Protein AF-0000000071024023 (afdb_homodimer)

Foldseek 3Di:
DQLLCCQQQLASPDLLLQQVQLQFPLLVSLVSSQVSDDDDPVVCVVRRVDVDDDDDDVVVVVVVVCVVCVVPDCVVVPSQPGAGPPLVCLVVSLVVQVVVCVQAVLAPCSSVLSSVLNVLSSPPPGSVRSVVSSVVSSVVSVPDLLSVLSNLLVVLLVCQQQAAFAVRPFTNVPEDADDFAAEEEEDLPQQRLLVLLLQLLLPHAYEYADQDDVRQVVSLVVNLVVLVVCCVVVNDPPVSSVSSSVSYHYDHDLLVQAEGQEYEYEDDQDLVVLLVVLLSNLVRYHLNHAYEYQHQFDFQQSSLVSHPNSLRTKYWHAAPNNNPFAETEIEDEPNHHSRNVNNVSVVSVSSNHRYHYFYHHGSFQLRLLQVQLLQLLLVLLLQADANVLLFVLVSSQPFSTRNQLVQQVVWLVVVVVVCVVVPQDDDQPDLDQADPLFGHRCLSSPQVVVVATHLQQQHGSFHQPHRNRRDGDHDVVSSVSSNVSSVVVPHDHDDDDSVNSCLSNLLLSLQSNLVSCVVSRHRDPSSSQNCCVRRVVDRSSCNGSPSVDPPVPRLLRSLVVLVVVCVVCVSHPSSPGDPRSVVRNVVRVVVVVVD/DQLLCCQQQLASPPLLLQQVQLQFPLLVSLVSSQVSDDDDPVVCVVRRVDVDDDDDDPVVVVVVVCVVCVVPDCVVVPSQPGAGPPLVCLVVSLVVQVVVCVQAVLAPCSSVLSSVLNVLSSPPPGSVSSVVSSVVSSVVSVPDLLSVLSNLLVVLLVCQQQAAFAVRPFTLVPEDADDFAAEEEEDQPQQSLLVLLLQLLLPHAYEYADQDDVRQVVSLVVNLVVLVVCCVVPNDPPVSSVSSSVSYHYDHDLLVQAEGQEYEYEDDQDLVVLLVVLLSNLVRYHLNHAYEYQHQFDFQQSSLVSHPRSLRTKYWHAAPSNNPFAETEIEDEPNHHSRNVNHVSVVSVSSNHRYHYFYHHGSQQLRLLQVQLLQLLLVLLLQADANVLLFVLVSSQPFSTRNQLVQQVVWLVVVVVVCVVVPQDDDQPDLDQAGPLFGHRCLSVVQVVVVATHLQQQHGSFHQPHRNRRDGHHDVVSSVSSNVSSVVVPHDHDDDDSVNSCLSNLLLSLQSNLQSCVVSRHRDPSSSQNCCVRRVVDRSSCNGSPSVDPPVPRLLRSLVVLVVVCVVCVSHPSSPGDPRSVVRNVVRVVVVVVD

Sequence (1190 aa):
GCISRSKHWNLPAATGSQRLPRVTDLASAVEMCTTGMPVSAKKALEKGIVDKVIYGDILSEAISFAKTVESKPVGPRRVSTLKVKGKEISSAVFDAAYDMIQKRSRGAIGPLLNVKALEAAVNSDSYEDGLEKEASLVQALFFSGQSRALQYAFFSERKLPKWETPGGSVNYKNTTPMALKEAAVIGGGTMGSGIAACFISSGIPVKLVEVNQEYLDKTLSGIRKIVQRNVEKGRLSQEKAGQQLSLLRGTLDYNELKNVDIVIEAVFENMDLKKKIFRRLDQTCKPSAILASNTSGLDIDQMASVTSRPEKVVGTHFFSPAHVMKLLENIRGKRTSPETMATVMELGKKLRKISVLVGNCPHFVGNRMLGPYVREASYLLEEGALPHEVDQVLEDFGFAMGAFKVGDLAGNDVGYKGRKDFGFITREGQEDRFRQGYRYCPIADFLVERGRLGQKSGKGWYNYGKPGGRVPQPDPEVEKLIIESSEKAGFKRRRISPQEILERCLYSLINEGFKTLEENIASRQEDIDMIWLYGYGWPRHTGGPMYYAKNFVGLDKIYERILYYQALNPDVKHWEPSNLLASEGLKGRMNISRLGCISRSKHWNLPAATGSQRLPRVTDLASAVEMCTTGMPVSAKKALEKGIVDKVIYGDILSEAISFAKTVESKPVGPRRVSTLKVKGKEISSAVFDAAYDMIQKRSRGAIGPLLNVKALEAAVNSDSYEDGLEKEASLVQALFFSGQSRALQYAFFSERKLPKWETPGGSVNYKNTTPMALKEAAVIGGGTMGSGIAACFISSGIPVKLVEVNQEYLDKTLSGIRKIVQRNVEKGRLSQEKAGQQLSLLRGTLDYNELKNVDIVIEAVFENMDLKKKIFRRLDQTCKPSAILASNTSGLDIDQMASVTSRPEKVVGTHFFSPAHVMKLLENIRGKRTSPETMATVMELGKKLRKISVLVGNCPHFVGNRMLGPYVREASYLLEEGALPHEVDQVLEDFGFAMGAFKVGDLAGNDVGYKGRKDFGFITREGQEDRFRQGYRYCPIADFLVERGRLGQKSGKGWYNYGKPGGRVPQPDPEVEKLIIESSEKAGFKRRRISPQEILERCLYSLINEGFKTLEENIASRQEDIDMIWLYGYGWPRHTGGPMYYAKNFVGLDKIYERILYYQALNPDVKHWEPSNLLASEGLKGRMNISRL

Secondary structure (DSSP, 8-state):
-TTHHHHHH---GGGHHHHHHHHS-HHHHHHHHHH-PPPPHHHHHHTTS-S----S-HHHHHHHHHHHHTTS-SGGG-GGGSPPTTGGGHHHHHHHHHHHHHHHTTT-HHHHHHHHHHHHHHHSSSHHHHHHHHHHHHHHHHHSHHHHHHHHHHHHHHHTTS-B-TTSSSBTTS--PPP---EEEE--SHHHHHHHHHHHHTT--EEEE-SSHHHHHHHHHHHHHHHHHHHHTTSS-HHHHHHHHHTEEEES-GGGGTT-SEEEE---S-HHHHHHHHHHHHHHS-TT-EEEE--SSS-HHHHHTTSS-GGGEEEEEE-SSTTT--EEEEEE-SS--HHHHHHHHHHHHHTT-EEEEEE--TTTTHHHHHHHHHHHHHHHHHHT--HHHHHHHHHHHT-SS-HHHHHHHH-HHHHHHHHHHTTS--STT---SEETTEE---HHHHHHHTT--BGGGTBSSEE-SSTT----EE-HHHHHHHHHHHHHHT-------HHHHHHHHHHHHHHHHHHHHHTTSSS-HHHHHHHHHHHS---GGG--HHHHIIIII-HHHHHHHHHHHHHH-TT-GGGSPPHHHHHHHHHHHHHHHT-/-TTHHHHHH---GGGHHHHHHHHS-HHHHHHHHHH-PPPPHHHHHHTTS-S----S-HHHHHHHHHHHHTTS-SGGG-GGGSPPTTGGGHHHHHHHHHHHHHHHTTT-HHHHHHHHHHHHHHHSSSHHHHHHHHHHHHHHHHTSHHHHHHHHHHHHHHHTTS-B-TTSSSBSSS--PPP---EEEE--SHHHHHHHHHHHHTT--EEEE-SSHHHHHHHHHHHHHHHHHHHHTTSS-HHHHHHHHHTEEEES-GGGGTT-SEEEE---S-HHHHHHHHHHHHHHS-TT-EEEE--SSS-HHHHHTTSS-GGGEEEEEE-SSTTT--EEEEEE-SS--HHHHHHHHHHHHHTT-EEEEEE--TTTTHHHHHHHHHHHHHHHHHHT--HHHHHHHHHHHT-SS-HHHHHHHH-HHHHHHHHHHTTS--STT---SEETTEE---HHHHHHHTT--BGGGTBSSEE-SSTT----EE-HHHHHHHHHHHHHHT-------HHHHHHHHHHHHHHHHHHHHHTTSSS-HHHHHHHHHHHS---GGG--HHHHIIIII-HHHHHHHHHHHHHH-TT-GGGSPPHHHHHHHHHHHHHHHT-

Radius of gyration: 36.04 Å; Cα contacts (8 Å, |Δi|>4): 2108; chains: 2; bounding box: 110×107×78 Å

Organism: Stichopus japonicus (NCBI:txid307972)

Structure (mmCIF, N/CA/C/O backbone):
data_AF-0000000071024023-model_v1
#
loop_
_entity.id
_entity.type
_entity.pdbx_description
1 polymer 'Putative peroxisomal bifunctional enzyme-like'
#
loop_
_atom_site.group_PDB
_atom_site.id
_atom_site.type_symbol
_atom_site.label_atom_id
_atom_site.label_alt_id
_atom_site.label_comp_id
_atom_site.label_asym_id
_atom_site.label_entity_id
_atom_site.label_seq_id
_atom_site.pdbx_PDB_ins_code
_atom_site.Cartn_x
_atom_site.Cartn_y
_atom_site.Cartn_z
_atom_site.occupancy
_atom_site.B_iso_or_equiv
_atom_site.auth_seq_id
_atom_site.auth_comp_id
_atom_site.auth_asym_id
_atom_site.auth_atom_id
_atom_site.pdbx_PDB_model_num
ATOM 1 N N . GLY A 1 1 ? -29.25 -17.688 -13.68 1 34.34 1 GLY A N 1
ATOM 2 C CA . GLY A 1 1 ? -28.516 -16.625 -14.328 1 34.34 1 GLY A CA 1
ATOM 3 C C . GLY A 1 1 ? -27.797 -15.711 -13.344 1 34.34 1 GLY A C 1
ATOM 4 O O . GLY A 1 1 ? -26.656 -15.32 -13.57 1 34.34 1 GLY A O 1
ATOM 5 N N . CYS A 1 2 ? -28.469 -15.406 -12.281 1 38.28 2 CYS A N 1
ATOM 6 C CA . CYS A 1 2 ? -28.031 -14.391 -11.336 1 38.28 2 CYS A CA 1
ATOM 7 C C . CYS A 1 2 ? -26.828 -14.883 -10.531 1 38.28 2 CYS A C 1
ATOM 9 O O . CYS A 1 2 ? -25.891 -14.125 -10.281 1 38.28 2 CYS A O 1
ATOM 11 N N . ILE A 1 3 ? -26.812 -16.188 -10.18 1 41.41 3 ILE A N 1
ATOM 12 C CA . ILE A 1 3 ? -25.828 -16.703 -9.227 1 41.41 3 ILE A CA 1
ATOM 13 C C . ILE A 1 3 ? -24.516 -16.953 -9.945 1 41.41 3 ILE A C 1
ATOM 15 O O . ILE A 1 3 ? -23.438 -16.719 -9.383 1 41.41 3 ILE A O 1
ATOM 19 N N . SER A 1 4 ? -24.609 -17.406 -11.18 1 40.09 4 SER A N 1
ATOM 20 C CA . SER A 1 4 ? -23.391 -17.734 -11.891 1 40.09 4 SER A CA 1
ATOM 21 C C . SER A 1 4 ? -22.531 -16.484 -12.117 1 40.09 4 SER A C 1
ATOM 23 O O . SER A 1 4 ? -21.297 -16.594 -12.211 1 40.09 4 SER A O 1
ATOM 25 N N . ARG A 1 5 ? -23.172 -15.398 -12.047 1 42.03 5 ARG A N 1
ATOM 26 C CA . ARG A 1 5 ? -22.484 -14.133 -12.273 1 42.03 5 ARG A CA 1
ATOM 27 C C . ARG A 1 5 ? -21.609 -13.766 -11.07 1 42.03 5 ARG A C 1
ATOM 29 O O . ARG A 1 5 ? -20.734 -12.914 -11.18 1 42.03 5 ARG A O 1
ATOM 36 N N . SER A 1 6 ? -21.828 -14.492 -10.047 1 51.25 6 SER A N 1
ATOM 37 C CA . SER A 1 6 ? -21.125 -14.133 -8.828 1 51.25 6 SER A CA 1
ATOM 38 C C . SER A 1 6 ? -19.641 -14.492 -8.922 1 51.25 6 SER A C 1
ATOM 40 O O . SER A 1 6 ? -18.781 -13.766 -8.414 1 51.25 6 SER A O 1
ATOM 42 N N . LYS A 1 7 ? -19.375 -15.609 -9.547 1 51.97 7 LYS A N 1
ATOM 43 C CA . LYS A 1 7 ? -17.969 -15.992 -9.625 1 51.97 7 LYS A CA 1
ATOM 44 C C . LYS A 1 7 ? -17.188 -15.016 -10.484 1 51.97 7 LYS A C 1
ATOM 46 O O . LYS A 1 7 ? -16.047 -14.672 -10.156 1 51.97 7 LYS A O 1
ATOM 51 N N . HIS A 1 8 ? -17.938 -14.633 -11.492 1 52.03 8 HIS A N 1
ATOM 52 C CA . HIS A 1 8 ? -17.188 -13.867 -12.477 1 52.03 8 HIS A CA 1
ATOM 53 C C . HIS A 1 8 ? -17.328 -12.367 -12.227 1 52.03 8 HIS A C 1
ATOM 55 O O . HIS A 1 8 ? -16.422 -11.586 -12.555 1 52.03 8 HIS A O 1
ATOM 61 N N . TRP A 1 9 ? -18.5 -12.062 -11.703 1 55.34 9 TRP A N 1
ATOM 62 C CA . TRP A 1 9 ? -18.703 -10.625 -11.523 1 55.34 9 TRP A CA 1
ATOM 63 C C . TRP A 1 9 ? -18.891 -10.289 -10.047 1 55.34 9 TRP A C 1
ATOM 65 O O . TRP A 1 9 ? -18.906 -9.117 -9.672 1 55.34 9 TRP A O 1
ATOM 75 N N . ASN A 1 10 ? -18.766 -11.219 -9.203 1 57.56 10 ASN A N 1
ATOM 76 C CA . ASN A 1 10 ? -18.859 -11.172 -7.75 1 57.56 10 ASN A CA 1
ATOM 77 C C . ASN A 1 10 ? -20.156 -10.5 -7.297 1 57.56 10 ASN A C 1
ATOM 79 O O . ASN A 1 10 ? -20.172 -9.773 -6.301 1 57.56 10 ASN A O 1
ATOM 83 N N . LEU A 1 11 ? -21.25 -10.227 -8.188 1 56.47 11 LEU A N 1
ATOM 84 C CA . LEU A 1 11 ? -22.422 -9.492 -7.703 1 56.47 11 LEU A CA 1
ATOM 85 C C . LEU A 1 11 ? -23.656 -10.391 -7.672 1 56.47 11 LEU A C 1
ATOM 87 O O . LEU A 1 11 ? -23.875 -11.18 -8.594 1 56.47 11 LEU A O 1
ATOM 91 N N . PRO A 1 12 ? -24.266 -10.594 -6.508 1 58.09 12 PRO A N 1
ATOM 92 C CA . PRO A 1 12 ? -25.594 -11.203 -6.633 1 58.09 12 PRO A CA 1
ATOM 93 C C . PRO A 1 12 ? -26.516 -10.406 -7.547 1 58.09 12 PRO A C 1
ATOM 95 O O . PRO A 1 12 ? -27.125 -9.422 -7.113 1 58.09 12 PRO A O 1
ATOM 98 N N . ALA A 1 13 ? -26.109 -10.266 -8.711 1 55.91 13 ALA A N 1
ATOM 99 C CA . ALA A 1 13 ? -26.875 -9.398 -9.602 1 55.91 13 ALA A CA 1
ATOM 100 C C . ALA A 1 13 ? -28.344 -9.836 -9.68 1 55.91 13 ALA A C 1
ATOM 102 O O . ALA A 1 13 ? -28.672 -10.945 -9.273 1 55.91 13 ALA A O 1
ATOM 103 N N . ALA A 1 14 ? -29.266 -9.008 -9.672 1 61.25 14 ALA A N 1
ATOM 104 C CA . ALA A 1 14 ? -30.688 -9.062 -10.031 1 61.25 14 ALA A CA 1
ATOM 105 C C . ALA A 1 14 ? -31.547 -9.375 -8.812 1 61.25 14 ALA A C 1
ATOM 107 O O . ALA A 1 14 ? -32.406 -10.25 -8.859 1 61.25 14 ALA A O 1
ATOM 108 N N . THR A 1 15 ? -31.094 -8.797 -7.543 1 77.94 15 THR A N 1
ATOM 109 C CA . THR A 1 15 ? -31.922 -8.812 -6.336 1 77.94 15 THR A CA 1
ATOM 110 C C . THR A 1 15 ? -31.859 -10.188 -5.668 1 77.94 15 THR A C 1
ATOM 112 O O . THR A 1 15 ? -32.688 -10.5 -4.816 1 77.94 15 THR A O 1
ATOM 115 N N . GLY A 1 16 ? -30.906 -11.039 -6.176 1 80.44 16 GLY A N 1
ATOM 116 C CA . GLY A 1 16 ? -30.797 -12.391 -5.656 1 80.44 16 GLY A CA 1
ATOM 117 C C . GLY A 1 16 ? -30.516 -12.43 -4.164 1 80.44 16 GLY A C 1
ATOM 118 O O . GLY A 1 16 ? -31.031 -13.297 -3.457 1 80.44 16 GLY A O 1
ATOM 119 N N . SER A 1 17 ? -29.75 -11.469 -3.639 1 86.44 17 SER A N 1
ATOM 120 C CA . SER A 1 17 ? -29.422 -11.461 -2.217 1 86.44 17 SER A CA 1
ATOM 121 C C . SER A 1 17 ? -30.656 -11.172 -1.363 1 86.44 17 SER A C 1
ATOM 123 O O . SER A 1 17 ? -30.688 -11.523 -0.182 1 86.44 17 SER A O 1
ATOM 125 N N . GLN A 1 18 ? -31.641 -10.539 -1.984 1 88.81 18 GLN A N 1
ATOM 126 C CA . GLN A 1 18 ? -32.875 -10.219 -1.25 1 88.81 18 GLN A CA 1
ATOM 127 C C . GLN A 1 18 ? -33.906 -11.344 -1.383 1 88.81 18 GLN A C 1
ATOM 129 O O . GLN A 1 18 ? -34.656 -11.617 -0.444 1 88.81 18 GLN A O 1
ATOM 134 N N . ARG A 1 19 ? -33.875 -12.039 -2.502 1 87.56 19 ARG A N 1
ATOM 135 C CA . ARG A 1 19 ? -34.875 -13.031 -2.805 1 87.56 19 ARG A CA 1
ATOM 136 C C . ARG A 1 19 ? -34.5 -14.406 -2.266 1 87.56 19 ARG A C 1
ATOM 138 O O . ARG A 1 19 ? -35.344 -15.133 -1.739 1 87.56 19 ARG A O 1
ATOM 145 N N . LEU A 1 20 ? -33.281 -14.727 -2.311 1 87.44 20 LEU A N 1
ATOM 146 C CA . LEU A 1 20 ? -32.844 -16.078 -2.014 1 87.44 20 LEU A CA 1
ATOM 147 C C . LEU A 1 20 ? -33.125 -16.438 -0.559 1 87.44 20 LEU A C 1
ATOM 149 O O . LEU A 1 20 ? -33.594 -17.531 -0.269 1 87.44 20 LEU A O 1
ATOM 153 N N . PRO A 1 21 ? -32.812 -15.523 0.356 1 89.12 21 PRO A N 1
ATOM 154 C CA . PRO A 1 21 ? -33.062 -15.891 1.755 1 89.12 21 PRO A CA 1
ATOM 155 C C . PRO A 1 21 ? -34.531 -16.016 2.094 1 89.12 21 PRO A C 1
ATOM 157 O O . PRO A 1 21 ? -34.906 -16.5 3.174 1 89.12 21 PRO A O 1
ATOM 160 N N . ARG A 1 22 ? -35.375 -15.695 1.252 1 90.12 22 ARG A N 1
ATOM 161 C CA . ARG A 1 22 ? -36.812 -15.789 1.456 1 90.12 22 ARG A CA 1
ATOM 162 C C . ARG A 1 22 ? -37.375 -17.109 0.949 1 90.12 22 ARG A C 1
ATOM 164 O O . ARG A 1 22 ? -38.469 -17.516 1.315 1 90.12 22 ARG A O 1
ATOM 171 N N . VAL A 1 23 ? -36.562 -17.781 0.081 1 88.5 23 VAL A N 1
ATOM 172 C CA . VAL A 1 23 ? -37.031 -19.016 -0.52 1 88.5 23 VAL A CA 1
ATOM 173 C C . VAL A 1 23 ? -36.219 -20.203 0.012 1 88.5 23 VAL A C 1
ATOM 175 O O . VAL A 1 23 ? -36.688 -21.344 -0.038 1 88.5 23 VAL A O 1
ATOM 178 N N . THR A 1 24 ? -35.031 -19.984 0.487 1 90 24 THR A N 1
ATOM 179 C CA . THR A 1 24 ? -34.188 -21.031 1.032 1 90 24 THR A CA 1
ATOM 180 C C . THR A 1 24 ? -33.656 -20.641 2.406 1 90 24 THR A C 1
ATOM 182 O O . THR A 1 24 ? -33.906 -19.531 2.885 1 90 24 THR A O 1
ATOM 185 N N . ASP A 1 25 ? -33.062 -21.641 3.061 1 88.5 25 ASP A N 1
ATOM 186 C CA . ASP A 1 25 ? -32.5 -21.328 4.371 1 88.5 25 ASP A CA 1
ATOM 187 C C . ASP A 1 25 ? -31.312 -20.391 4.254 1 88.5 25 ASP A C 1
ATOM 189 O O . ASP A 1 25 ? -30.609 -20.391 3.24 1 88.5 25 ASP A O 1
ATOM 193 N N . LEU A 1 26 ? -31.062 -19.688 5.246 1 89.5 26 LEU A N 1
ATOM 194 C CA . LEU A 1 26 ? -30.078 -18.609 5.238 1 89.5 26 LEU A CA 1
ATOM 195 C C . LEU A 1 26 ? -28.672 -19.156 5.012 1 89.5 26 LEU A C 1
ATOM 197 O O . LEU A 1 26 ? -27.875 -18.531 4.316 1 89.5 26 LEU A O 1
ATOM 201 N N . ALA A 1 27 ? -28.375 -20.25 5.586 1 88.06 27 ALA A N 1
ATOM 202 C CA . ALA A 1 27 ? -27.047 -20.859 5.426 1 88.06 27 ALA A CA 1
ATOM 203 C C . ALA A 1 27 ? -26.781 -21.203 3.965 1 88.06 27 ALA A C 1
ATOM 205 O O . ALA A 1 27 ? -25.688 -20.969 3.459 1 88.06 27 ALA A O 1
ATOM 206 N N . SER A 1 28 ? -27.781 -21.734 3.365 1 87.5 28 SER A N 1
ATOM 207 C CA . SER A 1 28 ? -27.656 -22.062 1.949 1 87.5 28 SER A CA 1
ATOM 208 C C . SER A 1 28 ? -27.516 -20.812 1.094 1 87.5 28 SER A C 1
ATOM 210 O O . SER A 1 28 ? -26.75 -20.797 0.129 1 87.5 28 SER A O 1
ATOM 212 N N . ALA A 1 29 ? -28.266 -19.828 1.43 1 87.38 29 ALA A N 1
ATOM 213 C CA . ALA A 1 29 ? -28.172 -18.562 0.707 1 87.38 29 ALA A CA 1
ATOM 214 C C . ALA A 1 29 ? -26.766 -17.969 0.8 1 87.38 29 ALA A C 1
ATOM 216 O O . ALA A 1 29 ? -26.219 -17.5 -0.198 1 87.38 29 ALA A O 1
ATOM 217 N N . VAL A 1 30 ? -26.188 -18 1.97 1 87.94 30 VAL A N 1
ATOM 218 C CA . VAL A 1 30 ? -24.859 -17.484 2.191 1 87.94 30 VAL A CA 1
ATOM 219 C C . VAL A 1 30 ? -23.844 -18.281 1.362 1 87.94 30 VAL A C 1
ATOM 221 O O . VAL A 1 30 ? -22.984 -17.688 0.7 1 87.94 30 VAL A O 1
ATOM 224 N N . GLU A 1 31 ? -23.922 -19.516 1.39 1 83.94 31 GLU A N 1
ATOM 225 C CA . GLU A 1 31 ? -23.016 -20.359 0.64 1 83.94 31 GLU A CA 1
ATOM 226 C C . GLU A 1 31 ? -23.094 -20.078 -0.856 1 83.94 31 GLU A C 1
ATOM 228 O O . GLU A 1 31 ? -22.062 -19.922 -1.515 1 83.94 31 GLU A O 1
ATOM 233 N N . MET A 1 32 ? -24.234 -20 -1.352 1 82.88 32 MET A N 1
ATOM 234 C CA . MET A 1 32 ? -24.438 -19.766 -2.779 1 82.88 32 MET A CA 1
ATOM 235 C C . MET A 1 32 ? -23.922 -18.391 -3.188 1 82.88 32 MET A C 1
ATOM 237 O O . MET A 1 32 ? -23.266 -18.25 -4.219 1 82.88 32 MET A O 1
ATOM 241 N N . CYS A 1 33 ? -24.203 -17.406 -2.367 1 82.56 33 CYS A N 1
ATOM 242 C CA . CYS A 1 33 ? -23.844 -16.031 -2.715 1 82.56 33 CYS A CA 1
ATOM 243 C C . CYS A 1 33 ? -22.344 -15.797 -2.551 1 82.56 33 CYS A C 1
ATOM 245 O O . CYS A 1 33 ? -21.781 -14.93 -3.217 1 82.56 33 CYS A O 1
ATOM 247 N N . THR A 1 34 ? -21.656 -16.5 -1.72 1 81.56 34 THR A N 1
ATOM 248 C CA . THR A 1 34 ? -20.25 -16.234 -1.45 1 81.56 34 THR A CA 1
ATOM 249 C C . THR A 1 34 ? -19.359 -17.109 -2.338 1 81.56 34 THR A C 1
ATOM 251 O O . THR A 1 34 ? -18.234 -16.719 -2.664 1 81.56 34 THR A O 1
ATOM 254 N N . THR A 1 35 ? -19.828 -18.266 -2.734 1 75.81 35 THR A N 1
ATOM 255 C CA . THR A 1 35 ? -19 -19.156 -3.529 1 75.81 35 THR A CA 1
ATOM 256 C C . THR A 1 35 ? -19.312 -19.016 -5.016 1 75.81 35 THR A C 1
ATOM 258 O O . THR A 1 35 ? -18.453 -19.25 -5.863 1 75.81 35 THR A O 1
ATOM 261 N N . GLY A 1 36 ? -20.516 -18.688 -5.262 1 70.81 36 GLY A N 1
ATOM 262 C CA . GLY A 1 36 ? -20.953 -18.594 -6.645 1 70.81 36 GLY A CA 1
ATOM 263 C C . GLY A 1 36 ? -21.109 -19.938 -7.32 1 70.81 36 GLY A C 1
ATOM 264 O O . GLY A 1 36 ? -21.266 -20.016 -8.539 1 70.81 36 GLY A O 1
ATOM 265 N N . MET A 1 37 ? -21.047 -20.953 -6.582 1 68.88 37 MET A N 1
ATOM 266 C CA . MET A 1 37 ? -21.141 -22.297 -7.16 1 68.88 37 MET A CA 1
ATOM 267 C C . MET A 1 37 ? -22.578 -22.625 -7.559 1 68.88 37 MET A C 1
ATOM 269 O O . MET A 1 37 ? -23.516 -22.375 -6.797 1 68.88 37 MET A O 1
ATOM 273 N N . PRO A 1 38 ? -22.75 -23.078 -8.773 1 70.62 38 PRO A N 1
ATOM 274 C CA . PRO A 1 38 ? -24.094 -23.453 -9.211 1 70.62 38 PRO A CA 1
ATOM 275 C C . PRO A 1 38 ? -24.672 -24.625 -8.43 1 70.62 38 PRO A C 1
ATOM 277 O O . PRO A 1 38 ? -23.922 -25.484 -7.953 1 70.62 38 PRO A O 1
ATOM 280 N N . VAL A 1 39 ? -25.953 -24.562 -8.219 1 76.62 39 VAL A N 1
ATOM 281 C CA . VAL A 1 39 ? -26.656 -25.656 -7.555 1 76.62 39 VAL A CA 1
ATOM 282 C C . VAL A 1 39 ? -27.422 -26.484 -8.586 1 76.62 39 VAL A C 1
ATOM 284 O O . VAL A 1 39 ? -28.047 -25.922 -9.484 1 76.62 39 VAL A O 1
ATOM 287 N N . SER A 1 40 ? -27.281 -27.766 -8.469 1 78.5 40 SER A N 1
ATOM 288 C CA . SER A 1 40 ? -28.016 -28.641 -9.375 1 78.5 40 SER A CA 1
ATOM 289 C C . SER A 1 40 ? -29.516 -28.5 -9.18 1 78.5 40 SER A C 1
ATOM 291 O O . SER A 1 40 ? -29.984 -28.047 -8.133 1 78.5 40 SER A O 1
ATOM 293 N N . ALA A 1 41 ? -30.312 -28.859 -10.242 1 78.44 41 ALA A N 1
ATOM 294 C CA . ALA A 1 41 ? -31.766 -28.781 -10.18 1 78.44 41 ALA A CA 1
ATOM 295 C C . ALA A 1 41 ? -32.312 -29.609 -9.016 1 78.44 41 ALA A C 1
ATOM 297 O O . ALA A 1 41 ? -33.219 -29.172 -8.312 1 78.44 41 ALA A O 1
ATOM 298 N N . LYS A 1 42 ? -31.719 -30.656 -8.859 1 80.31 42 LYS A N 1
ATOM 299 C CA . LYS A 1 42 ? -32.156 -31.531 -7.773 1 80.31 42 LYS A CA 1
ATOM 300 C C . LYS A 1 42 ? -31.906 -30.875 -6.414 1 80.31 42 LYS A C 1
ATOM 302 O O . LYS A 1 42 ? -32.781 -30.891 -5.551 1 80.31 42 LYS A O 1
ATOM 307 N N . LYS A 1 43 ? -30.797 -30.375 -6.246 1 83.5 43 LYS A N 1
ATOM 308 C CA . LYS A 1 43 ? -30.469 -29.719 -4.988 1 83.5 43 LYS A CA 1
ATOM 309 C C . LYS A 1 43 ? -31.297 -28.453 -4.781 1 83.5 43 LYS A C 1
ATOM 311 O O . LYS A 1 43 ? -31.672 -28.125 -3.652 1 83.5 43 LYS A O 1
ATOM 316 N N . ALA A 1 44 ? -31.578 -27.781 -5.852 1 86.88 44 ALA A N 1
ATOM 317 C CA . ALA A 1 44 ? -32.406 -26.578 -5.781 1 86.88 44 ALA A CA 1
ATOM 318 C C . ALA A 1 44 ? -33.812 -26.891 -5.285 1 86.88 44 ALA A C 1
ATOM 320 O O . ALA A 1 44 ? -34.406 -26.109 -4.551 1 86.88 44 ALA A O 1
ATOM 321 N N . LEU A 1 45 ? -34.25 -28 -5.711 1 85.62 45 LEU A N 1
ATOM 322 C CA . LEU A 1 45 ? -35.562 -28.438 -5.246 1 85.62 45 LEU A CA 1
ATOM 323 C C . LEU A 1 45 ? -35.531 -28.75 -3.756 1 85.62 45 LEU A C 1
ATOM 325 O O . LEU A 1 45 ? -36.438 -28.344 -3.014 1 85.62 45 LEU A O 1
ATOM 329 N N . GLU A 1 46 ? -34.531 -29.406 -3.445 1 87.31 46 GLU A N 1
ATOM 330 C CA . GLU A 1 46 ? -34.375 -29.781 -2.041 1 87.31 46 GLU A CA 1
ATOM 331 C C . GLU A 1 46 ? -34.25 -28.531 -1.159 1 87.31 46 GLU A C 1
ATOM 333 O O . GLU A 1 46 ? -34.75 -28.531 -0.024 1 87.31 46 GLU A O 1
ATOM 338 N N . LYS A 1 47 ? -33.688 -27.484 -1.7 1 87.81 47 LYS A N 1
ATOM 339 C CA . LYS A 1 47 ? -33.438 -26.281 -0.924 1 87.81 47 LYS A CA 1
ATOM 340 C C . LYS A 1 47 ? -34.594 -25.297 -1.047 1 87.81 47 LYS A C 1
ATOM 342 O O . LYS A 1 47 ? -34.562 -24.219 -0.447 1 87.81 47 LYS A O 1
ATOM 347 N N . GLY A 1 48 ? -35.562 -25.672 -1.871 1 83.75 48 GLY A N 1
ATOM 348 C CA . GLY A 1 48 ? -36.781 -24.875 -1.968 1 83.75 48 GLY A CA 1
ATOM 349 C C . GLY A 1 48 ? -36.656 -23.734 -2.955 1 83.75 48 GLY A C 1
ATOM 350 O O . GLY A 1 48 ? -37.469 -22.797 -2.936 1 83.75 48 GLY A O 1
ATOM 351 N N . ILE A 1 49 ? -35.688 -23.703 -3.744 1 83.81 49 ILE A N 1
ATOM 352 C CA . ILE A 1 49 ? -35.406 -22.641 -4.699 1 83.81 49 ILE A CA 1
ATOM 353 C C . ILE A 1 49 ? -36.312 -22.797 -5.918 1 83.81 49 ILE A C 1
ATOM 355 O O . ILE A 1 49 ? -36.812 -21.812 -6.477 1 83.81 49 ILE A O 1
ATOM 359 N N . VAL A 1 50 ? -36.5 -24.125 -6.254 1 82.81 50 VAL A N 1
ATOM 360 C CA . VAL A 1 50 ? -37.375 -24.438 -7.367 1 82.81 50 VAL A CA 1
ATOM 361 C C . VAL A 1 50 ? -38.594 -25.234 -6.863 1 82.81 50 VAL A C 1
ATOM 363 O O . VAL A 1 50 ? -38.5 -25.938 -5.859 1 82.81 50 VAL A O 1
ATOM 366 N N . ASP A 1 51 ? -39.656 -25.078 -7.52 1 77.94 51 ASP A N 1
ATOM 367 C CA . ASP A 1 51 ? -40.906 -25.703 -7.086 1 77.94 51 ASP A CA 1
ATOM 368 C C . ASP A 1 51 ? -41 -27.125 -7.598 1 77.94 51 ASP A C 1
ATOM 370 O O . ASP A 1 51 ? -41.594 -27.984 -6.941 1 77.94 51 ASP A O 1
ATOM 374 N N . LYS A 1 52 ? -40.469 -27.281 -8.742 1 79.31 52 LYS A N 1
ATOM 375 C CA . LYS A 1 52 ? -40.594 -28.609 -9.352 1 79.31 52 LYS A CA 1
ATOM 376 C C . LYS A 1 52 ? -39.5 -28.828 -10.383 1 79.31 52 LYS A C 1
ATOM 378 O O . LYS A 1 52 ? -39.094 -27.891 -11.094 1 79.31 52 LYS A O 1
ATOM 383 N N . VAL A 1 53 ? -38.875 -30.062 -10.391 1 79.81 53 VAL A N 1
ATOM 384 C CA . VAL A 1 53 ? -37.906 -30.453 -11.398 1 79.81 53 VAL A CA 1
ATOM 385 C C . VAL A 1 53 ? -38.531 -31.453 -12.367 1 79.81 53 VAL A C 1
ATOM 387 O O . VAL A 1 53 ? -39.156 -32.438 -11.945 1 79.81 53 VAL A O 1
ATOM 390 N N . ILE A 1 54 ? -38.625 -31.219 -13.539 1 76.38 54 ILE A N 1
ATOM 391 C CA . ILE A 1 54 ? -39.281 -32.062 -14.523 1 76.38 54 ILE A CA 1
ATOM 392 C C . ILE A 1 54 ? -38.25 -32.719 -15.43 1 76.38 54 ILE A C 1
ATOM 394 O O . ILE A 1 54 ? -37.219 -32.094 -15.75 1 76.38 54 ILE A O 1
ATOM 398 N N . TYR A 1 55 ? -38.5 -34.062 -15.477 1 74.81 55 TYR A N 1
ATOM 399 C CA . TYR A 1 55 ? -37.688 -34.844 -16.391 1 74.81 55 TYR A CA 1
ATOM 400 C C . TYR A 1 55 ? -38.469 -35.188 -17.656 1 74.81 55 TYR A C 1
ATOM 402 O O . TYR A 1 55 ? -39.625 -35.594 -17.594 1 74.81 55 TYR A O 1
ATOM 410 N N . GLY A 1 56 ? -38.25 -34.5 -18.891 1 73.44 56 GLY A N 1
ATOM 411 C CA . GLY A 1 56 ? -38.938 -34.844 -20.125 1 73.44 56 GLY A CA 1
ATOM 412 C C . GLY A 1 56 ? -39.438 -33.656 -20.891 1 73.44 56 GLY A C 1
ATOM 413 O O . GLY A 1 56 ? -38.719 -32.656 -21.031 1 73.44 56 GLY A O 1
ATOM 414 N N . ASP A 1 57 ? -40.781 -33.781 -21.234 1 78.94 57 ASP A N 1
ATOM 415 C CA . ASP A 1 57 ? -41.375 -32.75 -22.094 1 78.94 57 ASP A CA 1
ATOM 416 C C . ASP A 1 57 ? -41.75 -31.5 -21.281 1 78.94 57 ASP A C 1
ATOM 418 O O . ASP A 1 57 ? -42.781 -31.484 -20.609 1 78.94 57 ASP A O 1
ATOM 422 N N . ILE A 1 58 ? -41 -30.422 -21.344 1 77.5 58 ILE A N 1
ATOM 423 C CA . ILE A 1 58 ? -41.094 -29.203 -20.531 1 77.5 58 ILE A CA 1
ATOM 424 C C . ILE A 1 58 ? -42.438 -28.531 -20.734 1 77.5 58 ILE A C 1
ATOM 426 O O . ILE A 1 58 ? -43.062 -28.047 -19.781 1 77.5 58 ILE A O 1
ATOM 430 N N . LEU A 1 59 ? -42.844 -28.484 -21.891 1 81.75 59 LEU A N 1
ATOM 431 C CA . LEU A 1 59 ? -44.094 -27.766 -22.203 1 81.75 59 LEU A CA 1
ATOM 432 C C . LEU A 1 59 ? -45.281 -28.438 -21.562 1 81.75 59 LEU A C 1
ATOM 434 O O . LEU A 1 59 ? -46.125 -27.766 -20.938 1 81.75 59 LEU A O 1
ATOM 438 N N . SER A 1 60 ? -45.375 -29.703 -21.797 1 81.69 60 SER A N 1
ATOM 439 C CA . SER A 1 60 ? -46.5 -30.438 -21.234 1 81.69 60 SER A CA 1
ATOM 440 C C . SER A 1 60 ? -46.531 -30.328 -19.719 1 81.69 60 SER A C 1
ATOM 442 O O . SER A 1 60 ? -47.594 -30.141 -19.125 1 81.69 60 SER A O 1
ATOM 444 N N . GLU A 1 61 ? -45.344 -30.406 -19.203 1 80.44 61 GLU A N 1
ATOM 445 C CA . GLU A 1 61 ? -45.25 -30.344 -17.734 1 80.44 61 GLU A CA 1
ATOM 446 C C . GLU A 1 61 ? -45.562 -28.938 -17.234 1 80.44 61 GLU A C 1
ATOM 448 O O . GLU A 1 61 ? -46.156 -28.766 -16.172 1 80.44 61 GLU A O 1
ATOM 453 N N . ALA A 1 62 ? -45.125 -27.953 -18 1 80.31 62 ALA A N 1
ATOM 454 C CA . ALA A 1 62 ? -45.406 -26.562 -17.625 1 80.31 62 ALA A CA 1
ATOM 455 C C . ALA A 1 62 ? -46.906 -26.266 -17.641 1 80.31 62 ALA A C 1
ATOM 457 O O . ALA A 1 62 ? -47.406 -25.609 -16.734 1 80.31 62 ALA A O 1
ATOM 458 N N . ILE A 1 63 ? -47.469 -26.75 -18.594 1 80.5 63 ILE A N 1
ATOM 459 C CA . ILE A 1 63 ? -48.906 -26.562 -18.703 1 80.5 63 ILE A CA 1
ATOM 460 C C . ILE A 1 63 ? -49.625 -27.25 -17.531 1 80.5 63 ILE A C 1
ATOM 462 O O . ILE A 1 63 ? -50.531 -26.672 -16.922 1 80.5 63 ILE A O 1
ATOM 466 N N . SER A 1 64 ? -49.156 -28.438 -17.359 1 80.31 64 SER A N 1
ATOM 467 C CA . SER A 1 64 ? -49.75 -29.172 -16.234 1 80.31 64 SER A CA 1
ATOM 468 C C . SER A 1 64 ? -49.562 -28.422 -14.922 1 80.31 64 SER A C 1
ATOM 470 O O . SER A 1 64 ? -50.5 -28.344 -14.109 1 80.31 64 SER A O 1
ATOM 472 N N . PHE A 1 65 ? -48.438 -27.953 -14.766 1 79.5 65 PHE A N 1
ATOM 473 C CA . PHE A 1 65 ? -48.156 -27.203 -13.547 1 79.5 65 PHE A CA 1
ATOM 474 C C . PHE A 1 65 ? -49 -25.953 -13.453 1 79.5 65 PHE A C 1
ATOM 476 O O . PHE A 1 65 ? -49.562 -25.656 -12.391 1 79.5 65 PHE A O 1
ATOM 483 N N . ALA A 1 66 ? -49.125 -25.234 -14.484 1 80.25 66 ALA A N 1
ATOM 484 C CA . ALA A 1 66 ? -49.938 -24.031 -14.531 1 80.25 66 ALA A CA 1
ATOM 485 C C . ALA A 1 66 ? -51.375 -24.328 -14.18 1 80.25 66 ALA A C 1
ATOM 487 O O . ALA A 1 66 ? -52.031 -23.531 -13.492 1 80.25 66 ALA A O 1
ATOM 488 N N . LYS A 1 67 ? -51.781 -25.406 -14.578 1 79.75 67 LYS A N 1
ATOM 489 C CA . LYS A 1 67 ? -53.188 -25.812 -14.312 1 79.75 67 LYS A CA 1
ATOM 490 C C . LYS A 1 67 ? -53.375 -26.094 -12.828 1 79.75 67 LYS A C 1
ATOM 492 O O . LYS A 1 67 ? -54.469 -25.875 -12.305 1 79.75 67 LYS A O 1
ATOM 497 N N . THR A 1 68 ? -52.312 -26.578 -12.266 1 77.81 68 THR A N 1
ATOM 498 C CA . THR A 1 68 ? -52.438 -26.906 -10.852 1 77.81 68 THR A CA 1
ATOM 499 C C . THR A 1 68 ? -52.5 -25.641 -10 1 77.81 68 THR A C 1
ATOM 501 O O . THR A 1 68 ? -53.031 -25.641 -8.898 1 77.81 68 THR A O 1
ATOM 504 N N . VAL A 1 69 ? -52 -24.531 -10.523 1 72.38 69 VAL A N 1
ATOM 505 C CA . VAL A 1 69 ? -51.906 -23.328 -9.703 1 72.38 69 VAL A CA 1
ATOM 506 C C . VAL A 1 69 ? -52.938 -22.297 -10.172 1 72.38 69 VAL A C 1
ATOM 508 O O . VAL A 1 69 ? -53.031 -21.203 -9.609 1 72.38 69 VAL A O 1
ATOM 511 N N . GLU A 1 70 ? -53.594 -22.641 -11.211 1 72.25 70 GLU A N 1
ATOM 512 C CA . GLU A 1 70 ? -54.562 -21.719 -11.805 1 72.25 70 GLU A CA 1
ATOM 513 C C . GLU A 1 70 ? -55.562 -21.234 -10.773 1 72.25 70 GLU A C 1
ATOM 515 O O . GLU A 1 70 ? -55.938 -20.062 -10.781 1 72.25 70 GLU A O 1
ATOM 520 N N . SER A 1 71 ? -56 -22.078 -9.875 1 73.56 71 SER A N 1
ATOM 521 C CA . SER A 1 71 ? -57.031 -21.703 -8.922 1 73.56 71 SER A CA 1
ATOM 522 C C . SER A 1 71 ? -56.438 -21.141 -7.637 1 73.56 71 SER A C 1
ATOM 524 O O . SER A 1 71 ? -57.156 -20.688 -6.754 1 73.56 71 SER A O 1
ATOM 526 N N . LYS A 1 72 ? -55.094 -21.141 -7.461 1 71.5 72 LYS A N 1
ATOM 527 C CA . LYS A 1 72 ? -54.469 -20.703 -6.223 1 71.5 72 LYS A CA 1
ATOM 528 C C . LYS A 1 72 ? -54.031 -19.234 -6.328 1 71.5 72 LYS A C 1
ATOM 530 O O . LYS A 1 72 ? -53.656 -18.766 -7.406 1 71.5 72 LYS A O 1
ATOM 535 N N . PRO A 1 73 ? -54.281 -18.516 -5.254 1 72.69 73 PRO A N 1
ATOM 536 C CA . PRO A 1 73 ? -53.781 -17.141 -5.297 1 72.69 73 PRO A CA 1
ATOM 537 C C . PRO A 1 73 ? -52.281 -17.031 -5.559 1 72.69 73 PRO A C 1
ATOM 539 O O . PRO A 1 73 ? -51.5 -17.828 -5.027 1 72.69 73 PRO A O 1
ATOM 542 N N . VAL A 1 74 ? -51.906 -16.188 -6.492 1 65.12 74 VAL A N 1
ATOM 543 C CA . VAL A 1 74 ? -50.531 -16.031 -6.926 1 65.12 74 VAL A CA 1
ATOM 544 C C . VAL A 1 74 ? -49.812 -15.086 -5.977 1 65.12 74 VAL A C 1
ATOM 546 O O . VAL A 1 74 ? -48.562 -15.055 -5.941 1 65.12 74 VAL A O 1
ATOM 549 N N . GLY A 1 75 ? -50.594 -14.336 -5.16 1 63.28 75 GLY A N 1
ATOM 550 C CA . GLY A 1 75 ? -50.031 -13.344 -4.266 1 63.28 75 GLY A CA 1
ATOM 551 C C . GLY A 1 75 ? -48.938 -13.906 -3.367 1 63.28 75 GLY A C 1
ATOM 552 O O . GLY A 1 75 ? -47.781 -13.469 -3.43 1 63.28 75 GLY A O 1
ATOM 553 N N . PRO A 1 76 ? -49.344 -14.883 -2.666 1 65.25 76 PRO A N 1
ATOM 554 C CA . PRO A 1 76 ? -48.375 -15.43 -1.692 1 65.25 76 PRO A CA 1
ATOM 555 C C . PRO A 1 76 ? -47.125 -16 -2.348 1 65.25 76 PRO A C 1
ATOM 557 O O . PRO A 1 76 ? -46.125 -16.281 -1.662 1 65.25 76 PRO A O 1
ATOM 560 N N . ARG A 1 77 ? -47.219 -15.969 -3.57 1 68.38 77 ARG A N 1
ATOM 561 C CA . ARG A 1 77 ? -46.094 -16.578 -4.262 1 68.38 77 ARG A CA 1
ATOM 562 C C . ARG A 1 77 ? -45.062 -15.516 -4.648 1 68.38 77 ARG A C 1
ATOM 564 O O . ARG A 1 77 ? -43.969 -15.844 -5.109 1 68.38 77 ARG A O 1
ATOM 571 N N . ARG A 1 78 ? -45.438 -14.305 -4.41 1 78 78 ARG A N 1
ATOM 572 C CA . ARG A 1 78 ? -44.469 -13.242 -4.664 1 78 78 ARG A CA 1
ATOM 573 C C . ARG A 1 78 ? -43.344 -13.273 -3.633 1 78 78 ARG A C 1
ATOM 575 O O . ARG A 1 78 ? -43.562 -13.008 -2.451 1 78 78 ARG A O 1
ATOM 582 N N . VAL A 1 79 ? -42.125 -13.508 -4.062 1 83.5 79 VAL A N 1
ATOM 583 C CA . VAL A 1 79 ? -40.969 -13.727 -3.191 1 83.5 79 VAL A CA 1
ATOM 584 C C . VAL A 1 79 ? -40.719 -12.477 -2.355 1 83.5 79 VAL A C 1
ATOM 586 O O . VAL A 1 79 ? -40.312 -12.57 -1.192 1 83.5 79 VAL A O 1
ATOM 589 N N . SER A 1 80 ? -41.031 -11.297 -2.881 1 84.5 80 SER A N 1
ATOM 590 C CA . SER A 1 80 ? -40.75 -10.031 -2.199 1 84.5 80 SER A CA 1
ATOM 591 C C . SER A 1 80 ? -41.625 -9.891 -0.95 1 84.5 80 SER A C 1
ATOM 593 O O . SER A 1 80 ? -41.312 -9.094 -0.062 1 84.5 80 SER A O 1
ATOM 595 N N . THR A 1 81 ? -42.625 -10.672 -0.903 1 84.19 81 THR A N 1
ATOM 596 C CA . THR A 1 81 ? -43.562 -10.539 0.226 1 84.19 81 THR A CA 1
ATOM 597 C C . THR A 1 81 ? -43.281 -11.617 1.271 1 84.19 81 THR A C 1
ATOM 599 O O . THR A 1 81 ? -43.812 -11.578 2.377 1 84.19 81 THR A O 1
ATOM 602 N N . LEU A 1 82 ? -42.469 -12.523 0.918 1 85.81 82 LEU A N 1
ATOM 603 C CA . LEU A 1 82 ? -42.156 -13.602 1.848 1 85.81 82 LEU A CA 1
ATOM 604 C C . LEU A 1 82 ? -41.188 -13.109 2.918 1 85.81 82 LEU A C 1
ATOM 606 O O . LEU A 1 82 ? -40.375 -12.211 2.666 1 85.81 82 LEU A O 1
ATOM 610 N N . LYS A 1 83 ? -41.312 -13.68 4.066 1 85.44 83 LYS A N 1
ATOM 611 C CA . LYS A 1 83 ? -40.375 -13.359 5.145 1 85.44 83 LYS A CA 1
ATOM 612 C C . LYS A 1 83 ? -39.062 -14.125 4.988 1 85.44 83 LYS A C 1
ATOM 614 O O . LYS A 1 83 ? -39.062 -15.219 4.422 1 85.44 83 LYS A O 1
ATOM 619 N N . VAL A 1 84 ? -38 -13.531 5.465 1 88.5 84 VAL A N 1
ATOM 620 C CA . VAL A 1 84 ? -36.719 -14.203 5.426 1 88.5 84 VAL A CA 1
ATOM 621 C C . VAL A 1 84 ? -36.719 -15.391 6.383 1 88.5 84 VAL A C 1
ATOM 623 O O . VAL A 1 84 ? -37.156 -15.273 7.52 1 88.5 84 VAL A O 1
ATOM 626 N N . LYS A 1 85 ? -36.25 -16.438 5.961 1 81 85 LYS A N 1
ATOM 627 C CA . LYS A 1 85 ? -36.25 -17.672 6.75 1 81 85 LYS A CA 1
ATOM 628 C C . LYS A 1 85 ? -35.031 -17.719 7.668 1 81 85 LYS A C 1
ATOM 630 O O . LYS A 1 85 ? -33.906 -17.484 7.227 1 81 85 LYS A O 1
ATOM 635 N N . GLY A 1 86 ? -35.219 -17.938 8.93 1 78.31 86 GLY A N 1
ATOM 636 C CA . GLY A 1 86 ? -34.125 -18.172 9.859 1 78.31 86 GLY A CA 1
ATOM 637 C C . GLY A 1 86 ? -33.594 -16.891 10.461 1 78.31 86 GLY A C 1
ATOM 638 O O . GLY A 1 86 ? -32.375 -16.797 10.742 1 78.31 86 GLY A O 1
ATOM 639 N N . LYS A 1 87 ? -34.344 -15.891 10.609 1 79.75 87 LYS A N 1
ATOM 640 C CA . LYS A 1 87 ? -33.969 -14.617 11.203 1 79.75 87 LYS A CA 1
ATOM 641 C C . LYS A 1 87 ? -33.469 -14.805 12.633 1 79.75 87 LYS A C 1
ATOM 643 O O . LYS A 1 87 ? -32.531 -14.102 13.07 1 79.75 87 LYS A O 1
ATOM 648 N N . GLU A 1 88 ? -33.906 -15.82 13.258 1 81.12 88 GLU A N 1
ATOM 649 C CA . GLU A 1 88 ? -33.562 -16.078 14.656 1 81.12 88 GLU A CA 1
ATOM 650 C C . GLU A 1 88 ? -32.125 -16.547 14.789 1 81.12 88 GLU A C 1
ATOM 652 O O . GLU A 1 88 ? -31.469 -16.297 15.805 1 81.12 88 GLU A O 1
ATOM 657 N N . ILE A 1 89 ? -31.625 -17.203 13.742 1 83.56 89 ILE A N 1
ATOM 658 C CA . ILE A 1 89 ? -30.281 -17.734 13.82 1 83.56 89 ILE A CA 1
ATOM 659 C C . ILE A 1 89 ? -29.344 -16.906 12.93 1 83.56 89 ILE A C 1
ATOM 661 O O . ILE A 1 89 ? -28.203 -17.312 12.672 1 83.56 89 ILE A O 1
ATOM 665 N N . SER A 1 90 ? -29.828 -15.828 12.508 1 88.12 90 SER A N 1
ATOM 666 C CA . SER A 1 90 ? -29.125 -15.047 11.5 1 88.12 90 SER A CA 1
ATOM 667 C C . SER A 1 90 ? -27.766 -14.586 12.016 1 88.12 90 SER A C 1
ATOM 669 O O . SER A 1 90 ? -26.766 -14.625 11.289 1 88.12 90 SER A O 1
ATOM 671 N N . SER A 1 91 ? -27.688 -14.242 13.258 1 85.44 91 SER A N 1
ATOM 672 C CA . SER A 1 91 ? -26.438 -13.734 13.82 1 85.44 91 SER A CA 1
ATOM 673 C C . SER A 1 91 ? -25.328 -14.797 13.766 1 85.44 91 SER A C 1
ATOM 675 O O . SER A 1 91 ? -24.203 -14.508 13.359 1 85.44 91 SER A O 1
ATOM 677 N N . ALA A 1 92 ? -25.688 -15.945 14.109 1 87.31 92 ALA A N 1
ATOM 678 C CA . ALA A 1 92 ? -24.719 -17.047 14.102 1 87.31 92 ALA A CA 1
ATOM 679 C C . ALA A 1 92 ? -24.297 -17.391 12.68 1 87.31 92 ALA A C 1
ATOM 681 O O . ALA A 1 92 ? -23.125 -17.688 12.43 1 87.31 92 ALA A O 1
ATOM 682 N N . VAL A 1 93 ? -25.25 -17.375 11.828 1 90.25 93 VAL A N 1
ATOM 683 C CA . VAL A 1 93 ? -24.984 -17.703 10.43 1 90.25 93 VAL A CA 1
ATOM 684 C C . VAL A 1 93 ? -24.047 -16.672 9.82 1 90.25 93 VAL A C 1
ATOM 686 O O . VAL A 1 93 ? -23.078 -17.031 9.133 1 90.25 93 VAL A O 1
ATOM 689 N N . PHE A 1 94 ? -24.312 -15.477 10.086 1 89.38 94 PHE A N 1
ATOM 690 C CA . PHE A 1 94 ? -23.484 -14.422 9.516 1 89.38 94 PHE A CA 1
ATOM 691 C C . PHE A 1 94 ? -22.109 -14.398 10.164 1 89.38 94 PHE A C 1
ATOM 693 O O . PHE A 1 94 ? -21.094 -14.125 9.5 1 89.38 94 PHE A O 1
ATOM 700 N N . ASP A 1 95 ? -21.984 -14.688 11.398 1 86.94 95 ASP A N 1
ATOM 701 C CA . ASP A 1 95 ? -20.688 -14.789 12.07 1 86.94 95 ASP A CA 1
ATOM 702 C C . ASP A 1 95 ? -19.828 -15.867 11.414 1 86.94 95 ASP A C 1
ATOM 704 O O . ASP A 1 95 ? -18.641 -15.648 11.18 1 86.94 95 ASP A O 1
ATOM 708 N N . ALA A 1 96 ? -20.453 -16.906 11.164 1 87.62 96 ALA A N 1
ATOM 709 C CA . ALA A 1 96 ? -19.75 -18 10.508 1 87.62 96 ALA A CA 1
ATOM 710 C C . ALA A 1 96 ? -19.328 -17.609 9.094 1 87.62 96 ALA A C 1
ATOM 712 O O . ALA A 1 96 ? -18.234 -17.969 8.641 1 87.62 96 ALA A O 1
ATOM 713 N N . ALA A 1 97 ? -20.188 -16.906 8.445 1 87.5 97 ALA A N 1
ATOM 714 C CA . ALA A 1 97 ? -19.891 -16.438 7.09 1 87.5 97 ALA A CA 1
ATOM 715 C C . ALA A 1 97 ? -18.688 -15.5 7.078 1 87.5 97 ALA A C 1
ATOM 717 O O . ALA A 1 97 ? -17.812 -15.617 6.227 1 87.5 97 ALA A O 1
ATOM 718 N N . TYR A 1 98 ? -18.672 -14.656 8.023 1 85.62 98 TYR A N 1
ATOM 719 C CA . TYR A 1 98 ? -17.578 -13.703 8.102 1 85.62 98 TYR A CA 1
ATOM 720 C C . TYR A 1 98 ? -16.266 -14.406 8.414 1 85.62 98 TYR A C 1
ATOM 722 O O . TYR A 1 98 ? -15.219 -14.047 7.863 1 85.62 98 TYR A O 1
ATOM 730 N N . ASP A 1 99 ? -16.297 -15.359 9.211 1 84.69 99 ASP A N 1
ATOM 731 C CA . ASP A 1 99 ? -15.109 -16.156 9.523 1 84.69 99 ASP A CA 1
ATOM 732 C C . ASP A 1 99 ? -14.57 -16.844 8.281 1 84.69 99 ASP A C 1
ATOM 734 O O . ASP A 1 99 ? -13.359 -16.859 8.047 1 84.69 99 ASP A O 1
ATOM 738 N N . MET A 1 100 ? -15.492 -17.344 7.582 1 83.31 100 MET A N 1
ATOM 739 C CA . MET A 1 100 ? -15.117 -18.047 6.359 1 83.31 100 MET A CA 1
ATOM 740 C C . MET A 1 100 ? -14.508 -17.078 5.344 1 83.31 100 MET A C 1
ATOM 742 O O . MET A 1 100 ? -13.516 -17.406 4.695 1 83.31 100 MET A O 1
ATOM 746 N N . ILE A 1 101 ? -15.086 -15.938 5.234 1 81.19 101 ILE A N 1
ATOM 747 C CA . ILE A 1 101 ? -14.633 -14.938 4.27 1 81.19 101 ILE A CA 1
ATOM 748 C C . ILE A 1 101 ? -13.242 -14.43 4.664 1 81.19 101 ILE A C 1
ATOM 750 O O . ILE A 1 101 ? -12.383 -14.227 3.803 1 81.19 101 ILE A O 1
ATOM 754 N N . GLN A 1 102 ? -13.094 -14.203 5.859 1 76.25 102 GLN A N 1
ATOM 755 C CA . GLN A 1 102 ? -11.805 -13.719 6.336 1 76.25 102 GLN A CA 1
ATOM 756 C C . GLN A 1 102 ? -10.688 -14.711 5.992 1 76.25 102 GLN A C 1
ATOM 758 O O . GLN A 1 102 ? -9.578 -14.305 5.645 1 76.25 102 GLN A O 1
ATOM 763 N N . LYS A 1 103 ? -11.031 -15.898 6.023 1 76.69 103 LYS A N 1
ATOM 764 C CA . LYS A 1 103 ? -10.039 -16.938 5.789 1 76.69 103 LYS A CA 1
ATOM 765 C C . LYS A 1 103 ? -9.844 -17.203 4.297 1 76.69 103 LYS A C 1
ATOM 767 O O . LYS A 1 103 ? -8.727 -17.438 3.842 1 76.69 103 LYS A O 1
ATOM 772 N N . ARG A 1 104 ? -10.93 -16.984 3.551 1 78.88 104 ARG A N 1
ATOM 773 C CA . ARG A 1 104 ? -10.883 -17.516 2.197 1 78.88 104 ARG A CA 1
ATOM 774 C C . ARG A 1 104 ? -10.789 -16.406 1.161 1 78.88 104 ARG A C 1
ATOM 776 O O . ARG A 1 104 ? -10.297 -16.625 0.051 1 78.88 104 ARG A O 1
ATOM 783 N N . SER A 1 105 ? -11.336 -15.25 1.426 1 80.31 105 SER A N 1
ATOM 784 C CA . SER A 1 105 ? -11.445 -14.242 0.383 1 80.31 105 SER A CA 1
ATOM 785 C C . SER A 1 105 ? -10.109 -13.547 0.14 1 80.31 105 SER A C 1
ATOM 787 O O . SER A 1 105 ? -9.828 -13.102 -0.976 1 80.31 105 SER A O 1
ATOM 789 N N . ARG A 1 106 ? -9.266 -13.469 1.153 1 81.12 106 ARG A N 1
ATOM 790 C CA . ARG A 1 106 ? -7.891 -12.992 1.062 1 81.12 106 ARG A CA 1
ATOM 791 C C . ARG A 1 106 ? -7.816 -11.672 0.304 1 81.12 106 ARG A C 1
ATOM 793 O O . ARG A 1 106 ? -7.027 -11.531 -0.631 1 81.12 106 ARG A O 1
ATOM 800 N N . GLY A 1 107 ? -8.695 -10.812 0.542 1 81.56 107 GLY A N 1
ATOM 801 C CA . GLY A 1 107 ? -8.633 -9.492 -0.058 1 81.56 107 GLY A CA 1
ATOM 802 C C . GLY A 1 107 ? -9.711 -9.258 -1.103 1 81.56 107 GLY A C 1
ATOM 803 O O . GLY A 1 107 ? -9.977 -8.117 -1.48 1 81.56 107 GLY A O 1
ATOM 804 N N . ALA A 1 108 ? -10.391 -10.289 -1.605 1 87.19 108 ALA A N 1
ATOM 805 C CA . ALA A 1 108 ? -11.523 -10.117 -2.52 1 87.19 108 ALA A CA 1
ATOM 806 C C . ALA A 1 108 ? -12.719 -9.5 -1.803 1 87.19 108 ALA A C 1
ATOM 808 O O . ALA A 1 108 ? -13.133 -9.977 -0.743 1 87.19 108 ALA A O 1
ATOM 809 N N . ILE A 1 109 ? -13.242 -8.516 -2.379 1 87.88 109 ILE A N 1
ATOM 810 C CA . ILE A 1 109 ? -14.281 -7.793 -1.657 1 87.88 109 ILE A CA 1
ATOM 811 C C . ILE A 1 109 ? -15.648 -8.375 -2.012 1 87.88 109 ILE A C 1
ATOM 813 O O . ILE A 1 109 ? -16.625 -8.156 -1.293 1 87.88 109 ILE A O 1
ATOM 817 N N . GLY A 1 110 ? -15.773 -9.086 -3.084 1 85.69 110 GLY A N 1
ATOM 818 C CA . GLY A 1 110 ? -17.047 -9.625 -3.562 1 85.69 110 GLY A CA 1
ATOM 819 C C . GLY A 1 110 ? -17.781 -10.43 -2.516 1 85.69 110 GLY A C 1
ATOM 820 O O . GLY A 1 110 ? -18.922 -10.109 -2.158 1 85.69 110 GLY A O 1
ATOM 821 N N . PRO A 1 111 ? -17.125 -11.438 -2.016 1 85.31 111 PRO A N 1
ATOM 822 C CA . PRO A 1 111 ? -17.781 -12.273 -1.009 1 85.31 111 PRO A CA 1
ATOM 823 C C . PRO A 1 111 ? -18.266 -11.477 0.204 1 85.31 111 PRO A C 1
ATOM 825 O O . PRO A 1 111 ? -19.359 -11.719 0.714 1 85.31 111 PRO A O 1
ATOM 828 N N . LEU A 1 112 ? -17.484 -10.602 0.631 1 86.31 112 LEU A N 1
ATOM 829 C CA . LEU A 1 112 ? -17.859 -9.766 1.77 1 86.31 112 LEU A CA 1
ATOM 830 C C . LEU A 1 112 ? -19.109 -8.938 1.45 1 86.31 112 LEU A C 1
ATOM 832 O O . LEU A 1 112 ? -20.047 -8.891 2.246 1 86.31 112 LEU A O 1
ATOM 836 N N . LEU A 1 113 ? -19.109 -8.281 0.34 1 87.44 113 LEU A N 1
ATOM 837 C CA . LEU A 1 113 ? -20.234 -7.422 -0.038 1 87.44 113 LEU A CA 1
ATOM 838 C C . LEU A 1 113 ? -21.5 -8.242 -0.261 1 87.44 113 LEU A C 1
ATOM 840 O O . LEU A 1 113 ? -22.609 -7.773 0.019 1 87.44 113 LEU A O 1
ATOM 844 N N . ASN A 1 114 ? -21.312 -9.453 -0.663 1 87.31 114 ASN A N 1
ATOM 845 C CA . ASN A 1 114 ? -22.453 -10.344 -0.821 1 87.31 114 ASN A CA 1
ATOM 846 C C . ASN A 1 114 ? -23.078 -10.711 0.527 1 87.31 114 ASN A C 1
ATOM 848 O O . ASN A 1 114 ? -24.297 -10.758 0.661 1 87.31 114 ASN A O 1
ATOM 852 N N . VAL A 1 115 ? -22.266 -10.992 1.428 1 87.69 115 VAL A N 1
ATOM 853 C CA . VAL A 1 115 ? -22.766 -11.305 2.76 1 87.69 115 VAL A CA 1
ATOM 854 C C . VAL A 1 115 ? -23.469 -10.078 3.346 1 87.69 115 VAL A C 1
ATOM 856 O O . VAL A 1 115 ? -24.531 -10.203 3.971 1 87.69 115 VAL A O 1
ATOM 859 N N . LYS A 1 116 ? -22.922 -8.961 3.117 1 88.94 116 LYS A N 1
ATOM 860 C CA . LYS A 1 116 ? -23.547 -7.73 3.596 1 88.94 116 LYS A CA 1
ATOM 861 C C . LYS A 1 116 ? -24.906 -7.512 2.943 1 88.94 116 LYS A C 1
ATOM 863 O O . LYS A 1 116 ? -25.828 -7 3.58 1 88.94 116 LYS A O 1
ATOM 868 N N . ALA A 1 117 ? -24.984 -7.812 1.75 1 88.69 117 ALA A N 1
ATOM 869 C CA . ALA A 1 117 ? -26.266 -7.711 1.056 1 88.69 117 ALA A CA 1
ATOM 870 C C . ALA A 1 117 ? -27.297 -8.664 1.664 1 88.69 117 ALA A C 1
ATOM 872 O O . ALA A 1 117 ? -28.469 -8.312 1.78 1 88.69 117 ALA A O 1
ATOM 873 N N . LEU A 1 118 ? -26.859 -9.828 2.035 1 89.81 118 LEU A N 1
ATOM 874 C CA . LEU A 1 118 ? -27.734 -10.789 2.68 1 89.81 118 LEU A CA 1
ATOM 875 C C . LEU A 1 118 ? -28.156 -10.305 4.062 1 89.81 118 LEU A C 1
ATOM 877 O O . LEU A 1 118 ? -29.312 -10.484 4.465 1 89.81 118 LEU A O 1
ATOM 881 N N . GLU A 1 119 ? -27.219 -9.727 4.707 1 90.12 119 GLU A N 1
ATOM 882 C CA . GLU A 1 119 ? -27.547 -9.125 5.996 1 90.12 119 GLU A CA 1
ATOM 883 C C . GLU A 1 119 ? -28.625 -8.047 5.844 1 90.12 119 GLU A C 1
ATOM 885 O O . GLU A 1 119 ? -29.5 -7.91 6.699 1 90.12 119 GLU A O 1
ATOM 890 N N . ALA A 1 120 ? -28.516 -7.305 4.852 1 88.88 120 ALA A N 1
ATOM 891 C CA . ALA A 1 120 ? -29.5 -6.266 4.582 1 88.88 120 ALA A CA 1
ATOM 892 C C . ALA A 1 120 ? -30.875 -6.871 4.348 1 88.88 120 ALA A C 1
ATOM 894 O O . ALA A 1 120 ? -31.891 -6.281 4.727 1 88.88 120 ALA A O 1
ATOM 895 N N . ALA A 1 121 ? -30.906 -8.008 3.727 1 89.5 121 ALA A N 1
ATOM 896 C CA . ALA A 1 121 ? -32.188 -8.688 3.486 1 89.5 121 ALA A CA 1
ATOM 897 C C . ALA A 1 121 ? -32.844 -9.094 4.801 1 89.5 121 ALA A C 1
ATOM 899 O O . ALA A 1 121 ? -34.062 -9.039 4.926 1 89.5 121 ALA A O 1
ATOM 900 N N . VAL A 1 122 ? -32.062 -9.453 5.738 1 90.31 122 VAL A N 1
ATOM 901 C CA . VAL A 1 122 ? -32.531 -9.961 7.012 1 90.31 122 VAL A CA 1
ATOM 902 C C . VAL A 1 122 ? -32.875 -8.789 7.934 1 90.31 122 VAL A C 1
ATOM 904 O O . VAL A 1 122 ? -33.906 -8.812 8.617 1 90.31 122 VAL A O 1
ATOM 907 N N . ASN A 1 123 ? -32.062 -7.758 7.91 1 88.31 123 ASN A N 1
ATOM 908 C CA . ASN A 1 123 ? -32.125 -6.75 8.961 1 88.31 123 ASN A CA 1
ATOM 909 C C . ASN A 1 123 ? -32.906 -5.52 8.516 1 88.31 123 ASN A C 1
ATOM 911 O O . ASN A 1 123 ? -33.312 -4.699 9.344 1 88.31 123 ASN A O 1
ATOM 915 N N . SER A 1 124 ? -33.125 -5.402 7.266 1 89.12 124 SER A N 1
ATOM 916 C CA . SER A 1 124 ? -33.844 -4.219 6.797 1 89.12 124 SER A CA 1
ATOM 917 C C . SER A 1 124 ? -35.312 -4.285 7.16 1 89.12 124 SER A C 1
ATOM 919 O O . SER A 1 124 ? -35.875 -5.375 7.32 1 89.12 124 SER A O 1
ATOM 921 N N . ASP A 1 125 ? -35.969 -3.133 7.207 1 87.69 125 ASP A N 1
ATOM 922 C CA . ASP A 1 125 ? -37.344 -3.031 7.609 1 87.69 125 ASP A CA 1
ATOM 923 C C . ASP A 1 125 ? -38.281 -3.525 6.504 1 87.69 125 ASP A C 1
ATOM 925 O O . ASP A 1 125 ? -39.375 -4.016 6.781 1 87.69 125 ASP A O 1
ATOM 929 N N . SER A 1 126 ? -37.875 -3.283 5.246 1 89.81 126 SER A N 1
ATOM 930 C CA . SER A 1 126 ? -38.688 -3.682 4.105 1 89.81 126 SER A CA 1
ATOM 931 C C . SER A 1 126 ? -37.844 -4.266 2.988 1 89.81 126 SER A C 1
ATOM 933 O O . SER A 1 126 ? -36.625 -4.125 3.004 1 89.81 126 SER A O 1
ATOM 935 N N . TYR A 1 127 ? -38.5 -4.941 2.117 1 90.88 127 TYR A N 1
ATOM 936 C CA . TYR A 1 127 ? -37.844 -5.477 0.929 1 90.88 127 TYR A CA 1
ATOM 937 C C . TYR A 1 127 ? -37.188 -4.359 0.123 1 90.88 127 TYR A C 1
ATOM 939 O O . TYR A 1 127 ? -36.062 -4.516 -0.365 1 90.88 127 TYR A O 1
ATOM 947 N N . GLU A 1 128 ? -37.844 -3.201 0.06 1 90.75 128 GLU A N 1
ATOM 948 C CA . GLU A 1 128 ? -37.344 -2.061 -0.698 1 90.75 128 GLU A CA 1
ATOM 949 C C . GLU A 1 128 ? -36.094 -1.474 -0.045 1 90.75 128 GLU A C 1
ATOM 951 O O . GLU A 1 128 ? -35.156 -1.081 -0.737 1 90.75 128 GLU A O 1
ATOM 956 N N . ASP A 1 129 ? -36.125 -1.469 1.234 1 91.19 129 ASP A N 1
ATOM 957 C CA . ASP A 1 129 ? -34.938 -0.994 1.952 1 91.19 129 ASP A CA 1
ATOM 958 C C . ASP A 1 129 ? -33.75 -1.908 1.708 1 91.19 129 ASP A C 1
ATOM 960 O O . ASP A 1 129 ? -32.594 -1.436 1.561 1 91.19 129 ASP A O 1
ATOM 964 N N . GLY A 1 130 ? -34.031 -3.162 1.724 1 90.94 130 GLY A N 1
ATOM 965 C CA . GLY A 1 130 ? -32.969 -4.129 1.424 1 90.94 130 GLY A CA 1
ATOM 966 C C . GLY A 1 130 ? -32.406 -3.98 0.024 1 90.94 130 GLY A C 1
ATOM 967 O O . GLY A 1 130 ? -31.203 -4.086 -0.175 1 90.94 130 GLY A O 1
ATOM 968 N N . LEU A 1 131 ? -33.281 -3.668 -0.884 1 90.75 131 LEU A N 1
ATOM 969 C CA . LEU A 1 131 ? -32.844 -3.469 -2.266 1 90.75 131 LEU A CA 1
ATOM 970 C C . LEU A 1 131 ? -31.969 -2.232 -2.393 1 90.75 131 LEU A C 1
ATOM 972 O O . LEU A 1 131 ? -31.016 -2.221 -3.178 1 90.75 131 LEU A O 1
ATOM 976 N N . GLU A 1 132 ? -32.281 -1.257 -1.687 1 89.5 132 GLU A N 1
ATOM 977 C CA . GLU A 1 132 ? -31.5 -0.032 -1.729 1 89.5 132 GLU A CA 1
ATOM 978 C C . GLU A 1 132 ? -30.094 -0.268 -1.189 1 89.5 132 GLU A C 1
ATOM 980 O O . GLU A 1 132 ? -29.109 0.229 -1.753 1 89.5 132 GLU A O 1
ATOM 985 N N . LYS A 1 133 ? -30.047 -0.983 -0.16 1 89.62 133 LYS A N 1
ATOM 986 C CA . LYS A 1 133 ? -28.75 -1.312 0.405 1 89.62 133 LYS A CA 1
ATOM 987 C C . LYS A 1 133 ? -27.938 -2.191 -0.546 1 89.62 133 LYS A C 1
ATOM 989 O O . LYS A 1 133 ? -26.734 -1.984 -0.723 1 89.62 133 LYS A O 1
ATOM 994 N N . GLU A 1 134 ? -28.609 -3.127 -1.07 1 89.31 134 GLU A N 1
ATOM 995 C CA . GLU A 1 134 ? -27.938 -3.971 -2.061 1 89.31 134 GLU A CA 1
ATOM 996 C C . GLU A 1 134 ? -27.422 -3.141 -3.229 1 89.31 134 GLU A C 1
ATOM 998 O O . GLU A 1 134 ? -26.312 -3.377 -3.719 1 89.31 134 GLU A O 1
ATOM 1003 N N . ALA A 1 135 ? -28.203 -2.178 -3.648 1 87.94 135 ALA A N 1
ATOM 1004 C CA . ALA A 1 135 ? -27.812 -1.33 -4.773 1 87.94 135 ALA A CA 1
ATOM 1005 C C . ALA A 1 135 ? -26.531 -0.566 -4.465 1 87.94 135 ALA A C 1
ATOM 1007 O O . ALA A 1 135 ? -25.672 -0.412 -5.332 1 87.94 135 ALA A O 1
ATOM 1008 N N . SER A 1 136 ? -26.391 -0.105 -3.291 1 88.06 136 SER A N 1
ATOM 1009 C CA . SER A 1 136 ? -25.188 0.604 -2.873 1 88.06 136 SER A CA 1
ATOM 1010 C C . SER A 1 136 ? -23.969 -0.319 -2.879 1 88.06 136 SER A C 1
ATOM 1012 O O . SER A 1 136 ? -22.875 0.091 -3.268 1 88.06 136 SER A O 1
ATOM 1014 N N . LEU A 1 137 ? -24.156 -1.498 -2.438 1 89.38 137 LEU A N 1
ATOM 1015 C CA . LEU A 1 137 ? -23.094 -2.486 -2.398 1 89.38 137 LEU A CA 1
ATOM 1016 C C . LEU A 1 137 ? -22.672 -2.889 -3.809 1 89.38 137 LEU A C 1
ATOM 1018 O O . LEU A 1 137 ? -21.469 -3.023 -4.09 1 89.38 137 LEU A O 1
ATOM 1022 N N . VAL A 1 138 ? -23.656 -3.023 -4.629 1 86.62 138 VAL A N 1
ATOM 1023 C CA . VAL A 1 138 ? -23.391 -3.375 -6.02 1 86.62 138 VAL A CA 1
ATOM 1024 C C . VAL A 1 138 ? -22.641 -2.238 -6.711 1 86.62 138 VAL A C 1
ATOM 1026 O O . VAL A 1 138 ? -21.734 -2.479 -7.516 1 86.62 138 VAL A O 1
ATOM 1029 N N . GLN A 1 139 ? -23.016 -1.063 -6.426 1 84.88 139 GLN A N 1
ATOM 1030 C CA . GLN A 1 139 ? -22.328 0.092 -6.984 1 84.88 139 GLN A CA 1
ATOM 1031 C C . GLN A 1 139 ? -20.844 0.093 -6.586 1 84.88 139 GLN A C 1
ATOM 1033 O O . GLN A 1 139 ? -19.984 0.35 -7.418 1 84.88 139 GLN A O 1
ATOM 1038 N N . ALA A 1 140 ? -20.625 -0.193 -5.418 1 86.44 140 ALA A N 1
ATOM 1039 C CA . ALA A 1 140 ? -19.25 -0.265 -4.93 1 86.44 140 ALA A CA 1
ATOM 1040 C C . ALA A 1 140 ? -18.469 -1.336 -5.676 1 86.44 140 ALA A C 1
ATOM 1042 O O . ALA A 1 140 ? -17.297 -1.125 -6.027 1 86.44 140 ALA A O 1
ATOM 1043 N N . LEU A 1 141 ? -19.047 -2.432 -5.82 1 86.12 141 LEU A N 1
ATOM 1044 C CA . LEU A 1 141 ? -18.391 -3.531 -6.523 1 86.12 141 LEU A CA 1
ATOM 1045 C C . LEU A 1 141 ? -18.141 -3.172 -7.984 1 86.12 141 LEU A C 1
ATOM 1047 O O . LEU A 1 141 ? -17.078 -3.48 -8.531 1 86.12 141 LEU A O 1
ATOM 1051 N N . PHE A 1 142 ? -19.125 -2.543 -8.555 1 80.44 142 PHE A N 1
ATOM 1052 C CA . PHE A 1 142 ? -19.062 -2.168 -9.961 1 80.44 142 PHE A CA 1
ATOM 1053 C C . PHE A 1 142 ? -17.891 -1.221 -10.211 1 80.44 142 PHE A C 1
ATOM 1055 O O . PHE A 1 142 ? -17.203 -1.323 -11.227 1 80.44 142 PHE A O 1
ATOM 1062 N N . PHE A 1 143 ? -17.641 -0.379 -9.359 1 81.44 143 PHE A N 1
ATOM 1063 C CA . PHE A 1 143 ? -16.594 0.623 -9.547 1 81.44 143 PHE A CA 1
ATOM 1064 C C . PHE A 1 143 ? -15.258 0.117 -9.023 1 81.44 143 PHE A C 1
ATOM 1066 O O . PHE A 1 143 ? -14.227 0.771 -9.211 1 81.44 143 PHE A O 1
ATOM 1073 N N . SER A 1 144 ? -15.305 -1.077 -8.5 1 86.38 144 SER A N 1
ATOM 1074 C CA . SER A 1 144 ? -14.055 -1.623 -7.973 1 86.38 144 SER A CA 1
ATOM 1075 C C . SER A 1 144 ? -13.141 -2.104 -9.094 1 86.38 144 SER A C 1
ATOM 1077 O O . SER A 1 144 ? -13.609 -2.643 -10.094 1 86.38 144 SER A O 1
ATOM 1079 N N . GLY A 1 145 ? -11.867 -1.864 -8.977 1 88.12 145 GLY A N 1
ATOM 1080 C CA . GLY A 1 145 ? -10.898 -2.436 -9.898 1 88.12 145 GLY A CA 1
ATOM 1081 C C . GLY A 1 145 ? -10.898 -3.953 -9.898 1 88.12 145 GLY A C 1
ATOM 1082 O O . GLY A 1 145 ? -10.508 -4.578 -10.883 1 88.12 145 GLY A O 1
ATOM 1083 N N . GLN A 1 146 ? -11.414 -4.566 -8.82 1 91.06 146 GLN A N 1
ATOM 1084 C CA . GLN A 1 146 ? -11.406 -6.023 -8.703 1 91.06 146 GLN A CA 1
ATOM 1085 C C . GLN A 1 146 ? -12.406 -6.656 -9.672 1 91.06 146 GLN A C 1
ATOM 1087 O O . GLN A 1 146 ? -12.164 -7.746 -10.195 1 91.06 146 GLN A O 1
ATOM 1092 N N . SER A 1 147 ? -13.516 -5.945 -9.906 1 86.44 147 SER A N 1
ATOM 1093 C CA . SER A 1 147 ? -14.5 -6.465 -10.852 1 86.44 147 SER A CA 1
ATOM 1094 C C . SER A 1 147 ? -13.922 -6.559 -12.258 1 86.44 147 SER A C 1
ATOM 1096 O O . SER A 1 147 ? -14.102 -7.566 -12.945 1 86.44 147 SER A O 1
ATOM 1098 N N . ARG A 1 148 ? -13.25 -5.57 -12.641 1 89.25 148 ARG A N 1
ATOM 1099 C CA . ARG A 1 148 ? -12.625 -5.559 -13.961 1 89.25 148 ARG A CA 1
ATOM 1100 C C . ARG A 1 148 ? -11.531 -6.613 -14.062 1 89.25 148 ARG A C 1
ATOM 1102 O O . ARG A 1 148 ? -11.344 -7.219 -15.117 1 89.25 148 ARG A O 1
ATOM 1109 N N . ALA A 1 149 ? -10.859 -6.781 -13 1 94.12 149 ALA A N 1
ATOM 1110 C CA . ALA A 1 149 ? -9.797 -7.781 -12.969 1 94.12 149 ALA A CA 1
ATOM 1111 C C . ALA A 1 149 ? -10.359 -9.188 -13.133 1 94.12 149 ALA A C 1
ATOM 1113 O O . ALA A 1 149 ? -9.789 -10.016 -13.852 1 94.12 149 ALA A O 1
ATOM 1114 N N . LEU A 1 150 ? -11.438 -9.422 -12.438 1 90.62 150 LEU A N 1
ATOM 1115 C CA . LEU A 1 150 ? -12.078 -10.727 -12.531 1 90.62 150 LEU A CA 1
ATOM 1116 C C . LEU A 1 150 ? -12.609 -10.977 -13.938 1 90.62 150 LEU A C 1
ATOM 1118 O O . LEU A 1 150 ? -12.492 -12.094 -14.461 1 90.62 150 LEU A O 1
ATOM 1122 N N . GLN A 1 151 ? -13.203 -9.953 -14.562 1 88.81 151 GLN A N 1
ATOM 1123 C CA . GLN A 1 151 ? -13.648 -10.062 -15.945 1 88.81 151 GLN A CA 1
ATOM 1124 C C . GLN A 1 151 ? -12.477 -10.328 -16.875 1 88.81 151 GLN A C 1
ATOM 1126 O O . GLN A 1 151 ? -12.562 -11.195 -17.766 1 88.81 151 GLN A O 1
ATOM 1131 N N . TYR A 1 152 ? -11.445 -9.609 -16.625 1 94.19 152 TYR A N 1
ATOM 1132 C CA . TYR A 1 152 ? -10.234 -9.797 -17.406 1 94.19 152 TYR A CA 1
ATOM 1133 C C . TYR A 1 152 ? -9.734 -11.234 -17.312 1 94.19 152 TYR A C 1
ATOM 1135 O O . TYR A 1 152 ? -9.414 -11.852 -18.328 1 94.19 152 TYR A O 1
ATOM 1143 N N . ALA A 1 153 ? -9.656 -11.75 -16.141 1 94 153 ALA A N 1
ATOM 1144 C CA . ALA A 1 153 ? -9.195 -13.117 -15.93 1 94 153 ALA A CA 1
ATOM 1145 C C . ALA A 1 153 ? -10.094 -14.117 -16.641 1 94 153 ALA A C 1
ATOM 1147 O O . ALA A 1 153 ? -9.609 -15.062 -17.266 1 94 153 ALA A O 1
ATOM 1148 N N . PHE A 1 154 ? -11.391 -13.852 -16.578 1 90.12 154 PHE A N 1
ATOM 1149 C CA . PHE A 1 154 ? -12.375 -14.727 -17.203 1 90.12 154 PHE A CA 1
ATOM 1150 C C . PHE A 1 154 ? -12.211 -14.734 -18.719 1 90.12 154 PHE A C 1
ATOM 1152 O O . PHE A 1 154 ? -12.133 -15.797 -19.344 1 90.12 154 PHE A O 1
ATOM 1159 N N . PHE A 1 155 ? -12.094 -13.609 -19.312 1 92.12 155 PHE A N 1
ATOM 1160 C CA . PHE A 1 155 ? -12.023 -13.5 -20.766 1 92.12 155 PHE A CA 1
ATOM 1161 C C . PHE A 1 155 ? -10.656 -13.945 -21.266 1 92.12 155 PHE A C 1
ATOM 1163 O O . PHE A 1 155 ? -10.547 -14.5 -22.359 1 92.12 155 PHE A O 1
ATOM 1170 N N . SER A 1 156 ? -9.688 -13.695 -20.484 1 94.44 156 SER A N 1
ATOM 1171 C CA . SER A 1 156 ? -8.344 -14.117 -20.875 1 94.44 156 SER A CA 1
ATOM 1172 C C . SER A 1 156 ? -8.242 -15.633 -20.938 1 94.44 156 SER A C 1
ATOM 1174 O O . SER A 1 156 ? -7.566 -16.188 -21.812 1 94.44 156 SER A O 1
ATOM 1176 N N . GLU A 1 157 ? -8.844 -16.281 -19.984 1 93.12 157 GLU A N 1
ATOM 1177 C CA . GLU A 1 157 ? -8.875 -17.75 -20 1 93.12 157 GLU A CA 1
ATOM 1178 C C . GLU A 1 157 ? -9.523 -18.281 -21.266 1 93.12 157 GLU A C 1
ATOM 1180 O O . GLU A 1 157 ? -9.031 -19.234 -21.875 1 93.12 157 GLU A O 1
ATOM 1185 N N . ARG A 1 158 ? -10.547 -17.641 -21.75 1 90.81 158 ARG A N 1
ATOM 1186 C CA . ARG A 1 158 ? -11.297 -18.062 -22.922 1 90.81 158 ARG A CA 1
ATOM 1187 C C . ARG A 1 158 ? -10.523 -17.781 -24.203 1 90.81 158 ARG A C 1
ATOM 1189 O O . ARG A 1 158 ? -10.781 -18.406 -25.234 1 90.81 158 ARG A O 1
ATOM 1196 N N . LYS A 1 159 ? -9.609 -16.938 -24.125 1 92.25 159 LYS A N 1
ATOM 1197 C CA . LYS A 1 159 ? -8.812 -16.578 -25.281 1 92.25 159 LYS A CA 1
ATOM 1198 C C . LYS A 1 159 ? -7.613 -17.5 -25.453 1 92.25 159 LYS A C 1
ATOM 1200 O O . LYS A 1 159 ? -6.988 -17.531 -26.516 1 92.25 159 LYS A O 1
ATOM 1205 N N . LEU A 1 160 ? -7.312 -18.328 -24.516 1 92.56 160 LEU A N 1
ATOM 1206 C CA . LEU A 1 160 ? -6.078 -19.094 -24.484 1 92.56 160 LEU A CA 1
ATOM 1207 C C . LEU A 1 160 ? -6.02 -20.078 -25.641 1 92.56 160 LEU A C 1
ATOM 1209 O O . LEU A 1 160 ? -4.953 -20.297 -26.219 1 92.56 160 LEU A O 1
ATOM 1213 N N . PRO A 1 161 ? -7.188 -20.688 -26.016 1 92 161 PRO A N 1
ATOM 1214 C CA . PRO A 1 161 ? -7.121 -21.625 -27.125 1 92 161 PRO A CA 1
ATOM 1215 C C . PRO A 1 161 ? -6.699 -20.953 -28.438 1 92 161 PRO A C 1
ATOM 1217 O O . PRO A 1 161 ? -6.258 -21.641 -29.359 1 92 161 PRO A O 1
ATOM 1220 N N . LYS A 1 162 ? -6.891 -19.688 -28.469 1 94.44 162 LYS A N 1
ATOM 1221 C CA . LYS A 1 162 ? -6.43 -18.922 -29.641 1 94.44 162 LYS A CA 1
ATOM 1222 C C . LYS A 1 162 ? -4.961 -18.547 -29.5 1 94.44 162 LYS A C 1
ATOM 1224 O O . LYS A 1 162 ? -4.613 -17.359 -29.578 1 94.44 162 LYS A O 1
ATOM 1229 N N . TRP A 1 163 ? -4.133 -19.594 -29.344 1 96.38 163 TRP A N 1
ATOM 1230 C CA . TRP A 1 163 ? -2.711 -19.406 -29.062 1 96.38 163 TRP A CA 1
ATOM 1231 C C . TRP A 1 163 ? -1.962 -18.984 -30.328 1 96.38 163 TRP A C 1
ATOM 1233 O O . TRP A 1 163 ? -2.447 -19.172 -31.438 1 96.38 163 TRP A O 1
ATOM 1243 N N . GLU A 1 164 ? -0.836 -18.281 -30.125 1 96.44 164 GLU A N 1
ATOM 1244 C CA . GLU A 1 164 ? 0.063 -17.875 -31.203 1 96.44 164 GLU A CA 1
ATOM 1245 C C . GLU A 1 164 ? 1.505 -17.781 -30.719 1 96.44 164 GLU A C 1
ATOM 1247 O O . GLU A 1 164 ? 1.749 -17.594 -29.516 1 96.44 164 GLU A O 1
ATOM 1252 N N . THR A 1 165 ? 2.475 -18.078 -31.578 1 96.19 165 THR A N 1
ATOM 1253 C CA . THR A 1 165 ? 3.871 -17.781 -31.281 1 96.19 165 THR A CA 1
ATOM 1254 C C . THR A 1 165 ? 4.137 -16.281 -31.438 1 96.19 165 THR A C 1
ATOM 1256 O O . THR A 1 165 ? 3.332 -15.562 -32.031 1 96.19 165 THR A O 1
ATOM 1259 N N . PRO A 1 166 ? 5.238 -15.82 -30.797 1 94.12 166 PRO A N 1
ATOM 1260 C CA . PRO A 1 166 ? 5.547 -14.398 -30.969 1 94.12 166 PRO A CA 1
ATOM 1261 C C . PRO A 1 166 ? 5.617 -13.992 -32.438 1 94.12 166 PRO A C 1
ATOM 1263 O O . PRO A 1 166 ? 6.211 -14.695 -33.25 1 94.12 166 PRO A O 1
ATOM 1266 N N . GLY A 1 167 ? 5 -12.914 -32.812 1 88.56 167 GLY A N 1
ATOM 1267 C CA . GLY A 1 167 ? 4.941 -12.461 -34.219 1 88.56 167 GLY A CA 1
ATOM 1268 C C . GLY A 1 167 ? 3.762 -13.031 -34.969 1 88.56 167 GLY A C 1
ATOM 1269 O O . GLY A 1 167 ? 3.4 -12.516 -36.031 1 88.56 167 GLY A O 1
ATOM 1270 N N . GLY A 1 168 ? 3.182 -14.141 -34.5 1 88.75 168 GLY A N 1
ATOM 1271 C CA . GLY A 1 168 ? 1.908 -14.633 -35 1 88.75 168 GLY A CA 1
ATOM 1272 C C . GLY A 1 168 ? 2.055 -15.555 -36.219 1 88.75 168 GLY A C 1
ATOM 1273 O O . GLY A 1 168 ? 1.06 -15.953 -36.812 1 88.75 168 GLY A O 1
ATOM 1274 N N . SER A 1 169 ? 3.277 -15.93 -36.594 1 92.25 169 SER A N 1
ATOM 1275 C CA . SER A 1 169 ? 3.5 -16.734 -37.781 1 92.25 169 SER A CA 1
ATOM 1276 C C . SER A 1 169 ? 2.922 -18.141 -37.594 1 92.25 169 SER A C 1
ATOM 1278 O O . SER A 1 169 ? 2.455 -18.75 -38.562 1 92.25 169 SER A O 1
ATOM 1280 N N . VAL A 1 170 ? 3.004 -18.688 -36.5 1 96.19 170 VAL A N 1
ATOM 1281 C CA . VAL A 1 170 ? 2.404 -19.984 -36.156 1 96.19 170 VAL A CA 1
ATOM 1282 C C . VAL A 1 170 ? 1.308 -19.781 -35.094 1 96.19 170 VAL A C 1
ATOM 1284 O O . VAL A 1 170 ? 1.54 -19.156 -34.062 1 96.19 170 VAL A O 1
ATOM 1287 N N . ASN A 1 171 ? 0.109 -20.266 -35.438 1 96.44 171 ASN A N 1
ATOM 1288 C CA . ASN A 1 171 ? -1.009 -20.062 -34.531 1 96.44 171 ASN A CA 1
ATOM 1289 C C . ASN A 1 171 ? -2.076 -21.141 -34.688 1 96.44 171 ASN A C 1
ATOM 1291 O O . ASN A 1 171 ? -1.938 -22.031 -35.531 1 96.44 171 ASN A O 1
ATOM 1295 N N . TYR A 1 172 ? -3.113 -21.031 -33.906 1 95.62 172 TYR A N 1
ATOM 1296 C CA . TYR A 1 172 ? -4.156 -22.031 -33.812 1 95.62 172 TYR A CA 1
ATOM 1297 C C . TYR A 1 172 ? -4.922 -22.172 -35.125 1 95.62 172 TYR A C 1
ATOM 1299 O O . TYR A 1 172 ? -5.543 -23.203 -35.406 1 95.62 172 TYR A O 1
ATOM 1307 N N . LYS A 1 173 ? -4.895 -21.109 -35.938 1 95.12 173 LYS A N 1
ATOM 1308 C CA . LYS A 1 173 ? -5.672 -21.109 -37.188 1 95.12 173 LYS A CA 1
ATOM 1309 C C . LYS A 1 173 ? -4.918 -21.812 -38.312 1 95.12 173 LYS A C 1
ATOM 1311 O O . LYS A 1 173 ? -5.531 -22.422 -39.188 1 95.12 173 LYS A O 1
ATOM 1316 N N . ASN A 1 174 ? -3.602 -21.688 -38.25 1 96.88 174 ASN A N 1
ATOM 1317 C CA . ASN A 1 174 ? -2.85 -22.141 -39.406 1 96.88 174 ASN A CA 1
ATOM 1318 C C . ASN A 1 174 ? -2.096 -23.438 -39.094 1 96.88 174 ASN A C 1
ATOM 1320 O O . ASN A 1 174 ? -1.132 -23.766 -39.812 1 96.88 174 ASN A O 1
ATOM 1324 N N . THR A 1 175 ? -2.418 -24.078 -38.062 1 96.81 175 THR A N 1
ATOM 1325 C CA . THR A 1 175 ? -1.794 -25.344 -37.719 1 96.81 175 THR A CA 1
ATOM 1326 C C . THR A 1 175 ? -2.852 -26.391 -37.344 1 96.81 175 THR A C 1
ATOM 1328 O O . THR A 1 175 ? -3.926 -26.047 -36.844 1 96.81 175 THR A O 1
ATOM 1331 N N . THR A 1 176 ? -2.535 -27.703 -37.656 1 97 176 THR A N 1
ATOM 1332 C CA . THR A 1 176 ? -3.443 -28.812 -37.375 1 97 176 THR A CA 1
ATOM 1333 C C . THR A 1 176 ? -2.777 -29.812 -36.438 1 97 176 THR A C 1
ATOM 1335 O O . THR A 1 176 ? -1.702 -30.344 -36.75 1 97 176 THR A O 1
ATOM 1338 N N . PRO A 1 177 ? -3.381 -30.078 -35.312 1 97.88 177 PRO A N 1
ATOM 1339 C CA . PRO A 1 177 ? -2.822 -31.078 -34.406 1 97.88 177 PRO A CA 1
ATOM 1340 C C . PRO A 1 177 ? -2.961 -32.5 -34.938 1 97.88 177 PRO A C 1
ATOM 1342 O O . PRO A 1 177 ? -3.873 -32.812 -35.719 1 97.88 177 PRO A O 1
ATOM 1345 N N . MET A 1 178 ? -2.092 -33.312 -34.531 1 96.69 178 MET A N 1
ATOM 1346 C CA . MET A 1 178 ? -2.236 -34.75 -34.844 1 96.69 178 MET A CA 1
ATOM 1347 C C . MET A 1 178 ? -3.148 -35.406 -33.812 1 96.69 178 MET A C 1
ATOM 1349 O O . MET A 1 178 ? -3.273 -34.969 -32.688 1 96.69 178 MET A O 1
ATOM 1353 N N . ALA A 1 179 ? -3.756 -36.5 -34.25 1 95 179 ALA A N 1
ATOM 1354 C CA . ALA A 1 179 ? -4.621 -37.25 -33.344 1 95 179 ALA A CA 1
ATOM 1355 C C . ALA A 1 179 ? -3.799 -38.062 -32.344 1 95 179 ALA A C 1
ATOM 1357 O O . ALA A 1 179 ? -2.777 -38.656 -32.688 1 95 179 ALA A O 1
ATOM 1358 N N . LEU A 1 180 ? -4.211 -38.031 -31.094 1 96.5 180 LEU A N 1
ATOM 1359 C CA . LEU A 1 180 ? -3.555 -38.781 -30.047 1 96.5 180 LEU A CA 1
ATOM 1360 C C . LEU A 1 180 ? -4.453 -39.906 -29.547 1 96.5 180 LEU A C 1
ATOM 1362 O O . LEU A 1 180 ? -5.488 -39.656 -28.922 1 96.5 180 LEU A O 1
ATOM 1366 N N . LYS A 1 181 ? -4.023 -41.125 -29.75 1 96.69 181 LYS A N 1
ATOM 1367 C CA . LYS A 1 181 ? -4.824 -42.281 -29.359 1 96.69 181 LYS A CA 1
ATOM 1368 C C . LYS A 1 181 ? -4.254 -42.938 -28.125 1 96.69 181 LYS A C 1
ATOM 1370 O O . LYS A 1 181 ? -5 -43.531 -27.328 1 96.69 181 LYS A O 1
ATOM 1375 N N . GLU A 1 182 ? -2.996 -42.938 -28.078 1 97.88 182 GLU A N 1
ATOM 1376 C CA . GLU A 1 182 ? -2.32 -43.594 -26.969 1 97.88 182 GLU A CA 1
ATOM 1377 C C . GLU A 1 182 ? -1.096 -42.812 -26.516 1 97.88 182 GLU A C 1
ATOM 1379 O O . GLU A 1 182 ? -0.356 -42.281 -27.359 1 97.88 182 GLU A O 1
ATOM 1384 N N . ALA A 1 183 ? -0.951 -42.781 -25.172 1 98.69 183 ALA A N 1
ATOM 1385 C CA . ALA A 1 183 ? 0.172 -42.031 -24.609 1 98.69 183 ALA A CA 1
ATOM 1386 C C . ALA A 1 183 ? 1.045 -42.938 -23.75 1 98.69 183 ALA A C 1
ATOM 1388 O O . ALA A 1 183 ? 0.681 -44.094 -23.469 1 98.69 183 ALA A O 1
ATOM 1389 N N . ALA A 1 184 ? 2.223 -42.469 -23.391 1 98.81 184 ALA A N 1
ATOM 1390 C CA . ALA A 1 184 ? 3.104 -43.125 -22.422 1 98.81 184 ALA A CA 1
ATOM 1391 C C . ALA A 1 184 ? 3.697 -42.094 -21.453 1 98.81 184 ALA A C 1
ATOM 1393 O O . ALA A 1 184 ? 3.879 -40.938 -21.812 1 98.81 184 ALA A O 1
ATOM 1394 N N . VAL A 1 185 ? 3.92 -42.5 -20.25 1 98.75 185 VAL A N 1
ATOM 1395 C CA . VAL A 1 185 ? 4.598 -41.719 -19.234 1 98.75 185 VAL A CA 1
ATOM 1396 C C . VAL A 1 185 ? 5.828 -42.469 -18.719 1 98.75 185 VAL A C 1
ATOM 1398 O O . VAL A 1 185 ? 5.742 -43.625 -18.359 1 98.75 185 VAL A O 1
ATOM 1401 N N . ILE A 1 186 ? 6.969 -41.781 -18.812 1 98.56 186 ILE A N 1
ATOM 1402 C CA . ILE A 1 186 ? 8.203 -42.375 -18.312 1 98.56 186 ILE A CA 1
ATOM 1403 C C . ILE A 1 186 ? 8.484 -41.875 -16.891 1 98.56 186 ILE A C 1
ATOM 1405 O O . ILE A 1 186 ? 8.734 -40.688 -16.688 1 98.56 186 ILE A O 1
ATOM 1409 N N . GLY A 1 187 ? 8.531 -42.781 -15.898 1 96.19 187 GLY A N 1
ATOM 1410 C CA . GLY A 1 187 ? 8.727 -42.406 -14.516 1 96.19 187 GLY A CA 1
ATOM 1411 C C . GLY A 1 187 ? 7.422 -42.219 -13.758 1 96.19 187 GLY A C 1
ATOM 1412 O O . GLY A 1 187 ? 6.59 -41.406 -14.133 1 96.19 187 GLY A O 1
ATOM 1413 N N . GLY A 1 188 ? 7.285 -42.938 -12.672 1 93.31 188 GLY A N 1
ATOM 1414 C CA . GLY A 1 188 ? 6.027 -42.938 -11.938 1 93.31 188 GLY A CA 1
ATOM 1415 C C . GLY A 1 188 ? 6.129 -42.281 -10.578 1 93.31 188 GLY A C 1
ATOM 1416 O O . GLY A 1 188 ? 5.477 -42.719 -9.625 1 93.31 188 GLY A O 1
ATOM 1417 N N . GLY A 1 189 ? 7.035 -41.312 -10.461 1 89.88 189 GLY A N 1
ATOM 1418 C CA . GLY A 1 189 ? 7.055 -40.531 -9.234 1 89.88 189 GLY A CA 1
ATOM 1419 C C . GLY A 1 189 ? 5.809 -39.688 -9.047 1 89.88 189 GLY A C 1
ATOM 1420 O O . GLY A 1 189 ? 4.773 -39.938 -9.664 1 89.88 189 GLY A O 1
ATOM 1421 N N . THR A 1 190 ? 5.848 -38.656 -8.219 1 87.25 190 THR A N 1
ATOM 1422 C CA . THR A 1 190 ? 4.707 -37.812 -7.914 1 87.25 190 THR A CA 1
ATOM 1423 C C . THR A 1 190 ? 4.152 -37.188 -9.188 1 87.25 190 THR A C 1
ATOM 1425 O O . THR A 1 190 ? 2.943 -37.219 -9.43 1 87.25 190 THR A O 1
ATOM 1428 N N . MET A 1 191 ? 5.035 -36.625 -10.023 1 92.06 191 MET A N 1
ATOM 1429 C CA . MET A 1 191 ? 4.59 -36 -11.258 1 92.06 191 MET A CA 1
ATOM 1430 C C . MET A 1 191 ? 4.066 -37.031 -12.258 1 92.06 191 MET A C 1
ATOM 1432 O O . MET A 1 191 ? 2.996 -36.844 -12.836 1 92.06 191 MET A O 1
ATOM 1436 N N . GLY A 1 192 ? 4.848 -38.094 -12.414 1 95.88 192 GLY A N 1
ATOM 1437 C CA . GLY A 1 192 ? 4.449 -39.125 -13.367 1 95.88 192 GLY A CA 1
ATOM 1438 C C . GLY A 1 192 ? 3.1 -39.719 -13.055 1 95.88 192 GLY A C 1
ATOM 1439 O O . GLY A 1 192 ? 2.279 -39.938 -13.953 1 95.88 192 GLY A O 1
ATOM 1440 N N . SER A 1 193 ? 2.883 -40.062 -11.805 1 96.31 193 SER A N 1
ATOM 1441 C CA . SER A 1 193 ? 1.606 -40.625 -11.375 1 96.31 193 SER A CA 1
ATOM 1442 C C . SER A 1 193 ? 0.459 -39.656 -11.641 1 96.31 193 SER A C 1
ATOM 1444 O O . SER A 1 193 ? -0.61 -40.062 -12.094 1 96.31 193 SER A O 1
ATOM 1446 N N . GLY A 1 194 ? 0.699 -38.406 -11.336 1 96.69 194 GLY A N 1
ATOM 1447 C CA . GLY A 1 194 ? -0.319 -37.375 -11.57 1 96.69 194 GLY A CA 1
ATOM 1448 C C . GLY A 1 194 ? -0.644 -37.219 -13.039 1 96.69 194 GLY A C 1
ATOM 1449 O O . GLY A 1 194 ? -1.81 -37.031 -13.414 1 96.69 194 GLY A O 1
ATOM 1450 N N . ILE A 1 195 ? 0.373 -37.188 -13.891 1 98.19 195 ILE A N 1
ATOM 1451 C CA . ILE A 1 195 ? 0.195 -37.031 -15.328 1 98.19 195 ILE A CA 1
ATOM 1452 C C . ILE A 1 195 ? -0.576 -38.219 -15.891 1 98.19 195 ILE A C 1
ATOM 1454 O O . ILE A 1 195 ? -1.511 -38.062 -16.672 1 98.19 195 ILE A O 1
ATOM 1458 N N . ALA A 1 196 ? -0.207 -39.406 -15.43 1 98.25 196 ALA A N 1
ATOM 1459 C CA . ALA A 1 196 ? -0.919 -40.594 -15.859 1 98.25 196 ALA A CA 1
ATOM 1460 C C . ALA A 1 196 ? -2.391 -40.531 -15.469 1 98.25 196 ALA A C 1
ATOM 1462 O O . ALA A 1 196 ? -3.268 -40.906 -16.25 1 98.25 196 ALA A O 1
ATOM 1463 N N . ALA A 1 197 ? -2.596 -40.125 -14.289 1 97.56 197 ALA A N 1
ATOM 1464 C CA . ALA A 1 197 ? -3.969 -40 -13.805 1 97.56 197 ALA A CA 1
ATOM 1465 C C . ALA A 1 197 ? -4.758 -39.031 -14.68 1 97.56 197 ALA A C 1
ATOM 1467 O O . ALA A 1 197 ? -5.949 -39.219 -14.93 1 97.56 197 ALA A O 1
ATOM 1468 N N . CYS A 1 198 ? -4.16 -37.938 -15.156 1 97.44 198 CYS A N 1
ATOM 1469 C CA . CYS A 1 198 ? -4.812 -37 -16.047 1 97.44 198 CYS A CA 1
ATOM 1470 C C . CYS A 1 198 ? -5.242 -37.656 -17.344 1 97.44 198 CYS A C 1
ATOM 1472 O O . CYS A 1 198 ? -6.355 -37.438 -17.828 1 97.44 198 CYS A O 1
ATOM 1474 N N . PHE A 1 199 ? -4.402 -38.469 -17.875 1 98 199 PHE A N 1
ATOM 1475 C CA . PHE A 1 199 ? -4.68 -39.125 -19.156 1 98 199 PHE A CA 1
ATOM 1476 C C . PHE A 1 199 ? -5.863 -40.062 -19.016 1 98 199 PHE A C 1
ATOM 1478 O O . PHE A 1 199 ? -6.816 -40 -19.797 1 98 199 PHE A O 1
ATOM 1485 N N . ILE A 1 200 ? -5.848 -40.938 -18.016 1 97.69 200 ILE A N 1
ATOM 1486 C CA . ILE A 1 200 ? -6.895 -41.938 -17.906 1 97.69 200 ILE A CA 1
ATOM 1487 C C . ILE A 1 200 ? -8.219 -41.281 -17.547 1 97.69 200 ILE A C 1
ATOM 1489 O O . ILE A 1 200 ? -9.289 -41.75 -17.984 1 97.69 200 ILE A O 1
ATOM 1493 N N . SER A 1 201 ? -8.156 -40.25 -16.797 1 96.31 201 SER A N 1
ATOM 1494 C CA . SER A 1 201 ? -9.375 -39.531 -16.453 1 96.31 201 SER A CA 1
ATOM 1495 C C . SER A 1 201 ? -10 -38.875 -17.688 1 96.31 201 SER A C 1
ATOM 1497 O O . SER A 1 201 ? -11.203 -38.594 -17.703 1 96.31 201 SER A O 1
ATOM 1499 N N . SER A 1 202 ? -9.219 -38.625 -18.719 1 96.12 202 SER A N 1
ATOM 1500 C CA . SER A 1 202 ? -9.695 -38 -19.938 1 96.12 202 SER A CA 1
ATOM 1501 C C . SER A 1 202 ? -9.977 -39.031 -21.016 1 96.12 202 SER A C 1
ATOM 1503 O O . SER A 1 202 ? -10.227 -38.688 -22.172 1 96.12 202 SER A O 1
ATOM 1505 N N . GLY A 1 203 ? -9.797 -40.25 -20.703 1 96.19 203 GLY A N 1
ATOM 1506 C CA . GLY A 1 203 ? -10.164 -41.312 -21.609 1 96.19 203 GLY A CA 1
ATOM 1507 C C . GLY A 1 203 ? -9.047 -41.688 -22.578 1 96.19 203 GLY A C 1
ATOM 1508 O O . GLY A 1 203 ? -9.305 -42.281 -23.625 1 96.19 203 GLY A O 1
ATOM 1509 N N . ILE A 1 204 ? -7.848 -41.344 -22.297 1 97.56 204 ILE A N 1
ATOM 1510 C CA . ILE A 1 204 ? -6.719 -41.656 -23.172 1 97.56 204 ILE A CA 1
ATOM 1511 C C . ILE A 1 204 ? -5.895 -42.781 -22.562 1 97.56 204 ILE A C 1
ATOM 1513 O O . ILE A 1 204 ? -5.391 -42.656 -21.438 1 97.56 204 ILE A O 1
ATOM 1517 N N . PRO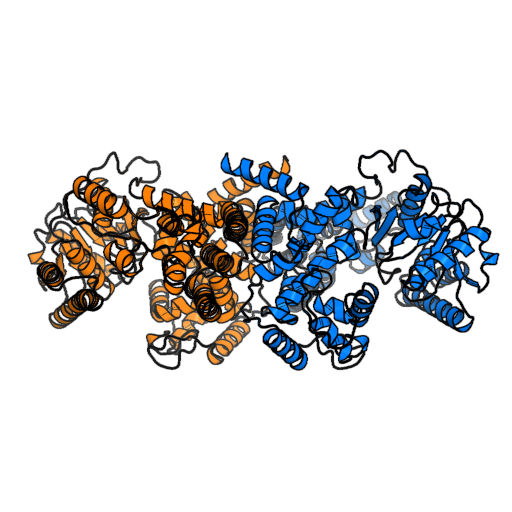 A 1 205 ? -5.746 -43.906 -23.281 1 98.31 205 PRO A N 1
ATOM 1518 C CA . PRO A 1 205 ? -4.906 -45 -22.766 1 98.31 205 PRO A CA 1
ATOM 1519 C C . PRO A 1 205 ? -3.459 -44.562 -22.531 1 98.31 205 PRO A C 1
ATOM 1521 O O . PRO A 1 205 ? -2.898 -43.812 -23.344 1 98.31 205 PRO A O 1
ATOM 1524 N N . VAL A 1 206 ? -2.896 -45.062 -21.453 1 98.25 206 VAL A N 1
ATOM 1525 C CA . VAL A 1 206 ? -1.543 -44.656 -21.109 1 98.25 206 VAL A CA 1
ATOM 1526 C C . VAL A 1 206 ? -0.715 -45.844 -20.656 1 98.25 206 VAL A C 1
ATOM 1528 O O . VAL A 1 206 ? -1.204 -46.688 -19.922 1 98.25 206 VAL A O 1
ATOM 1531 N N . LYS A 1 207 ? 0.465 -46 -21.188 1 98.44 207 LYS A N 1
ATOM 1532 C CA . LYS A 1 207 ? 1.479 -46.938 -20.719 1 98.44 207 LYS A CA 1
ATOM 1533 C C . LYS A 1 207 ? 2.475 -46.25 -19.781 1 98.44 207 LYS A C 1
ATOM 1535 O O . LYS A 1 207 ? 3.092 -45.25 -20.141 1 98.44 207 LYS A O 1
ATOM 1540 N N . LEU A 1 208 ? 2.596 -46.781 -18.609 1 98.44 208 LEU A N 1
ATOM 1541 C CA . LEU A 1 208 ? 3.516 -46.219 -17.609 1 98.44 208 LEU A CA 1
ATOM 1542 C C . LEU A 1 208 ? 4.773 -47.062 -17.5 1 98.44 208 LEU A C 1
ATOM 1544 O O . LEU A 1 208 ? 4.691 -48.281 -17.266 1 98.44 208 LEU A O 1
ATOM 1548 N N . VAL A 1 209 ? 5.898 -46.438 -17.688 1 98.25 209 VAL A N 1
ATOM 1549 C CA . VAL A 1 209 ? 7.164 -47.188 -17.688 1 98.25 209 VAL A CA 1
ATOM 1550 C C . VAL A 1 209 ? 7.926 -46.875 -16.391 1 98.25 209 VAL A C 1
ATOM 1552 O O . VAL A 1 209 ? 8.078 -45.688 -16.016 1 98.25 209 VAL A O 1
ATOM 1555 N N . GLU A 1 210 ? 8.367 -47.875 -15.703 1 96.81 210 GLU A N 1
ATOM 1556 C CA . GLU A 1 210 ? 9.211 -47.75 -14.516 1 96.81 210 GLU A CA 1
ATOM 1557 C C . GLU A 1 210 ? 10.484 -48.562 -14.656 1 96.81 210 GLU A C 1
ATOM 1559 O O . GLU A 1 210 ? 10.625 -49.375 -15.586 1 96.81 210 GLU A O 1
ATOM 1564 N N . VAL A 1 211 ? 11.43 -48.312 -13.773 1 93.5 211 VAL A N 1
ATOM 1565 C CA . VAL A 1 211 ? 12.766 -48.906 -13.875 1 93.5 211 VAL A CA 1
ATOM 1566 C C . VAL A 1 211 ? 12.742 -50.312 -13.336 1 93.5 211 VAL A C 1
ATOM 1568 O O . VAL A 1 211 ? 13.594 -51.125 -13.695 1 93.5 211 VAL A O 1
ATOM 1571 N N . ASN A 1 212 ? 11.836 -50.594 -12.359 1 95.19 212 ASN A N 1
ATOM 1572 C CA . ASN A 1 212 ? 11.711 -51.938 -11.805 1 95.19 212 ASN A CA 1
ATOM 1573 C C . ASN A 1 212 ? 10.289 -52.219 -11.32 1 95.19 212 ASN A C 1
ATOM 1575 O O . ASN A 1 212 ? 9.445 -51.312 -11.312 1 95.19 212 ASN A O 1
ATOM 1579 N N . GLN A 1 213 ? 10.078 -53.469 -10.977 1 96.38 213 GLN A N 1
ATOM 1580 C CA . GLN A 1 213 ? 8.727 -53.906 -10.656 1 96.38 213 GLN A CA 1
ATOM 1581 C C . GLN A 1 213 ? 8.234 -53.281 -9.359 1 96.38 213 GLN A C 1
ATOM 1583 O O . GLN A 1 213 ? 7.047 -52.969 -9.227 1 96.38 213 GLN A O 1
ATOM 1588 N N . GLU A 1 214 ? 9.102 -53.062 -8.477 1 96.62 214 GLU A N 1
ATOM 1589 C CA . GLU A 1 214 ? 8.727 -52.5 -7.188 1 96.62 214 GLU A CA 1
ATOM 1590 C C . GLU A 1 214 ? 8.172 -51.094 -7.352 1 96.62 214 GLU A C 1
ATOM 1592 O O . GLU A 1 214 ? 7.102 -50.781 -6.82 1 96.62 214 GLU A O 1
ATOM 1597 N N . TYR A 1 215 ? 8.906 -50.312 -8.047 1 95.12 215 TYR A N 1
ATOM 1598 C CA . TYR A 1 215 ? 8.469 -48.938 -8.297 1 95.12 215 TYR A CA 1
ATOM 1599 C C . TYR A 1 215 ? 7.195 -48.906 -9.133 1 95.12 215 TYR A C 1
ATOM 1601 O O . TYR A 1 215 ? 6.316 -48.062 -8.914 1 95.12 215 TYR A O 1
ATOM 1609 N N . LEU A 1 216 ? 7.082 -49.844 -10.094 1 96.81 216 LEU A N 1
ATOM 1610 C CA . LEU A 1 216 ? 5.898 -49.906 -10.938 1 96.81 216 LEU A CA 1
ATOM 1611 C C . LEU A 1 216 ? 4.656 -50.219 -10.102 1 96.81 216 LEU A C 1
ATOM 1613 O O . LEU A 1 216 ? 3.619 -49.562 -10.273 1 96.81 216 LEU A O 1
ATOM 1617 N N . ASP A 1 217 ? 4.789 -51.188 -9.188 1 96.81 217 ASP A N 1
ATOM 1618 C CA . ASP A 1 217 ? 3.664 -51.562 -8.336 1 96.81 217 ASP A CA 1
ATOM 1619 C C . ASP A 1 217 ? 3.25 -50.375 -7.438 1 96.81 217 ASP A C 1
ATOM 1621 O O . ASP A 1 217 ? 2.057 -50.125 -7.254 1 96.81 217 ASP A O 1
ATOM 1625 N N . LYS A 1 218 ? 4.227 -49.812 -6.941 1 95.69 218 LYS A N 1
ATOM 1626 C CA . LYS A 1 218 ? 3.963 -48.656 -6.082 1 95.69 218 LYS A CA 1
ATOM 1627 C C . LYS A 1 218 ? 3.238 -47.562 -6.844 1 95.69 218 LYS A C 1
ATOM 1629 O O . LYS A 1 218 ? 2.299 -46.969 -6.328 1 95.69 218 LYS A O 1
ATOM 1634 N N . THR A 1 219 ? 3.703 -47.281 -8.031 1 96.38 219 THR A N 1
ATOM 1635 C CA . THR A 1 219 ? 3.129 -46.219 -8.875 1 96.38 219 THR A CA 1
ATOM 1636 C C . THR A 1 219 ? 1.688 -46.562 -9.242 1 96.38 219 THR A C 1
ATOM 1638 O O . THR A 1 219 ? 0.803 -45.719 -9.148 1 96.38 219 THR A O 1
ATOM 1641 N N . LEU A 1 220 ? 1.438 -47.781 -9.68 1 96.94 220 LEU A N 1
ATOM 1642 C CA . LEU A 1 220 ? 0.097 -48.219 -10.062 1 96.94 220 LEU A CA 1
ATOM 1643 C C . LEU A 1 220 ? -0.862 -48.125 -8.883 1 96.94 220 LEU A C 1
ATOM 1645 O O . LEU A 1 220 ? -2.014 -47.719 -9.039 1 96.94 220 LEU A O 1
ATOM 1649 N N . SER A 1 221 ? -0.348 -48.5 -7.75 1 96.25 221 SER A N 1
ATOM 1650 C CA . SER A 1 221 ? -1.151 -48.406 -6.535 1 96.25 221 SER A CA 1
ATOM 1651 C C . SER A 1 221 ? -1.489 -46.969 -6.215 1 96.25 221 SER A C 1
ATOM 1653 O O . SER A 1 221 ? -2.607 -46.656 -5.797 1 96.25 221 SER A O 1
ATOM 1655 N N . GLY A 1 222 ? -0.507 -46.156 -6.332 1 95.19 222 GLY A N 1
ATOM 1656 C CA . GLY A 1 222 ? -0.729 -44.719 -6.098 1 95.19 222 GLY A CA 1
ATOM 1657 C C . GLY A 1 222 ? -1.782 -44.125 -7.012 1 95.19 222 GLY A C 1
ATOM 1658 O O . GLY A 1 222 ? -2.619 -43.344 -6.57 1 95.19 222 GLY A O 1
ATOM 1659 N N . ILE A 1 223 ? -1.767 -44.438 -8.25 1 97.06 223 ILE A N 1
ATOM 1660 C CA . ILE A 1 223 ? -2.729 -43.938 -9.219 1 97.06 223 ILE A CA 1
ATOM 1661 C C . ILE A 1 223 ? -4.121 -44.469 -8.891 1 97.06 223 ILE A C 1
ATOM 1663 O O . ILE A 1 223 ? -5.109 -43.75 -8.992 1 97.06 223 ILE A O 1
ATOM 1667 N N . ARG A 1 224 ? -4.176 -45.719 -8.5 1 96.12 224 ARG A N 1
ATOM 1668 C CA . ARG A 1 224 ? -5.445 -46.281 -8.078 1 96.12 224 ARG A CA 1
ATOM 1669 C C . ARG A 1 224 ? -6.039 -45.531 -6.902 1 96.12 224 ARG A C 1
ATOM 1671 O O . ARG A 1 224 ? -7.254 -45.312 -6.84 1 96.12 224 ARG A O 1
ATOM 1678 N N . LYS A 1 225 ? -5.227 -45.188 -6.059 1 95.44 225 LYS A N 1
ATOM 1679 C CA . LYS A 1 225 ? -5.68 -44.406 -4.898 1 95.44 225 LYS A CA 1
ATOM 1680 C C . LYS A 1 225 ? -6.234 -43.062 -5.312 1 95.44 225 LYS A C 1
ATOM 1682 O O . LYS A 1 225 ? -7.219 -42.594 -4.746 1 95.44 225 LYS A O 1
ATOM 1687 N N . ILE A 1 226 ? -5.547 -42.375 -6.219 1 94.5 226 ILE A N 1
ATOM 1688 C CA . ILE A 1 226 ? -6.008 -41.094 -6.727 1 94.5 226 ILE A CA 1
ATOM 1689 C C . ILE A 1 226 ? -7.422 -41.25 -7.289 1 94.5 226 ILE A C 1
ATOM 1691 O O . ILE A 1 226 ? -8.305 -40.438 -6.988 1 94.5 226 ILE A O 1
ATOM 1695 N N . VAL A 1 227 ? -7.668 -42.281 -8.047 1 95.81 227 VAL A N 1
ATOM 1696 C CA . VAL A 1 227 ? -8.953 -42.531 -8.688 1 95.81 227 VAL A CA 1
ATOM 1697 C C . VAL A 1 227 ? -10 -42.875 -7.637 1 95.81 227 VAL A C 1
ATOM 1699 O O . VAL A 1 227 ? -11.125 -42.406 -7.68 1 95.81 227 VAL A O 1
ATOM 1702 N N . GLN A 1 228 ? -9.617 -43.719 -6.703 1 94.62 228 GLN A N 1
ATOM 1703 C CA . GLN A 1 228 ? -10.531 -44.156 -5.66 1 94.62 228 GLN A CA 1
ATOM 1704 C C . GLN A 1 228 ? -10.969 -43 -4.766 1 94.62 228 GLN A C 1
ATOM 1706 O O . GLN A 1 228 ? -12.102 -43 -4.281 1 94.62 228 GLN A O 1
ATOM 1711 N N . ARG A 1 229 ? -10.125 -42.188 -4.477 1 94.06 229 ARG A N 1
ATOM 1712 C CA . ARG A 1 229 ? -10.461 -41 -3.672 1 94.06 229 ARG A CA 1
ATOM 1713 C C . ARG A 1 229 ? -11.594 -40.219 -4.309 1 94.06 229 ARG A C 1
ATOM 1715 O O . ARG A 1 229 ? -12.43 -39.656 -3.609 1 94.06 229 ARG A O 1
ATOM 1722 N N . ASN A 1 230 ? -11.57 -40.094 -5.59 1 92.94 230 ASN A N 1
ATOM 1723 C CA . ASN A 1 230 ? -12.641 -39.406 -6.297 1 92.94 230 ASN A CA 1
ATOM 1724 C C . ASN A 1 230 ? -13.977 -40.125 -6.141 1 92.94 230 ASN A C 1
ATOM 1726 O O . ASN A 1 230 ? -15.031 -39.5 -6.082 1 92.94 230 ASN A O 1
ATOM 1730 N N . VAL A 1 231 ? -13.922 -41.375 -6.055 1 92.44 231 VAL A N 1
ATOM 1731 C CA . VAL A 1 231 ? -15.125 -42.188 -5.82 1 92.44 231 VAL A CA 1
ATOM 1732 C C . VAL A 1 231 ? -15.641 -41.938 -4.406 1 92.44 231 VAL A C 1
ATOM 1734 O O . VAL A 1 231 ? -16.844 -41.719 -4.207 1 92.44 231 VAL A O 1
ATOM 1737 N N . GLU A 1 232 ? -14.75 -41.938 -3.529 1 93.44 232 GLU A N 1
ATOM 1738 C CA . GLU A 1 232 ? -15.086 -41.75 -2.127 1 93.44 232 GLU A CA 1
ATOM 1739 C C . GLU A 1 232 ? -15.719 -40.375 -1.911 1 93.44 232 GLU A C 1
ATOM 1741 O O . GLU A 1 232 ? -16.625 -40.219 -1.086 1 93.44 232 GLU A O 1
ATOM 1746 N N . LYS A 1 233 ? -15.273 -39.438 -2.627 1 89.19 233 LYS A N 1
ATOM 1747 C CA . LYS A 1 233 ? -15.766 -38.062 -2.486 1 89.19 233 LYS A CA 1
ATOM 1748 C C . LYS A 1 233 ? -17.016 -37.844 -3.324 1 89.19 233 LYS A C 1
ATOM 1750 O O . LYS A 1 233 ? -17.562 -36.719 -3.355 1 89.19 233 LYS A O 1
ATOM 1755 N N . GLY A 1 234 ? -17.406 -38.812 -4.125 1 86.06 234 GLY A N 1
ATOM 1756 C CA . GLY A 1 234 ? -18.641 -38.75 -4.883 1 86.06 234 GLY A CA 1
ATOM 1757 C C . GLY A 1 234 ? -18.5 -38.031 -6.215 1 86.06 234 GLY A C 1
ATOM 1758 O O . GLY A 1 234 ? -19.5 -37.719 -6.867 1 86.06 234 GLY A O 1
ATOM 1759 N N . ARG A 1 235 ? -17.25 -37.812 -6.754 1 83.81 235 ARG A N 1
ATOM 1760 C CA . ARG A 1 235 ? -17 -37.094 -7.992 1 83.81 235 ARG A CA 1
ATOM 1761 C C . ARG A 1 235 ? -16.969 -38.031 -9.188 1 83.81 235 ARG A C 1
ATOM 1763 O O . ARG A 1 235 ? -17.062 -37.594 -10.336 1 83.81 235 ARG A O 1
ATOM 1770 N N . LEU A 1 236 ? -16.828 -39.375 -8.805 1 89.38 236 LEU A N 1
ATOM 1771 C CA . LEU A 1 236 ? -16.688 -40.438 -9.812 1 89.38 236 LEU A CA 1
ATOM 1772 C C . LEU A 1 236 ? -17.438 -41.688 -9.391 1 89.38 236 LEU A C 1
ATOM 1774 O O . LEU A 1 236 ? -17.375 -42.094 -8.227 1 89.38 236 LEU A O 1
ATOM 1778 N N . SER A 1 237 ? -18.125 -42.312 -10.336 1 93.31 237 SER A N 1
ATOM 1779 C CA . SER A 1 237 ? -18.766 -43.594 -10.031 1 93.31 237 SER A CA 1
ATOM 1780 C C . SER A 1 237 ? -17.766 -44.719 -10.07 1 93.31 237 SER A C 1
ATOM 1782 O O . SER A 1 237 ? -16.703 -44.625 -10.695 1 93.31 237 SER A O 1
ATOM 1784 N N . GLN A 1 238 ? -18.125 -45.781 -9.43 1 93.88 238 GLN A N 1
ATOM 1785 C CA . GLN A 1 238 ? -17.266 -46.969 -9.414 1 93.88 238 GLN A CA 1
ATOM 1786 C C . GLN A 1 238 ? -17.078 -47.531 -10.82 1 93.88 238 GLN A C 1
ATOM 1788 O O . GLN A 1 238 ? -16 -48 -11.156 1 93.88 238 GLN A O 1
ATOM 1793 N N . GLU A 1 239 ? -18.109 -47.469 -11.562 1 95 239 GLU A N 1
ATOM 1794 C CA . GLU A 1 239 ? -18.047 -47.938 -12.938 1 95 239 GLU A CA 1
ATOM 1795 C C . GLU A 1 239 ? -17.062 -47.125 -13.773 1 95 239 GLU A C 1
ATOM 1797 O O . GLU A 1 239 ? -16.234 -47.688 -14.5 1 95 239 GLU A O 1
ATOM 1802 N N . LYS A 1 240 ? -17.188 -45.875 -13.656 1 94.94 240 LYS A N 1
ATOM 1803 C CA . LYS A 1 240 ? -16.297 -44.969 -14.398 1 94.94 240 LYS A CA 1
ATOM 1804 C C . LYS A 1 240 ? -14.852 -45.125 -13.914 1 94.94 240 LYS A C 1
ATOM 1806 O O . LYS A 1 240 ? -13.914 -45 -14.711 1 94.94 240 LYS A O 1
ATOM 1811 N N . ALA A 1 241 ? -14.672 -45.344 -12.625 1 96.38 241 ALA A N 1
ATOM 1812 C CA . ALA A 1 241 ? -13.344 -45.594 -12.07 1 96.38 241 ALA A CA 1
ATOM 1813 C C . ALA A 1 241 ? -12.703 -46.812 -12.695 1 96.38 241 ALA A C 1
ATOM 1815 O O . ALA A 1 241 ? -11.516 -46.812 -13.023 1 96.38 241 ALA A O 1
ATOM 1816 N N . GLY A 1 242 ? -13.484 -47.812 -12.781 1 96.19 242 GLY A N 1
ATOM 1817 C CA . GLY A 1 242 ? -12.992 -49.031 -13.422 1 96.19 242 GLY A CA 1
ATOM 1818 C C . GLY A 1 242 ? -12.594 -48.812 -14.867 1 96.19 242 GLY A C 1
ATOM 1819 O O . GLY A 1 242 ? -11.578 -49.344 -15.32 1 96.19 242 GLY A O 1
ATOM 1820 N N . GLN A 1 243 ? -13.398 -48.094 -15.555 1 96.88 243 GLN A N 1
ATOM 1821 C CA . GLN A 1 243 ? -13.102 -47.781 -16.938 1 96.88 243 GLN A CA 1
ATOM 1822 C C . GLN A 1 243 ? -11.797 -47 -17.062 1 96.88 243 GLN A C 1
ATOM 1824 O O . GLN A 1 243 ? -10.977 -47.281 -17.938 1 96.88 243 GLN A O 1
ATOM 1829 N N . GLN A 1 244 ? -11.648 -46.031 -16.203 1 97.06 244 GLN A N 1
ATOM 1830 C CA . GLN A 1 244 ? -10.43 -45.219 -16.219 1 97.06 244 GLN A CA 1
ATOM 1831 C C . GLN A 1 244 ? -9.203 -46.094 -15.961 1 97.06 244 GLN A C 1
ATOM 1833 O O . GLN A 1 244 ? -8.203 -46 -16.688 1 97.06 244 GLN A O 1
ATOM 1838 N N . LEU A 1 245 ? -9.281 -46.938 -14.969 1 97.31 245 LEU A N 1
ATOM 1839 C CA . LEU A 1 245 ? -8.141 -47.75 -14.562 1 97.31 245 LEU A CA 1
ATOM 1840 C C . LEU A 1 245 ? -7.805 -48.781 -15.633 1 97.31 245 LEU A C 1
ATOM 1842 O O . LEU A 1 245 ? -6.656 -49.219 -15.734 1 97.31 245 LEU A O 1
ATOM 1846 N N . SER A 1 246 ? -8.781 -49.188 -16.453 1 97.69 246 SER A N 1
ATOM 1847 C CA . SER A 1 246 ? -8.547 -50.125 -17.516 1 97.69 246 SER A CA 1
ATOM 1848 C C . SER A 1 246 ? -7.68 -49.531 -18.625 1 97.69 246 SER A C 1
ATOM 1850 O O . SER A 1 246 ? -7.094 -50.25 -19.422 1 97.69 246 SER A O 1
ATOM 1852 N N . LEU A 1 247 ? -7.602 -48.25 -18.641 1 98.19 247 LEU A N 1
ATOM 1853 C CA . LEU A 1 247 ? -6.824 -47.531 -19.656 1 98.19 247 LEU A CA 1
ATOM 1854 C C . LEU A 1 247 ? -5.355 -47.438 -19.25 1 98.19 247 LEU A C 1
ATOM 1856 O O . LEU A 1 247 ? -4.516 -47.031 -20.031 1 98.19 247 LEU A O 1
ATOM 1860 N N . LEU A 1 248 ? -5.051 -47.875 -18 1 98.12 248 LEU A N 1
ATOM 1861 C CA . LEU A 1 248 ? -3.703 -47.75 -17.438 1 98.12 248 LEU A CA 1
ATOM 1862 C C . LEU A 1 248 ? -2.979 -49.094 -17.531 1 98.12 248 LEU A C 1
ATOM 1864 O O . LEU A 1 248 ? -3.486 -50.125 -17.062 1 98.12 248 LEU A O 1
ATOM 1868 N N . ARG A 1 249 ? -1.794 -49.094 -18.172 1 97.62 249 ARG A N 1
ATOM 1869 C CA . ARG A 1 249 ? -0.965 -50.281 -18.266 1 97.62 249 ARG A CA 1
ATOM 1870 C C . ARG A 1 249 ? 0.47 -50 -17.844 1 97.62 249 ARG A C 1
ATOM 1872 O O . ARG A 1 249 ? 1.09 -49.062 -18.344 1 97.62 249 ARG A O 1
ATOM 1879 N N . GLY A 1 250 ? 0.973 -50.812 -16.906 1 97.81 250 GLY A N 1
ATOM 1880 C CA . GLY A 1 250 ? 2.361 -50.688 -16.484 1 97.81 250 GLY A CA 1
ATOM 1881 C C . GLY A 1 250 ? 3.297 -51.594 -17.266 1 97.81 250 GLY A C 1
ATOM 1882 O O . GLY A 1 250 ? 2.918 -52.688 -17.641 1 97.81 250 GLY A O 1
ATOM 1883 N N . THR A 1 251 ? 4.504 -51.094 -17.516 1 97.81 251 THR A N 1
ATOM 1884 C CA . THR A 1 251 ? 5.484 -51.938 -18.188 1 97.81 251 THR A CA 1
ATOM 1885 C C . THR A 1 251 ? 6.902 -51.531 -17.797 1 97.81 251 THR A C 1
ATOM 1887 O O . THR A 1 251 ? 7.121 -50.469 -17.219 1 97.81 251 THR A O 1
ATOM 1890 N N . LEU A 1 252 ? 7.812 -52.406 -17.953 1 97.56 252 LEU A N 1
ATOM 1891 C CA . LEU A 1 252 ? 9.234 -52.156 -17.75 1 97.56 252 LEU A CA 1
ATOM 1892 C C . LEU A 1 252 ? 9.984 -52.125 -19.078 1 97.56 252 LEU A C 1
ATOM 1894 O O . LEU A 1 252 ? 11.18 -51.812 -19.109 1 97.56 252 LEU A O 1
ATOM 1898 N N . ASP A 1 253 ? 9.188 -52.344 -20.172 1 96.56 253 ASP A N 1
ATOM 1899 C CA . ASP A 1 253 ? 9.805 -52.562 -21.484 1 96.56 253 ASP A CA 1
ATOM 1900 C C . ASP A 1 253 ? 9.484 -51.406 -22.438 1 96.56 253 ASP A C 1
ATOM 1902 O O . ASP A 1 253 ? 8.328 -51.219 -22.828 1 96.56 253 ASP A O 1
ATOM 1906 N N . TYR A 1 254 ? 10.539 -50.719 -22.891 1 97.06 254 TYR A N 1
ATOM 1907 C CA . TYR A 1 254 ? 10.383 -49.625 -23.812 1 97.06 254 TYR A CA 1
ATOM 1908 C C . TYR A 1 254 ? 9.852 -50.094 -25.156 1 97.06 254 TYR A C 1
ATOM 1910 O O . TYR A 1 254 ? 9.281 -49.312 -25.922 1 97.06 254 TYR A O 1
ATOM 1918 N N . ASN A 1 255 ? 10.023 -51.312 -25.438 1 96.19 255 ASN A N 1
ATOM 1919 C CA . ASN A 1 255 ? 9.594 -51.844 -26.734 1 96.19 255 ASN A CA 1
ATOM 1920 C C . ASN A 1 255 ? 8.07 -51.844 -26.859 1 96.19 255 ASN A C 1
ATOM 1922 O O . ASN A 1 255 ? 7.543 -51.969 -27.969 1 96.19 255 ASN A O 1
ATOM 1926 N N . GLU A 1 256 ? 7.465 -51.719 -25.844 1 97.12 256 GLU A N 1
ATOM 1927 C CA . GLU A 1 256 ? 6.004 -51.656 -25.859 1 97.12 256 GLU A CA 1
ATOM 1928 C C . GLU A 1 256 ? 5.5 -50.281 -26.266 1 97.12 256 GLU A C 1
ATOM 1930 O O . GLU A 1 256 ? 4.297 -50.094 -26.438 1 97.12 256 GLU A O 1
ATOM 1935 N N . LEU A 1 257 ? 6.395 -49.375 -26.5 1 98.38 257 LEU A N 1
ATOM 1936 C CA . LEU A 1 257 ? 6.016 -48 -26.797 1 98.38 257 LEU A CA 1
ATOM 1937 C C . LEU A 1 257 ? 6.047 -47.719 -28.297 1 98.38 257 LEU A C 1
ATOM 1939 O O . LEU A 1 257 ? 5.918 -46.562 -28.719 1 98.38 257 LEU A O 1
ATOM 1943 N N . LYS A 1 258 ? 6.152 -48.625 -29.078 1 97.69 258 LYS A N 1
ATOM 1944 C CA . LYS A 1 258 ? 6.375 -48.5 -30.516 1 97.69 258 LYS A CA 1
ATOM 1945 C C . LYS A 1 258 ? 5.227 -47.781 -31.188 1 97.69 258 LYS A C 1
ATOM 1947 O O . LYS A 1 258 ? 5.43 -47.062 -32.188 1 97.69 258 LYS A O 1
ATOM 1952 N N . ASN A 1 259 ? 4.031 -47.906 -30.594 1 96.44 259 ASN A N 1
ATOM 1953 C CA . ASN A 1 259 ? 2.871 -47.375 -31.312 1 96.44 259 ASN A CA 1
ATOM 1954 C C . ASN A 1 259 ? 2.242 -46.188 -30.578 1 96.44 259 ASN A C 1
ATOM 1956 O O . ASN A 1 259 ? 1.191 -45.688 -30.984 1 96.44 259 ASN A O 1
ATOM 1960 N N . VAL A 1 260 ? 2.863 -45.75 -29.547 1 98.25 260 VAL A N 1
ATOM 1961 C CA . VAL A 1 260 ? 2.281 -44.625 -28.828 1 98.25 260 VAL A CA 1
ATOM 1962 C C . VAL A 1 260 ? 2.408 -43.344 -29.656 1 98.25 260 VAL A C 1
ATOM 1964 O O . VAL A 1 260 ? 3.256 -43.25 -30.547 1 98.25 260 VAL A O 1
ATOM 1967 N N . ASP A 1 261 ? 1.522 -42.406 -29.391 1 98.62 261 ASP A N 1
ATOM 1968 C CA . ASP A 1 261 ? 1.492 -41.156 -30.156 1 98.62 261 ASP A CA 1
ATOM 1969 C C . ASP A 1 261 ? 2.307 -40.062 -29.453 1 98.62 261 ASP A C 1
ATOM 1971 O O . ASP A 1 261 ? 2.814 -39.156 -30.094 1 98.62 261 ASP A O 1
ATOM 1975 N N . ILE A 1 262 ? 2.344 -40.125 -28.172 1 98.75 262 ILE A N 1
ATOM 1976 C CA . ILE A 1 262 ? 3.082 -39.125 -27.391 1 98.75 262 ILE A CA 1
ATOM 1977 C C . ILE A 1 262 ? 3.656 -39.781 -26.141 1 98.75 262 ILE A C 1
ATOM 1979 O O . ILE A 1 262 ? 3.023 -40.656 -25.547 1 98.75 262 ILE A O 1
ATOM 1983 N N . VAL A 1 263 ? 4.867 -39.438 -25.812 1 98.88 263 VAL A N 1
ATOM 1984 C CA . VAL A 1 263 ? 5.512 -39.844 -24.562 1 98.88 263 VAL A CA 1
ATOM 1985 C C . VAL A 1 263 ? 5.828 -38.625 -23.719 1 98.88 263 VAL A C 1
ATOM 1987 O O . VAL A 1 263 ? 6.383 -37.625 -24.203 1 98.88 263 VAL A O 1
ATOM 1990 N N . ILE A 1 264 ? 5.41 -38.625 -22.438 1 98.81 264 ILE A N 1
ATOM 1991 C CA . ILE A 1 264 ? 5.789 -37.594 -21.484 1 98.81 264 ILE A CA 1
ATOM 1992 C C . ILE A 1 264 ? 6.82 -38.125 -20.5 1 98.81 264 ILE A C 1
ATOM 1994 O O . ILE A 1 264 ? 6.508 -39 -19.688 1 98.81 264 ILE A O 1
ATOM 1998 N N . GLU A 1 265 ? 7.996 -37.656 -20.656 1 98.56 265 GLU A N 1
ATOM 1999 C CA . GLU A 1 265 ? 9.062 -38.031 -19.719 1 98.56 265 GLU A CA 1
ATOM 2000 C C . GLU A 1 265 ? 8.945 -37.25 -18.422 1 98.56 265 GLU A C 1
ATOM 2002 O O . GLU A 1 265 ? 8.883 -36.031 -18.422 1 98.56 265 GLU A O 1
ATOM 2007 N N . ALA A 1 266 ? 8.875 -37.875 -17.25 1 97.5 266 ALA A N 1
ATOM 2008 C CA . ALA A 1 266 ? 8.688 -37.25 -15.938 1 97.5 266 ALA A CA 1
ATOM 2009 C C . ALA A 1 266 ? 9.664 -37.844 -14.922 1 97.5 266 ALA A C 1
ATOM 2011 O O . ALA A 1 266 ? 9.289 -38.125 -13.781 1 97.5 266 ALA A O 1
ATOM 2012 N N . VAL A 1 267 ? 10.906 -38.062 -15.312 1 93.88 267 VAL A N 1
ATOM 2013 C CA . VAL A 1 267 ? 11.922 -38.594 -14.398 1 93.88 267 VAL A CA 1
ATOM 2014 C C . VAL A 1 267 ? 12.656 -37.438 -13.727 1 93.88 267 VAL A C 1
ATOM 2016 O O . VAL A 1 267 ? 12.219 -36.281 -13.797 1 93.88 267 VAL A O 1
ATOM 2019 N N . PHE A 1 268 ? 13.719 -37.688 -12.992 1 86.38 268 PHE A N 1
ATOM 2020 C CA . PHE A 1 268 ? 14.477 -36.688 -12.219 1 86.38 268 PHE A CA 1
ATOM 2021 C C . PHE A 1 268 ? 15 -35.594 -13.109 1 86.38 268 PHE A C 1
ATOM 2023 O O . PHE A 1 268 ? 15.219 -35.781 -14.305 1 86.38 268 PHE A O 1
ATOM 2030 N N . GLU A 1 269 ? 15.203 -34.438 -12.516 1 88.75 269 GLU A N 1
ATOM 2031 C CA . GLU A 1 269 ? 15.641 -33.25 -13.227 1 88.75 269 GLU A CA 1
ATOM 2032 C C . GLU A 1 269 ? 17.141 -33.281 -13.508 1 88.75 269 GLU A C 1
ATOM 2034 O O . GLU A 1 269 ? 17.906 -32.5 -12.938 1 88.75 269 GLU A O 1
ATOM 2039 N N . ASN A 1 270 ? 17.5 -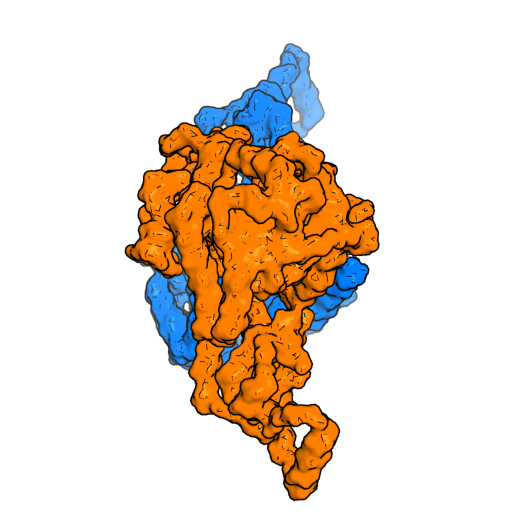34.125 -14.391 1 90 270 ASN A N 1
ATOM 2040 C CA . ASN A 1 270 ? 18.875 -34.344 -14.797 1 90 270 ASN A CA 1
ATOM 2041 C C . ASN A 1 270 ? 19.016 -34.438 -16.312 1 90 270 ASN A C 1
ATOM 2043 O O . ASN A 1 270 ? 18.453 -35.344 -16.938 1 90 270 ASN A O 1
ATOM 2047 N N . MET A 1 271 ? 19.812 -33.594 -16.891 1 93.31 271 MET A N 1
ATOM 2048 C CA . MET A 1 271 ? 19.906 -33.5 -18.344 1 93.31 271 MET A CA 1
ATOM 2049 C C . MET A 1 271 ? 20.484 -34.75 -18.953 1 93.31 271 MET A C 1
ATOM 2051 O O . MET A 1 271 ? 19.969 -35.25 -19.969 1 93.31 271 MET A O 1
ATOM 2055 N N . ASP A 1 272 ? 21.5 -35.312 -18.297 1 94.31 272 ASP A N 1
ATOM 2056 C CA . ASP A 1 272 ? 22.125 -36.531 -18.844 1 94.31 272 ASP A CA 1
ATOM 2057 C C . ASP A 1 272 ? 21.156 -37.688 -18.859 1 94.31 272 ASP A C 1
ATOM 2059 O O . ASP A 1 272 ? 21.094 -38.438 -19.844 1 94.31 272 ASP A O 1
ATOM 2063 N N . LEU A 1 273 ? 20.484 -37.812 -17.828 1 95 273 LEU A N 1
ATOM 2064 C CA . LEU A 1 273 ? 19.5 -38.875 -17.75 1 95 273 LEU A CA 1
ATOM 2065 C C . LEU A 1 273 ? 18.391 -38.656 -18.781 1 95 273 LEU A C 1
ATOM 2067 O O . LEU A 1 273 ? 17.984 -39.625 -19.453 1 95 273 LEU A O 1
ATOM 2071 N N . LYS A 1 274 ? 17.938 -37.531 -18.969 1 96.62 274 LYS A N 1
ATOM 2072 C CA . LYS A 1 274 ? 16.859 -37.25 -19.922 1 96.62 274 LYS A CA 1
ATOM 2073 C C . LYS A 1 274 ? 17.328 -37.469 -21.359 1 96.62 274 LYS A C 1
ATOM 2075 O O . LYS A 1 274 ? 16.578 -38 -22.188 1 96.62 274 LYS A O 1
ATOM 2080 N N . LYS A 1 275 ? 18.531 -37.094 -21.625 1 98.06 275 LYS A N 1
ATOM 2081 C CA . LYS A 1 275 ? 19.078 -37.344 -22.969 1 98.06 275 LYS A CA 1
ATOM 2082 C C . LYS A 1 275 ? 19.156 -38.812 -23.266 1 98.06 275 LYS A C 1
ATOM 2084 O O . LYS A 1 275 ? 18.844 -39.25 -24.375 1 98.06 275 LYS A O 1
ATOM 2089 N N . LYS A 1 276 ? 19.562 -39.531 -22.25 1 98.06 276 LYS A N 1
ATOM 2090 C CA . LYS A 1 276 ? 19.609 -41 -22.406 1 98.06 276 LYS A CA 1
ATOM 2091 C C . LYS A 1 276 ? 18.234 -41.562 -22.719 1 98.06 276 LYS A C 1
ATOM 2093 O O . LYS A 1 276 ? 18.078 -42.406 -23.609 1 98.06 276 LYS A O 1
ATOM 2098 N N . ILE A 1 277 ? 17.281 -41.125 -22.078 1 98.31 277 ILE A N 1
ATOM 2099 C CA . ILE A 1 277 ? 15.914 -41.562 -22.25 1 98.31 277 ILE A CA 1
ATOM 2100 C C . ILE A 1 277 ? 15.406 -41.156 -23.625 1 98.31 277 ILE A C 1
ATOM 2102 O O . ILE A 1 277 ? 14.789 -41.969 -24.344 1 98.31 277 ILE A O 1
ATOM 2106 N N . PHE A 1 278 ? 15.68 -40 -24.078 1 98.69 278 PHE A N 1
ATOM 2107 C CA . PHE A 1 278 ? 15.203 -39.5 -25.359 1 98.69 278 PHE A CA 1
ATOM 2108 C C . PHE A 1 278 ? 15.836 -40.281 -26.516 1 98.69 278 PHE A C 1
ATOM 2110 O O . PHE A 1 278 ? 15.195 -40.531 -27.531 1 98.69 278 PHE A O 1
ATOM 2117 N N . ARG A 1 279 ? 17.125 -40.656 -26.344 1 98.31 279 ARG A N 1
ATOM 2118 C CA . ARG A 1 279 ? 17.766 -41.5 -27.344 1 98.31 279 ARG A CA 1
ATOM 2119 C C . ARG A 1 279 ? 17.047 -42.844 -27.484 1 98.31 279 ARG A C 1
ATOM 2121 O O . ARG A 1 279 ? 16.797 -43.312 -28.609 1 98.31 279 ARG A O 1
ATOM 2128 N N . ARG A 1 280 ? 16.75 -43.312 -26.375 1 98.25 280 ARG A N 1
ATOM 2129 C CA . ARG A 1 280 ? 16.078 -44.625 -26.359 1 98.25 280 ARG A CA 1
ATOM 2130 C C . ARG A 1 280 ? 14.68 -44.531 -26.953 1 98.25 280 ARG A C 1
ATOM 2132 O O . ARG A 1 280 ? 14.273 -45.406 -27.734 1 98.25 280 ARG A O 1
ATOM 2139 N N . LEU A 1 281 ? 13.953 -43.531 -26.609 1 98.62 281 LEU A N 1
ATOM 2140 C CA . LEU A 1 281 ? 12.609 -43.312 -27.141 1 98.62 281 LEU A CA 1
ATOM 2141 C C . LEU A 1 281 ? 12.648 -43.094 -28.641 1 98.62 281 LEU A C 1
ATOM 2143 O O . LEU A 1 281 ? 11.758 -43.562 -29.359 1 98.62 281 LEU A O 1
ATOM 2147 N N . ASP A 1 282 ? 13.625 -42.312 -29.062 1 98.25 282 ASP A N 1
ATOM 2148 C CA . ASP A 1 282 ? 13.789 -42.031 -30.484 1 98.25 282 ASP A CA 1
ATOM 2149 C C . ASP A 1 282 ? 13.961 -43.312 -31.281 1 98.25 282 ASP A C 1
ATOM 2151 O O . ASP A 1 282 ? 13.453 -43.438 -32.406 1 98.25 282 ASP A O 1
ATOM 2155 N N . GLN A 1 283 ? 14.562 -44.281 -30.672 1 97.5 283 GLN A N 1
ATOM 2156 C CA . GLN A 1 283 ? 14.836 -45.562 -31.344 1 97.5 283 GLN A CA 1
ATOM 2157 C C . GLN A 1 283 ? 13.617 -46.469 -31.281 1 97.5 283 GLN A C 1
ATOM 2159 O O . GLN A 1 283 ? 13.398 -47.281 -32.188 1 97.5 283 GLN A O 1
ATOM 2164 N N . THR A 1 284 ? 12.859 -46.312 -30.344 1 98.06 284 THR A N 1
ATOM 2165 C CA . THR A 1 284 ? 11.82 -47.312 -30.047 1 98.06 284 THR A CA 1
ATOM 2166 C C . THR A 1 284 ? 10.477 -46.875 -30.625 1 98.06 284 THR A C 1
ATOM 2168 O O . THR A 1 284 ? 9.75 -47.688 -31.188 1 98.06 284 THR A O 1
ATOM 2171 N N . CYS A 1 285 ? 10.164 -45.625 -30.516 1 98.25 285 CYS A N 1
ATOM 2172 C CA . CYS A 1 285 ? 8.844 -45.156 -30.906 1 98.25 285 CYS A CA 1
ATOM 2173 C C . CYS A 1 285 ? 8.781 -44.938 -32.406 1 98.25 285 CYS A C 1
ATOM 2175 O O . CYS A 1 285 ? 9.812 -44.781 -33.062 1 98.25 285 CYS A O 1
ATOM 2177 N N . LYS A 1 286 ? 7.578 -44.906 -32.938 1 97.88 286 LYS A N 1
ATOM 2178 C CA . LYS A 1 286 ? 7.383 -44.594 -34.344 1 97.88 286 LYS A CA 1
ATOM 2179 C C . LYS A 1 286 ? 7.816 -43.156 -34.625 1 97.88 286 LYS A C 1
ATOM 2181 O O . LYS A 1 286 ? 7.781 -42.312 -33.75 1 97.88 286 LYS A O 1
ATOM 2186 N N . PRO A 1 287 ? 8.164 -42.844 -35.844 1 96.62 287 PRO A N 1
ATOM 2187 C CA . PRO A 1 287 ? 8.727 -41.562 -36.188 1 96.62 287 PRO A CA 1
ATOM 2188 C C . PRO A 1 287 ? 7.75 -40.406 -35.938 1 96.62 287 PRO A C 1
ATOM 2190 O O . PRO A 1 287 ? 8.172 -39.281 -35.688 1 96.62 287 PRO A O 1
ATOM 2193 N N . SER A 1 288 ? 6.508 -40.688 -35.938 1 97.25 288 SER A N 1
ATOM 2194 C CA . SER A 1 288 ? 5.508 -39.625 -35.781 1 97.25 288 SER A CA 1
ATOM 2195 C C . SER A 1 288 ? 5.238 -39.344 -34.312 1 97.25 288 SER A C 1
ATOM 2197 O O . SER A 1 288 ? 4.566 -38.344 -34 1 97.25 288 SER A O 1
ATOM 2199 N N . ALA A 1 289 ? 5.805 -40.125 -33.375 1 98.56 289 ALA A N 1
ATOM 2200 C CA . ALA A 1 289 ? 5.539 -39.938 -31.953 1 98.56 289 ALA A CA 1
ATOM 2201 C C . ALA A 1 289 ? 6.156 -38.656 -31.438 1 98.56 289 ALA A C 1
ATOM 2203 O O . ALA A 1 289 ? 7.277 -38.312 -31.812 1 98.56 289 ALA A O 1
ATOM 2204 N N . ILE A 1 290 ? 5.406 -37.938 -30.688 1 98.81 290 ILE A N 1
ATOM 2205 C CA . ILE A 1 290 ? 5.906 -36.75 -30 1 98.81 290 ILE A CA 1
ATOM 2206 C C . ILE A 1 290 ? 6.641 -37.156 -28.719 1 98.81 290 ILE A C 1
ATOM 2208 O O . ILE A 1 290 ? 6.141 -37.969 -27.938 1 98.81 290 ILE A O 1
ATOM 2212 N N . LEU A 1 291 ? 7.848 -36.656 -28.578 1 98.88 291 LEU A N 1
ATOM 2213 C CA . LEU A 1 291 ? 8.633 -36.844 -27.359 1 98.88 291 LEU A CA 1
ATOM 2214 C C . LEU A 1 291 ? 8.633 -35.594 -26.516 1 98.88 291 LEU A C 1
ATOM 2216 O O . LEU A 1 291 ? 9.305 -34.625 -26.844 1 98.88 291 LEU A O 1
ATOM 2220 N N . ALA A 1 292 ? 7.898 -35.656 -25.375 1 98.88 292 ALA A N 1
ATOM 2221 C CA . ALA A 1 292 ? 7.727 -34.469 -24.531 1 98.88 292 ALA A CA 1
ATOM 2222 C C . ALA A 1 292 ? 8.414 -34.688 -23.172 1 98.88 292 ALA A C 1
ATOM 2224 O O . ALA A 1 292 ? 8.586 -35.812 -22.719 1 98.88 292 ALA A O 1
ATOM 2225 N N . SER A 1 293 ? 8.859 -33.594 -22.578 1 98.81 293 SER A N 1
ATOM 2226 C CA . SER A 1 293 ? 9.445 -33.594 -21.234 1 98.81 293 SER A CA 1
ATOM 2227 C C . SER A 1 293 ? 8.648 -32.75 -20.266 1 98.81 293 SER A C 1
ATOM 2229 O O . SER A 1 293 ? 8.211 -31.641 -20.625 1 98.81 293 SER A O 1
ATOM 2231 N N . ASN A 1 294 ? 8.477 -33.25 -19.016 1 98.06 294 ASN A N 1
ATOM 2232 C CA . ASN A 1 294 ? 7.84 -32.531 -17.938 1 98.06 294 ASN A CA 1
ATOM 2233 C C . ASN A 1 294 ? 8.852 -31.719 -17.141 1 98.06 294 ASN A C 1
ATOM 2235 O O . ASN A 1 294 ? 8.602 -31.359 -15.984 1 98.06 294 ASN A O 1
ATOM 2239 N N . THR A 1 295 ? 9.977 -31.344 -17.719 1 95.69 295 THR A N 1
ATOM 2240 C CA . THR A 1 295 ? 11 -30.562 -17.031 1 95.69 295 THR A CA 1
ATOM 2241 C C . THR A 1 295 ? 10.461 -29.203 -16.609 1 95.69 295 THR A C 1
ATOM 2243 O O . THR A 1 295 ? 9.609 -28.641 -17.281 1 95.69 295 THR A O 1
ATOM 2246 N N . SER A 1 296 ? 10.992 -28.734 -15.453 1 92.56 296 SER A N 1
ATOM 2247 C CA . SER A 1 296 ? 10.57 -27.453 -14.906 1 92.56 296 SER A CA 1
ATOM 2248 C C . SER A 1 296 ? 11.523 -26.328 -15.328 1 92.56 296 SER A C 1
ATOM 2250 O O . SER A 1 296 ? 11.297 -25.172 -15 1 92.56 296 SER A O 1
ATOM 2252 N N . GLY A 1 297 ? 12.547 -26.703 -16.109 1 93.12 297 GLY A N 1
ATOM 2253 C CA . GLY A 1 297 ? 13.422 -25.594 -16.438 1 93.12 297 GLY A CA 1
ATOM 2254 C C . GLY A 1 297 ? 14.594 -25.984 -17.297 1 93.12 297 GLY A C 1
ATOM 2255 O O . GLY A 1 297 ? 15.359 -25.141 -17.766 1 93.12 297 GLY A O 1
ATOM 2256 N N . LEU A 1 298 ? 14.742 -27.266 -17.656 1 94.12 298 LEU A N 1
ATOM 2257 C CA . LEU A 1 298 ? 15.867 -27.719 -18.469 1 94.12 298 LEU A CA 1
ATOM 2258 C C . LEU A 1 298 ? 15.648 -27.375 -19.938 1 94.12 298 LEU A C 1
ATOM 2260 O O . LEU A 1 298 ? 14.508 -27.172 -20.359 1 94.12 298 LEU A O 1
ATOM 2264 N N . ASP A 1 299 ? 16.719 -27.344 -20.703 1 97.44 299 ASP A N 1
ATOM 2265 C CA . ASP A 1 299 ? 16.734 -26.891 -22.094 1 97.44 299 ASP A CA 1
ATOM 2266 C C . ASP A 1 299 ? 16.125 -27.938 -23.016 1 97.44 299 ASP A C 1
ATOM 2268 O O . ASP A 1 299 ? 16.703 -29 -23.219 1 97.44 299 ASP A O 1
ATOM 2272 N N . ILE A 1 300 ? 15.055 -27.641 -23.609 1 98.62 300 ILE A N 1
ATOM 2273 C CA . ILE A 1 300 ? 14.328 -28.531 -24.5 1 98.62 300 ILE A CA 1
ATOM 2274 C C . ILE A 1 300 ? 15.164 -28.812 -25.75 1 98.62 300 ILE A C 1
ATOM 2276 O O . ILE A 1 300 ? 15.141 -29.922 -26.297 1 98.62 300 ILE A O 1
ATOM 2280 N N . ASP A 1 301 ? 15.906 -27.828 -26.188 1 98.62 301 ASP A N 1
ATOM 2281 C CA . ASP A 1 301 ? 16.703 -27.984 -27.406 1 98.62 301 ASP A CA 1
ATOM 2282 C C . ASP A 1 301 ? 17.859 -28.953 -27.188 1 98.62 301 ASP A C 1
ATOM 2284 O O . ASP A 1 301 ? 18.25 -29.672 -28.109 1 98.62 301 ASP A O 1
ATOM 2288 N N . GLN A 1 302 ? 18.344 -28.984 -26 1 98 302 GLN A N 1
ATOM 2289 C CA . GLN A 1 302 ? 19.375 -29.984 -25.672 1 98 302 GLN A CA 1
ATOM 2290 C C . GLN A 1 302 ? 18.812 -31.391 -25.734 1 98 302 GLN A C 1
ATOM 2292 O O . GLN A 1 302 ? 19.469 -32.312 -26.25 1 98 302 GLN A O 1
ATOM 2297 N N . MET A 1 303 ? 17.672 -31.609 -25.312 1 98.38 303 MET A N 1
ATOM 2298 C CA . MET A 1 303 ? 17.016 -32.906 -25.406 1 98.38 303 MET A CA 1
ATOM 2299 C C . MET A 1 303 ? 16.719 -33.281 -26.844 1 98.38 303 MET A C 1
ATOM 2301 O O . MET A 1 303 ? 16.922 -34.438 -27.25 1 98.38 303 MET A O 1
ATOM 2305 N N . ALA A 1 304 ? 16.281 -32.312 -27.562 1 98.62 304 ALA A N 1
ATOM 2306 C CA . ALA A 1 304 ? 15.961 -32.531 -28.969 1 98.62 304 ALA A CA 1
ATOM 2307 C C . ALA A 1 304 ? 17.203 -32.875 -29.766 1 98.62 304 ALA A C 1
ATOM 2309 O O . ALA A 1 304 ? 17.125 -33.656 -30.734 1 98.62 304 ALA A O 1
ATOM 2310 N N . SER A 1 305 ? 18.328 -32.406 -29.375 1 98.31 305 SER A N 1
ATOM 2311 C CA . SER A 1 305 ? 19.578 -32.531 -30.141 1 98.31 305 SER A CA 1
ATOM 2312 C C . SER A 1 305 ? 20.031 -34 -30.188 1 98.31 305 SER A C 1
ATOM 2314 O O . SER A 1 305 ? 20.844 -34.375 -31.047 1 98.31 305 SER A O 1
ATOM 2316 N N . VAL A 1 306 ? 19.516 -34.812 -29.344 1 98.44 306 VAL A N 1
ATOM 2317 C CA . VAL A 1 306 ? 19.984 -36.219 -29.312 1 98.44 306 VAL A CA 1
ATOM 2318 C C . VAL A 1 306 ? 18.984 -37.125 -30 1 98.44 306 VAL A C 1
ATOM 2320 O O . VAL A 1 306 ? 19.078 -38.344 -29.906 1 98.44 306 VAL A O 1
ATOM 2323 N N . THR A 1 307 ? 18 -36.562 -30.641 1 98.5 307 THR A N 1
ATOM 2324 C CA . THR A 1 307 ? 17 -37.344 -31.391 1 98.5 307 THR A CA 1
ATOM 2325 C C . THR A 1 307 ? 17.125 -37.062 -32.875 1 98.5 307 THR A C 1
ATOM 2327 O O . THR A 1 307 ? 17.703 -36.062 -33.312 1 98.5 307 THR A O 1
ATOM 2330 N N . SER A 1 308 ? 16.547 -37.938 -33.656 1 98.06 308 SER A N 1
ATOM 2331 C CA . SER A 1 308 ? 16.516 -37.781 -35.094 1 98.06 308 SER A CA 1
ATOM 2332 C C . SER A 1 308 ? 15.273 -37 -35.531 1 98.06 308 SER A C 1
ATOM 2334 O O . SER A 1 308 ? 15.07 -36.812 -36.75 1 98.06 308 SER A O 1
ATOM 2336 N N . ARG A 1 309 ? 14.469 -36.594 -34.625 1 98.12 309 ARG A N 1
ATOM 2337 C CA . ARG A 1 309 ? 13.211 -35.906 -34.906 1 98.12 309 ARG A CA 1
ATOM 2338 C C . ARG A 1 309 ? 13.047 -34.688 -34 1 98.12 309 ARG A C 1
ATOM 2340 O O . ARG A 1 309 ? 12.062 -34.562 -33.281 1 98.12 309 ARG A O 1
ATOM 2347 N N . PRO A 1 310 ? 13.984 -33.719 -34.062 1 98.31 310 PRO A N 1
ATOM 2348 C CA . PRO A 1 310 ? 13.891 -32.562 -33.188 1 98.31 310 PRO A CA 1
ATOM 2349 C C . PRO A 1 310 ? 12.57 -31.812 -33.344 1 98.31 310 PRO A C 1
ATOM 2351 O O . PRO A 1 310 ? 12.117 -31.156 -32.406 1 98.31 310 PRO A O 1
ATOM 2354 N N . GLU A 1 311 ? 11.906 -31.891 -34.438 1 98.44 311 GLU A N 1
ATOM 2355 C CA . GLU A 1 311 ? 10.641 -31.203 -34.719 1 98.44 311 GLU A CA 1
ATOM 2356 C C . GLU A 1 311 ? 9.5 -31.812 -33.875 1 98.44 311 GLU A C 1
ATOM 2358 O O . GLU A 1 311 ? 8.445 -31.188 -33.75 1 98.44 311 GLU A O 1
ATOM 2363 N N . LYS A 1 312 ? 9.68 -33.062 -33.344 1 98.75 312 LYS A N 1
ATOM 2364 C CA . LYS A 1 312 ? 8.664 -33.75 -32.562 1 98.75 312 LYS A CA 1
ATOM 2365 C C . LYS A 1 312 ? 9 -33.719 -31.078 1 98.75 312 LYS A C 1
ATOM 2367 O O . LYS A 1 312 ? 8.422 -34.438 -30.281 1 98.75 312 LYS A O 1
ATOM 2372 N N . VAL A 1 313 ? 9.961 -32.844 -30.641 1 98.88 313 VAL A N 1
ATOM 2373 C CA . VAL A 1 313 ? 10.352 -32.688 -29.25 1 98.88 313 VAL A CA 1
ATOM 2374 C C . VAL A 1 313 ? 9.773 -31.391 -28.688 1 98.88 313 VAL A C 1
ATOM 2376 O O . VAL A 1 313 ? 9.844 -30.344 -29.328 1 98.88 313 VAL A O 1
ATOM 2379 N N . VAL A 1 314 ? 9.188 -31.5 -27.5 1 98.81 314 VAL A N 1
ATOM 2380 C CA . VAL A 1 314 ? 8.508 -30.359 -26.891 1 98.81 314 VAL A CA 1
ATOM 2381 C C . VAL A 1 314 ? 8.531 -30.5 -25.375 1 98.81 314 VAL A C 1
ATOM 2383 O O . VAL A 1 314 ? 8.797 -31.578 -24.844 1 98.81 314 VAL A O 1
ATOM 2386 N N . GLY A 1 315 ? 8.43 -29.375 -24.719 1 98.81 315 GLY A N 1
ATOM 2387 C CA . GLY A 1 315 ? 8.195 -29.422 -23.281 1 98.81 315 GLY A CA 1
ATOM 2388 C C . GLY A 1 315 ? 6.727 -29.391 -22.906 1 98.81 315 GLY A C 1
ATOM 2389 O O . GLY A 1 315 ? 5.941 -28.688 -23.531 1 98.81 315 GLY A O 1
ATOM 2390 N N . THR A 1 316 ? 6.297 -30.156 -21.953 1 98.75 316 THR A N 1
ATOM 2391 C CA . THR A 1 316 ? 4.984 -30.109 -21.312 1 98.75 316 THR A CA 1
ATOM 2392 C C . THR A 1 316 ? 5.121 -30.031 -19.797 1 98.75 316 THR A C 1
ATOM 2394 O O . THR A 1 316 ? 5.109 -31.062 -19.109 1 98.75 316 THR A O 1
ATOM 2397 N N . HIS A 1 317 ? 5.18 -28.891 -19.281 1 98.38 317 HIS A N 1
ATOM 2398 C CA . HIS A 1 317 ? 5.441 -28.641 -17.859 1 98.38 317 HIS A CA 1
ATOM 2399 C C . HIS A 1 317 ? 4.145 -28.625 -17.062 1 98.38 317 HIS A C 1
ATOM 2401 O O . HIS A 1 317 ? 3.469 -27.594 -16.984 1 98.38 317 HIS A O 1
ATOM 2407 N N . PHE A 1 318 ? 3.869 -29.766 -16.422 1 97.94 318 PHE A N 1
ATOM 2408 C CA . PHE A 1 318 ? 2.752 -29.859 -15.492 1 97.94 318 PHE A CA 1
ATOM 2409 C C . PHE A 1 318 ? 3.135 -29.312 -14.125 1 97.94 318 PHE A C 1
ATOM 2411 O O . PHE A 1 318 ? 4.316 -29.234 -13.797 1 97.94 318 PHE A O 1
ATOM 2418 N N . PHE A 1 319 ? 2.174 -28.922 -13.359 1 95.62 319 PHE A N 1
ATOM 2419 C CA . PHE A 1 319 ? 2.41 -28.406 -12.016 1 95.62 319 PHE A CA 1
ATOM 2420 C C . PHE A 1 319 ? 1.844 -29.359 -10.969 1 95.62 319 PHE A C 1
ATOM 2422 O O . PHE A 1 319 ? 0.763 -29.922 -11.156 1 95.62 319 PHE A O 1
ATOM 2429 N N . SER A 1 320 ? 2.518 -29.672 -9.914 1 89.81 320 SER A N 1
ATOM 2430 C CA . SER A 1 320 ? 2.166 -30.656 -8.883 1 89.81 320 SER A CA 1
ATOM 2431 C C . SER A 1 320 ? 1.117 -30.094 -7.934 1 89.81 320 SER A C 1
ATOM 2433 O O . SER A 1 320 ? 1.222 -28.938 -7.488 1 89.81 320 SER A O 1
ATOM 2435 N N . PRO A 1 321 ? 0.249 -30.906 -7.645 1 91.81 321 PRO A N 1
ATOM 2436 C CA . PRO A 1 321 ? -0.061 -32.219 -8.203 1 91.81 321 PRO A CA 1
ATOM 2437 C C . PRO A 1 321 ? -0.708 -32.156 -9.578 1 91.81 321 PRO A C 1
ATOM 2439 O O . PRO A 1 321 ? -1.721 -31.469 -9.75 1 91.81 321 PRO A O 1
ATOM 2442 N N . ALA A 1 322 ? -0.186 -32.875 -10.422 1 95.44 322 ALA A N 1
ATOM 2443 C CA . ALA A 1 322 ? -0.539 -32.719 -11.828 1 95.44 322 ALA A CA 1
ATOM 2444 C C . ALA A 1 322 ? -2.027 -32.969 -12.055 1 95.44 322 ALA A C 1
ATOM 2446 O O . ALA A 1 322 ? -2.641 -32.344 -12.922 1 95.44 322 ALA A O 1
ATOM 2447 N N . HIS A 1 323 ? -2.625 -33.906 -11.234 1 95 323 HIS A N 1
ATOM 2448 C CA . HIS A 1 323 ? -4.023 -34.25 -11.445 1 95 323 HIS A CA 1
ATOM 2449 C C . HIS A 1 323 ? -4.949 -33.219 -10.828 1 95 323 HIS A C 1
ATOM 2451 O O . HIS A 1 323 ? -6.16 -33.219 -11.07 1 95 323 HIS A O 1
ATOM 2457 N N . VAL A 1 324 ? -4.398 -32.25 -10.117 1 93.88 324 VAL A N 1
ATOM 2458 C CA . VAL A 1 324 ? -5.195 -31.234 -9.445 1 93.88 324 VAL A CA 1
ATOM 2459 C C . VAL A 1 324 ? -4.949 -29.875 -10.102 1 93.88 324 VAL A C 1
ATOM 2461 O O . VAL A 1 324 ? -5.898 -29.156 -10.414 1 93.88 324 VAL A O 1
ATOM 2464 N N . MET A 1 325 ? -3.715 -29.547 -10.328 1 96.06 325 MET A N 1
ATOM 2465 C CA . MET A 1 325 ? -3.34 -28.234 -10.844 1 96.06 325 MET A CA 1
ATOM 2466 C C . MET A 1 325 ? -3.754 -28.078 -12.305 1 96.06 325 MET A C 1
ATOM 2468 O O . MET A 1 325 ? -3.656 -29.016 -13.086 1 96.06 325 MET A O 1
ATOM 2472 N N . LYS A 1 326 ? -4.145 -26.922 -12.68 1 96.94 326 LYS A N 1
ATOM 2473 C CA . LYS A 1 326 ? -4.777 -26.734 -13.977 1 96.94 326 LYS A CA 1
ATOM 2474 C C . LYS A 1 326 ? -3.762 -26.281 -15.023 1 96.94 326 LYS A C 1
ATOM 2476 O O . LYS A 1 326 ? -3.955 -26.5 -16.219 1 96.94 326 LYS A O 1
ATOM 2481 N N . LEU A 1 327 ? -2.676 -25.688 -14.633 1 98 327 LEU A N 1
ATOM 2482 C CA . LEU A 1 327 ? -1.768 -25.078 -15.602 1 98 327 LEU A CA 1
ATOM 2483 C C . LEU A 1 327 ? -0.959 -26.141 -16.328 1 98 327 LEU A C 1
ATOM 2485 O O . LEU A 1 327 ? -0.476 -27.094 -15.703 1 98 327 LEU A O 1
ATOM 2489 N N . LEU A 1 328 ? -0.863 -26.016 -17.547 1 98.5 328 LEU A N 1
ATOM 2490 C CA . LEU A 1 328 ? 0.094 -26.734 -18.406 1 98.5 328 LEU A CA 1
ATOM 2491 C C . LEU A 1 328 ? 0.906 -25.75 -19.234 1 98.5 328 LEU A C 1
ATOM 2493 O O . LEU A 1 328 ? 0.385 -25.156 -20.188 1 98.5 328 LEU A O 1
ATOM 2497 N N . GLU A 1 329 ? 2.135 -25.578 -18.891 1 98.5 329 GLU A N 1
ATOM 2498 C CA . GLU A 1 329 ? 3.043 -24.703 -19.625 1 98.5 329 GLU A CA 1
ATOM 2499 C C . GLU A 1 329 ? 3.824 -25.484 -20.688 1 98.5 329 GLU A C 1
ATOM 2501 O O . GLU A 1 329 ? 4.773 -26.203 -20.359 1 98.5 329 GLU A O 1
ATOM 2506 N N . ASN A 1 330 ? 3.381 -25.359 -21.938 1 98.81 330 ASN A N 1
ATOM 2507 C CA . ASN A 1 330 ? 4.059 -26.031 -23.047 1 98.81 330 ASN A CA 1
ATOM 2508 C C . ASN A 1 330 ? 5.227 -25.203 -23.562 1 98.81 330 ASN A C 1
ATOM 2510 O O . ASN A 1 330 ? 5.125 -23.984 -23.672 1 98.81 330 ASN A O 1
ATOM 2514 N N . ILE A 1 331 ? 6.375 -25.859 -23.875 1 98.81 331 ILE A N 1
ATOM 2515 C CA . ILE A 1 331 ? 7.594 -25.156 -24.25 1 98.81 331 ILE A CA 1
ATOM 2516 C C . ILE A 1 331 ? 8.008 -25.547 -25.656 1 98.81 331 ILE A C 1
ATOM 2518 O O . ILE A 1 331 ? 8.297 -26.719 -25.922 1 98.81 331 ILE A O 1
ATOM 2522 N N . ARG A 1 332 ? 8.031 -24.656 -26.531 1 98.5 332 ARG A N 1
ATOM 2523 C CA . ARG A 1 332 ? 8.516 -24.875 -27.891 1 98.5 332 ARG A CA 1
ATOM 2524 C C . ARG A 1 332 ? 10.023 -24.672 -27.984 1 98.5 332 ARG A C 1
ATOM 2526 O O . ARG A 1 332 ? 10.539 -23.672 -27.484 1 98.5 332 ARG A O 1
ATOM 2533 N N . GLY A 1 333 ? 10.695 -25.625 -28.516 1 97.94 333 GLY A N 1
ATOM 2534 C CA . GLY A 1 333 ? 12.094 -25.438 -28.875 1 97.94 333 GLY A CA 1
ATOM 2535 C C . GLY A 1 333 ? 12.289 -24.75 -30.219 1 97.94 333 GLY A C 1
ATOM 2536 O O . GLY A 1 333 ? 11.312 -24.375 -30.875 1 97.94 333 GLY A O 1
ATOM 2537 N N . LYS A 1 334 ? 13.484 -24.625 -30.578 1 96.88 334 LYS A N 1
ATOM 2538 C CA . LYS A 1 334 ? 13.836 -23.938 -31.828 1 96.88 334 LYS A CA 1
ATOM 2539 C C . LYS A 1 334 ? 13.312 -24.703 -33.031 1 96.88 334 LYS A C 1
ATOM 2541 O O . LYS A 1 334 ? 12.969 -24.109 -34.062 1 96.88 334 LYS A O 1
ATOM 2546 N N . ARG A 1 335 ? 13.211 -26.031 -32.906 1 97.88 335 ARG A N 1
ATOM 2547 C CA . ARG A 1 335 ? 12.867 -26.844 -34.062 1 97.88 335 ARG A CA 1
ATOM 2548 C C . ARG A 1 335 ? 11.5 -27.5 -33.906 1 97.88 335 ARG A C 1
ATOM 2550 O O . ARG A 1 335 ? 11.062 -28.25 -34.781 1 97.88 335 ARG A O 1
ATOM 2557 N N . THR A 1 336 ? 10.836 -27.266 -32.812 1 98.56 336 THR A N 1
ATOM 2558 C CA . THR A 1 336 ? 9.516 -27.844 -32.625 1 98.56 336 THR A CA 1
ATOM 2559 C C . THR A 1 336 ? 8.578 -27.453 -33.75 1 98.56 336 THR A C 1
ATOM 2561 O O . THR A 1 336 ? 8.414 -26.266 -34.062 1 98.56 336 THR A O 1
ATOM 2564 N N . SER A 1 337 ? 7.914 -28.406 -34.344 1 98.38 337 SER A N 1
ATOM 2565 C CA . SER A 1 337 ? 7.086 -28.125 -35.5 1 98.38 337 SER A CA 1
ATOM 2566 C C . SER A 1 337 ? 5.75 -27.516 -35.125 1 98.38 337 SER A C 1
ATOM 2568 O O . SER A 1 337 ? 5.293 -27.688 -33.969 1 98.38 337 SER A O 1
ATOM 2570 N N . PRO A 1 338 ? 5.141 -26.766 -36.062 1 98.25 338 PRO A N 1
ATOM 2571 C CA . PRO A 1 338 ? 3.801 -26.234 -35.781 1 98.25 338 PRO A CA 1
ATOM 2572 C C . PRO A 1 338 ? 2.799 -27.328 -35.406 1 98.25 338 PRO A C 1
ATOM 2574 O O . PRO A 1 338 ? 1.964 -27.125 -34.531 1 98.25 338 PRO A O 1
ATOM 2577 N N . GLU A 1 339 ? 2.932 -28.469 -36.031 1 98.44 339 GLU A N 1
ATOM 2578 C CA . GLU A 1 339 ? 2.047 -29.578 -35.719 1 98.44 339 GLU A CA 1
ATOM 2579 C C . GLU A 1 339 ? 2.229 -30.047 -34.281 1 98.44 339 GLU A C 1
ATOM 2581 O O . GLU A 1 339 ? 1.25 -30.328 -33.594 1 98.44 339 GLU A O 1
ATOM 2586 N N . THR A 1 340 ? 3.459 -30.188 -33.906 1 98.69 340 THR A N 1
ATOM 2587 C CA . THR A 1 340 ? 3.764 -30.609 -32.562 1 98.69 340 THR A CA 1
ATOM 2588 C C . THR A 1 340 ? 3.207 -29.625 -31.531 1 98.69 340 THR A C 1
ATOM 2590 O O . THR A 1 340 ? 2.588 -30.016 -30.547 1 98.69 340 THR A O 1
ATOM 2593 N N . MET A 1 341 ? 3.369 -28.328 -31.812 1 98.56 341 MET A N 1
ATOM 2594 C CA . MET A 1 341 ? 2.846 -27.266 -30.953 1 98.56 341 MET A CA 1
ATOM 2595 C C . MET A 1 341 ? 1.327 -27.359 -30.844 1 98.56 341 MET A C 1
ATOM 2597 O O . MET A 1 341 ? 0.778 -27.344 -29.734 1 98.56 341 MET A O 1
ATOM 2601 N N . ALA A 1 342 ? 0.708 -27.5 -31.938 1 98.5 342 ALA A N 1
ATOM 2602 C CA . ALA A 1 342 ? -0.749 -27.594 -31.969 1 98.5 342 ALA A CA 1
ATOM 2603 C C . ALA A 1 342 ? -1.236 -28.828 -31.219 1 98.5 342 ALA A C 1
ATOM 2605 O O . ALA A 1 342 ? -2.266 -28.781 -30.531 1 98.5 342 ALA A O 1
ATOM 2606 N N . THR A 1 343 ? -0.529 -29.906 -31.359 1 98.75 343 THR A N 1
ATOM 2607 C CA . THR A 1 343 ? -0.932 -31.172 -30.75 1 98.75 343 THR A CA 1
ATOM 2608 C C . THR A 1 343 ? -0.896 -31.078 -29.234 1 98.75 343 THR A C 1
ATOM 2610 O O . THR A 1 343 ? -1.825 -31.531 -28.547 1 98.75 343 THR A O 1
ATOM 2613 N N . VAL A 1 344 ? 0.135 -30.5 -28.688 1 98.56 344 VAL A N 1
ATOM 2614 C CA . VAL A 1 344 ? 0.233 -30.438 -27.234 1 98.56 344 VAL A CA 1
ATOM 2615 C C . VAL A 1 344 ? -0.75 -29.406 -26.688 1 98.56 344 VAL A C 1
ATOM 2617 O O . VAL A 1 344 ? -1.256 -29.547 -25.578 1 98.56 344 VAL A O 1
ATOM 2620 N N . MET A 1 345 ? -1.024 -28.359 -27.438 1 98.06 345 MET A N 1
ATOM 2621 C CA . MET A 1 345 ? -2.057 -27.406 -27.016 1 98.06 345 MET A CA 1
ATOM 2622 C C . MET A 1 345 ? -3.426 -28.078 -26.984 1 98.06 345 MET A C 1
ATOM 2624 O O . MET A 1 345 ? -4.191 -27.875 -26.031 1 98.06 345 MET A O 1
ATOM 2628 N N . GLU A 1 346 ? -3.697 -28.891 -27.953 1 97.5 346 GLU A N 1
ATOM 2629 C CA . GLU A 1 346 ? -4.949 -29.641 -27.984 1 97.5 346 GLU A CA 1
ATOM 2630 C C . GLU A 1 346 ? -5.004 -30.672 -26.859 1 97.5 346 GLU A C 1
ATOM 2632 O O . GLU A 1 346 ? -6.066 -30.922 -26.297 1 97.5 346 GLU A O 1
ATOM 2637 N N . LEU A 1 347 ? -3.891 -31.312 -26.672 1 97.94 347 LEU A N 1
ATOM 2638 C CA . LEU A 1 347 ? -3.801 -32.25 -25.562 1 97.94 347 LEU A CA 1
ATOM 2639 C C . LEU A 1 347 ? -4.188 -31.594 -24.25 1 97.94 347 LEU A C 1
ATOM 2641 O O . LEU A 1 347 ? -4.93 -32.188 -23.453 1 97.94 347 LEU A O 1
ATOM 2645 N N . GLY A 1 348 ? -3.641 -30.438 -23.984 1 97.5 348 GLY A N 1
ATOM 2646 C CA . GLY A 1 348 ? -3.998 -29.719 -22.766 1 97.5 348 GLY A CA 1
ATOM 2647 C C . GLY A 1 348 ? -5.492 -29.516 -22.609 1 97.5 348 GLY A C 1
ATOM 2648 O O . GLY A 1 348 ? -6.035 -29.672 -21.516 1 97.5 348 GLY A O 1
ATOM 2649 N N . LYS A 1 349 ? -6.105 -29.172 -23.688 1 95.5 349 LYS A N 1
ATOM 2650 C CA . LYS A 1 349 ? -7.555 -29 -23.672 1 95.5 349 LYS A CA 1
ATOM 2651 C C . LYS A 1 349 ? -8.258 -30.297 -23.312 1 95.5 349 LYS A C 1
ATOM 2653 O O . LYS A 1 349 ? -9.18 -30.312 -22.484 1 95.5 349 LYS A O 1
ATOM 2658 N N . LYS A 1 350 ? -7.848 -31.344 -23.891 1 95.94 350 LYS A N 1
ATOM 2659 C CA . LYS A 1 350 ? -8.438 -32.656 -23.656 1 95.94 350 LYS A CA 1
ATOM 2660 C C . LYS A 1 350 ? -8.258 -33.062 -22.188 1 95.94 350 LYS A C 1
ATOM 2662 O O . LYS A 1 350 ? -9.133 -33.719 -21.625 1 95.94 350 LYS A O 1
ATOM 2667 N N . LEU A 1 351 ? -7.141 -32.719 -21.688 1 97.31 351 LEU A N 1
ATOM 2668 C CA . LEU A 1 351 ? -6.836 -33.062 -20.312 1 97.31 351 LEU A CA 1
ATOM 2669 C C . LEU A 1 351 ? -7.477 -32.062 -19.344 1 97.31 351 LEU A C 1
ATOM 2671 O O . LEU A 1 351 ? -7.234 -32.125 -18.141 1 97.31 351 LEU A O 1
ATOM 2675 N N . ARG A 1 352 ? -8.195 -31.078 -19.828 1 95 352 ARG A N 1
ATOM 2676 C CA . ARG A 1 352 ? -8.891 -30.047 -19.062 1 95 352 ARG A CA 1
ATOM 2677 C C . ARG A 1 352 ? -7.895 -29.172 -18.312 1 95 352 ARG A C 1
ATOM 2679 O O . ARG A 1 352 ? -8.117 -28.812 -17.156 1 95 352 ARG A O 1
ATOM 2686 N N . LYS A 1 353 ? -6.801 -28.969 -18.938 1 97.5 353 LYS A N 1
ATOM 2687 C CA . LYS A 1 353 ? -5.781 -28.047 -18.438 1 97.5 353 LYS A CA 1
ATOM 2688 C C . LYS A 1 353 ? -5.918 -26.672 -19.078 1 97.5 353 LYS A C 1
ATOM 2690 O O . LYS A 1 353 ? -6.637 -26.516 -20.078 1 97.5 353 LYS A O 1
ATOM 2695 N N . ILE A 1 354 ? -5.371 -25.703 -18.391 1 97.06 354 ILE A N 1
ATOM 2696 C CA . ILE A 1 354 ? -5.137 -24.375 -18.969 1 97.06 354 ILE A CA 1
ATOM 2697 C C . ILE A 1 354 ? -3.742 -24.328 -19.578 1 97.06 354 ILE A C 1
ATOM 2699 O O . ILE A 1 354 ? -2.744 -24.188 -18.875 1 97.06 354 ILE A O 1
ATOM 2703 N N . SER A 1 355 ? -3.74 -24.391 -20.938 1 97.62 355 SER A N 1
ATOM 2704 C CA . SER A 1 355 ? -2.471 -24.547 -21.641 1 97.62 355 SER A CA 1
ATOM 2705 C C . SER A 1 355 ? -1.963 -23.219 -22.172 1 97.62 355 SER A C 1
ATOM 2707 O O . SER A 1 355 ? -2.736 -22.422 -22.719 1 97.62 355 SER A O 1
ATOM 2709 N N . VAL A 1 356 ? -0.714 -22.984 -21.969 1 98.06 356 VAL A N 1
ATOM 2710 C CA . VAL A 1 356 ? -0.021 -21.828 -22.531 1 98.06 356 VAL A CA 1
ATOM 2711 C C . VAL A 1 356 ? 1.223 -22.281 -23.297 1 98.06 356 VAL A C 1
ATOM 2713 O O . VAL A 1 356 ? 1.854 -23.281 -22.922 1 98.06 356 VAL A O 1
ATOM 2716 N N . LEU A 1 357 ? 1.48 -21.641 -24.422 1 98.38 357 LEU A N 1
ATOM 2717 C CA . LEU A 1 357 ? 2.668 -21.938 -25.203 1 98.38 357 LEU A CA 1
ATOM 2718 C C . LEU A 1 357 ? 3.74 -20.875 -25.016 1 98.38 357 LEU A C 1
ATOM 2720 O O . LEU A 1 357 ? 3.49 -19.688 -25.25 1 98.38 357 LEU A O 1
ATOM 2724 N N . VAL A 1 358 ? 4.941 -21.312 -24.531 1 98.5 358 VAL A N 1
ATOM 2725 C CA . VAL A 1 358 ? 6.027 -20.359 -24.297 1 98.5 358 VAL A CA 1
ATOM 2726 C C . VAL A 1 358 ? 7.297 -20.859 -25 1 98.5 358 VAL A C 1
ATOM 2728 O O . VAL A 1 358 ? 7.332 -21.969 -25.531 1 98.5 358 VAL A O 1
ATOM 2731 N N . GLY A 1 359 ? 8.312 -19.984 -25.031 1 98.38 359 GLY A N 1
ATOM 2732 C CA . GLY A 1 359 ? 9.594 -20.344 -25.625 1 98.38 359 GLY A CA 1
ATOM 2733 C C . GLY A 1 359 ? 10.523 -21.031 -24.656 1 98.38 359 GLY A C 1
ATOM 2734 O O . GLY A 1 359 ? 10.273 -21.047 -23.453 1 98.38 359 GLY A O 1
ATOM 2735 N N . ASN A 1 360 ? 11.555 -21.594 -25.25 1 98.19 360 ASN A N 1
ATOM 2736 C CA . ASN A 1 360 ? 12.562 -22.312 -24.469 1 98.19 360 ASN A CA 1
ATOM 2737 C C . ASN A 1 360 ? 13.578 -21.359 -23.844 1 98.19 360 ASN A C 1
ATOM 2739 O O . ASN A 1 360 ? 14.234 -20.594 -24.562 1 98.19 360 ASN A O 1
ATOM 2743 N N . CYS A 1 361 ? 13.656 -21.266 -22.578 1 97.06 361 CYS A N 1
ATOM 2744 C CA . CYS A 1 361 ? 14.656 -20.578 -21.766 1 97.06 361 CYS A CA 1
ATOM 2745 C C . CYS A 1 361 ? 14.766 -21.203 -20.391 1 97.06 361 CYS A C 1
ATOM 2747 O O . CYS A 1 361 ? 13.922 -22.016 -20 1 97.06 361 CYS A O 1
ATOM 2749 N N . PRO A 1 362 ? 15.859 -20.953 -19.703 1 93.56 362 PRO A N 1
ATOM 2750 C CA . PRO A 1 362 ? 15.953 -21.516 -18.359 1 93.56 362 PRO A CA 1
ATOM 2751 C C . PRO A 1 362 ? 14.766 -21.156 -17.469 1 93.56 362 PRO A C 1
ATOM 2753 O O . PRO A 1 362 ? 14.484 -19.969 -17.266 1 93.56 362 PRO A O 1
ATOM 2756 N N . HIS A 1 363 ? 14.094 -22.141 -17.047 1 94.19 363 HIS A N 1
ATOM 2757 C CA . HIS A 1 363 ? 12.977 -22.016 -16.109 1 94.19 363 HIS A CA 1
ATOM 2758 C C . HIS A 1 363 ? 11.758 -21.422 -16.797 1 94.19 363 HIS A C 1
ATOM 2760 O O . HIS A 1 363 ? 10.797 -21.031 -16.125 1 94.19 363 HIS A O 1
ATOM 2766 N N . PHE A 1 364 ? 11.828 -21.156 -18.094 1 97.81 364 PHE A N 1
ATOM 2767 C CA . PHE A 1 364 ? 10.719 -20.812 -18.969 1 97.81 364 PHE A CA 1
ATOM 2768 C C . PHE A 1 364 ? 10.102 -19.484 -18.562 1 97.81 364 PHE A C 1
ATOM 2770 O O . PHE A 1 364 ? 10.781 -18.453 -18.547 1 97.81 364 PHE A O 1
ATOM 2777 N N . VAL A 1 365 ? 8.727 -19.438 -18.266 1 98.44 365 VAL A N 1
ATOM 2778 C CA . VAL A 1 365 ? 8.148 -18.156 -17.875 1 98.44 365 VAL A CA 1
ATOM 2779 C C . VAL A 1 365 ? 7.777 -18.188 -16.391 1 98.44 365 VAL A C 1
ATOM 2781 O O . VAL A 1 365 ? 8.227 -17.344 -15.617 1 98.44 365 VAL A O 1
ATOM 2784 N N . GLY A 1 366 ? 6.953 -19.141 -15.977 1 97.88 366 GLY A N 1
ATOM 2785 C CA . GLY A 1 366 ? 6.461 -19.219 -14.609 1 97.88 366 GLY A CA 1
ATOM 2786 C C . GLY A 1 366 ? 7.574 -19.25 -13.578 1 97.88 366 GLY A C 1
ATOM 2787 O O . GLY A 1 366 ? 7.676 -18.328 -12.75 1 97.88 366 GLY A O 1
ATOM 2788 N N . ASN A 1 367 ? 8.492 -20.234 -13.672 1 96.25 367 ASN A N 1
ATOM 2789 C CA . ASN A 1 367 ? 9.562 -20.406 -12.703 1 96.25 367 ASN A CA 1
ATOM 2790 C C . ASN A 1 367 ? 10.609 -19.297 -12.82 1 96.25 367 ASN A C 1
ATOM 2792 O O . ASN A 1 367 ? 11.203 -18.891 -11.82 1 96.25 367 ASN A O 1
ATOM 2796 N N . ARG A 1 368 ? 10.828 -18.859 -14.008 1 97.06 368 ARG A N 1
ATOM 2797 C CA . ARG A 1 368 ? 11.766 -17.766 -14.195 1 97.06 368 ARG A CA 1
ATOM 2798 C C . ARG A 1 368 ? 11.32 -16.531 -13.422 1 97.06 368 ARG A C 1
ATOM 2800 O O . ARG A 1 368 ? 12.141 -15.844 -12.805 1 97.06 368 ARG A O 1
ATOM 2807 N N . MET A 1 369 ? 10.055 -16.234 -13.484 1 98.44 369 MET A N 1
ATOM 2808 C CA . MET A 1 369 ? 9.492 -15.094 -12.766 1 98.44 369 MET A CA 1
ATOM 2809 C C . MET A 1 369 ? 9.5 -15.344 -11.258 1 98.44 369 MET A C 1
ATOM 2811 O O . MET A 1 369 ? 9.625 -14.406 -10.469 1 98.44 369 MET A O 1
ATOM 2815 N N . LEU A 1 370 ? 9.375 -16.578 -10.852 1 97.56 370 LEU A N 1
ATOM 2816 C CA . LEU A 1 370 ? 9.391 -16.953 -9.438 1 97.56 370 LEU A CA 1
ATOM 2817 C C . LEU A 1 370 ? 10.75 -16.672 -8.82 1 97.56 370 LEU A C 1
ATOM 2819 O O . LEU A 1 370 ? 10.844 -16.312 -7.641 1 97.56 370 LEU A O 1
ATOM 2823 N N . GLY A 1 371 ? 11.789 -16.75 -9.547 1 95.44 371 GLY A N 1
ATOM 2824 C CA . GLY A 1 371 ? 13.148 -16.578 -9.078 1 95.44 371 GLY A CA 1
ATOM 2825 C C . GLY A 1 371 ? 13.367 -15.281 -8.336 1 95.44 371 GLY A C 1
ATOM 2826 O O . GLY A 1 371 ? 13.656 -15.289 -7.133 1 95.44 371 GLY A O 1
ATOM 2827 N N . PRO A 1 372 ? 13.211 -14.141 -9.055 1 97.75 372 PRO A N 1
ATOM 2828 C CA . PRO A 1 372 ? 13.391 -12.852 -8.383 1 97.75 372 PRO A CA 1
ATOM 2829 C C . PRO A 1 372 ? 12.453 -12.672 -7.188 1 97.75 372 PRO A C 1
ATOM 2831 O O . PRO A 1 372 ? 12.836 -12.055 -6.188 1 97.75 372 PRO A O 1
ATOM 2834 N N . TYR A 1 373 ? 11.227 -13.188 -7.234 1 98.31 373 TYR A N 1
ATOM 2835 C CA . TYR A 1 373 ? 10.258 -13.133 -6.152 1 98.31 373 TYR A CA 1
ATOM 2836 C C . TYR A 1 373 ? 10.812 -13.773 -4.887 1 98.31 373 TYR A C 1
ATOM 2838 O O . TYR A 1 373 ? 10.812 -13.156 -3.818 1 98.31 373 TYR A O 1
ATOM 2846 N N . VAL A 1 374 ? 11.383 -14.93 -5.004 1 97.25 374 VAL A N 1
ATOM 2847 C CA . VAL A 1 374 ? 11.891 -15.688 -3.865 1 97.25 374 VAL A CA 1
ATOM 2848 C C . VAL A 1 374 ? 13.211 -15.086 -3.395 1 97.25 374 VAL A C 1
ATOM 2850 O O . VAL A 1 374 ? 13.484 -15.031 -2.191 1 97.25 374 VAL A O 1
ATOM 2853 N N . ARG A 1 375 ? 14.062 -14.648 -4.305 1 96.62 375 ARG A N 1
ATOM 2854 C CA . ARG A 1 375 ? 15.344 -14.039 -3.943 1 96.62 375 ARG A CA 1
ATOM 2855 C C . ARG A 1 375 ? 15.133 -12.789 -3.102 1 96.62 375 ARG A C 1
ATOM 2857 O O . ARG A 1 375 ? 15.789 -12.609 -2.074 1 96.62 375 ARG A O 1
ATOM 2864 N N . GLU A 1 376 ? 14.219 -11.961 -3.576 1 98.31 376 GLU A N 1
ATOM 2865 C CA . GLU A 1 376 ? 13.953 -10.734 -2.828 1 98.31 376 GLU A CA 1
ATOM 2866 C C . GLU A 1 376 ? 13.375 -11.047 -1.448 1 98.31 376 GLU A C 1
ATOM 2868 O O . GLU A 1 376 ? 13.719 -10.383 -0.466 1 98.31 376 GLU A O 1
ATOM 2873 N N . ALA A 1 377 ? 12.469 -12.016 -1.364 1 98.62 377 ALA A N 1
ATOM 2874 C CA . ALA A 1 377 ? 11.969 -12.438 -0.058 1 98.62 377 ALA A CA 1
ATOM 2875 C C . ALA A 1 377 ? 13.117 -12.812 0.875 1 98.62 377 ALA A C 1
ATOM 2877 O O . ALA A 1 377 ? 13.102 -12.469 2.059 1 98.62 377 ALA A O 1
ATOM 2878 N N . SER A 1 378 ? 14.117 -13.445 0.333 1 97.56 378 SER A N 1
ATOM 2879 C CA . SER A 1 378 ? 15.266 -13.875 1.12 1 97.56 378 SER A CA 1
ATOM 2880 C C . SER A 1 378 ? 16.125 -12.688 1.532 1 97.56 378 SER A C 1
ATOM 2882 O O . SER A 1 378 ? 16.609 -12.625 2.666 1 97.56 378 SER A O 1
ATOM 2884 N N . TYR A 1 379 ? 16.359 -11.781 0.599 1 97.88 379 TYR A N 1
ATOM 2885 C CA . TYR A 1 379 ? 17.172 -10.602 0.904 1 97.88 379 TYR A CA 1
ATOM 2886 C C . TYR A 1 379 ? 16.531 -9.797 2.037 1 97.88 379 TYR A C 1
ATOM 2888 O O . TYR A 1 379 ? 17.25 -9.227 2.867 1 97.88 379 TYR A O 1
ATOM 2896 N N . LEU A 1 380 ? 15.227 -9.766 2.072 1 98.38 380 LEU A N 1
ATOM 2897 C CA . LEU A 1 380 ? 14.508 -9.031 3.104 1 98.38 380 LEU A CA 1
ATOM 2898 C C . LEU A 1 380 ? 14.82 -9.586 4.488 1 98.38 380 LEU A C 1
ATOM 2900 O O . LEU A 1 380 ? 14.875 -8.836 5.465 1 98.38 380 LEU A O 1
ATOM 2904 N N . LEU A 1 381 ? 15.039 -10.891 4.578 1 98.12 381 LEU A N 1
ATOM 2905 C CA . LEU A 1 381 ? 15.375 -11.5 5.859 1 98.12 381 LEU A CA 1
ATOM 2906 C C . LEU A 1 381 ? 16.719 -10.977 6.367 1 98.12 381 LEU A C 1
ATOM 2908 O O . LEU A 1 381 ? 16.859 -10.672 7.555 1 98.12 381 LEU A O 1
ATOM 2912 N N . GLU A 1 382 ? 17.641 -10.836 5.469 1 96.25 382 GLU A N 1
ATOM 2913 C CA . GLU A 1 382 ? 18.953 -10.336 5.832 1 96.25 382 GLU A CA 1
ATOM 2914 C C . GLU A 1 382 ? 18.891 -8.883 6.289 1 96.25 382 GLU A C 1
ATOM 2916 O O . GLU A 1 382 ? 19.656 -8.469 7.164 1 96.25 382 GLU A O 1
ATOM 2921 N N . GLU A 1 383 ? 18.016 -8.227 5.738 1 95.75 383 GLU A N 1
ATOM 2922 C CA . GLU A 1 383 ? 18.016 -6.773 5.891 1 95.75 383 GLU A CA 1
ATOM 2923 C C . GLU A 1 383 ? 17.156 -6.344 7.082 1 95.75 383 GLU A C 1
ATOM 2925 O O . GLU A 1 383 ? 17.219 -5.195 7.523 1 95.75 383 GLU A O 1
ATOM 2930 N N . GLY A 1 384 ? 16.281 -7.34 7.535 1 96.75 384 GLY A N 1
ATOM 2931 C CA . GLY A 1 384 ? 15.633 -6.922 8.766 1 96.75 384 GLY A CA 1
ATOM 2932 C C . GLY A 1 384 ? 14.289 -7.594 8.984 1 96.75 384 GLY A C 1
ATOM 2933 O O . GLY A 1 384 ? 13.766 -7.602 10.102 1 96.75 384 GLY A O 1
ATOM 2934 N N . ALA A 1 385 ? 13.711 -8.219 8.008 1 98 385 ALA A N 1
ATOM 2935 C CA . ALA A 1 385 ? 12.398 -8.844 8.141 1 98 385 ALA A CA 1
ATOM 2936 C C . ALA A 1 385 ? 12.516 -10.273 8.633 1 98 385 ALA A C 1
ATOM 2938 O O . ALA A 1 385 ? 13.609 -10.852 8.633 1 98 385 ALA A O 1
ATOM 2939 N N . LEU A 1 386 ? 11.453 -10.766 9.102 1 98.38 386 LEU A N 1
ATOM 2940 C CA . LEU A 1 386 ? 11.328 -12.172 9.461 1 98.38 386 LEU A CA 1
ATOM 2941 C C . LEU A 1 386 ? 10.352 -12.883 8.531 1 98.38 386 LEU A C 1
ATOM 2943 O O . LEU A 1 386 ? 9.539 -12.234 7.863 1 98.38 386 LEU A O 1
ATOM 2947 N N . PRO A 1 387 ? 10.406 -14.219 8.484 1 98.62 387 PRO A N 1
ATOM 2948 C CA . PRO A 1 387 ? 9.586 -14.953 7.52 1 98.62 387 PRO A CA 1
ATOM 2949 C C . PRO A 1 387 ? 8.102 -14.664 7.66 1 98.62 387 PRO A C 1
ATOM 2951 O O . PRO A 1 387 ? 7.41 -14.438 6.66 1 98.62 387 PRO A O 1
ATOM 2954 N N . HIS A 1 388 ? 7.609 -14.594 8.898 1 98.06 388 HIS A N 1
ATOM 2955 C CA . HIS A 1 388 ? 6.18 -14.414 9.102 1 98.06 388 HIS A CA 1
ATOM 2956 C C . HIS A 1 388 ? 5.738 -13.008 8.703 1 98.06 388 HIS A C 1
ATOM 2958 O O . HIS A 1 388 ? 4.586 -12.797 8.312 1 98.06 388 HIS A O 1
ATOM 2964 N N . GLU A 1 389 ? 6.637 -12.008 8.797 1 97.44 389 GLU A N 1
ATOM 2965 C CA . GLU A 1 389 ? 6.324 -10.641 8.375 1 97.44 389 GLU A CA 1
ATOM 2966 C C . GLU A 1 389 ? 6.188 -10.547 6.855 1 97.44 389 GLU A C 1
ATOM 2968 O O . GLU A 1 389 ? 5.254 -9.922 6.352 1 97.44 389 GLU A O 1
ATOM 2973 N N . VAL A 1 390 ? 7.113 -11.211 6.148 1 98.62 390 VAL A N 1
ATOM 2974 C CA . VAL A 1 390 ? 7.082 -11.219 4.688 1 98.62 390 VAL A CA 1
ATOM 2975 C C . VAL A 1 390 ? 5.844 -11.969 4.199 1 98.62 390 VAL A C 1
ATOM 2977 O O . VAL A 1 390 ? 5.094 -11.461 3.363 1 98.62 390 VAL A O 1
ATOM 2980 N N . ASP A 1 391 ? 5.59 -13.117 4.793 1 98.38 391 ASP A N 1
ATOM 2981 C CA . ASP A 1 391 ? 4.469 -13.953 4.379 1 98.38 391 ASP A CA 1
ATOM 2982 C C . ASP A 1 391 ? 3.135 -13.258 4.641 1 98.38 391 ASP A C 1
ATOM 2984 O O . ASP A 1 391 ? 2.207 -13.352 3.834 1 98.38 391 ASP A O 1
ATOM 2988 N N . GLN A 1 392 ? 3.068 -12.578 5.73 1 96.25 392 GLN A N 1
ATOM 2989 C CA . GLN A 1 392 ? 1.822 -11.898 6.066 1 96.25 392 GLN A CA 1
ATOM 2990 C C . GLN A 1 392 ? 1.485 -10.828 5.031 1 96.25 392 GLN A C 1
ATOM 2992 O O . GLN A 1 392 ? 0.326 -10.688 4.637 1 96.25 392 GLN A O 1
ATOM 2997 N N . VAL A 1 393 ? 2.469 -10.07 4.617 1 97 393 VAL A N 1
ATOM 2998 C CA . VAL A 1 393 ? 2.26 -9.016 3.625 1 97 393 VAL A CA 1
ATOM 2999 C C . VAL A 1 393 ? 1.78 -9.633 2.312 1 97 393 VAL A C 1
ATOM 3001 O O . VAL A 1 393 ? 0.859 -9.109 1.678 1 97 393 VAL A O 1
ATOM 3004 N N . LEU A 1 394 ? 2.354 -10.727 1.926 1 97.81 394 LEU A N 1
ATOM 3005 C CA . LEU A 1 394 ? 2.002 -11.391 0.678 1 97.81 394 LEU A CA 1
ATOM 3006 C C . LEU A 1 394 ? 0.606 -12 0.764 1 97.81 394 LEU A C 1
ATOM 3008 O O . LEU A 1 394 ? -0.155 -11.961 -0.206 1 97.81 394 LEU A O 1
ATOM 3012 N N . GLU A 1 395 ? 0.285 -12.523 1.899 1 95.31 395 GLU A N 1
ATOM 3013 C CA . GLU A 1 395 ? -1.047 -13.086 2.107 1 95.31 395 GLU A CA 1
ATOM 3014 C C . GLU A 1 395 ? -2.104 -11.984 2.176 1 95.31 395 GLU A C 1
ATOM 3016 O O . GLU A 1 395 ? -3.225 -12.164 1.695 1 95.31 395 GLU A O 1
ATOM 3021 N N . ASP A 1 396 ? -1.729 -10.852 2.756 1 93 396 ASP A N 1
ATOM 3022 C CA . ASP A 1 396 ? -2.635 -9.703 2.766 1 93 396 ASP A CA 1
ATOM 3023 C C . ASP A 1 396 ? -2.92 -9.219 1.347 1 93 396 ASP A C 1
ATOM 3025 O O . ASP A 1 396 ? -4.008 -8.719 1.063 1 93 396 ASP A O 1
ATOM 3029 N N . PHE A 1 397 ? -1.958 -9.352 0.513 1 95.25 397 PHE A N 1
ATOM 3030 C CA . PHE A 1 397 ? -2.135 -8.984 -0.886 1 95.25 397 PHE A CA 1
ATOM 3031 C C . PHE A 1 397 ? -3.152 -9.891 -1.563 1 95.25 397 PHE A C 1
ATOM 3033 O O . PHE A 1 397 ? -3.889 -9.453 -2.451 1 95.25 397 PHE A O 1
ATOM 3040 N N . GLY A 1 398 ? -3.102 -11.195 -1.121 1 94.81 398 GLY A N 1
ATOM 3041 C CA . GLY A 1 398 ? -4.133 -12.078 -1.648 1 94.81 398 GLY A CA 1
ATOM 3042 C C . GLY A 1 398 ? -3.627 -13.484 -1.938 1 94.81 398 GLY A C 1
ATOM 3043 O O . GLY A 1 398 ? -4.406 -14.359 -2.311 1 94.81 398 GLY A O 1
ATOM 3044 N N . PHE A 1 399 ? -2.328 -13.727 -1.78 1 96.38 399 PHE A N 1
ATOM 3045 C CA . PHE A 1 399 ? -1.827 -15.078 -1.97 1 96.38 399 PHE A CA 1
ATOM 3046 C C . PHE A 1 399 ? -2.371 -16.016 -0.895 1 96.38 399 PHE A C 1
ATOM 3048 O O . PHE A 1 399 ? -2.557 -15.602 0.253 1 96.38 399 PHE A O 1
ATOM 3055 N N . ALA A 1 400 ? -2.588 -17.219 -1.229 1 92.94 400 ALA A N 1
ATOM 3056 C CA . ALA A 1 400 ? -3.076 -18.188 -0.256 1 92.94 400 ALA A CA 1
ATOM 3057 C C . ALA A 1 400 ? -2.018 -18.484 0.803 1 92.94 400 ALA A C 1
ATOM 3059 O O . ALA A 1 400 ? -2.346 -18.734 1.964 1 92.94 400 ALA A O 1
ATOM 3060 N N . MET A 1 401 ? -0.768 -18.438 0.294 1 94.62 401 MET A N 1
ATOM 3061 C CA . MET A 1 401 ? 0.374 -18.672 1.174 1 94.62 401 MET A CA 1
ATOM 3062 C C . MET A 1 401 ? 1.538 -17.766 0.812 1 94.62 401 MET A C 1
ATOM 3064 O O . MET A 1 401 ? 1.771 -17.484 -0.365 1 94.62 401 MET A O 1
ATOM 3068 N N . GLY A 1 402 ? 2.236 -17.375 1.844 1 96.88 402 GLY A N 1
ATOM 3069 C CA . GLY A 1 402 ? 3.426 -16.578 1.604 1 96.88 402 GLY A CA 1
ATOM 3070 C C . GLY A 1 402 ? 4.594 -17.391 1.067 1 96.88 402 GLY A C 1
ATOM 3071 O O . GLY A 1 402 ? 4.523 -18.609 0.997 1 96.88 402 GLY A O 1
ATOM 3072 N N . ALA A 1 403 ? 5.648 -16.75 0.701 1 98.06 403 ALA A N 1
ATOM 3073 C CA . ALA A 1 403 ? 6.801 -17.344 0.028 1 98.06 403 ALA A CA 1
ATOM 3074 C C . ALA A 1 403 ? 7.438 -18.422 0.888 1 98.06 403 ALA A C 1
ATOM 3076 O O . ALA A 1 403 ? 7.785 -19.5 0.388 1 98.06 403 ALA A O 1
ATOM 3077 N N . PHE A 1 404 ? 7.598 -18.188 2.166 1 98.62 404 PHE A N 1
ATOM 3078 C CA . PHE A 1 404 ? 8.312 -19.109 3.035 1 98.62 404 PHE A CA 1
ATOM 3079 C C . PHE A 1 404 ? 7.43 -20.297 3.42 1 98.62 404 PHE A C 1
ATOM 3081 O O . PHE A 1 404 ? 7.914 -21.422 3.564 1 98.62 404 PHE A O 1
ATOM 3088 N N . LYS A 1 405 ? 6.172 -20.047 3.584 1 97.94 405 LYS A N 1
ATOM 3089 C CA . LYS A 1 405 ? 5.238 -21.141 3.807 1 97.94 405 LYS A CA 1
ATOM 3090 C C . LYS A 1 405 ? 5.188 -22.078 2.598 1 97.94 405 LYS A C 1
ATOM 3092 O O . LYS A 1 405 ? 5.09 -23.297 2.75 1 97.94 405 LYS A O 1
ATOM 3097 N N . VAL A 1 406 ? 5.234 -21.5 1.395 1 96.69 406 VAL A N 1
ATOM 3098 C CA . VAL A 1 406 ? 5.25 -22.312 0.178 1 96.69 406 VAL A CA 1
ATOM 3099 C C . VAL A 1 406 ? 6.516 -23.156 0.142 1 96.69 406 VAL A C 1
ATOM 3101 O O . VAL A 1 406 ? 6.465 -24.344 -0.22 1 96.69 406 VAL A O 1
ATOM 3104 N N . GLY A 1 407 ? 7.617 -22.562 0.514 1 96.31 407 GLY A N 1
ATOM 3105 C CA . GLY A 1 407 ? 8.844 -23.328 0.613 1 96.31 407 GLY A CA 1
ATOM 3106 C C . GLY A 1 407 ? 8.727 -24.516 1.547 1 96.31 407 GLY A C 1
ATOM 3107 O O . GLY A 1 407 ? 9.172 -25.625 1.213 1 96.31 407 GLY A O 1
ATOM 3108 N N . ASP A 1 408 ? 8.133 -24.297 2.688 1 97.56 408 ASP A N 1
ATOM 3109 C CA . ASP A 1 408 ? 7.953 -25.359 3.676 1 97.56 408 ASP A CA 1
ATOM 3110 C C . ASP A 1 408 ? 7.02 -26.453 3.148 1 97.56 408 ASP A C 1
ATOM 3112 O O . ASP A 1 408 ? 7.191 -27.625 3.467 1 97.56 408 ASP A O 1
ATOM 3116 N N . LEU A 1 409 ? 6.035 -26.047 2.402 1 94.31 409 LEU A N 1
ATOM 3117 C CA . LEU A 1 409 ? 5.086 -27 1.836 1 94.31 409 LEU A CA 1
ATOM 3118 C C . LEU A 1 409 ? 5.758 -27.875 0.781 1 94.31 409 LEU A C 1
ATOM 3120 O O . LEU A 1 409 ? 5.594 -29.094 0.784 1 94.31 409 LEU A O 1
ATOM 3124 N N . ALA A 1 410 ? 6.5 -27.281 -0.15 1 90.44 410 ALA A N 1
ATOM 3125 C CA . ALA A 1 410 ? 7.172 -27.984 -1.239 1 90.44 410 ALA A CA 1
ATOM 3126 C C . ALA A 1 410 ? 8.336 -28.828 -0.716 1 90.44 410 ALA A C 1
ATOM 3128 O O . ALA A 1 410 ? 8.664 -29.875 -1.281 1 90.44 410 ALA A O 1
ATOM 3129 N N . GLY A 1 411 ? 8.875 -28.344 0.395 1 93.81 411 GLY A N 1
ATOM 3130 C CA . GLY A 1 411 ? 10.125 -28.906 0.9 1 93.81 411 GLY A CA 1
ATOM 3131 C C . GLY A 1 411 ? 11.336 -28.062 0.547 1 93.81 411 GLY A C 1
ATOM 3132 O O . GLY A 1 411 ? 11.695 -27.938 -0.626 1 93.81 411 GLY A O 1
ATOM 3133 N N . ASN A 1 412 ? 12.039 -27.578 1.535 1 96.31 412 ASN A N 1
ATOM 3134 C CA . ASN A 1 412 ? 13.148 -26.656 1.344 1 96.31 412 ASN A CA 1
ATOM 3135 C C . ASN A 1 412 ? 14.344 -27.344 0.69 1 96.31 412 ASN A C 1
ATOM 3137 O O . ASN A 1 412 ? 15.219 -26.688 0.126 1 96.31 412 ASN A O 1
ATOM 3141 N N . ASP A 1 413 ? 14.359 -28.641 0.72 1 93.69 413 ASP A N 1
ATOM 3142 C CA . ASP A 1 413 ? 15.445 -29.391 0.109 1 93.69 413 ASP A CA 1
ATOM 3143 C C . ASP A 1 413 ? 15.344 -29.359 -1.414 1 93.69 413 ASP A C 1
ATOM 3145 O O . ASP A 1 413 ? 16.344 -29.531 -2.109 1 93.69 413 ASP A O 1
ATOM 3149 N N . VAL A 1 414 ? 14.18 -29.219 -1.918 1 85.5 414 VAL A N 1
ATOM 3150 C CA . VAL A 1 414 ? 13.992 -29.156 -3.363 1 85.5 414 VAL A CA 1
ATOM 3151 C C . VAL A 1 414 ? 14.789 -27.984 -3.932 1 85.5 414 VAL A C 1
ATOM 3153 O O . VAL A 1 414 ? 15.555 -28.141 -4.887 1 85.5 414 VAL A O 1
ATOM 3156 N N . GLY A 1 415 ? 14.609 -26.812 -3.279 1 88.44 415 GLY A N 1
ATOM 3157 C CA . GLY A 1 415 ? 15.375 -25.656 -3.713 1 88.44 415 GLY A CA 1
ATOM 3158 C C . GLY A 1 415 ? 16.859 -25.812 -3.486 1 88.44 415 GLY A C 1
ATOM 3159 O O . GLY A 1 415 ? 17.672 -25.375 -4.312 1 88.44 415 GLY A O 1
ATOM 3160 N N . TYR A 1 416 ? 17.219 -26.375 -2.416 1 93.44 416 TYR A N 1
ATOM 3161 C CA . TYR A 1 416 ? 18.625 -26.594 -2.074 1 93.44 416 TYR A CA 1
ATOM 3162 C C . TYR A 1 416 ? 19.312 -27.453 -3.131 1 93.44 416 TYR A C 1
ATOM 3164 O O . TYR A 1 416 ? 20.391 -27.109 -3.6 1 93.44 416 TYR A O 1
ATOM 3172 N N . LYS A 1 417 ? 18.672 -28.484 -3.5 1 86.5 417 LYS A N 1
ATOM 3173 C CA . LYS A 1 417 ? 19.219 -29.375 -4.516 1 86.5 417 LYS A CA 1
ATOM 3174 C C . LYS A 1 417 ? 19.375 -28.656 -5.855 1 86.5 417 LYS A C 1
ATOM 3176 O O . LYS A 1 417 ? 20.375 -28.844 -6.551 1 86.5 417 LYS A O 1
ATOM 3181 N N . GLY A 1 418 ? 18.344 -27.953 -6.195 1 83.31 418 GLY A N 1
ATOM 3182 C CA . GLY A 1 418 ? 18.438 -27.172 -7.422 1 83.31 418 GLY A CA 1
ATOM 3183 C C . GLY A 1 418 ? 19.609 -26.219 -7.434 1 83.31 418 GLY A C 1
ATOM 3184 O O . GLY A 1 418 ? 20.344 -26.141 -8.43 1 83.31 418 GLY A O 1
ATOM 3185 N N . ARG A 1 419 ? 19.828 -25.5 -6.316 1 89.31 419 ARG A N 1
ATOM 3186 C CA . ARG A 1 419 ? 20.938 -24.547 -6.211 1 89.31 419 ARG A CA 1
ATOM 3187 C C . ARG A 1 419 ? 22.281 -25.266 -6.258 1 89.31 419 ARG A C 1
ATOM 3189 O O . ARG A 1 419 ? 23.25 -24.75 -6.816 1 89.31 419 ARG A O 1
ATOM 3196 N N . LYS A 1 420 ? 22.32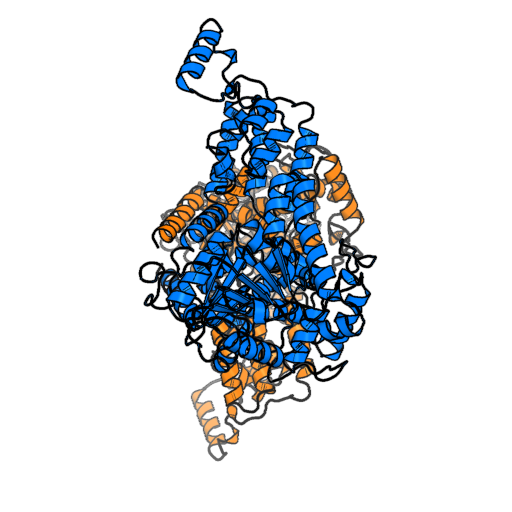8 -26.391 -5.719 1 88.12 420 LYS A N 1
ATOM 3197 C CA . LYS A 1 420 ? 23.531 -27.219 -5.793 1 88.12 420 LYS A CA 1
ATOM 3198 C C . LYS A 1 420 ? 23.828 -27.641 -7.23 1 88.12 420 LYS A C 1
ATOM 3200 O O . LYS A 1 420 ? 24.953 -27.547 -7.703 1 88.12 420 LYS A O 1
ATOM 3205 N N . ASP A 1 421 ? 22.797 -28.062 -7.871 1 77.81 421 ASP A N 1
ATOM 3206 C CA . ASP A 1 421 ? 22.906 -28.531 -9.25 1 77.81 421 ASP A CA 1
ATOM 3207 C C . ASP A 1 421 ? 23.359 -27.422 -10.18 1 77.81 421 ASP A C 1
ATOM 3209 O O . ASP A 1 421 ? 24.062 -27.656 -11.156 1 77.81 421 ASP A O 1
ATOM 3213 N N . PHE A 1 422 ? 22.969 -26.234 -9.875 1 80.06 422 PHE A N 1
ATOM 3214 C CA . PHE A 1 422 ? 23.328 -25.109 -10.711 1 80.06 422 PHE A CA 1
ATOM 3215 C C . PHE A 1 422 ? 24.672 -24.516 -10.289 1 80.06 422 PHE A C 1
ATOM 3217 O O . PHE A 1 422 ? 25.109 -23.516 -10.844 1 80.06 422 PHE A O 1
ATOM 3224 N N . GLY A 1 423 ? 25.281 -25.031 -9.211 1 85.06 423 GLY A N 1
ATOM 3225 C CA . GLY A 1 423 ? 26.641 -24.672 -8.836 1 85.06 423 GLY A CA 1
ATOM 3226 C C . GLY A 1 423 ? 26.703 -23.531 -7.832 1 85.06 423 GLY A C 1
ATOM 3227 O O . GLY A 1 423 ? 27.781 -23.016 -7.547 1 85.06 423 GLY A O 1
ATOM 3228 N N . PHE A 1 424 ? 25.594 -23.172 -7.27 1 90.31 424 PHE A N 1
ATOM 3229 C CA . PHE A 1 424 ? 25.578 -22.078 -6.309 1 90.31 424 PHE A CA 1
ATOM 3230 C C . PHE A 1 424 ? 26.047 -22.547 -4.938 1 90.31 424 PHE A C 1
ATOM 3232 O O . PHE A 1 424 ? 26.516 -21.75 -4.125 1 90.31 424 PHE A O 1
ATOM 3239 N N . ILE A 1 425 ? 25.875 -23.812 -4.727 1 91.88 425 ILE A N 1
ATOM 3240 C CA . ILE A 1 425 ? 26.344 -24.422 -3.484 1 91.88 425 ILE A CA 1
ATOM 3241 C C . ILE A 1 425 ? 27.453 -25.422 -3.785 1 91.88 425 ILE A C 1
ATOM 3243 O O . ILE A 1 425 ? 27.234 -26.422 -4.477 1 91.88 425 ILE A O 1
ATOM 3247 N N . THR A 1 426 ? 28.594 -25.156 -3.268 1 91 426 THR A N 1
ATOM 3248 C CA . THR A 1 426 ? 29.734 -26.031 -3.537 1 91 426 THR A CA 1
ATOM 3249 C C . THR A 1 426 ? 30.156 -26.781 -2.277 1 91 426 THR A C 1
ATOM 3251 O O . THR A 1 426 ? 30.844 -27.812 -2.359 1 91 426 THR A O 1
ATOM 3254 N N . ARG A 1 427 ? 29.797 -26.219 -1.116 1 90.19 427 ARG A N 1
ATOM 3255 C CA . ARG A 1 427 ? 30.078 -26.875 0.157 1 90.19 427 ARG A CA 1
ATOM 3256 C C . ARG A 1 427 ? 29.047 -26.469 1.21 1 90.19 427 ARG A C 1
ATOM 3258 O O . ARG A 1 427 ? 28.422 -25.422 1.102 1 90.19 427 ARG A O 1
ATOM 3265 N N . GLU A 1 428 ? 28.953 -27.344 2.119 1 89.38 428 GLU A N 1
ATOM 3266 C CA . GLU A 1 428 ? 28.062 -27.031 3.234 1 89.38 428 GLU A CA 1
ATOM 3267 C C . GLU A 1 428 ? 28.625 -25.875 4.07 1 89.38 428 GLU A C 1
ATOM 3269 O O . GLU A 1 428 ? 29.828 -25.797 4.301 1 89.38 428 GLU A O 1
ATOM 3274 N N . GLY A 1 429 ? 27.719 -24.984 4.523 1 88.38 429 GLY A N 1
ATOM 3275 C CA . GLY A 1 429 ? 28.109 -23.875 5.391 1 88.38 429 GLY A CA 1
ATOM 3276 C C . GLY A 1 429 ? 28.734 -22.719 4.633 1 88.38 429 GLY A C 1
ATOM 3277 O O . GLY A 1 429 ? 29.297 -21.812 5.242 1 88.38 429 GLY A O 1
ATOM 3278 N N . GLN A 1 430 ? 28.625 -22.781 3.371 1 87.81 430 GLN A N 1
ATOM 3279 C CA . GLN A 1 430 ? 29.203 -21.719 2.553 1 87.81 430 GLN A CA 1
ATOM 3280 C C . GLN A 1 430 ? 28.594 -20.375 2.883 1 87.81 430 GLN A C 1
ATOM 3282 O O . GLN A 1 430 ? 27.375 -20.203 2.791 1 87.81 430 GLN A O 1
ATOM 3287 N N . GLU A 1 431 ? 29.422 -19.375 3.207 1 89.25 431 GLU A N 1
ATOM 3288 C CA . GLU A 1 431 ? 28.922 -18.109 3.725 1 89.25 431 GLU A CA 1
ATOM 3289 C C . GLU A 1 431 ? 29.031 -17 2.682 1 89.25 431 GLU A C 1
ATOM 3291 O O . GLU A 1 431 ? 28.422 -15.938 2.832 1 89.25 431 GLU A O 1
ATOM 3296 N N . ASP A 1 432 ? 29.656 -17.359 1.584 1 90.06 432 ASP A N 1
ATOM 3297 C CA . ASP A 1 432 ? 29.891 -16.328 0.574 1 90.06 432 ASP A CA 1
ATOM 3298 C C . ASP A 1 432 ? 28.578 -15.711 0.099 1 90.06 432 ASP A C 1
ATOM 3300 O O . ASP A 1 432 ? 27.625 -16.438 -0.192 1 90.06 432 ASP A O 1
ATOM 3304 N N . ARG A 1 433 ? 28.641 -14.453 -0.094 1 90.44 433 ARG A N 1
ATOM 3305 C CA . ARG A 1 433 ? 27.422 -13.742 -0.441 1 90.44 433 ARG A CA 1
ATOM 3306 C C . ARG A 1 433 ? 27.391 -13.383 -1.923 1 90.44 433 ARG A C 1
ATOM 3308 O O . ARG A 1 433 ? 26.422 -12.812 -2.414 1 90.44 433 ARG A O 1
ATOM 3315 N N . PHE A 1 434 ? 28.422 -13.547 -2.568 1 90.69 434 PHE A N 1
ATOM 3316 C CA . PHE A 1 434 ? 28.5 -13.398 -4.016 1 90.69 434 PHE A CA 1
ATOM 3317 C C . PHE A 1 434 ? 28.938 -14.703 -4.672 1 90.69 434 PHE A C 1
ATOM 3319 O O . PHE A 1 434 ? 30 -15.242 -4.355 1 90.69 434 PHE A O 1
ATOM 3326 N N . ARG A 1 435 ? 27.984 -15.141 -5.402 1 91.19 435 ARG A N 1
ATOM 3327 C CA . ARG A 1 435 ? 28.234 -16.406 -6.082 1 91.19 435 ARG A CA 1
ATOM 3328 C C . ARG A 1 435 ? 27.922 -16.297 -7.57 1 91.19 435 ARG A C 1
ATOM 3330 O O . ARG A 1 435 ? 26.844 -15.844 -7.961 1 91.19 435 ARG A O 1
ATOM 3337 N N . GLN A 1 436 ? 28.891 -16.609 -8.383 1 86.44 436 GLN A N 1
ATOM 3338 C CA . GLN A 1 436 ? 28.766 -16.562 -9.836 1 86.44 436 GLN A CA 1
ATOM 3339 C C . GLN A 1 436 ? 28.438 -15.148 -10.305 1 86.44 436 GLN A C 1
ATOM 3341 O O . GLN A 1 436 ? 27.578 -14.961 -11.18 1 86.44 436 GLN A O 1
ATOM 3346 N N . GLY A 1 437 ? 28.922 -14.18 -9.523 1 81.19 437 GLY A N 1
ATOM 3347 C CA . GLY A 1 437 ? 28.797 -12.781 -9.914 1 81.19 437 GLY A CA 1
ATOM 3348 C C . GLY A 1 437 ? 27.484 -12.156 -9.438 1 81.19 437 GLY A C 1
ATOM 3349 O O . GLY A 1 437 ? 27.188 -11.008 -9.781 1 81.19 437 GLY A O 1
ATOM 3350 N N . TYR A 1 438 ? 26.766 -12.938 -8.609 1 87.31 438 TYR A N 1
ATOM 3351 C CA . TYR A 1 438 ? 25.469 -12.422 -8.148 1 87.31 438 TYR A CA 1
ATOM 3352 C C . TYR A 1 438 ? 25.406 -12.406 -6.625 1 87.31 438 TYR A C 1
ATOM 3354 O O . TYR A 1 438 ? 26.078 -13.203 -5.961 1 87.31 438 TYR A O 1
ATOM 3362 N N . ARG A 1 439 ? 24.625 -11.406 -6.156 1 92.62 439 ARG A N 1
ATOM 3363 C CA . ARG A 1 439 ? 24.328 -11.43 -4.73 1 92.62 439 ARG A CA 1
ATOM 3364 C C . ARG A 1 439 ? 23.609 -12.711 -4.344 1 92.62 439 ARG A C 1
ATOM 3366 O O . ARG A 1 439 ? 22.734 -13.188 -5.078 1 92.62 439 ARG A O 1
ATOM 3373 N N . TYR A 1 440 ? 24.031 -13.312 -3.266 1 94.75 440 TYR A N 1
ATOM 3374 C CA . TYR A 1 440 ? 23.469 -14.586 -2.814 1 94.75 440 TYR A CA 1
ATOM 3375 C C . TYR A 1 440 ? 23.141 -14.539 -1.327 1 94.75 440 TYR A C 1
ATOM 3377 O O . TYR A 1 440 ? 23.906 -13.977 -0.535 1 94.75 440 TYR A O 1
ATOM 3385 N N . CYS A 1 441 ? 21.984 -14.977 -0.934 1 95.38 441 CYS A N 1
ATOM 3386 C CA . CYS A 1 441 ? 21.594 -15.141 0.462 1 95.38 441 CYS A CA 1
ATOM 3387 C C . CYS A 1 441 ? 21.641 -16.609 0.876 1 95.38 441 CYS A C 1
ATOM 3389 O O . CYS A 1 441 ? 20.844 -17.422 0.413 1 95.38 441 CYS A O 1
ATOM 3391 N N . PRO A 1 442 ? 22.453 -17.016 1.797 1 96.38 442 PRO A N 1
ATOM 3392 C CA . PRO A 1 442 ? 22.672 -18.438 2.102 1 96.38 442 PRO A CA 1
ATOM 3393 C C . PRO A 1 442 ? 21.75 -18.953 3.207 1 96.38 442 PRO A C 1
ATOM 3395 O O . PRO A 1 442 ? 21.828 -20.125 3.582 1 96.38 442 PRO A O 1
ATOM 3398 N N . ILE A 1 443 ? 20.891 -18.156 3.76 1 96.88 443 ILE A N 1
ATOM 3399 C CA . ILE A 1 443 ? 20.109 -18.5 4.941 1 96.88 443 ILE A CA 1
ATOM 3400 C C . ILE A 1 443 ? 19.266 -19.734 4.66 1 96.88 443 ILE A C 1
ATOM 3402 O O . ILE A 1 443 ? 19.141 -20.625 5.516 1 96.88 443 ILE A O 1
ATOM 3406 N N . ALA A 1 444 ? 18.672 -19.797 3.475 1 96.88 444 ALA A N 1
ATOM 3407 C CA . ALA A 1 444 ? 17.859 -20.953 3.107 1 96.88 444 ALA A CA 1
ATOM 3408 C C . ALA A 1 444 ? 18.703 -22.234 3.096 1 96.88 444 ALA A C 1
ATOM 3410 O O . ALA A 1 444 ? 18.203 -23.312 3.428 1 96.88 444 ALA A O 1
ATOM 3411 N N . ASP A 1 445 ? 19.953 -22.094 2.707 1 97.06 445 ASP A N 1
ATOM 3412 C CA . ASP A 1 445 ? 20.859 -23.25 2.701 1 97.06 445 ASP A CA 1
ATOM 3413 C C . ASP A 1 445 ? 21.141 -23.734 4.121 1 97.06 445 ASP A C 1
ATOM 3415 O O . ASP A 1 445 ? 21.094 -24.938 4.391 1 97.06 445 ASP A O 1
ATOM 3419 N N . PHE A 1 446 ? 21.391 -22.781 4.996 1 96.94 446 PHE A N 1
ATOM 3420 C CA . PHE A 1 446 ? 21.656 -23.109 6.391 1 96.94 446 PHE A CA 1
ATOM 3421 C C . PHE A 1 446 ? 20.484 -23.828 7.02 1 96.94 446 PHE A C 1
ATOM 3423 O O . PHE A 1 446 ? 20.656 -24.734 7.832 1 96.94 446 PHE A O 1
ATOM 3430 N N . LEU A 1 447 ? 19.328 -23.375 6.605 1 96.75 447 LEU A N 1
ATOM 3431 C CA . LEU A 1 447 ? 18.094 -23.969 7.125 1 96.75 447 LEU A CA 1
ATOM 3432 C C . LEU A 1 447 ? 18.031 -25.453 6.766 1 96.75 447 LEU A C 1
ATOM 3434 O O . LEU A 1 447 ? 17.75 -26.297 7.625 1 96.75 447 LEU A O 1
ATOM 3438 N N . VAL A 1 448 ? 18.281 -25.797 5.52 1 97.31 448 VAL A N 1
ATOM 3439 C CA . VAL A 1 448 ? 18.219 -27.172 5.027 1 97.31 448 VAL A CA 1
ATOM 3440 C C . VAL A 1 448 ? 19.328 -28 5.664 1 97.31 448 VAL A C 1
ATOM 3442 O O . VAL A 1 448 ? 19.125 -29.156 6.035 1 97.31 448 VAL A O 1
ATOM 3445 N N . GLU A 1 449 ? 20.469 -27.422 5.836 1 96.81 449 GLU A N 1
ATOM 3446 C CA . GLU A 1 449 ? 21.625 -28.109 6.398 1 96.81 449 GLU A CA 1
ATOM 3447 C C . GLU A 1 449 ? 21.406 -28.438 7.871 1 96.81 449 GLU A C 1
ATOM 3449 O O . GLU A 1 449 ? 22.078 -29.328 8.422 1 96.81 449 GLU A O 1
ATOM 3454 N N . ARG A 1 450 ? 20.453 -27.844 8.445 1 96.12 450 ARG A N 1
ATOM 3455 C CA . ARG A 1 450 ? 20.109 -28.109 9.836 1 96.12 450 ARG A CA 1
ATOM 3456 C C . ARG A 1 450 ? 18.922 -29.062 9.93 1 96.12 450 ARG A C 1
ATOM 3458 O O . ARG A 1 450 ? 18.344 -29.234 11.008 1 96.12 450 ARG A O 1
ATOM 3465 N N . GLY A 1 451 ? 18.531 -29.531 8.797 1 96.31 451 GLY A N 1
ATOM 3466 C CA . GLY A 1 451 ? 17.484 -30.547 8.766 1 96.31 451 GLY A CA 1
ATOM 3467 C C . GLY A 1 451 ? 16.094 -29.969 8.734 1 96.31 451 GLY A C 1
ATOM 3468 O O . GLY A 1 451 ? 15.109 -30.672 8.969 1 96.31 451 GLY A O 1
ATOM 3469 N N . ARG A 1 452 ? 16 -28.734 8.5 1 97.75 452 ARG A N 1
ATOM 3470 C CA . ARG A 1 452 ? 14.703 -28.078 8.461 1 97.75 452 ARG A CA 1
ATOM 3471 C C . ARG A 1 452 ? 14.148 -28.031 7.043 1 97.75 452 ARG A C 1
ATOM 3473 O O . ARG A 1 452 ? 14.312 -27.031 6.34 1 97.75 452 ARG A O 1
ATOM 3480 N N . LEU A 1 453 ? 13.398 -29 6.711 1 97.69 453 LEU A N 1
ATOM 3481 C CA . LEU A 1 453 ? 13 -29.234 5.328 1 97.69 453 LEU A CA 1
ATOM 3482 C C . LEU A 1 453 ? 11.57 -28.75 5.09 1 97.69 453 LEU A C 1
ATOM 3484 O O . LEU A 1 453 ? 11.117 -28.688 3.945 1 97.69 453 LEU A O 1
ATOM 3488 N N . GLY A 1 454 ? 10.812 -28.375 6.105 1 97.81 454 GLY A N 1
ATOM 3489 C CA . GLY A 1 454 ? 9.453 -27.891 5.969 1 97.81 454 GLY A CA 1
ATOM 3490 C C . GLY A 1 454 ? 8.422 -28.766 6.668 1 97.81 454 GLY A C 1
ATOM 3491 O O . GLY A 1 454 ? 8.695 -29.312 7.734 1 97.81 454 GLY A O 1
ATOM 3492 N N . GLN A 1 455 ? 7.254 -28.875 6.18 1 96.94 455 GLN A N 1
ATOM 3493 C CA . GLN A 1 455 ? 6.152 -29.609 6.781 1 96.94 455 GLN A CA 1
ATOM 3494 C C . GLN A 1 455 ? 6.5 -31.094 6.914 1 96.94 455 GLN A C 1
ATOM 3496 O O . GLN A 1 455 ? 6.16 -31.719 7.918 1 96.94 455 GLN A O 1
ATOM 3501 N N . LYS A 1 456 ? 7.188 -31.656 5.934 1 94.69 456 LYS A N 1
ATOM 3502 C CA . LYS A 1 456 ? 7.496 -33.062 5.918 1 94.69 456 LYS A CA 1
ATOM 3503 C C . LYS A 1 456 ? 8.375 -33.469 7.102 1 94.69 456 LYS A C 1
ATOM 3505 O O . LYS A 1 456 ? 8.305 -34.594 7.59 1 94.69 456 LYS A O 1
ATOM 3510 N N . SER A 1 457 ? 9.195 -32.5 7.633 1 97.12 457 SER A N 1
ATOM 3511 C CA . SER A 1 457 ? 10.062 -32.781 8.773 1 97.12 457 SER A CA 1
ATOM 3512 C C . SER A 1 457 ? 9.516 -32.125 10.047 1 97.12 457 SER A C 1
ATOM 3514 O O . SER A 1 457 ? 10.086 -32.312 11.125 1 97.12 457 SER A O 1
ATOM 3516 N N . GLY A 1 458 ? 8.461 -31.406 9.844 1 97.75 458 GLY A N 1
ATOM 3517 C CA . GLY A 1 458 ? 7.84 -30.75 10.984 1 97.75 458 GLY A CA 1
ATOM 3518 C C . GLY A 1 458 ? 8.453 -29.391 11.305 1 97.75 458 GLY A C 1
ATOM 3519 O O . GLY A 1 458 ? 7.945 -28.672 12.164 1 97.75 458 GLY A O 1
ATOM 3520 N N . LYS A 1 459 ? 9.555 -29.141 10.672 1 98.12 459 LYS A N 1
ATOM 3521 C CA . LYS A 1 459 ? 10.25 -27.875 10.898 1 98.12 459 LYS A CA 1
ATOM 3522 C C . LYS A 1 459 ? 10.859 -27.344 9.602 1 98.12 459 LYS A C 1
ATOM 3524 O O . LYS A 1 459 ? 11.492 -28.094 8.859 1 98.12 459 LYS A O 1
ATOM 3529 N N . GLY A 1 460 ? 10.625 -26.172 9.234 1 98.38 460 GLY A N 1
ATOM 3530 C CA . GLY A 1 460 ? 11.242 -25.406 8.156 1 98.38 460 GLY A CA 1
ATOM 3531 C C . GLY A 1 460 ? 11.508 -23.969 8.516 1 98.38 460 GLY A C 1
ATOM 3532 O O . GLY A 1 460 ? 12.141 -23.672 9.531 1 98.38 460 GLY A O 1
ATOM 3533 N N . TRP A 1 461 ? 10.953 -23.047 7.793 1 98.75 461 TRP A N 1
ATOM 3534 C CA . TRP A 1 461 ? 10.961 -21.656 8.195 1 98.75 461 TRP A CA 1
ATOM 3535 C C . TRP A 1 461 ? 10.078 -21.422 9.414 1 98.75 461 TRP A C 1
ATOM 3537 O O . TRP A 1 461 ? 10.352 -20.531 10.227 1 98.75 461 TRP A O 1
ATOM 3547 N N . TYR A 1 462 ? 9.086 -22.219 9.453 1 98.69 462 TYR A N 1
ATOM 3548 C CA . TYR A 1 462 ? 8.148 -22.234 10.57 1 98.69 462 TYR A CA 1
ATOM 3549 C C . TYR A 1 462 ? 8.25 -23.531 11.359 1 98.69 462 TYR A C 1
ATOM 3551 O O . TYR A 1 462 ? 8.914 -24.469 10.93 1 98.69 462 TYR A O 1
ATOM 3559 N N . ASN A 1 463 ? 7.691 -23.484 12.57 1 98.5 463 ASN A N 1
ATOM 3560 C CA . ASN A 1 463 ? 7.496 -24.703 13.367 1 98.5 463 ASN A CA 1
ATOM 3561 C C . ASN A 1 463 ? 6.09 -25.266 13.18 1 98.5 463 ASN A C 1
ATOM 3563 O O . ASN A 1 463 ? 5.102 -24.562 13.383 1 98.5 463 ASN A O 1
ATOM 3567 N N . TYR A 1 464 ? 6.082 -26.562 12.805 1 98 464 TYR A N 1
ATOM 3568 C CA . TYR A 1 464 ? 4.797 -27.188 12.523 1 98 464 TYR A CA 1
ATOM 3569 C C . TYR A 1 464 ? 4.449 -28.219 13.602 1 98 464 TYR A C 1
ATOM 3571 O O . TYR A 1 464 ? 3.463 -28.953 13.477 1 98 464 TYR A O 1
ATOM 3579 N N . GLY A 1 465 ? 5.211 -28.328 14.602 1 96.56 465 GLY A N 1
ATOM 3580 C CA . GLY A 1 465 ? 4.961 -29.188 15.75 1 96.56 465 GLY A CA 1
ATOM 3581 C C . GLY A 1 465 ? 5.445 -30.609 15.539 1 96.56 465 GLY A C 1
ATOM 3582 O O . GLY A 1 465 ? 6.164 -31.156 16.375 1 96.56 465 GLY A O 1
ATOM 3583 N N . LYS A 1 466 ? 5.035 -31.281 14.367 1 96.12 466 LYS A N 1
ATOM 3584 C CA . LYS A 1 466 ? 5.402 -32.656 14.016 1 96.12 466 LYS A CA 1
ATOM 3585 C C . LYS A 1 466 ? 5.496 -32.812 12.5 1 96.12 466 LYS A C 1
ATOM 3587 O O . LYS A 1 466 ? 4.934 -32.031 11.742 1 96.12 466 LYS A O 1
ATOM 3592 N N . PRO A 1 467 ? 6.27 -33.906 12.102 1 95.81 467 PRO A N 1
ATOM 3593 C CA . PRO A 1 467 ? 6.277 -34.156 10.664 1 95.81 467 PRO A CA 1
ATOM 3594 C C . PRO A 1 467 ? 4.871 -34.312 10.086 1 95.81 467 PRO A C 1
ATOM 3596 O O . PRO A 1 467 ? 4.035 -35.031 10.656 1 95.81 467 PRO A O 1
ATOM 3599 N N . GLY A 1 468 ? 4.605 -33.656 9.117 1 94.25 468 GLY A N 1
ATOM 3600 C CA . GLY A 1 468 ? 3.289 -33.656 8.508 1 94.25 468 GLY A CA 1
ATOM 3601 C C . GLY A 1 468 ? 2.361 -32.594 9.047 1 94.25 468 GLY A C 1
ATOM 3602 O O . GLY A 1 468 ? 1.238 -32.438 8.562 1 94.25 468 GLY A O 1
ATOM 3603 N N . GLY A 1 469 ? 2.861 -31.875 10.023 1 94.88 469 GLY A N 1
ATOM 3604 C CA . GLY A 1 469 ? 2.062 -30.781 10.555 1 94.88 469 GLY A CA 1
ATOM 3605 C C . GLY A 1 469 ? 1.724 -29.734 9.523 1 94.88 469 GLY A C 1
ATOM 3606 O O . GLY A 1 469 ? 2.477 -29.531 8.562 1 94.88 469 GLY A O 1
ATOM 3607 N N . ARG A 1 470 ? 0.57 -29 9.773 1 94.5 470 ARG A N 1
ATOM 3608 C CA . ARG A 1 470 ? 0.099 -28.094 8.727 1 94.5 470 ARG A CA 1
ATOM 3609 C C . ARG A 1 470 ? -0.029 -26.672 9.258 1 94.5 470 ARG A C 1
ATOM 3611 O O . ARG A 1 470 ? -0.186 -25.734 8.477 1 94.5 470 ARG A O 1
ATOM 3618 N N . VAL A 1 471 ? 0.059 -26.422 10.539 1 95.62 471 VAL A N 1
ATOM 3619 C CA . VAL A 1 471 ? -0.164 -25.109 11.125 1 95.62 471 VAL A CA 1
ATOM 3620 C C . VAL A 1 471 ? 1.177 -24.438 11.422 1 95.62 471 VAL A C 1
ATOM 3622 O O . VAL A 1 471 ? 1.912 -24.875 12.312 1 95.62 471 VAL A O 1
ATOM 3625 N N . PRO A 1 472 ? 1.497 -23.375 10.734 1 97.62 472 PRO A N 1
ATOM 3626 C CA . PRO A 1 472 ? 2.801 -22.734 10.914 1 97.62 472 PRO A CA 1
ATOM 3627 C C . PRO A 1 472 ? 2.861 -21.859 12.164 1 97.62 472 PRO A C 1
ATOM 3629 O O . PRO A 1 472 ? 1.946 -21.078 12.414 1 97.62 472 PRO A O 1
ATOM 3632 N N . GLN A 1 473 ? 3.82 -21.969 12.945 1 97.81 473 GLN A N 1
ATOM 3633 C CA . GLN A 1 473 ? 4.125 -21.094 14.07 1 97.81 473 GLN A CA 1
ATOM 3634 C C . GLN A 1 473 ? 5.508 -20.469 13.93 1 97.81 473 GLN A C 1
ATOM 3636 O O . GLN A 1 473 ? 6.465 -21.156 13.547 1 97.81 473 GLN A O 1
ATOM 3641 N N . PRO A 1 474 ? 5.578 -19.141 14.203 1 97.25 474 PRO A N 1
ATOM 3642 C CA . PRO A 1 474 ? 6.918 -18.562 14.18 1 97.25 474 PRO A CA 1
ATOM 3643 C C . PRO A 1 474 ? 7.902 -19.312 15.078 1 97.25 474 PRO A C 1
ATOM 3645 O O . PRO A 1 474 ? 7.531 -19.75 16.172 1 97.25 474 PRO A O 1
ATOM 3648 N N . ASP A 1 475 ? 9.094 -19.438 14.602 1 97.56 475 ASP A N 1
ATOM 3649 C CA . ASP A 1 475 ? 10.078 -20.25 15.32 1 97.56 475 ASP A CA 1
ATOM 3650 C C . ASP A 1 475 ? 11.25 -19.391 15.789 1 97.56 475 ASP A C 1
ATOM 3652 O O . ASP A 1 475 ? 12.023 -18.875 14.977 1 97.56 475 ASP A O 1
ATOM 3656 N N . PRO A 1 476 ? 11.523 -19.281 17.062 1 97.44 476 PRO A N 1
ATOM 3657 C CA . PRO A 1 476 ? 12.625 -18.469 17.594 1 97.44 476 PRO A CA 1
ATOM 3658 C C . PRO A 1 476 ? 13.992 -18.938 17.109 1 97.44 476 PRO A C 1
ATOM 3660 O O . PRO A 1 476 ? 14.914 -18.125 16.984 1 97.44 476 PRO A O 1
ATOM 3663 N N . GLU A 1 477 ? 14.117 -20.188 16.859 1 97.31 477 GLU A N 1
ATOM 3664 C CA . GLU A 1 477 ? 15.391 -20.719 16.359 1 97.31 477 GLU A CA 1
ATOM 3665 C C . GLU A 1 477 ? 15.711 -20.172 14.977 1 97.31 477 GLU A C 1
ATOM 3667 O O . GLU A 1 477 ? 16.875 -19.875 14.672 1 97.31 477 GLU A O 1
ATOM 3672 N N . VAL A 1 478 ? 14.742 -20.141 14.188 1 98.19 478 VAL A N 1
ATOM 3673 C CA . VAL A 1 478 ? 14.93 -19.594 12.836 1 98.19 478 VAL A CA 1
ATOM 3674 C C . VAL A 1 478 ? 15.227 -18.109 12.914 1 98.19 478 VAL A C 1
ATOM 3676 O O . VAL A 1 478 ? 16.078 -17.594 12.18 1 98.19 478 VAL A O 1
ATOM 3679 N N . GLU A 1 479 ? 14.492 -17.438 13.805 1 98 479 GLU A N 1
ATOM 3680 C CA . GLU A 1 479 ? 14.758 -16.016 14.016 1 98 479 GLU A CA 1
ATOM 3681 C C . GLU A 1 479 ? 16.203 -15.781 14.422 1 98 479 GLU A C 1
ATOM 3683 O O . GLU A 1 479 ? 16.875 -14.875 13.914 1 98 479 GLU A O 1
ATOM 3688 N N . LYS A 1 480 ? 16.688 -16.562 15.32 1 97.88 480 LYS A N 1
ATOM 3689 C CA . LYS A 1 480 ? 18.078 -16.453 15.766 1 97.88 480 LYS A CA 1
ATOM 3690 C C . LYS A 1 480 ? 19.031 -16.719 14.609 1 97.88 480 LYS A C 1
ATOM 3692 O O . LYS A 1 480 ? 20.031 -16 14.453 1 97.88 480 LYS A O 1
ATOM 3697 N N . LEU A 1 481 ? 18.75 -17.75 13.836 1 97.38 481 LEU A N 1
ATOM 3698 C CA . LEU A 1 481 ? 19.578 -18.078 12.672 1 97.38 481 LEU A CA 1
ATOM 3699 C C . LEU A 1 481 ? 19.672 -16.891 11.719 1 97.38 481 LEU A C 1
ATOM 3701 O O . LEU A 1 481 ? 20.75 -16.547 11.234 1 97.38 481 LEU A O 1
ATOM 3705 N N . ILE A 1 482 ? 18.562 -16.25 11.469 1 98.12 482 ILE A N 1
ATOM 3706 C CA . ILE A 1 482 ? 18.484 -15.125 10.539 1 98.12 482 ILE A CA 1
ATOM 3707 C C . ILE A 1 482 ? 19.281 -13.953 11.094 1 98.12 482 ILE A C 1
ATOM 3709 O O . ILE A 1 482 ? 20.094 -13.359 10.375 1 98.12 482 ILE A O 1
ATOM 3713 N N . ILE A 1 483 ? 19.109 -13.633 12.375 1 97.56 483 ILE A N 1
ATOM 3714 C CA . ILE A 1 483 ? 19.766 -12.5 13.008 1 97.56 483 ILE A CA 1
ATOM 3715 C C . ILE A 1 483 ? 21.281 -12.727 13.016 1 97.56 483 ILE A C 1
ATOM 3717 O O . ILE A 1 483 ? 22.062 -11.836 12.664 1 97.56 483 ILE A O 1
ATOM 3721 N N . GLU A 1 484 ? 21.688 -13.906 13.336 1 96.38 484 GLU A N 1
ATOM 3722 C CA . GLU A 1 484 ? 23.109 -14.242 13.367 1 96.38 484 GLU A CA 1
ATOM 3723 C C . GLU A 1 484 ? 23.719 -14.18 11.977 1 96.38 484 GLU A C 1
ATOM 3725 O O . GLU A 1 484 ? 24.844 -13.688 11.805 1 96.38 484 GLU A O 1
ATOM 3730 N N . SER A 1 485 ? 23 -14.703 11.016 1 95.56 485 SER A N 1
ATOM 3731 C CA . SER A 1 485 ? 23.484 -14.672 9.641 1 95.56 485 SER A CA 1
ATOM 3732 C C . SER A 1 485 ? 23.594 -13.234 9.133 1 95.56 485 SER A C 1
ATOM 3734 O O . SER A 1 485 ? 24.547 -12.906 8.414 1 95.56 485 SER A O 1
ATOM 3736 N N . SER A 1 486 ? 22.656 -12.43 9.469 1 94.69 486 SER A N 1
ATOM 3737 C CA . SER A 1 486 ? 22.672 -11.016 9.102 1 94.69 486 SER A CA 1
ATOM 3738 C C . SER A 1 486 ? 23.875 -10.305 9.711 1 94.69 486 SER A C 1
ATOM 3740 O O . SER A 1 486 ? 24.562 -9.539 9.023 1 94.69 486 SER A O 1
ATOM 3742 N N . GLU A 1 487 ? 24.078 -10.547 10.93 1 93.81 487 GLU A N 1
ATOM 3743 C CA . GLU A 1 487 ? 25.203 -9.93 11.641 1 93.81 487 GLU A CA 1
ATOM 3744 C C . GLU A 1 487 ? 26.531 -10.352 11.039 1 93.81 487 GLU A C 1
ATOM 3746 O O . GLU A 1 487 ? 27.422 -9.523 10.82 1 93.81 487 GLU A O 1
ATOM 3751 N N . LYS A 1 488 ? 26.656 -11.578 10.797 1 93.06 488 LYS A N 1
ATOM 3752 C CA . LYS A 1 488 ? 27.891 -12.109 10.219 1 93.06 488 LYS A CA 1
ATOM 3753 C C . LYS A 1 488 ? 28.156 -11.5 8.844 1 93.06 488 LYS A C 1
ATOM 3755 O O . LYS A 1 488 ? 29.312 -11.297 8.461 1 93.06 488 LYS A O 1
ATOM 3760 N N . ALA A 1 489 ? 27.109 -11.258 8.156 1 92.44 489 ALA A N 1
ATOM 3761 C CA . ALA A 1 489 ? 27.219 -10.711 6.809 1 92.44 489 ALA A CA 1
ATOM 3762 C C . ALA A 1 489 ? 27.406 -9.195 6.844 1 92.44 489 ALA A C 1
ATOM 3764 O O . ALA A 1 489 ? 27.672 -8.57 5.812 1 92.44 489 ALA A O 1
ATOM 3765 N N . GLY A 1 490 ? 27.234 -8.578 8.008 1 87.88 490 GLY A N 1
ATOM 3766 C CA . GLY A 1 490 ? 27.516 -7.168 8.18 1 87.88 490 GLY A CA 1
ATOM 3767 C C . GLY A 1 490 ? 26.312 -6.277 7.91 1 87.88 490 GLY A C 1
ATOM 3768 O O . GLY A 1 490 ? 26.469 -5.074 7.695 1 87.88 490 GLY A O 1
ATOM 3769 N N . PHE A 1 491 ? 25.156 -6.84 7.883 1 88.75 491 PHE A N 1
ATOM 3770 C CA . PHE A 1 491 ? 23.953 -6.047 7.66 1 88.75 491 PHE A CA 1
ATOM 3771 C C . PHE A 1 491 ? 23.531 -5.328 8.938 1 88.75 491 PHE A C 1
ATOM 3773 O O . PHE A 1 491 ? 23.562 -5.914 10.023 1 88.75 491 PHE A O 1
ATOM 3780 N N . LYS A 1 492 ? 23.297 -4.082 8.773 1 86.31 492 LYS A N 1
ATOM 3781 C CA . LYS A 1 492 ? 22.547 -3.389 9.812 1 86.31 492 LYS A CA 1
ATOM 3782 C C . LYS A 1 492 ? 21.047 -3.547 9.609 1 86.31 492 LYS A C 1
ATOM 3784 O O . LYS A 1 492 ? 20.469 -2.938 8.711 1 86.31 492 LYS A O 1
ATOM 3789 N N . ARG A 1 493 ? 20.5 -4.273 10.445 1 90.94 493 ARG A N 1
ATOM 3790 C CA . ARG A 1 493 ? 19.078 -4.594 10.297 1 90.94 493 ARG A CA 1
ATOM 3791 C C . ARG A 1 493 ? 18.219 -3.35 10.492 1 90.94 493 ARG A C 1
ATOM 3793 O O . ARG A 1 493 ? 18.547 -2.484 11.312 1 90.94 493 ARG A O 1
ATOM 3800 N N . ARG A 1 494 ? 17.188 -3.252 9.711 1 89.5 494 ARG A N 1
ATOM 3801 C CA . ARG A 1 494 ? 16.281 -2.113 9.734 1 89.5 494 ARG A CA 1
ATOM 3802 C C . ARG A 1 494 ? 14.828 -2.568 9.633 1 89.5 494 ARG A C 1
ATOM 3804 O O . ARG A 1 494 ? 14.555 -3.703 9.234 1 89.5 494 ARG A O 1
ATOM 3811 N N . ARG A 1 495 ? 13.961 -1.685 9.992 1 88.12 495 ARG A N 1
ATOM 3812 C CA . ARG A 1 495 ? 12.547 -1.973 9.766 1 88.12 495 ARG A CA 1
ATOM 3813 C C . ARG A 1 495 ? 12.203 -1.9 8.281 1 88.12 495 ARG A C 1
ATOM 3815 O O . ARG A 1 495 ? 12.578 -0.944 7.598 1 88.12 495 ARG A O 1
ATOM 3822 N N . ILE A 1 496 ? 11.57 -2.865 7.816 1 94.5 496 ILE A N 1
ATOM 3823 C CA . ILE A 1 496 ? 11.125 -2.893 6.426 1 94.5 496 ILE A CA 1
ATOM 3824 C C . ILE A 1 496 ? 9.609 -2.752 6.367 1 94.5 496 ILE A C 1
ATOM 3826 O O . ILE A 1 496 ? 8.875 -3.551 6.961 1 94.5 496 ILE A O 1
ATOM 3830 N N . SER A 1 497 ? 9.07 -1.769 5.656 1 93.69 497 SER A N 1
ATOM 3831 C CA . SER A 1 497 ? 7.637 -1.504 5.582 1 93.69 497 SER A CA 1
ATOM 3832 C C . SER A 1 497 ? 6.926 -2.553 4.738 1 93.69 497 SER A C 1
ATOM 3834 O O . SER A 1 497 ? 7.527 -3.154 3.846 1 93.69 497 SER A O 1
ATOM 3836 N N . PRO A 1 498 ? 5.605 -2.775 4.98 1 96 498 PRO A N 1
ATOM 3837 C CA . PRO A 1 498 ? 4.832 -3.695 4.141 1 96 498 PRO A CA 1
ATOM 3838 C C . PRO A 1 498 ? 4.859 -3.311 2.662 1 96 498 PRO A C 1
ATOM 3840 O O . PRO A 1 498 ? 4.914 -4.188 1.794 1 96 498 PRO A O 1
ATOM 3843 N N . GLN A 1 499 ? 4.891 -2.061 2.395 1 94.81 499 GLN A N 1
ATOM 3844 C CA . GLN A 1 499 ? 4.922 -1.603 1.009 1 94.81 499 GLN A CA 1
ATOM 3845 C C . GLN A 1 499 ? 6.219 -2.014 0.322 1 94.81 499 GLN A C 1
ATOM 3847 O O . GLN A 1 499 ? 6.211 -2.418 -0.843 1 94.81 499 GLN A O 1
ATOM 3852 N N . GLU A 1 500 ? 7.309 -1.864 1.027 1 95.94 500 GLU A N 1
ATOM 3853 C CA . GLU A 1 500 ? 8.594 -2.27 0.458 1 95.94 500 GLU A CA 1
ATOM 3854 C C . GLU A 1 500 ? 8.625 -3.773 0.197 1 95.94 500 GLU A C 1
ATOM 3856 O O . GLU A 1 500 ? 9.148 -4.219 -0.829 1 95.94 500 GLU A O 1
ATOM 3861 N N . ILE A 1 501 ? 8.102 -4.57 1.126 1 98.19 501 ILE A N 1
ATOM 3862 C CA . ILE A 1 501 ? 8.047 -6.016 0.951 1 98.19 501 ILE A CA 1
ATOM 3863 C C . ILE A 1 501 ? 7.27 -6.355 -0.317 1 98.19 501 ILE A C 1
ATOM 3865 O O . ILE A 1 501 ? 7.727 -7.152 -1.14 1 98.19 501 ILE A O 1
ATOM 3869 N N . LEU A 1 502 ? 6.141 -5.703 -0.468 1 97.94 502 LEU A N 1
ATOM 3870 C CA . LEU A 1 502 ? 5.277 -5.949 -1.619 1 97.94 502 LEU A CA 1
ATOM 3871 C C . LEU A 1 502 ? 5.992 -5.59 -2.918 1 97.94 502 LEU A C 1
ATOM 3873 O O . LEU A 1 502 ? 5.977 -6.367 -3.875 1 97.94 502 LEU A O 1
ATOM 3877 N N . GLU A 1 503 ? 6.613 -4.453 -2.969 1 98 503 GLU A N 1
ATOM 3878 C CA . GLU A 1 503 ? 7.277 -3.975 -4.176 1 98 503 GLU A CA 1
ATOM 3879 C C . GLU A 1 503 ? 8.438 -4.887 -4.566 1 98 503 GLU A C 1
ATOM 3881 O O . GLU A 1 503 ? 8.578 -5.262 -5.73 1 98 503 GLU A O 1
ATOM 3886 N N . ARG A 1 504 ? 9.219 -5.195 -3.588 1 98.5 504 ARG A N 1
ATOM 3887 C CA . ARG A 1 504 ? 10.422 -5.969 -3.885 1 98.5 504 ARG A CA 1
ATOM 3888 C C . ARG A 1 504 ? 10.062 -7.367 -4.387 1 98.5 504 ARG A C 1
ATOM 3890 O O . ARG A 1 504 ? 10.656 -7.855 -5.348 1 98.5 504 ARG A O 1
ATOM 3897 N N . CYS A 1 505 ? 9.094 -7.949 -3.818 1 98.75 505 CYS A N 1
ATOM 3898 C CA . CYS A 1 505 ? 8.695 -9.289 -4.258 1 98.75 505 CYS A CA 1
ATOM 3899 C C . CYS A 1 505 ? 7.934 -9.227 -5.574 1 98.75 505 CYS A C 1
ATOM 3901 O O . CYS A 1 505 ? 8.32 -9.875 -6.551 1 98.75 505 CYS A O 1
ATOM 3903 N N . LEU A 1 506 ? 6.93 -8.359 -5.699 1 98.75 506 LEU A N 1
ATOM 3904 C CA . LEU A 1 506 ? 6.023 -8.383 -6.844 1 98.75 506 LEU A CA 1
ATOM 3905 C C . LEU A 1 506 ? 6.645 -7.676 -8.039 1 98.75 506 LEU A C 1
ATOM 3907 O O . LEU A 1 506 ? 6.496 -8.125 -9.18 1 98.75 506 LEU A O 1
ATOM 3911 N N . TYR A 1 507 ? 7.312 -6.527 -7.836 1 98.75 507 TYR A N 1
ATOM 3912 C CA . TYR A 1 507 ? 7.797 -5.75 -8.969 1 98.75 507 TYR A CA 1
ATOM 3913 C C . TYR A 1 507 ? 8.992 -6.426 -9.625 1 98.75 507 TYR A C 1
ATOM 3915 O O . TYR A 1 507 ? 9.18 -6.32 -10.844 1 98.75 507 TYR A O 1
ATOM 3923 N N . SER A 1 508 ? 9.828 -7.117 -8.812 1 98.69 508 SER A N 1
ATOM 3924 C CA . SER A 1 508 ? 10.906 -7.898 -9.406 1 98.69 508 SER A CA 1
ATOM 3925 C C . SER A 1 508 ? 10.359 -9.016 -10.289 1 98.69 508 SER A C 1
ATOM 3927 O O . SER A 1 508 ? 10.875 -9.258 -11.383 1 98.69 508 SER A O 1
ATOM 3929 N N . LEU A 1 509 ? 9.32 -9.688 -9.82 1 98.75 509 LEU A N 1
ATOM 3930 C CA . LEU A 1 509 ? 8.617 -10.719 -10.578 1 98.75 509 LEU A CA 1
ATOM 3931 C C . LEU A 1 509 ? 8.023 -10.141 -11.859 1 98.75 509 LEU A C 1
ATOM 3933 O O . LEU A 1 509 ? 8.18 -10.719 -12.938 1 98.75 509 LEU A O 1
ATOM 3937 N N . ILE A 1 510 ? 7.418 -8.977 -11.797 1 98.81 510 ILE A N 1
ATOM 3938 C CA . ILE A 1 510 ? 6.766 -8.305 -12.914 1 98.81 510 ILE A CA 1
ATOM 3939 C C . ILE A 1 510 ? 7.809 -7.887 -13.945 1 98.81 510 ILE A C 1
ATOM 3941 O O . ILE A 1 510 ? 7.598 -8.047 -15.156 1 98.81 510 ILE A O 1
ATOM 3945 N N . ASN A 1 511 ? 8.93 -7.355 -13.445 1 98.75 511 ASN A N 1
ATOM 3946 C CA . ASN A 1 511 ? 10.023 -6.98 -14.336 1 98.75 511 ASN A CA 1
ATOM 3947 C C . ASN A 1 511 ? 10.484 -8.164 -15.188 1 98.75 511 ASN A C 1
ATOM 3949 O O . ASN A 1 511 ? 10.727 -8.016 -16.391 1 98.75 511 ASN A O 1
ATOM 3953 N N . GLU A 1 512 ? 10.586 -9.312 -14.547 1 98.56 512 GLU A N 1
ATOM 3954 C CA . GLU A 1 512 ? 10.984 -10.523 -15.266 1 98.56 512 GLU A CA 1
ATOM 3955 C C . GLU A 1 512 ? 9.93 -10.922 -16.297 1 98.56 512 GLU A C 1
ATOM 3957 O O . GLU A 1 512 ? 10.266 -11.43 -17.359 1 98.56 512 GLU A O 1
ATOM 3962 N N . GLY A 1 513 ? 8.641 -10.758 -15.945 1 98.69 513 GLY A N 1
ATOM 3963 C CA . GLY A 1 513 ? 7.586 -11 -16.922 1 98.69 513 GLY A CA 1
ATOM 3964 C C . GLY A 1 513 ? 7.742 -10.172 -18.188 1 98.69 513 GLY A C 1
ATOM 3965 O O . GLY A 1 513 ? 7.613 -10.695 -19.297 1 98.69 513 GLY A O 1
ATOM 3966 N N . PHE A 1 514 ? 8.07 -8.922 -18.047 1 98.62 514 PHE A N 1
ATOM 3967 C CA . PHE A 1 514 ? 8.266 -8.047 -19.188 1 98.62 514 PHE A CA 1
ATOM 3968 C C . PHE A 1 514 ? 9.492 -8.461 -19.984 1 98.62 514 PHE A C 1
ATOM 3970 O O . PHE A 1 514 ? 9.516 -8.328 -21.219 1 98.62 514 PHE A O 1
ATOM 3977 N N . LYS A 1 515 ? 10.516 -8.969 -19.281 1 98.56 515 LYS A N 1
ATOM 3978 C CA . LYS A 1 515 ? 11.695 -9.461 -20 1 98.56 515 LYS A CA 1
ATOM 3979 C C . LYS A 1 515 ? 11.352 -10.664 -20.875 1 98.56 515 LYS A C 1
ATOM 3981 O O . LYS A 1 515 ? 11.883 -10.805 -21.969 1 98.56 515 LYS A O 1
ATOM 3986 N N . THR A 1 516 ? 10.492 -11.539 -20.375 1 98.38 516 THR A N 1
ATOM 3987 C CA . THR A 1 516 ? 10.109 -12.703 -21.156 1 98.38 516 THR A CA 1
ATOM 3988 C C . THR A 1 516 ? 9.359 -12.281 -22.422 1 98.38 516 THR A C 1
ATOM 3990 O O . THR A 1 516 ? 9.484 -12.914 -23.469 1 98.38 516 THR A O 1
ATOM 3993 N N . LEU A 1 517 ? 8.516 -11.195 -22.359 1 97.75 517 LEU A N 1
ATOM 3994 C CA . LEU A 1 517 ? 7.844 -10.648 -23.531 1 97.75 517 LEU A CA 1
ATOM 3995 C C . LEU A 1 517 ? 8.852 -10.062 -24.516 1 97.75 517 LEU A C 1
ATOM 3997 O O . LEU A 1 517 ? 8.781 -10.336 -25.719 1 97.75 517 LEU A O 1
ATOM 4001 N N . GLU A 1 518 ? 9.766 -9.352 -23.953 1 97 518 GLU A N 1
ATOM 4002 C CA . GLU A 1 518 ? 10.805 -8.68 -24.734 1 97 518 GLU A CA 1
ATOM 4003 C C . GLU A 1 518 ? 11.656 -9.688 -25.5 1 97 518 GLU A C 1
ATOM 4005 O O . GLU A 1 518 ? 12.047 -9.43 -26.641 1 97 518 GLU A O 1
ATOM 4010 N N . GLU A 1 519 ? 11.852 -10.781 -24.906 1 97.56 519 GLU A N 1
ATOM 4011 C CA . GLU A 1 519 ? 12.727 -11.812 -25.469 1 97.56 519 GLU A CA 1
ATOM 4012 C C . GLU A 1 519 ? 11.938 -12.789 -26.328 1 97.56 519 GLU A C 1
ATOM 4014 O O . GLU A 1 519 ? 12.492 -13.781 -26.812 1 97.56 519 GLU A O 1
ATOM 4019 N N . ASN A 1 520 ? 10.688 -12.633 -26.453 1 97.06 520 ASN A N 1
ATOM 4020 C CA . ASN A 1 520 ? 9.812 -13.461 -27.281 1 97.06 520 ASN A CA 1
ATOM 4021 C C . ASN A 1 520 ? 9.695 -14.883 -26.734 1 97.06 520 ASN A C 1
ATOM 4023 O O . ASN A 1 520 ? 9.625 -15.844 -27.5 1 97.06 520 ASN A O 1
ATOM 4027 N N . ILE A 1 521 ? 9.852 -14.945 -25.453 1 98.25 521 ILE A N 1
ATOM 4028 C CA . ILE A 1 521 ? 9.578 -16.219 -24.781 1 98.25 521 ILE A CA 1
ATOM 4029 C C . ILE A 1 521 ? 8.078 -16.359 -24.547 1 98.25 521 ILE A C 1
ATOM 4031 O O . ILE A 1 521 ? 7.496 -17.391 -24.891 1 98.25 521 ILE A O 1
ATOM 4035 N N . ALA A 1 522 ? 7.484 -15.383 -23.953 1 97.88 522 ALA A N 1
ATOM 4036 C CA . ALA A 1 522 ? 6.027 -15.289 -23.906 1 97.88 522 ALA A CA 1
ATOM 4037 C C . ALA A 1 522 ? 5.492 -14.477 -25.078 1 97.88 522 ALA A C 1
ATOM 4039 O O . ALA A 1 522 ? 6.125 -13.508 -25.516 1 97.88 522 ALA A O 1
ATOM 4040 N N . SER A 1 523 ? 4.305 -14.828 -25.516 1 96.44 523 SER A N 1
ATOM 4041 C CA . SER A 1 523 ? 3.729 -14.141 -26.672 1 96.44 523 SER A CA 1
ATOM 4042 C C . SER A 1 523 ? 2.891 -12.945 -26.234 1 96.44 523 SER A C 1
ATOM 4044 O O . SER A 1 523 ? 2.881 -11.914 -26.922 1 96.44 523 SER A O 1
ATOM 4046 N N . ARG A 1 524 ? 2.092 -13.125 -25.312 1 96.06 524 ARG A N 1
ATOM 4047 C CA . ARG A 1 524 ? 1.164 -12.086 -24.875 1 96.06 524 ARG A CA 1
ATOM 4048 C C . ARG A 1 524 ? 1.188 -11.922 -23.359 1 96.06 524 ARG A C 1
ATOM 4050 O O . ARG A 1 524 ? 1.522 -12.859 -22.641 1 96.06 524 ARG A O 1
ATOM 4057 N N . GLN A 1 525 ? 0.835 -10.727 -22.828 1 97.06 525 GLN A N 1
ATOM 4058 C CA . GLN A 1 525 ? 0.71 -10.477 -21.391 1 97.06 525 GLN A CA 1
ATOM 4059 C C . GLN A 1 525 ? -0.331 -11.398 -20.766 1 97.06 525 GLN A C 1
ATOM 4061 O O . GLN A 1 525 ? -0.17 -11.844 -19.625 1 97.06 525 GLN A O 1
ATOM 4066 N N . GLU A 1 526 ? -1.388 -11.695 -21.5 1 97 526 GLU A N 1
ATOM 4067 C CA . GLU A 1 526 ? -2.445 -12.578 -21.016 1 97 526 GLU A CA 1
ATOM 4068 C C . GLU A 1 526 ? -1.908 -13.977 -20.734 1 97 526 GLU A C 1
ATOM 4070 O O . GLU A 1 526 ? -2.34 -14.633 -19.781 1 97 526 GLU A O 1
ATOM 4075 N N . ASP A 1 527 ? -0.989 -14.461 -21.5 1 97.81 527 ASP A N 1
ATOM 4076 C CA . ASP A 1 527 ? -0.383 -15.773 -21.281 1 97.81 527 ASP A CA 1
ATOM 4077 C C . ASP A 1 527 ? 0.349 -15.82 -19.938 1 97.81 527 ASP A C 1
ATOM 4079 O O . ASP A 1 527 ? 0.229 -16.797 -19.203 1 97.81 527 ASP A O 1
ATOM 4083 N N . ILE A 1 528 ? 1.076 -14.758 -19.672 1 98.56 528 ILE A N 1
ATOM 4084 C CA . ILE A 1 528 ? 1.823 -14.664 -18.422 1 98.56 528 ILE A CA 1
ATOM 4085 C C . ILE A 1 528 ? 0.855 -14.648 -17.25 1 98.56 528 ILE A C 1
ATOM 4087 O O . ILE A 1 528 ? 1.065 -15.344 -16.25 1 98.56 528 ILE A O 1
ATOM 4091 N N . ASP A 1 529 ? -0.163 -13.852 -17.391 1 98.62 529 ASP A N 1
ATOM 4092 C CA . ASP A 1 529 ? -1.149 -13.742 -16.312 1 98.62 529 ASP A CA 1
ATOM 4093 C C . ASP A 1 529 ? -1.814 -15.094 -16.047 1 98.62 529 ASP A C 1
ATOM 4095 O O . ASP A 1 529 ? -2.016 -15.477 -14.891 1 98.62 529 ASP A O 1
ATOM 4099 N N . MET A 1 530 ? -2.117 -15.844 -17.062 1 98 530 MET A N 1
ATOM 4100 C CA . MET A 1 530 ? -2.746 -17.156 -16.891 1 98 530 MET A CA 1
ATOM 4101 C C . MET A 1 530 ? -1.793 -18.141 -16.219 1 98 530 MET A C 1
ATOM 4103 O O . MET A 1 530 ? -2.217 -18.953 -15.406 1 98 530 MET A O 1
ATOM 4107 N N . ILE A 1 531 ? -0.563 -18.031 -16.531 1 98.5 531 ILE A N 1
ATOM 4108 C CA . ILE A 1 531 ? 0.442 -18.875 -15.898 1 98.5 531 ILE A CA 1
ATOM 4109 C C . ILE A 1 531 ? 0.427 -18.672 -14.391 1 98.5 531 ILE A C 1
ATOM 4111 O O . ILE A 1 531 ? 0.397 -19.625 -13.617 1 98.5 531 ILE A O 1
ATOM 4115 N N . TRP A 1 532 ? 0.338 -17.5 -14 1 98.5 532 TRP A N 1
ATOM 4116 C CA . TRP A 1 532 ? 0.463 -17.203 -12.578 1 98.5 532 TRP A CA 1
ATOM 4117 C C . TRP A 1 532 ? -0.873 -17.391 -11.867 1 98.5 532 TRP A C 1
ATOM 4119 O O . TRP A 1 532 ? -0.912 -17.734 -10.68 1 98.5 532 TRP A O 1
ATOM 4129 N N . LEU A 1 533 ? -1.98 -17.172 -12.57 1 97.56 533 LEU A N 1
ATOM 4130 C CA . LEU A 1 533 ? -3.291 -17.406 -11.977 1 97.56 533 LEU A CA 1
ATOM 4131 C C . LEU A 1 533 ? -3.494 -18.891 -11.688 1 97.56 533 LEU A C 1
ATOM 4133 O O . LEU A 1 533 ? -3.977 -19.266 -10.617 1 97.56 533 LEU A O 1
ATOM 4137 N N . TYR A 1 534 ? -3.014 -19.688 -12.57 1 97.31 534 TYR A N 1
ATOM 4138 C CA . TYR A 1 534 ? -3.391 -21.094 -12.477 1 97.31 534 TYR A CA 1
ATOM 4139 C C . TYR A 1 534 ? -2.213 -21.953 -12.008 1 97.31 534 TYR A C 1
ATOM 4141 O O . TYR A 1 534 ? -2.393 -23.094 -11.602 1 97.31 534 TYR A O 1
ATOM 4149 N N . GLY A 1 535 ? -1.063 -21.391 -12.07 1 97.06 535 GLY A N 1
ATOM 4150 C CA . GLY A 1 535 ? 0.109 -22.156 -11.672 1 97.06 535 GLY A CA 1
ATOM 4151 C C . GLY A 1 535 ? 0.655 -21.75 -10.32 1 97.06 535 GLY A C 1
ATOM 4152 O O . GLY A 1 535 ? 1.219 -22.578 -9.594 1 97.06 535 GLY A O 1
ATOM 4153 N N . TYR A 1 536 ? 0.485 -20.5 -9.984 1 97.06 536 TYR A N 1
ATOM 4154 C CA . TYR A 1 536 ? 1.164 -20.016 -8.797 1 97.06 536 TYR A CA 1
ATOM 4155 C C . TYR A 1 536 ? 0.178 -19.344 -7.844 1 97.06 536 TYR A C 1
ATOM 4157 O O . TYR A 1 536 ? 0.572 -18.828 -6.797 1 97.06 536 TYR A O 1
ATOM 4165 N N . GLY A 1 537 ? -1.061 -19.328 -8.188 1 95.25 537 GLY A N 1
ATOM 4166 C CA . GLY A 1 537 ? -2.102 -18.875 -7.277 1 95.25 537 GLY A CA 1
ATOM 4167 C C . GLY A 1 537 ? -2.143 -17.375 -7.113 1 95.25 537 GLY A C 1
ATOM 4168 O O . GLY A 1 537 ? -2.473 -16.859 -6.039 1 95.25 537 GLY A O 1
ATOM 4169 N N . TRP A 1 538 ? -1.702 -16.625 -8.133 1 97.31 538 TRP A N 1
ATOM 4170 C CA . TRP A 1 538 ? -1.886 -15.172 -8.07 1 97.31 538 TRP A CA 1
ATOM 4171 C C . TRP A 1 538 ? -3.336 -14.82 -7.762 1 97.31 538 TRP A C 1
ATOM 4173 O O . TRP A 1 538 ? -4.262 -15.453 -8.273 1 97.31 538 TRP A O 1
ATOM 4183 N N . PRO A 1 539 ? -3.559 -13.844 -6.867 1 95.75 539 PRO A N 1
ATOM 4184 C CA . PRO A 1 539 ? -4.941 -13.492 -6.531 1 95.75 539 PRO A CA 1
ATOM 4185 C C . PRO A 1 539 ? -5.754 -13.062 -7.754 1 95.75 539 PRO A C 1
ATOM 4187 O O . PRO A 1 539 ? -5.465 -12.023 -8.359 1 95.75 539 PRO A O 1
ATOM 4190 N N . ARG A 1 540 ? -6.758 -13.75 -8.008 1 93.62 540 ARG A N 1
ATOM 4191 C CA . ARG A 1 540 ? -7.547 -13.555 -9.219 1 93.62 540 ARG A CA 1
ATOM 4192 C C . ARG A 1 540 ? -8.188 -12.172 -9.242 1 93.62 540 ARG A C 1
ATOM 4194 O O . ARG A 1 540 ? -8.344 -11.57 -10.305 1 93.62 540 ARG A O 1
ATOM 4201 N N . HIS A 1 541 ? -8.547 -11.648 -8.07 1 92.81 541 HIS A N 1
ATOM 4202 C CA . HIS A 1 541 ? -9.234 -10.367 -7.996 1 92.81 541 HIS A CA 1
ATOM 4203 C C . HIS A 1 541 ? -8.297 -9.211 -8.336 1 92.81 541 HIS A C 1
ATOM 4205 O O . HIS A 1 541 ? -8.727 -8.055 -8.406 1 92.81 541 HIS A O 1
ATOM 4211 N N . THR A 1 542 ? -7.031 -9.539 -8.641 1 96 542 THR A N 1
ATOM 4212 C CA . THR A 1 542 ? -6.105 -8.516 -9.117 1 96 542 THR A CA 1
ATOM 4213 C C . THR A 1 542 ? -5.684 -8.789 -10.555 1 96 542 THR A C 1
ATOM 4215 O O . THR A 1 542 ? -4.797 -8.125 -11.086 1 96 542 THR A O 1
ATOM 4218 N N . GLY A 1 543 ? -6.168 -9.906 -11.227 1 95.44 543 GLY A N 1
ATOM 4219 C CA . GLY A 1 543 ? -6.102 -10.156 -12.656 1 95.44 543 GLY A CA 1
ATOM 4220 C C . GLY A 1 543 ? -4.871 -10.938 -13.07 1 95.44 543 GLY A C 1
ATOM 4221 O O . GLY A 1 543 ? -4.887 -11.641 -14.086 1 95.44 543 GLY A O 1
ATOM 4222 N N . GLY A 1 544 ? -3.789 -10.852 -12.5 1 98.06 544 GLY A N 1
ATOM 4223 C CA . GLY A 1 544 ? -2.467 -11.367 -12.82 1 98.06 544 GLY A CA 1
ATOM 4224 C C . GLY A 1 544 ? -1.374 -10.328 -12.703 1 98.06 544 GLY A C 1
ATOM 4225 O O . GLY A 1 544 ? -1.658 -9.133 -12.555 1 98.06 544 GLY A O 1
ATOM 4226 N N . PRO A 1 545 ? -0.168 -10.773 -12.75 1 98.75 545 PRO A N 1
ATOM 4227 C CA . PRO A 1 545 ? 0.917 -9.82 -12.5 1 98.75 545 PRO A CA 1
ATOM 4228 C C . PRO A 1 545 ? 0.982 -8.711 -13.547 1 98.75 545 PRO A C 1
ATOM 4230 O O . PRO A 1 545 ? 1.223 -7.551 -13.203 1 98.75 545 PRO A O 1
ATOM 4233 N N . MET A 1 546 ? 0.768 -9.055 -14.82 1 98.56 546 MET A N 1
ATOM 4234 C CA . MET A 1 546 ? 0.866 -8.039 -15.867 1 98.56 546 MET A CA 1
ATOM 4235 C C . MET A 1 546 ? -0.305 -7.066 -15.789 1 98.56 546 MET A C 1
ATOM 4237 O O . MET A 1 546 ? -0.117 -5.852 -15.898 1 98.56 546 MET A O 1
ATOM 4241 N N . TYR A 1 547 ? -1.481 -7.582 -15.578 1 98.12 547 TYR A N 1
ATOM 4242 C CA . TYR A 1 547 ? -2.674 -6.754 -15.43 1 98.12 547 TYR A CA 1
ATOM 4243 C C . TYR A 1 547 ? -2.566 -5.863 -14.195 1 98.12 547 TYR A C 1
ATOM 4245 O O . TYR A 1 547 ? -2.9 -4.68 -14.25 1 98.12 547 TYR A O 1
ATOM 4253 N N . TYR A 1 548 ? -2.168 -6.449 -13.078 1 97.94 548 TYR A N 1
ATOM 4254 C CA . TYR A 1 548 ? -1.975 -5.711 -11.836 1 97.94 548 TYR A CA 1
ATOM 4255 C C . TYR A 1 548 ? -1.054 -4.516 -12.047 1 97.94 548 TYR A C 1
ATOM 4257 O O . TYR A 1 548 ? -1.362 -3.402 -11.617 1 97.94 548 TYR A O 1
ATOM 4265 N N . ALA A 1 549 ? 0.071 -4.75 -12.727 1 98 549 ALA A N 1
ATOM 4266 C CA . ALA A 1 549 ? 1.058 -3.703 -12.977 1 98 549 ALA A CA 1
ATOM 4267 C C . ALA A 1 549 ? 0.447 -2.553 -13.773 1 98 549 ALA A C 1
ATOM 4269 O O . ALA A 1 549 ? 0.641 -1.383 -13.43 1 98 549 ALA A O 1
ATOM 4270 N N . LYS A 1 550 ? -0.293 -2.891 -14.727 1 95.56 550 LYS A N 1
ATOM 4271 C CA . LYS A 1 550 ? -0.81 -1.896 -15.664 1 95.56 550 LYS A CA 1
ATOM 4272 C C . LYS A 1 550 ? -2.016 -1.165 -15.078 1 95.56 550 LYS A C 1
ATOM 4274 O O . LYS A 1 550 ? -2.148 0.05 -15.234 1 95.56 550 LYS A O 1
ATOM 4279 N N . ASN A 1 551 ? -2.885 -1.906 -14.32 1 93.38 551 ASN A N 1
ATOM 4280 C CA . ASN A 1 551 ? -4.207 -1.354 -14.039 1 93.38 551 ASN A CA 1
ATOM 4281 C C . ASN A 1 551 ? -4.367 -1 -12.562 1 93.38 551 ASN A C 1
ATOM 4283 O O . ASN A 1 551 ? -5.234 -0.206 -12.203 1 93.38 551 ASN A O 1
ATOM 4287 N N . PHE A 1 552 ? -3.662 -1.598 -11.68 1 93.94 552 PHE A N 1
ATOM 4288 C CA . PHE A 1 552 ? -3.781 -1.301 -10.258 1 93.94 552 PHE A CA 1
ATOM 4289 C C . PHE A 1 552 ? -2.686 -0.339 -9.812 1 93.94 552 PHE A C 1
ATOM 4291 O O . PHE A 1 552 ? -2.924 0.536 -8.977 1 93.94 552 PHE A O 1
ATOM 4298 N N . VAL A 1 553 ? -1.471 -0.487 -10.375 1 94.56 553 VAL A N 1
ATOM 4299 C CA . VAL A 1 553 ? -0.337 0.305 -9.906 1 94.56 553 VAL A CA 1
ATOM 4300 C C . VAL A 1 553 ? -0.019 1.399 -10.922 1 94.56 553 VAL A C 1
ATOM 4302 O O . VAL A 1 553 ? 0.109 2.572 -10.562 1 94.56 553 VAL A O 1
ATOM 4305 N N . GLY A 1 554 ? 0.005 1.085 -12.211 1 93.38 554 GLY A N 1
ATOM 4306 C CA . GLY A 1 554 ? 0.506 1.934 -13.281 1 93.38 554 GLY A CA 1
ATOM 4307 C C . GLY A 1 554 ? 1.935 1.613 -13.68 1 93.38 554 GLY A C 1
ATOM 4308 O O . GLY A 1 554 ? 2.809 1.484 -12.82 1 93.38 554 GLY A O 1
ATOM 4309 N N . LEU A 1 555 ? 2.205 1.474 -14.953 1 95 555 LEU A N 1
ATOM 4310 C CA . LEU A 1 555 ? 3.506 1.044 -15.453 1 95 555 LEU A CA 1
ATOM 4311 C C . LEU A 1 555 ? 4.57 2.102 -15.188 1 95 555 LEU A C 1
ATOM 4313 O O . LEU A 1 555 ? 5.746 1.772 -15 1 95 555 LEU A O 1
ATOM 4317 N N . ASP A 1 556 ? 4.207 3.363 -15.133 1 91.44 556 ASP A N 1
ATOM 4318 C CA . ASP A 1 556 ? 5.145 4.434 -14.805 1 91.44 556 ASP A CA 1
ATOM 4319 C C . ASP A 1 556 ? 5.672 4.281 -13.375 1 91.44 556 ASP A C 1
ATOM 4321 O O . ASP A 1 556 ? 6.871 4.434 -13.133 1 91.44 556 ASP A O 1
ATOM 4325 N N . LYS A 1 557 ? 4.781 3.969 -12.516 1 93.06 557 LYS A N 1
ATOM 4326 C CA . LYS A 1 557 ? 5.172 3.777 -11.125 1 93.06 557 LYS A CA 1
ATOM 4327 C C . LYS A 1 557 ? 6.023 2.521 -10.961 1 93.06 557 LYS A C 1
ATOM 4329 O O . LYS A 1 557 ? 6.977 2.51 -10.18 1 93.06 557 LYS A O 1
ATOM 4334 N N . ILE A 1 558 ? 5.629 1.453 -11.664 1 96.31 558 ILE A N 1
ATOM 4335 C CA . ILE A 1 558 ? 6.426 0.231 -11.625 1 96.31 558 ILE A CA 1
ATOM 4336 C C . ILE A 1 558 ? 7.852 0.529 -12.078 1 96.31 558 ILE A C 1
ATOM 4338 O O . ILE A 1 558 ? 8.812 0.137 -11.422 1 96.31 558 ILE A O 1
ATOM 4342 N N . TYR A 1 559 ? 7.957 1.2 -13.18 1 94.88 559 TYR A N 1
ATOM 4343 C CA . TYR A 1 559 ? 9.266 1.536 -13.734 1 94.88 559 TYR A CA 1
ATOM 4344 C C . TYR A 1 559 ? 10.062 2.402 -12.758 1 94.88 559 TYR A C 1
ATOM 4346 O O . TYR A 1 559 ? 11.242 2.15 -12.523 1 94.88 559 TYR A O 1
ATOM 4354 N N . GLU A 1 560 ? 9.422 3.391 -12.18 1 92.5 560 GLU A N 1
ATOM 4355 C CA . GLU A 1 560 ? 10.047 4.273 -11.203 1 92.5 560 GLU A CA 1
ATOM 4356 C C . GLU A 1 560 ? 10.648 3.482 -10.047 1 92.5 560 GLU A C 1
ATOM 4358 O O . GLU A 1 560 ? 11.789 3.725 -9.648 1 92.5 560 GLU A O 1
ATOM 4363 N N . ARG A 1 561 ? 9.922 2.586 -9.508 1 95.38 561 ARG A N 1
ATOM 4364 C CA . ARG A 1 561 ? 10.359 1.838 -8.328 1 95.38 561 ARG A CA 1
ATOM 4365 C C . ARG A 1 561 ? 11.445 0.826 -8.695 1 95.38 561 ARG A C 1
ATOM 4367 O O . ARG A 1 561 ? 12.344 0.557 -7.902 1 95.38 561 ARG A O 1
ATOM 4374 N N . ILE A 1 562 ? 11.352 0.267 -9.906 1 96.62 562 ILE A N 1
ATOM 4375 C CA . ILE A 1 562 ? 12.398 -0.632 -10.375 1 96.62 562 ILE A CA 1
ATOM 4376 C C . ILE A 1 562 ? 13.719 0.124 -10.469 1 96.62 562 ILE A C 1
ATOM 4378 O O . ILE A 1 562 ? 14.766 -0.374 -10.031 1 96.62 562 ILE A O 1
ATOM 4382 N N . LEU A 1 563 ? 13.695 1.372 -10.969 1 92.31 563 LEU A N 1
ATOM 4383 C CA . LEU A 1 563 ? 14.898 2.199 -11.023 1 92.31 563 LEU A CA 1
ATOM 4384 C C . LEU A 1 563 ? 15.438 2.469 -9.625 1 92.31 563 LEU A C 1
ATOM 4386 O O . LEU A 1 563 ? 16.656 2.449 -9.406 1 92.31 563 LEU A O 1
ATOM 4390 N N . TYR A 1 564 ? 14.578 2.717 -8.742 1 92.81 564 TYR A N 1
ATOM 4391 C CA . TYR A 1 564 ? 14.953 2.973 -7.352 1 92.81 564 TYR A CA 1
ATOM 4392 C C . TYR A 1 564 ? 15.68 1.776 -6.75 1 92.81 564 TYR A C 1
ATOM 4394 O O . TYR A 1 564 ? 16.766 1.925 -6.188 1 92.81 564 TYR A O 1
ATOM 4402 N N . TYR A 1 565 ? 15.148 0.564 -6.91 1 95.62 565 TYR A N 1
ATOM 4403 C CA . TYR A 1 565 ? 15.758 -0.627 -6.332 1 95.62 565 TYR A CA 1
ATOM 4404 C C . TYR A 1 565 ? 17.031 -1.002 -7.074 1 95.62 565 TYR A C 1
ATOM 4406 O O . TYR A 1 565 ? 17.984 -1.517 -6.473 1 95.62 565 TYR A O 1
ATOM 4414 N N . GLN A 1 566 ? 17.016 -0.747 -8.375 1 93.38 566 GLN A N 1
ATOM 4415 C CA . GLN A 1 566 ? 18.25 -0.965 -9.125 1 93.38 566 GLN A CA 1
ATOM 4416 C C . GLN A 1 566 ? 19.391 -0.092 -8.594 1 93.38 566 GLN A C 1
ATOM 4418 O O . GLN A 1 566 ? 20.5 -0.566 -8.406 1 93.38 566 GLN A O 1
ATOM 4423 N N . ALA A 1 567 ? 19.031 1.143 -8.344 1 88.94 567 ALA A N 1
ATOM 4424 C CA . ALA A 1 567 ? 20.031 2.092 -7.859 1 88.94 567 ALA A CA 1
ATOM 4425 C C . ALA A 1 567 ? 20.562 1.683 -6.484 1 88.94 567 ALA A C 1
ATOM 4427 O O . ALA A 1 567 ? 21.734 1.855 -6.188 1 88.94 567 ALA A O 1
ATOM 4428 N N . LEU A 1 568 ? 19.719 1.143 -5.66 1 89.25 568 LEU A N 1
ATOM 4429 C CA . LEU A 1 568 ? 20.094 0.745 -4.309 1 89.25 568 LEU A CA 1
ATOM 4430 C C . LEU A 1 568 ? 20.859 -0.576 -4.32 1 89.25 568 LEU A C 1
ATOM 4432 O O . LEU A 1 568 ? 21.609 -0.875 -3.387 1 89.25 568 LEU A O 1
ATOM 4436 N N . ASN A 1 569 ? 20.562 -1.34 -5.387 1 89.75 569 ASN A N 1
ATOM 4437 C CA . ASN A 1 569 ? 21.141 -2.678 -5.461 1 89.75 569 ASN A CA 1
ATOM 4438 C C . ASN A 1 569 ? 21.828 -2.92 -6.805 1 89.75 569 ASN A C 1
ATOM 4440 O O . ASN A 1 569 ? 21.406 -3.787 -7.574 1 89.75 569 ASN A O 1
ATOM 4444 N N . PRO A 1 570 ? 22.922 -2.326 -7.023 1 83.25 570 PRO A N 1
ATOM 4445 C CA . PRO A 1 570 ? 23.562 -2.424 -8.336 1 83.25 570 PRO A CA 1
ATOM 4446 C C . PRO A 1 570 ? 24.078 -3.83 -8.641 1 83.25 570 PRO A C 1
ATOM 4448 O O . PRO A 1 570 ? 24.266 -4.184 -9.812 1 83.25 570 PRO A O 1
ATOM 4451 N N . ASP A 1 571 ? 24.188 -4.605 -7.594 1 86.44 571 ASP A N 1
ATOM 4452 C CA . ASP A 1 571 ? 24.734 -5.945 -7.781 1 86.44 571 ASP A CA 1
ATOM 4453 C C . ASP A 1 571 ? 23.625 -6.969 -8 1 86.44 571 ASP A C 1
ATOM 4455 O O . ASP A 1 571 ? 23.891 -8.164 -8.156 1 86.44 571 ASP A O 1
ATOM 4459 N N . VAL A 1 572 ? 22.438 -6.543 -8.016 1 93.75 572 VAL A N 1
ATOM 4460 C CA . VAL A 1 572 ? 21.312 -7.441 -8.203 1 93.75 572 VAL A CA 1
ATOM 4461 C C . VAL A 1 572 ? 20.766 -7.289 -9.625 1 93.75 572 VAL A C 1
ATOM 4463 O O . VAL A 1 572 ? 20.016 -6.352 -9.906 1 93.75 572 VAL A O 1
ATOM 4466 N N . LYS A 1 573 ? 20.969 -8.211 -10.406 1 92.25 573 LYS A N 1
ATOM 4467 C CA . LYS A 1 573 ? 20.797 -8.117 -11.852 1 92.25 573 LYS A CA 1
ATOM 4468 C C . LYS A 1 573 ? 19.312 -8.055 -12.219 1 92.25 573 LYS A C 1
ATOM 4470 O O . LYS A 1 573 ? 18.938 -7.438 -13.219 1 92.25 573 LYS A O 1
ATOM 4475 N N . HIS A 1 574 ? 18.469 -8.711 -11.414 1 95.94 574 HIS A N 1
ATOM 4476 C CA . HIS A 1 574 ? 17.078 -8.789 -11.836 1 95.94 574 HIS A CA 1
ATOM 4477 C C . HIS A 1 574 ? 16.391 -7.438 -11.719 1 95.94 574 HIS A C 1
ATOM 4479 O O . HIS A 1 574 ? 15.281 -7.258 -12.227 1 95.94 574 HIS A O 1
ATOM 4485 N N . TRP A 1 575 ? 17 -6.391 -11.172 1 96.38 575 TRP A N 1
ATOM 4486 C CA . TRP A 1 575 ? 16.406 -5.062 -11.078 1 96.38 575 TRP A CA 1
ATOM 4487 C C . TRP A 1 575 ? 16.688 -4.246 -12.336 1 96.38 575 TRP A C 1
ATOM 4489 O O . TRP A 1 575 ? 16.141 -3.15 -12.508 1 96.38 575 TRP A O 1
ATOM 4499 N N . GLU A 1 576 ? 17.625 -4.758 -13.18 1 95.31 576 GLU A N 1
ATOM 4500 C CA . GLU A 1 576 ? 17.75 -4.102 -14.477 1 95.31 576 GLU A CA 1
ATOM 4501 C C . GLU A 1 576 ? 16.406 -4.062 -15.203 1 95.31 576 GLU A C 1
ATOM 4503 O O . GLU A 1 576 ? 15.789 -5.105 -15.438 1 95.31 576 GLU A O 1
ATOM 4508 N N . PRO A 1 577 ? 15.953 -2.9 -15.547 1 95.5 577 PRO A N 1
ATOM 4509 C CA . PRO A 1 577 ? 14.609 -2.812 -16.125 1 95.5 577 PRO A CA 1
ATOM 4510 C C . PRO A 1 577 ? 14.523 -3.414 -17.516 1 95.5 577 PRO A C 1
ATOM 4512 O O . PRO A 1 577 ? 15.453 -3.279 -18.312 1 95.5 577 PRO A O 1
ATOM 4515 N N . SER A 1 578 ? 13.414 -4.09 -17.766 1 97.12 578 SER A N 1
ATOM 4516 C CA . SER A 1 578 ? 13.078 -4.453 -19.141 1 97.12 578 SER A CA 1
ATOM 4517 C C . SER A 1 578 ? 12.953 -3.221 -20.016 1 97.12 578 SER A C 1
ATOM 4519 O O . SER A 1 578 ? 12.359 -2.217 -19.609 1 97.12 578 SER A O 1
ATOM 4521 N N . ASN A 1 579 ? 13.477 -3.316 -21.234 1 94.5 579 ASN A N 1
ATOM 4522 C CA . ASN A 1 579 ? 13.336 -2.213 -22.172 1 94.5 579 ASN A CA 1
ATOM 4523 C C . ASN A 1 579 ? 11.875 -1.979 -22.547 1 94.5 579 ASN A C 1
ATOM 4525 O O . ASN A 1 579 ? 11.461 -0.838 -22.766 1 94.5 579 ASN A O 1
ATOM 4529 N N . LEU A 1 580 ? 11.195 -3.029 -22.656 1 95.81 580 LEU A N 1
ATOM 4530 C CA . LEU A 1 580 ? 9.773 -2.934 -22.969 1 95.81 580 LEU A CA 1
ATOM 4531 C C . LEU A 1 580 ? 9.031 -2.186 -21.859 1 95.81 580 LEU A C 1
ATOM 4533 O O . LEU A 1 580 ? 8.203 -1.313 -22.156 1 95.81 580 LEU A O 1
ATOM 4537 N N . LEU A 1 581 ? 9.297 -2.518 -20.609 1 95.19 581 LEU A N 1
ATOM 4538 C CA . LEU A 1 581 ? 8.672 -1.84 -19.469 1 95.19 581 LEU A CA 1
ATOM 4539 C C . LEU A 1 581 ? 9.062 -0.365 -19.438 1 95.19 581 LEU A C 1
ATOM 4541 O O . LEU A 1 581 ? 8.227 0.497 -19.172 1 95.19 581 LEU A O 1
ATOM 4545 N N . ALA A 1 582 ? 10.336 -0.101 -19.656 1 92.88 582 ALA A N 1
ATOM 4546 C CA . ALA A 1 582 ? 10.82 1.274 -19.688 1 92.88 582 ALA A CA 1
ATOM 4547 C C . ALA A 1 582 ? 10.078 2.104 -20.719 1 92.88 582 ALA A C 1
ATOM 4549 O O . ALA A 1 582 ? 9.641 3.221 -20.438 1 92.88 582 ALA A O 1
ATOM 4550 N N . SER A 1 583 ? 9.922 1.552 -21.891 1 92.12 583 SER A N 1
ATOM 4551 C CA . SER A 1 583 ? 9.25 2.246 -22.984 1 92.12 583 SER A CA 1
ATOM 4552 C C . SER A 1 583 ? 7.777 2.486 -22.656 1 92.12 583 SER A C 1
ATOM 4554 O O . SER A 1 583 ? 7.258 3.584 -22.875 1 92.12 583 SER A O 1
ATOM 4556 N N . GLU A 1 584 ? 7.141 1.508 -22.094 1 89.81 584 GLU A N 1
ATOM 4557 C CA . GLU A 1 584 ? 5.723 1.616 -21.766 1 89.81 584 GLU A CA 1
ATOM 4558 C C . GLU A 1 584 ? 5.504 2.537 -20.562 1 89.81 584 GLU A C 1
ATOM 4560 O O . GLU A 1 584 ? 4.52 3.275 -20.516 1 89.81 584 GLU A O 1
ATOM 4565 N N . GLY A 1 585 ? 6.352 2.439 -19.625 1 87.19 585 GLY A N 1
ATOM 4566 C CA . GLY A 1 585 ? 6.262 3.295 -18.453 1 87.19 585 GLY A CA 1
ATOM 4567 C C . GLY A 1 585 ? 6.449 4.766 -18.766 1 87.19 585 GLY A C 1
ATOM 4568 O O . GLY A 1 585 ? 5.777 5.625 -18.188 1 87.19 585 GLY A O 1
ATOM 4569 N N . LEU A 1 586 ? 7.336 5.066 -19.641 1 81.12 586 LEU A N 1
ATOM 4570 C CA . LEU A 1 586 ? 7.637 6.438 -20.031 1 81.12 586 LEU A CA 1
ATOM 4571 C C . LEU A 1 586 ? 6.496 7.031 -20.859 1 81.12 586 LEU A C 1
ATOM 4573 O O . LEU A 1 586 ? 6.223 8.227 -20.766 1 81.12 586 LEU A O 1
ATOM 4577 N N . LYS A 1 587 ? 5.902 6.273 -21.688 1 72.75 587 LYS A N 1
ATOM 4578 C CA . LYS A 1 587 ? 4.75 6.75 -22.453 1 72.75 587 LYS A CA 1
ATOM 4579 C C . LYS A 1 587 ? 3.611 7.168 -21.516 1 72.75 587 LYS A C 1
ATOM 4581 O O . LYS A 1 587 ? 2.941 8.172 -21.766 1 72.75 587 LYS A O 1
ATOM 4586 N N . GLY A 1 588 ? 3.498 6.441 -20.484 1 61.88 588 GLY A N 1
ATOM 4587 C CA . GLY A 1 588 ? 2.461 6.734 -19.516 1 61.88 588 GLY A CA 1
ATOM 4588 C C . GLY A 1 588 ? 2.686 8.047 -18.781 1 61.88 588 GLY A C 1
ATOM 4589 O O . GLY A 1 588 ? 1.73 8.75 -18.453 1 61.88 588 GLY A O 1
ATOM 4590 N N . ARG A 1 589 ? 3.854 8.469 -18.578 1 61.09 589 ARG A N 1
ATOM 4591 C CA . ARG A 1 589 ? 4.203 9.672 -17.844 1 61.09 589 ARG A CA 1
ATOM 4592 C C . ARG A 1 589 ? 4.031 10.914 -18.703 1 61.09 589 ARG A C 1
ATOM 4594 O O . ARG A 1 589 ? 3.57 11.953 -18.234 1 61.09 589 ARG A O 1
ATOM 4601 N N . MET A 1 590 ? 4.48 10.82 -19.875 1 49.88 590 MET A N 1
ATOM 4602 C CA . MET A 1 590 ? 4.355 11.961 -20.781 1 49.88 590 MET A CA 1
ATOM 4603 C C . MET A 1 590 ? 2.891 12.336 -20.984 1 49.88 590 MET A C 1
ATOM 4605 O O . MET A 1 590 ? 2.562 13.516 -21.125 1 49.88 590 MET A O 1
ATOM 4609 N N . ASN A 1 591 ? 2.092 11.43 -20.875 1 39.91 591 ASN A N 1
ATOM 4610 C CA . ASN A 1 591 ? 0.671 11.734 -21 1 39.91 591 ASN A CA 1
ATOM 4611 C C . ASN A 1 591 ? 0.126 12.438 -19.766 1 39.91 591 ASN A C 1
ATOM 4613 O O . ASN A 1 591 ? -0.772 13.273 -19.859 1 39.91 591 ASN A O 1
ATOM 4617 N N . ILE A 1 592 ? 0.697 12.266 -18.609 1 41.25 592 ILE A N 1
ATOM 4618 C CA . ILE A 1 592 ? 0.241 12.906 -17.375 1 41.25 592 ILE A CA 1
ATOM 4619 C C . ILE A 1 592 ? 0.808 14.32 -17.297 1 41.25 592 ILE A C 1
ATOM 4621 O O . ILE A 1 592 ? 0.124 15.25 -16.859 1 41.25 592 ILE A O 1
ATOM 4625 N N . SER A 1 593 ? 2.076 14.625 -17.688 1 36.69 593 SER A N 1
ATOM 4626 C CA . SER A 1 593 ? 2.643 15.969 -17.703 1 36.69 593 SER A CA 1
ATOM 4627 C C . SER A 1 593 ? 1.91 16.875 -18.688 1 36.69 593 SER A C 1
ATOM 4629 O O . SER A 1 593 ? 2.004 18.094 -18.594 1 36.69 593 SER A O 1
ATOM 4631 N N . ARG A 1 594 ? 1.326 16.266 -19.656 1 37.38 594 ARG A N 1
ATOM 4632 C CA . ARG A 1 594 ? 0.597 17.141 -20.578 1 37.38 594 ARG A CA 1
ATOM 4633 C C . ARG A 1 594 ? -0.747 17.547 -19.984 1 37.38 594 ARG A C 1
ATOM 4635 O O . ARG A 1 594 ? -1.443 18.406 -20.547 1 37.38 594 ARG A O 1
ATOM 4642 N N . LEU A 1 595 ? -1.191 16.859 -18.953 1 29.28 595 LEU A N 1
ATOM 4643 C CA . LEU A 1 595 ? -2.486 17.297 -18.438 1 29.28 595 LEU A CA 1
ATOM 4644 C C . LEU A 1 595 ? -2.311 18.281 -17.297 1 29.28 595 LEU A C 1
ATOM 4646 O O . LEU A 1 595 ? -1.456 18.094 -16.438 1 29.28 595 LEU A O 1
ATOM 4650 N N . GLY B 1 1 ? 25.016 26.672 -5.594 1 34.22 1 GLY B N 1
ATOM 4651 C CA . GLY B 1 1 ? 23.922 26.328 -6.473 1 34.22 1 GLY B CA 1
ATOM 4652 C C . GLY B 1 1 ? 23.469 24.891 -6.328 1 34.22 1 GLY B C 1
ATOM 4653 O O . GLY B 1 1 ? 22.281 24.594 -6.32 1 34.22 1 GLY B O 1
ATOM 4654 N N . CYS B 1 2 ? 24.438 24.031 -6.191 1 38.09 2 CYS B N 1
ATOM 4655 C CA . CYS B 1 2 ? 24.219 22.594 -6.246 1 38.09 2 CYS B CA 1
ATOM 4656 C C . CYS B 1 2 ? 23.516 22.094 -4.984 1 38.09 2 CYS B C 1
ATOM 4658 O O . CYS B 1 2 ? 22.625 21.25 -5.059 1 38.09 2 CYS B O 1
ATOM 4660 N N . ILE B 1 3 ? 23.859 22.672 -3.809 1 41 3 ILE B N 1
ATOM 4661 C CA . ILE B 1 3 ? 23.422 22.125 -2.533 1 41 3 ILE B CA 1
ATOM 4662 C C . ILE B 1 3 ? 21.984 22.594 -2.244 1 41 3 ILE B C 1
ATOM 4664 O O . ILE B 1 3 ? 21.172 21.828 -1.71 1 41 3 ILE B O 1
ATOM 4668 N N . SER B 1 4 ? 21.703 23.797 -2.65 1 39.88 4 SER B N 1
ATOM 4669 C CA . SER B 1 4 ? 20.375 24.328 -2.344 1 39.88 4 SER B CA 1
ATOM 4670 C C . SER B 1 4 ? 19.281 23.531 -3.064 1 39.88 4 SER B C 1
ATOM 4672 O O . SER B 1 4 ? 18.156 23.438 -2.574 1 39.88 4 SER B O 1
ATOM 4674 N N . ARG B 1 5 ? 19.719 22.891 -4.066 1 41.84 5 ARG B N 1
ATOM 4675 C CA . ARG B 1 5 ? 18.781 22.125 -4.871 1 41.84 5 ARG B CA 1
ATOM 4676 C C . ARG B 1 5 ? 18.375 20.828 -4.164 1 41.84 5 ARG B C 1
ATOM 4678 O O . ARG B 1 5 ? 17.375 20.203 -4.523 1 41.84 5 ARG B O 1
ATOM 4685 N N . SER B 1 6 ? 19.094 20.578 -3.143 1 50.62 6 SER B N 1
ATOM 4686 C CA . SER B 1 6 ? 18.844 19.297 -2.477 1 50.62 6 SER B CA 1
ATOM 4687 C C . SER B 1 6 ? 17.531 19.328 -1.7 1 50.62 6 SER B C 1
ATOM 4689 O O . SER B 1 6 ? 16.812 18.328 -1.645 1 50.62 6 SER B O 1
ATOM 4691 N N . LYS B 1 7 ? 17.25 20.469 -1.105 1 51.41 7 LYS B N 1
ATOM 4692 C CA . LYS B 1 7 ? 16.016 20.516 -0.329 1 51.41 7 LYS B CA 1
ATOM 4693 C C . LYS B 1 7 ? 14.789 20.391 -1.233 1 51.41 7 LYS B C 1
ATOM 4695 O O . LYS B 1 7 ? 13.82 19.719 -0.882 1 51.41 7 LYS B O 1
ATOM 4700 N N . HIS B 1 8 ? 15.031 21.031 -2.346 1 51.28 8 HIS B N 1
ATOM 4701 C CA . HIS B 1 8 ? 13.828 21.141 -3.174 1 51.28 8 HIS B CA 1
ATOM 4702 C C . HIS B 1 8 ? 13.781 20.031 -4.215 1 51.28 8 HIS B C 1
ATOM 4704 O O . HIS B 1 8 ? 12.695 19.609 -4.637 1 51.28 8 HIS B O 1
ATOM 4710 N N . TRP B 1 9 ? 15 19.656 -4.59 1 54.88 9 TRP B N 1
ATOM 4711 C CA . TRP B 1 9 ? 14.977 18.656 -5.641 1 54.88 9 TRP B CA 1
ATOM 4712 C C . TRP B 1 9 ? 15.641 17.359 -5.168 1 54.88 9 TRP B C 1
ATOM 4714 O O . TRP B 1 9 ? 15.594 16.344 -5.863 1 54.88 9 TRP B O 1
ATOM 4724 N N . ASN B 1 10 ? 16.016 17.281 -3.959 1 57.38 10 ASN B N 1
ATOM 4725 C CA . ASN B 1 10 ? 16.641 16.172 -3.254 1 57.38 10 ASN B CA 1
ATOM 4726 C C . ASN B 1 10 ? 17.859 15.648 -4.008 1 57.38 10 ASN B C 1
ATOM 4728 O O . ASN B 1 10 ? 18.125 14.445 -4.016 1 57.38 10 ASN B O 1
ATOM 4732 N N . LEU B 1 11 ? 18.469 16.359 -5.109 1 56.47 11 LEU B N 1
ATOM 4733 C CA . LEU B 1 11 ? 19.578 15.742 -5.852 1 56.47 11 LEU B CA 1
ATOM 4734 C C . LEU B 1 11 ? 20.875 16.5 -5.617 1 56.47 11 LEU B C 1
ATOM 4736 O O . LEU B 1 11 ? 20.875 17.734 -5.59 1 56.47 11 LEU B O 1
ATOM 4740 N N . PRO B 1 12 ? 21.891 15.867 -5.078 1 58.16 12 PRO B N 1
ATOM 4741 C CA . PRO B 1 12 ? 23.172 16.578 -5.18 1 58.16 12 PRO B CA 1
ATOM 4742 C C . PRO B 1 12 ? 23.531 16.938 -6.617 1 58.16 12 PRO B C 1
ATOM 4744 O O . PRO B 1 12 ? 23.984 16.078 -7.387 1 58.16 12 PRO B O 1
ATOM 4747 N N . ALA B 1 13 ? 22.703 17.688 -7.199 1 55.75 13 ALA B N 1
ATOM 4748 C CA . ALA B 1 13 ? 22.891 17.953 -8.617 1 55.75 13 ALA B CA 1
ATOM 4749 C C . ALA B 1 13 ? 24.281 18.547 -8.875 1 55.75 13 ALA B C 1
ATOM 4751 O O . ALA B 1 13 ? 24.938 19.016 -7.945 1 55.75 13 ALA B O 1
ATOM 4752 N N . ALA B 1 14 ? 25 18.156 -9.852 1 61.12 14 ALA B N 1
ATOM 4753 C CA . ALA B 1 14 ? 26.156 18.719 -10.539 1 61.12 14 ALA B CA 1
ATOM 4754 C C . ALA B 1 14 ? 27.453 18.156 -9.961 1 61.12 14 ALA B C 1
ATOM 4756 O O . ALA B 1 14 ? 28.391 18.906 -9.656 1 61.12 14 ALA B O 1
ATOM 4757 N N . THR B 1 15 ? 27.422 16.75 -9.523 1 78.19 15 THR B N 1
ATOM 4758 C CA . THR B 1 15 ? 28.609 16 -9.148 1 78.19 15 THR B CA 1
ATOM 4759 C C . THR B 1 15 ? 29.062 16.375 -7.738 1 78.19 15 THR B C 1
ATOM 4761 O O . THR B 1 15 ? 30.203 16.094 -7.352 1 78.19 15 THR B O 1
ATOM 4764 N N . GLY B 1 16 ? 28.156 17.141 -7.031 1 80.31 16 GLY B N 1
ATOM 4765 C CA . GLY B 1 16 ? 28.5 17.594 -5.695 1 80.31 16 GLY B CA 1
ATOM 4766 C C . GLY B 1 16 ? 28.812 16.469 -4.734 1 80.31 16 GLY B C 1
ATOM 4767 O O . GLY B 1 16 ? 29.719 16.594 -3.895 1 80.31 16 GLY B O 1
ATOM 4768 N N . SER B 1 17 ? 28.156 15.32 -4.875 1 86.38 17 SER B N 1
ATOM 4769 C CA . SER B 1 17 ? 28.391 14.195 -3.975 1 86.38 17 SER B CA 1
ATOM 4770 C C . SER B 1 17 ? 29.781 13.602 -4.188 1 86.38 17 SER B C 1
ATOM 4772 O O . SER B 1 17 ? 30.328 12.961 -3.285 1 86.38 17 SER B O 1
ATOM 4774 N N . GLN B 1 18 ? 30.328 13.844 -5.375 1 88.5 18 GLN B N 1
ATOM 4775 C CA . GLN B 1 18 ? 31.656 13.312 -5.668 1 88.5 18 GLN B CA 1
ATOM 4776 C C . GLN B 1 18 ? 32.75 14.32 -5.297 1 88.5 18 GLN B C 1
ATOM 4778 O O . GLN B 1 18 ? 33.812 13.93 -4.859 1 88.5 18 GLN B O 1
ATOM 4783 N N . ARG B 1 19 ? 32.406 15.586 -5.383 1 87.38 19 ARG B N 1
ATOM 4784 C CA . ARG B 1 19 ? 33.406 16.641 -5.191 1 87.38 19 ARG B CA 1
ATOM 4785 C C . ARG B 1 19 ? 33.5 17.047 -3.725 1 87.38 19 ARG B C 1
ATOM 4787 O O . ARG B 1 19 ? 34.594 17.266 -3.209 1 87.38 19 ARG B O 1
ATOM 4794 N N . LEU B 1 20 ? 32.469 17.062 -3.059 1 87.12 20 LEU B N 1
ATOM 4795 C CA . LEU B 1 20 ? 32.406 17.625 -1.716 1 87.12 20 LEU B CA 1
ATOM 4796 C C . LEU B 1 20 ? 33.25 16.828 -0.75 1 87.12 20 LEU B C 1
ATOM 4798 O O . LEU B 1 20 ? 34 17.406 0.042 1 87.12 20 LEU B O 1
ATOM 4802 N N . PRO B 1 21 ? 33.188 15.516 -0.812 1 88.94 21 PRO B N 1
ATOM 4803 C CA . PRO B 1 21 ? 33.969 14.75 0.145 1 88.94 21 PRO B CA 1
ATOM 4804 C C . PRO B 1 21 ? 35.469 14.852 -0.132 1 88.94 21 PRO B C 1
ATOM 4806 O O . PRO B 1 21 ? 36.281 14.422 0.691 1 88.94 21 PRO B O 1
ATOM 4809 N N . ARG B 1 22 ? 35.875 15.406 -1.146 1 89.81 22 ARG B N 1
ATOM 4810 C CA . ARG B 1 22 ? 37.281 15.578 -1.51 1 89.81 22 ARG B CA 1
ATOM 4811 C C . ARG B 1 22 ? 37.812 16.906 -1 1 89.81 22 ARG B C 1
ATOM 4813 O O . ARG B 1 22 ? 39.031 17.094 -0.905 1 89.81 22 ARG B O 1
ATOM 4820 N N . VAL B 1 23 ? 36.875 17.844 -0.68 1 88.19 23 VAL B N 1
ATOM 4821 C CA . VAL B 1 23 ? 37.312 19.172 -0.275 1 88.19 23 VAL B CA 1
ATOM 4822 C C . VAL B 1 23 ? 37 19.391 1.204 1 88.19 23 VAL B C 1
ATOM 4824 O O . VAL B 1 23 ? 37.594 20.25 1.853 1 88.19 23 VAL B O 1
ATOM 4827 N N . THR B 1 24 ? 36.031 18.672 1.749 1 89.69 24 THR B N 1
ATOM 4828 C CA . THR B 1 24 ? 35.688 18.797 3.156 1 89.69 24 THR B CA 1
ATOM 4829 C C . THR B 1 24 ? 35.656 17.422 3.822 1 89.69 24 THR B C 1
ATOM 4831 O O . THR B 1 24 ? 35.844 16.391 3.164 1 89.69 24 THR B O 1
ATOM 4834 N N . ASP B 1 25 ? 35.531 17.469 5.145 1 88.25 25 ASP B N 1
ATOM 4835 C CA . ASP B 1 25 ? 35.469 16.188 5.844 1 88.25 25 ASP B CA 1
ATOM 4836 C C . ASP B 1 25 ? 34.188 15.453 5.527 1 88.25 25 ASP B C 1
ATOM 4838 O O . ASP B 1 25 ? 33.156 16.078 5.242 1 88.25 25 ASP B O 1
ATOM 4842 N N . LEU B 1 26 ? 34.219 14.211 5.637 1 89.31 26 LEU B N 1
ATOM 4843 C CA . LEU B 1 26 ? 33.125 13.344 5.207 1 89.31 26 LEU B CA 1
ATOM 4844 C C . LEU B 1 26 ? 31.859 13.609 6.02 1 89.31 26 LEU B C 1
ATOM 4846 O O . LEU B 1 26 ? 30.75 13.57 5.484 1 89.31 26 LEU B O 1
ATOM 4850 N N . ALA B 1 27 ? 32 13.836 7.273 1 87.88 27 ALA B N 1
ATOM 4851 C CA . ALA B 1 27 ? 30.844 14.102 8.133 1 87.88 27 ALA B CA 1
ATOM 4852 C C . ALA B 1 27 ? 30.109 15.367 7.691 1 87.88 27 ALA B C 1
ATOM 4854 O O . ALA B 1 27 ? 28.875 15.391 7.656 1 87.88 27 ALA B O 1
ATOM 4855 N N . SER B 1 28 ? 30.891 16.328 7.379 1 87.25 28 SER B N 1
ATOM 4856 C CA . SER B 1 28 ? 30.297 17.578 6.895 1 87.25 28 SER B CA 1
ATOM 4857 C C . SER B 1 28 ? 29.625 17.375 5.543 1 87.25 28 SER B C 1
ATOM 4859 O O . SER B 1 28 ? 28.562 17.953 5.289 1 87.25 28 SER B O 1
ATOM 4861 N N . ALA B 1 29 ? 30.25 16.625 4.715 1 87.19 29 ALA B N 1
ATOM 4862 C CA . ALA B 1 29 ? 29.656 16.344 3.408 1 87.19 29 ALA B CA 1
ATOM 4863 C C . ALA B 1 29 ? 28.312 15.641 3.557 1 87.19 29 ALA B C 1
ATOM 4865 O O . ALA B 1 29 ? 27.359 15.977 2.863 1 87.19 29 ALA B O 1
ATOM 4866 N N . VAL B 1 30 ? 28.25 14.688 4.438 1 87.81 30 VAL B N 1
ATOM 4867 C CA . VAL B 1 30 ? 27.016 13.938 4.676 1 87.81 30 VAL B CA 1
ATOM 4868 C C . VAL B 1 30 ? 25.938 14.883 5.195 1 87.81 30 VAL B C 1
ATOM 4870 O O . VAL B 1 30 ? 24.797 14.844 4.723 1 87.81 30 VAL B O 1
ATOM 4873 N N . GLU B 1 31 ? 26.234 15.672 6.094 1 83.62 31 GLU B N 1
ATOM 4874 C CA . GLU B 1 31 ? 25.281 16.609 6.668 1 83.62 31 GLU B CA 1
ATOM 4875 C C . GLU B 1 31 ? 24.734 17.547 5.602 1 83.62 31 GLU B C 1
ATOM 4877 O O . GLU B 1 31 ? 23.516 17.75 5.512 1 83.62 31 GLU B O 1
ATOM 4882 N N . MET B 1 32 ? 25.578 18.078 4.828 1 82.75 32 MET B N 1
ATOM 4883 C CA . MET B 1 32 ? 25.172 19.031 3.801 1 82.75 32 MET B CA 1
ATOM 4884 C C . MET B 1 32 ? 24.297 18.359 2.746 1 82.75 32 MET B C 1
ATOM 4886 O O . MET B 1 32 ? 23.281 18.922 2.324 1 82.75 32 MET B O 1
ATOM 4890 N N . CYS B 1 33 ? 24.688 17.172 2.365 1 82.31 33 CYS B N 1
ATOM 4891 C CA . CYS B 1 33 ? 23.984 16.484 1.283 1 82.31 33 CYS B CA 1
ATOM 4892 C C . CYS B 1 33 ? 22.641 15.93 1.761 1 82.31 33 CYS B C 1
ATOM 4894 O O . CYS B 1 33 ? 21.719 15.766 0.965 1 82.31 33 CYS B O 1
ATOM 4896 N N . THR B 1 34 ? 22.453 15.648 3.002 1 81.25 34 THR B N 1
ATOM 4897 C CA . THR B 1 34 ? 21.219 15.023 3.49 1 81.25 34 THR B CA 1
ATOM 4898 C C . THR B 1 34 ? 20.234 16.078 3.986 1 81.25 34 THR B C 1
ATOM 4900 O O . THR B 1 34 ? 19.016 15.867 3.947 1 81.25 34 THR B O 1
ATOM 4903 N N . THR B 1 35 ? 20.734 17.203 4.449 1 75.56 35 THR B N 1
ATOM 4904 C CA . THR B 1 35 ? 19.844 18.219 4.996 1 75.56 35 THR B CA 1
ATOM 4905 C C . THR B 1 35 ? 19.531 19.281 3.949 1 75.56 35 THR B C 1
ATOM 4907 O O . THR B 1 35 ? 18.469 19.906 3.986 1 75.56 35 THR B O 1
ATOM 4910 N N . GLY B 1 36 ? 20.469 19.469 3.111 1 70.44 36 GLY B N 1
ATOM 4911 C CA . GLY B 1 36 ? 20.328 20.516 2.117 1 70.44 36 GLY B CA 1
ATOM 4912 C C . GLY B 1 36 ? 20.438 21.906 2.697 1 70.44 36 GLY B C 1
ATOM 4913 O O . GLY B 1 36 ? 20.141 22.891 2.021 1 70.44 36 GLY B O 1
ATOM 4914 N N . MET B 1 37 ? 20.859 22.016 3.889 1 68.62 37 MET B N 1
ATOM 4915 C CA . MET B 1 37 ? 20.969 23.312 4.535 1 68.62 37 MET B CA 1
ATOM 4916 C C . MET B 1 37 ? 22.172 24.094 4.016 1 68.62 37 MET B C 1
ATOM 4918 O O . MET B 1 37 ? 23.266 23.531 3.887 1 68.62 37 MET B O 1
ATOM 4922 N N . PRO B 1 38 ? 21.953 25.312 3.631 1 70.5 38 PRO B N 1
ATOM 4923 C CA . PRO B 1 38 ? 23.078 26.109 3.154 1 70.5 38 PRO B CA 1
ATOM 4924 C C . PRO B 1 38 ? 24.109 26.406 4.246 1 70.5 38 PRO B C 1
ATOM 4926 O O . PRO B 1 38 ? 23.75 26.453 5.426 1 70.5 38 PRO B O 1
ATOM 4929 N N . VAL B 1 39 ? 25.328 26.453 3.83 1 76.5 39 VAL B N 1
ATOM 4930 C CA . VAL B 1 39 ? 26.422 26.781 4.742 1 76.5 39 VAL B CA 1
ATOM 4931 C C . VAL B 1 39 ? 26.875 28.219 4.496 1 76.5 39 VAL B C 1
ATOM 4933 O O . VAL B 1 39 ? 27.016 28.641 3.346 1 76.5 39 VAL B O 1
ATOM 4936 N N . SER B 1 40 ? 27.031 28.922 5.578 1 78.31 40 SER B N 1
ATOM 4937 C CA . SER B 1 40 ? 27.516 30.297 5.453 1 78.31 40 SER B CA 1
ATOM 4938 C C . SER B 1 40 ? 28.938 30.328 4.887 1 78.31 40 SER B C 1
ATOM 4940 O O . SER B 1 40 ? 29.656 29.344 4.945 1 78.31 40 SER B O 1
ATOM 4942 N N . ALA B 1 41 ? 29.312 31.5 4.266 1 77.94 41 ALA B N 1
ATOM 4943 C CA . ALA B 1 41 ? 30.641 31.672 3.699 1 77.94 41 ALA B CA 1
ATOM 4944 C C . ALA B 1 41 ? 31.719 31.422 4.75 1 77.94 41 ALA B C 1
ATOM 4946 O O . ALA B 1 41 ? 32.75 30.797 4.469 1 77.94 41 ALA B O 1
ATOM 4947 N N . LYS B 1 42 ? 31.438 31.891 5.852 1 80 42 LYS B N 1
ATOM 4948 C CA . LYS B 1 42 ? 32.406 31.719 6.938 1 80 42 LYS B CA 1
ATOM 4949 C C . LYS B 1 42 ? 32.562 30.234 7.289 1 80 42 LYS B C 1
ATOM 4951 O O . LYS B 1 42 ? 33.688 29.75 7.441 1 80 42 LYS B O 1
ATOM 4956 N N . LYS B 1 43 ? 31.531 29.578 7.418 1 83 43 LYS B N 1
ATOM 4957 C CA . LYS B 1 43 ? 31.578 28.156 7.75 1 83 43 LYS B CA 1
ATOM 4958 C C . LYS B 1 43 ? 32.188 27.359 6.605 1 83 43 LYS B C 1
ATOM 4960 O O . LYS B 1 43 ? 32.906 26.359 6.844 1 83 43 LYS B O 1
ATOM 4965 N N . ALA B 1 44 ? 31.922 27.766 5.414 1 86.62 44 ALA B N 1
ATOM 4966 C CA . ALA B 1 44 ? 32.469 27.094 4.246 1 86.62 44 ALA B CA 1
ATOM 4967 C C . ALA B 1 44 ? 34 27.172 4.227 1 86.62 44 ALA B C 1
ATOM 4969 O O . ALA B 1 44 ? 34.688 26.234 3.818 1 86.62 44 ALA B O 1
ATOM 4970 N N . LEU B 1 45 ? 34.469 28.297 4.629 1 85.12 45 LEU B N 1
ATOM 4971 C CA . LEU B 1 45 ? 35.906 28.469 4.723 1 85.12 45 LEU B CA 1
ATOM 4972 C C . LEU B 1 45 ? 36.5 27.547 5.789 1 85.12 45 LEU B C 1
ATOM 4974 O O . LEU B 1 45 ? 37.5 26.906 5.555 1 85.12 45 LEU B O 1
ATOM 4978 N N . GLU B 1 46 ? 35.812 27.547 6.832 1 87.12 46 GLU B N 1
ATOM 4979 C CA . GLU B 1 46 ? 36.25 26.703 7.934 1 87.12 46 GLU B CA 1
ATOM 4980 C C . GLU B 1 46 ? 36.281 25.234 7.527 1 87.12 46 GLU B C 1
ATOM 4982 O O . GLU B 1 46 ? 37.125 24.469 7.969 1 87.12 46 GLU B O 1
ATOM 4987 N N . LYS B 1 47 ? 35.344 24.875 6.672 1 87.5 47 LYS B N 1
ATOM 4988 C CA . LYS B 1 47 ? 35.188 23.469 6.285 1 87.5 47 LYS B CA 1
ATOM 4989 C C . LYS B 1 47 ? 36.031 23.141 5.051 1 87.5 47 LYS B C 1
ATOM 4991 O O . LYS B 1 47 ? 36.031 22 4.586 1 87.5 47 LYS B O 1
ATOM 4996 N N . GLY B 1 48 ? 36.656 24.188 4.52 1 83.5 48 GLY B N 1
ATOM 4997 C CA . GLY B 1 48 ? 37.594 23.969 3.412 1 83.5 48 GLY B CA 1
ATOM 4998 C C . GLY B 1 48 ? 36.906 23.953 2.061 1 83.5 48 GLY B C 1
ATOM 4999 O O . GLY B 1 48 ? 37.469 23.484 1.071 1 83.5 48 GLY B O 1
ATOM 5000 N N . ILE B 1 49 ? 35.688 24.344 1.979 1 83.44 49 ILE B N 1
ATOM 5001 C CA . ILE B 1 49 ? 34.906 24.312 0.751 1 83.44 49 ILE B CA 1
ATOM 5002 C C . ILE B 1 49 ? 35.312 25.5 -0.129 1 83.44 49 ILE B C 1
ATOM 5004 O O . ILE B 1 49 ? 35.344 25.391 -1.355 1 83.44 49 ILE B O 1
ATOM 5008 N N . VAL B 1 50 ? 35.562 26.641 0.612 1 82.19 50 VAL B N 1
ATOM 5009 C CA . VAL B 1 50 ? 36.031 27.828 -0.104 1 82.19 50 VAL B CA 1
ATOM 5010 C C . VAL B 1 50 ? 37.438 28.188 0.313 1 82.19 50 VAL B C 1
ATOM 5012 O O . VAL B 1 50 ? 37.875 27.859 1.424 1 82.19 50 VAL B O 1
ATOM 5015 N N . ASP B 1 51 ? 38.125 28.766 -0.555 1 77.75 51 ASP B N 1
ATOM 5016 C CA . ASP B 1 51 ? 39.531 29.062 -0.331 1 77.75 51 ASP B CA 1
ATOM 5017 C C . ASP B 1 51 ? 39.719 30.391 0.418 1 77.75 51 ASP B C 1
ATOM 5019 O O . ASP B 1 51 ? 40.656 30.547 1.192 1 77.75 51 ASP B O 1
ATOM 5023 N N . LYS B 1 52 ? 38.844 31.234 0.095 1 79 52 LYS B N 1
ATOM 5024 C CA . LYS B 1 52 ? 38.938 32.562 0.705 1 79 52 LYS B CA 1
ATOM 5025 C C . LYS B 1 52 ? 37.594 33.281 0.726 1 79 52 LYS B C 1
ATOM 5027 O O . LYS B 1 52 ? 36.812 33.125 -0.207 1 79 52 LYS B O 1
ATOM 5032 N N . VAL B 1 53 ? 37.281 33.938 1.887 1 79.44 53 VAL B N 1
ATOM 5033 C CA . VAL B 1 53 ? 36.062 34.781 2.002 1 79.44 53 VAL B CA 1
ATOM 5034 C C . VAL B 1 53 ? 36.469 36.25 1.971 1 79.44 53 VAL B C 1
ATOM 5036 O O . VAL B 1 53 ? 37.375 36.688 2.691 1 79.44 53 VAL B O 1
ATOM 5039 N N . ILE B 1 54 ? 36.094 36.969 1.105 1 76.19 54 ILE B N 1
ATOM 5040 C CA . ILE B 1 54 ? 36.469 38.375 0.946 1 76.19 54 ILE B CA 1
ATOM 5041 C C . ILE B 1 54 ? 35.281 39.281 1.328 1 76.19 54 ILE B C 1
ATOM 5043 O O . ILE B 1 54 ? 34.125 38.938 1.092 1 76.19 54 ILE B O 1
ATOM 5047 N N . TYR B 1 55 ? 35.75 40.219 2.211 1 74.56 55 TYR B N 1
ATOM 5048 C CA . TYR B 1 55 ? 34.812 41.281 2.59 1 74.56 55 TYR B CA 1
ATOM 5049 C C . TYR B 1 55 ? 35.094 42.562 1.845 1 74.56 55 TYR B C 1
ATOM 5051 O O . TYR B 1 55 ? 36.25 42.969 1.729 1 74.56 55 TYR B O 1
ATOM 5059 N N . GLY B 1 56 ? 34.312 43 0.752 1 73.31 56 GLY B N 1
ATOM 5060 C CA . GLY B 1 56 ? 34.531 44.25 0.067 1 73.31 56 GLY B CA 1
ATOM 5061 C C . GLY B 1 56 ? 34.469 44.125 -1.444 1 73.31 56 GLY B C 1
ATOM 5062 O O . GLY B 1 56 ? 33.594 43.469 -1.988 1 73.31 56 GLY B O 1
ATOM 5063 N N . ASP B 1 57 ? 35.594 44.719 -2.059 1 78.56 57 ASP B N 1
ATOM 5064 C CA . ASP B 1 57 ? 35.625 44.781 -3.516 1 78.56 57 ASP B CA 1
ATOM 5065 C C . ASP B 1 57 ? 36.031 43.469 -4.129 1 78.56 57 ASP B C 1
ATOM 5067 O O . ASP B 1 57 ? 37.219 43.125 -4.16 1 78.56 57 ASP B O 1
ATOM 5071 N N . ILE B 1 58 ? 35.156 42.688 -4.719 1 77.31 58 ILE B N 1
ATOM 5072 C CA . ILE B 1 58 ? 35.312 41.312 -5.207 1 77.31 58 ILE B CA 1
ATOM 5073 C C . ILE B 1 58 ? 36.344 41.281 -6.332 1 77.31 58 ILE B C 1
ATOM 5075 O O . ILE B 1 58 ? 37.156 40.375 -6.395 1 77.31 58 ILE B O 1
ATOM 5079 N N . LEU B 1 59 ? 36.281 42.188 -7.156 1 81.31 59 LEU B N 1
ATOM 5080 C CA . LEU B 1 59 ? 37.156 42.188 -8.328 1 81.31 59 LEU B CA 1
ATOM 5081 C C . LEU B 1 59 ? 38.594 42.344 -7.93 1 81.31 59 LEU B C 1
ATOM 5083 O O . LEU B 1 59 ? 39.469 41.594 -8.398 1 81.31 59 LEU B O 1
ATOM 5087 N N . SER B 1 60 ? 38.812 43.375 -7.148 1 81.5 60 SER B N 1
ATOM 5088 C CA . SER B 1 60 ? 40.188 43.625 -6.719 1 81.5 60 SER B CA 1
ATOM 5089 C C . SER B 1 60 ? 40.781 42.406 -5.969 1 81.5 60 SER B C 1
ATOM 5091 O O . SER B 1 60 ? 41.938 42.062 -6.18 1 81.5 60 SER B O 1
ATOM 5093 N N . GLU B 1 61 ? 39.906 41.875 -5.176 1 80.06 61 GLU B N 1
ATOM 5094 C CA . GLU B 1 61 ? 40.344 40.75 -4.391 1 80.06 61 GLU B CA 1
ATOM 5095 C C . GLU B 1 61 ? 40.562 39.5 -5.273 1 80.06 61 GLU B C 1
ATOM 5097 O O . GLU B 1 61 ? 41.469 38.719 -5.051 1 80.06 61 GLU B O 1
ATOM 5102 N N . ALA B 1 62 ? 39.719 39.375 -6.266 1 80.19 62 ALA B N 1
ATOM 5103 C CA . ALA B 1 62 ? 39.844 38.25 -7.191 1 80.19 62 ALA B CA 1
ATOM 5104 C C . ALA B 1 62 ? 41.125 38.344 -7.988 1 80.19 62 ALA B C 1
ATOM 5106 O O . ALA B 1 62 ? 41.844 37.344 -8.18 1 80.19 62 ALA B O 1
ATOM 5107 N N . ILE B 1 63 ? 41.406 39.469 -8.375 1 80.06 63 ILE B N 1
ATOM 5108 C CA . ILE B 1 63 ? 42.625 39.688 -9.117 1 80.06 63 ILE B CA 1
ATOM 5109 C C . ILE B 1 63 ? 43.844 39.375 -8.227 1 80.06 63 ILE B C 1
ATOM 5111 O O . ILE B 1 63 ? 44.781 38.719 -8.664 1 80.06 63 ILE B O 1
ATOM 5115 N N . SER B 1 64 ? 43.719 39.938 -7.078 1 79.94 64 SER B N 1
ATOM 5116 C CA . SER B 1 64 ? 44.781 39.688 -6.129 1 79.94 64 SER B CA 1
ATOM 5117 C C . SER B 1 64 ? 44.969 38.188 -5.891 1 79.94 64 SER B C 1
ATOM 5119 O O . SER B 1 64 ? 46.125 37.688 -5.848 1 79.94 64 SER B O 1
ATOM 5121 N N . PHE B 1 65 ? 43.938 37.562 -5.738 1 79.44 65 PHE B N 1
ATOM 5122 C CA . PHE B 1 65 ? 44 36.125 -5.5 1 79.44 65 PHE B CA 1
ATOM 5123 C C . PHE B 1 65 ? 44.594 35.406 -6.703 1 79.44 65 PHE B C 1
ATOM 5125 O O . PHE B 1 65 ? 45.438 34.531 -6.547 1 79.44 65 PHE B O 1
ATOM 5132 N N . ALA B 1 66 ? 44.156 35.719 -7.848 1 79.94 66 ALA B N 1
ATOM 5133 C CA . ALA B 1 66 ? 44.656 35.125 -9.086 1 79.94 66 ALA B CA 1
ATOM 5134 C C . ALA B 1 66 ? 46.156 35.312 -9.219 1 79.94 66 ALA B C 1
ATOM 5136 O O . ALA B 1 66 ? 46.875 34.406 -9.672 1 79.94 66 ALA B O 1
ATOM 5137 N N . LYS B 1 67 ? 46.594 36.375 -8.781 1 79.56 67 LYS B N 1
ATOM 5138 C CA . LYS B 1 67 ? 48 36.688 -8.859 1 79.56 67 LYS B CA 1
ATOM 5139 C C . LYS B 1 67 ? 48.812 35.812 -7.914 1 79.56 67 LYS B C 1
ATOM 5141 O O . LYS B 1 67 ? 49.969 35.469 -8.203 1 79.56 67 LYS B O 1
ATOM 5146 N N . THR B 1 68 ? 48.156 35.531 -6.855 1 77.25 68 THR B N 1
ATOM 5147 C CA . THR B 1 68 ? 48.844 34.719 -5.875 1 77.25 68 THR B CA 1
ATOM 5148 C C . THR B 1 68 ? 49 33.281 -6.375 1 77.25 68 THR B C 1
ATOM 5150 O O . THR B 1 68 ? 49.906 32.562 -5.957 1 77.25 68 THR B O 1
ATOM 5153 N N . VAL B 1 69 ? 48.156 32.844 -7.289 1 72 69 VAL B N 1
ATOM 5154 C CA . VAL B 1 69 ? 48.156 31.453 -7.695 1 72 69 VAL B CA 1
ATOM 5155 C C . VAL B 1 69 ? 48.75 31.328 -9.102 1 72 69 VAL B C 1
ATOM 5157 O O . VAL B 1 69 ? 48.844 30.219 -9.641 1 72 69 VAL B O 1
ATOM 5160 N N . GLU B 1 70 ? 49 32.438 -9.664 1 71.62 70 GLU B N 1
ATOM 5161 C CA . GLU B 1 70 ? 49.5 32.438 -11.039 1 71.62 70 GLU B CA 1
ATOM 5162 C C . GLU B 1 70 ? 50.719 31.547 -11.203 1 71.62 70 GLU B C 1
ATOM 5164 O O . GLU B 1 70 ? 50.844 30.875 -12.219 1 71.62 70 GLU B O 1
ATOM 5169 N N . SER B 1 71 ? 51.594 31.484 -10.234 1 72.94 71 SER B N 1
ATOM 5170 C CA . SER B 1 71 ? 52.812 30.734 -10.367 1 72.94 71 SER B CA 1
ATOM 5171 C C . SER B 1 71 ? 52.656 29.297 -9.859 1 72.94 71 SER B C 1
ATOM 5173 O O . SER B 1 71 ? 53.562 28.484 -9.984 1 72.94 71 SER B O 1
ATOM 5175 N N . LYS B 1 72 ? 51.5 28.922 -9.273 1 70.5 72 LYS B N 1
ATOM 5176 C CA . LYS B 1 72 ? 51.312 27.594 -8.695 1 70.5 72 LYS B CA 1
ATOM 5177 C C . LYS B 1 72 ? 50.625 26.656 -9.68 1 70.5 72 LYS B C 1
ATOM 5179 O O . LYS B 1 72 ? 49.781 27.094 -10.484 1 70.5 72 LYS B O 1
ATOM 5184 N N . PRO B 1 73 ? 51.125 25.453 -9.695 1 70.94 73 PRO B N 1
ATOM 5185 C CA . PRO B 1 73 ? 50.406 24.516 -10.578 1 70.94 73 PRO B CA 1
ATOM 5186 C C . PRO B 1 73 ? 48.938 24.375 -10.234 1 70.94 73 PRO B C 1
ATOM 5188 O O . PRO B 1 73 ? 48.562 24.344 -9.055 1 70.94 73 PRO B O 1
ATOM 5191 N N . VAL B 1 74 ? 48.094 24.469 -11.234 1 64.5 74 VAL B N 1
ATOM 5192 C CA . VAL B 1 74 ? 46.625 24.438 -11.07 1 64.5 74 VAL B CA 1
ATOM 5193 C C . VAL B 1 74 ? 46.156 23 -10.984 1 64.5 74 VAL B C 1
ATOM 5195 O O . VAL B 1 74 ? 45.031 22.734 -10.523 1 64.5 74 VAL B O 1
ATOM 5198 N N . GLY B 1 75 ? 47.031 22.047 -11.406 1 62.78 75 GLY B N 1
ATOM 5199 C CA . GLY B 1 75 ? 46.656 20.641 -11.445 1 62.78 75 GLY B CA 1
ATOM 5200 C C . GLY B 1 75 ? 46.094 20.141 -10.125 1 62.78 75 GLY B C 1
ATOM 5201 O O . GLY B 1 75 ? 44.969 19.703 -10.055 1 62.78 75 GLY B O 1
ATOM 5202 N N . PRO B 1 76 ? 46.906 20.312 -9.148 1 64.62 76 PRO B N 1
ATOM 5203 C CA . PRO B 1 76 ? 46.5 19.781 -7.852 1 64.62 76 PRO B CA 1
ATOM 5204 C C . PRO B 1 76 ? 45.219 20.422 -7.32 1 64.62 76 PRO B C 1
ATOM 5206 O O . PRO B 1 76 ? 44.625 19.922 -6.359 1 64.62 76 PRO B O 1
ATOM 5209 N N . ARG B 1 77 ? 44.844 21.312 -8.062 1 68 77 ARG B N 1
ATOM 5210 C CA . ARG B 1 77 ? 43.656 22.016 -7.574 1 68 77 ARG B CA 1
ATOM 5211 C C . ARG B 1 77 ? 42.375 21.453 -8.188 1 68 77 ARG B C 1
ATOM 5213 O O . ARG B 1 77 ? 41.281 21.812 -7.781 1 68 77 ARG B O 1
ATOM 5220 N N . ARG B 1 78 ? 42.594 20.578 -9.102 1 77.62 78 ARG B N 1
ATOM 5221 C CA . ARG B 1 78 ? 41.438 19.906 -9.664 1 77.62 78 ARG B CA 1
ATOM 5222 C C . ARG B 1 78 ? 40.812 18.953 -8.648 1 77.62 78 ARG B C 1
ATOM 5224 O O . ARG B 1 78 ? 41.406 17.953 -8.281 1 77.62 78 ARG B O 1
ATOM 5231 N N . VAL B 1 79 ? 39.562 19.203 -8.258 1 82.94 79 VAL B N 1
ATOM 5232 C CA . VAL B 1 79 ? 38.906 18.484 -7.18 1 82.94 79 VAL B CA 1
ATOM 5233 C C . VAL B 1 79 ? 38.75 17.016 -7.551 1 82.94 79 VAL B C 1
ATOM 5235 O O . VAL B 1 79 ? 38.844 16.141 -6.688 1 82.94 79 VAL B O 1
ATOM 5238 N N . SER B 1 80 ? 38.625 16.703 -8.844 1 83.81 80 SER B N 1
ATOM 5239 C CA . SER B 1 80 ? 38.438 15.328 -9.305 1 83.81 80 SER B CA 1
ATOM 5240 C C . SER B 1 80 ? 39.656 14.469 -9.047 1 83.81 80 SER B C 1
ATOM 5242 O O . SER B 1 80 ? 39.594 13.242 -9.031 1 83.81 80 SER B O 1
ATOM 5244 N N . THR B 1 81 ? 40.75 15.117 -8.828 1 83.25 81 THR B N 1
ATOM 5245 C CA . THR B 1 81 ? 41.969 14.367 -8.641 1 83.25 81 THR B CA 1
ATOM 5246 C C . THR B 1 81 ? 42.312 14.234 -7.16 1 83.25 81 THR B C 1
ATOM 5248 O O . THR B 1 81 ? 43.219 13.477 -6.793 1 83.25 81 THR B O 1
ATOM 5251 N N . LEU B 1 82 ? 41.625 14.93 -6.375 1 85.31 82 LEU B N 1
ATOM 5252 C CA . LEU B 1 82 ? 41.844 14.867 -4.938 1 85.31 82 LEU B CA 1
ATOM 5253 C C . LEU B 1 82 ? 41.281 13.578 -4.352 1 85.31 82 LEU B C 1
ATOM 5255 O O . LEU B 1 82 ? 40.312 13.039 -4.852 1 85.31 82 LEU B O 1
ATOM 5259 N N . LYS B 1 83 ? 41.969 13.117 -3.344 1 84.88 83 LYS B N 1
ATOM 5260 C CA . LYS B 1 83 ? 41.469 11.945 -2.637 1 84.88 83 LYS B CA 1
ATOM 5261 C C . LYS B 1 83 ? 40.344 12.312 -1.653 1 84.88 83 LYS B C 1
ATOM 5263 O O . LYS B 1 83 ? 40.312 13.438 -1.143 1 84.88 83 LYS B O 1
ATOM 5268 N N . VAL B 1 84 ? 39.438 11.375 -1.429 1 88.19 84 VAL B N 1
ATOM 5269 C CA . VAL B 1 84 ? 38.375 11.594 -0.462 1 88.19 84 VAL B CA 1
ATOM 5270 C C . VAL B 1 84 ? 38.969 11.641 0.95 1 88.19 84 VAL B C 1
ATOM 5272 O O . VAL B 1 84 ? 39.781 10.805 1.314 1 88.19 84 VAL B O 1
ATOM 5275 N N . LYS B 1 85 ? 38.625 12.531 1.683 1 80.44 85 LYS B N 1
ATOM 5276 C CA . LYS B 1 85 ? 39.125 12.734 3.035 1 80.44 85 LYS B CA 1
ATOM 5277 C C . LYS B 1 85 ? 38.375 11.859 4.039 1 80.44 85 LYS B C 1
ATOM 5279 O O . LYS B 1 85 ? 37.156 11.844 4.062 1 80.44 85 LYS B O 1
ATOM 5284 N N . GLY B 1 86 ? 39.062 11.094 4.832 1 77.94 86 GLY B N 1
ATOM 5285 C CA . GLY B 1 86 ? 38.438 10.344 5.93 1 77.94 86 GLY B CA 1
ATOM 5286 C C . GLY B 1 86 ? 37.938 8.977 5.516 1 77.94 86 GLY B C 1
ATOM 5287 O O . GLY B 1 86 ? 36.938 8.5 6.035 1 77.94 86 GLY B O 1
ATOM 5288 N N . LYS B 1 87 ? 38.531 8.359 4.547 1 78.75 87 LYS B N 1
ATOM 5289 C CA . LYS B 1 87 ? 38.156 7.031 4.07 1 78.75 87 LYS B CA 1
ATOM 5290 C C . LYS B 1 87 ? 38.281 5.996 5.188 1 78.75 87 LYS B C 1
ATOM 5292 O O . LYS B 1 87 ? 37.469 5.055 5.246 1 78.75 87 LYS B O 1
ATOM 5297 N N . GLU B 1 88 ? 39.094 6.289 6.133 1 80.62 88 GLU B N 1
ATOM 5298 C CA . GLU B 1 88 ? 39.344 5.348 7.219 1 80.62 88 GLU B CA 1
ATOM 5299 C C . GLU B 1 88 ? 38.188 5.293 8.188 1 80.62 88 GLU B C 1
ATOM 5301 O O . GLU B 1 88 ? 37.906 4.254 8.797 1 80.62 88 GLU B O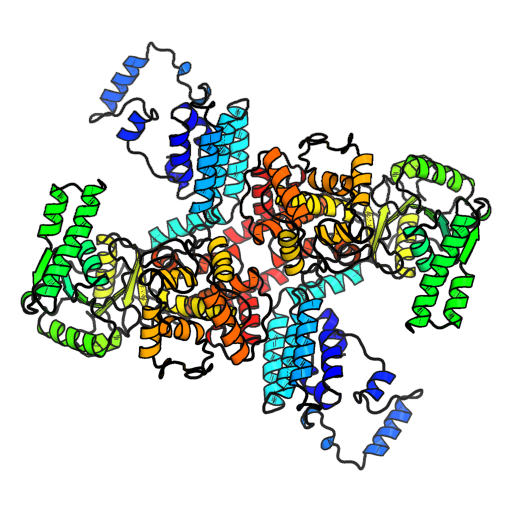 1
ATOM 5306 N N . ILE B 1 89 ? 37.469 6.402 8.281 1 83.25 89 ILE B N 1
ATOM 5307 C CA . ILE B 1 89 ? 36.344 6.445 9.227 1 83.25 89 ILE B CA 1
ATOM 5308 C C . ILE B 1 89 ? 35.031 6.41 8.469 1 83.25 89 ILE B C 1
ATOM 5310 O O . ILE B 1 89 ? 33.969 6.652 9.047 1 83.25 89 ILE B O 1
ATOM 5314 N N . SER B 1 90 ? 35.125 6.113 7.262 1 87.94 90 SER B N 1
ATOM 5315 C CA . SER B 1 90 ? 33.938 6.227 6.391 1 87.94 90 SER B CA 1
ATOM 5316 C C . SER B 1 90 ? 32.844 5.297 6.836 1 87.94 90 SER B C 1
ATOM 5318 O O . SER B 1 90 ? 31.656 5.688 6.844 1 87.94 90 SER B O 1
ATOM 5320 N N . SER B 1 91 ? 33.188 4.145 7.297 1 85.06 91 SER B N 1
ATOM 5321 C CA . SER B 1 91 ? 32.156 3.176 7.699 1 85.06 91 SER B CA 1
ATOM 5322 C C . SER B 1 91 ? 31.328 3.697 8.875 1 85.06 91 SER B C 1
ATOM 5324 O O . SER B 1 91 ? 30.094 3.611 8.859 1 85.06 91 SER B O 1
ATOM 5326 N N . ALA B 1 92 ? 31.984 4.242 9.789 1 87.12 92 ALA B N 1
ATOM 5327 C CA . ALA B 1 92 ? 31.312 4.777 10.969 1 87.12 92 ALA B CA 1
ATOM 5328 C C . ALA B 1 92 ? 30.453 5.98 10.602 1 87.12 92 ALA B C 1
ATOM 5330 O O . ALA B 1 92 ? 29.344 6.145 11.125 1 87.12 92 ALA B O 1
ATOM 5331 N N . VAL B 1 93 ? 30.984 6.781 9.758 1 90.06 93 VAL B N 1
ATOM 5332 C CA . VAL B 1 93 ? 30.281 7.984 9.344 1 90.06 93 VAL B CA 1
ATOM 5333 C C . VAL B 1 93 ? 29 7.598 8.594 1 90.06 93 VAL B C 1
ATOM 5335 O O . VAL B 1 93 ? 27.938 8.164 8.836 1 90.06 93 VAL B O 1
ATOM 5338 N N . PHE B 1 94 ? 29.141 6.684 7.75 1 89.25 94 PHE B N 1
ATOM 5339 C CA . PHE B 1 94 ? 27.984 6.281 6.961 1 89.25 94 PHE B CA 1
ATOM 5340 C C . PHE B 1 94 ? 26.969 5.531 7.82 1 89.25 94 PHE B C 1
ATOM 5342 O O . PHE B 1 94 ? 25.766 5.664 7.629 1 89.25 94 PHE B O 1
ATOM 5349 N N . ASP B 1 95 ? 27.375 4.777 8.758 1 86.81 95 ASP B N 1
ATOM 5350 C CA . ASP B 1 95 ? 26.469 4.109 9.688 1 86.81 95 ASP B CA 1
ATOM 5351 C C . ASP B 1 95 ? 25.641 5.125 10.461 1 86.81 95 ASP B C 1
ATOM 5353 O O . ASP B 1 95 ? 24.422 4.949 10.617 1 86.81 95 ASP B O 1
ATOM 5357 N N . ALA B 1 96 ? 26.297 6.098 10.859 1 87.56 96 ALA B N 1
ATOM 5358 C CA . ALA B 1 96 ? 25.609 7.164 11.578 1 87.56 96 ALA B CA 1
ATOM 5359 C C . ALA B 1 96 ? 24.625 7.887 10.672 1 87.56 96 ALA B C 1
ATOM 5361 O O . ALA B 1 96 ? 23.531 8.258 11.102 1 87.56 96 ALA B O 1
ATOM 5362 N N . ALA B 1 97 ? 25.031 8.062 9.453 1 87.38 97 ALA B N 1
ATOM 5363 C CA . ALA B 1 97 ? 24.172 8.727 8.477 1 87.38 97 ALA B CA 1
ATOM 5364 C C . ALA B 1 97 ? 22.906 7.906 8.219 1 87.38 97 ALA B C 1
ATOM 5366 O O . ALA B 1 97 ? 21.812 8.453 8.164 1 87.38 97 ALA B O 1
ATOM 5367 N N . TYR B 1 98 ? 23.109 6.664 8.125 1 85.56 98 TYR B N 1
ATOM 5368 C CA . TYR B 1 98 ? 21.969 5.789 7.871 1 85.56 98 TYR B CA 1
ATOM 5369 C C . TYR B 1 98 ? 21.016 5.77 9.062 1 85.56 98 TYR B C 1
ATOM 5371 O O . TYR B 1 98 ? 19.797 5.758 8.891 1 85.56 98 TYR B O 1
ATOM 5379 N N . ASP B 1 99 ? 21.516 5.797 10.203 1 84.62 99 ASP B N 1
ATOM 5380 C CA . ASP B 1 99 ? 20.703 5.859 11.406 1 84.62 99 ASP B CA 1
ATOM 5381 C C . ASP B 1 99 ? 19.859 7.133 11.438 1 84.62 99 ASP B C 1
ATOM 5383 O O . ASP B 1 99 ? 18.672 7.09 11.781 1 84.62 99 ASP B O 1
ATOM 5387 N N . MET B 1 100 ? 20.531 8.133 11.078 1 83.31 100 MET B N 1
ATOM 5388 C CA . MET B 1 100 ? 19.844 9.43 11.07 1 83.31 100 MET B CA 1
ATOM 5389 C C . MET B 1 100 ? 18.734 9.453 10.023 1 83.31 100 MET B C 1
ATOM 5391 O O . MET B 1 100 ? 17.641 9.953 10.281 1 83.31 100 MET B O 1
ATOM 5395 N N . ILE B 1 101 ? 19.016 8.898 8.898 1 81.12 101 ILE B N 1
ATOM 5396 C CA . ILE B 1 101 ? 18.047 8.883 7.793 1 81.12 101 ILE B CA 1
ATOM 5397 C C . ILE B 1 101 ? 16.859 8.008 8.164 1 81.12 101 ILE B C 1
ATOM 5399 O O . ILE B 1 101 ? 15.711 8.359 7.855 1 81.12 101 ILE B O 1
ATOM 5403 N N . GLN B 1 102 ? 17.125 6.953 8.695 1 76.31 102 GLN B N 1
ATOM 5404 C CA . GLN B 1 102 ? 16.047 6.055 9.094 1 76.31 102 GLN B CA 1
ATOM 5405 C C . GLN B 1 102 ? 15.094 6.738 10.062 1 76.31 102 GLN B C 1
ATOM 5407 O O . GLN B 1 102 ? 13.883 6.527 9.992 1 76.31 102 GLN B O 1
ATOM 5412 N N . LYS B 1 103 ? 15.633 7.543 10.828 1 77 103 LYS B N 1
ATOM 5413 C CA . LYS B 1 103 ? 14.828 8.211 11.852 1 77 103 LYS B CA 1
ATOM 5414 C C . LYS B 1 103 ? 14.133 9.445 11.297 1 77 103 LYS B C 1
ATOM 5416 O O . LYS B 1 103 ? 12.992 9.734 11.656 1 77 103 LYS B O 1
ATOM 5421 N N . ARG B 1 104 ? 14.805 10.055 10.305 1 78.88 104 ARG B N 1
ATOM 5422 C CA . ARG B 1 104 ? 14.336 11.398 9.984 1 78.88 104 ARG B CA 1
ATOM 5423 C C . ARG B 1 104 ? 13.664 11.438 8.625 1 78.88 104 ARG B C 1
ATOM 5425 O O . ARG B 1 104 ? 12.852 12.328 8.352 1 78.88 104 ARG B O 1
ATOM 5432 N N . SER B 1 105 ? 14.039 10.586 7.699 1 80.06 105 SER B N 1
ATOM 5433 C CA . SER B 1 105 ? 13.57 10.734 6.324 1 80.06 105 SER B CA 1
ATOM 5434 C C . SER B 1 105 ? 12.133 10.242 6.176 1 80.06 105 SER B C 1
ATOM 5436 O O . SER B 1 105 ? 11.375 10.758 5.348 1 80.06 105 SER B O 1
ATOM 5438 N N . ARG B 1 106 ? 11.727 9.289 7 1 81.25 106 ARG B N 1
ATOM 5439 C CA . ARG B 1 106 ? 10.352 8.82 7.109 1 81.25 106 ARG B CA 1
ATOM 5440 C C . ARG B 1 106 ? 9.758 8.531 5.734 1 81.25 106 ARG B C 1
ATOM 5442 O O . ARG B 1 106 ? 8.664 9.008 5.41 1 81.25 106 ARG B O 1
ATOM 5449 N N . GLY B 1 107 ? 10.477 7.953 4.887 1 81.62 107 GLY B N 1
ATOM 5450 C CA . GLY B 1 107 ? 9.953 7.543 3.594 1 81.62 107 GLY B CA 1
ATOM 5451 C C . GLY B 1 107 ? 10.5 8.367 2.443 1 81.62 107 GLY B C 1
ATOM 5452 O O . GLY B 1 107 ? 10.391 7.969 1.282 1 81.62 107 GLY B O 1
ATOM 5453 N N . ALA B 1 108 ? 11.125 9.516 2.674 1 87.19 108 ALA B N 1
ATOM 5454 C CA . ALA B 1 108 ? 11.773 10.297 1.623 1 87.19 108 ALA B CA 1
ATOM 5455 C C . ALA B 1 108 ? 13.023 9.578 1.104 1 87.19 108 ALA B C 1
ATOM 5457 O O . ALA B 1 108 ? 13.883 9.172 1.888 1 87.19 108 ALA B O 1
ATOM 5458 N N . ILE B 1 109 ? 13.102 9.469 -0.142 1 87.81 109 ILE B N 1
ATOM 5459 C CA . ILE B 1 109 ? 14.188 8.656 -0.678 1 87.81 109 ILE B CA 1
ATOM 5460 C C . ILE B 1 109 ? 15.406 9.539 -0.953 1 87.81 109 ILE B C 1
ATOM 5462 O O . ILE B 1 109 ? 16.531 9.047 -1.086 1 87.81 109 ILE B O 1
ATOM 5466 N N . GLY B 1 110 ? 15.25 10.828 -1.058 1 85.75 110 GLY B N 1
ATOM 5467 C CA . GLY B 1 110 ? 16.312 11.758 -1.398 1 85.75 110 GLY B CA 1
ATOM 5468 C C . GLY B 1 110 ? 17.531 11.625 -0.499 1 85.75 110 GLY B C 1
ATOM 5469 O O . GLY B 1 110 ? 18.641 11.359 -0.975 1 85.75 110 GLY B O 1
ATOM 5470 N N . PRO B 1 111 ? 17.312 11.773 0.779 1 85.31 111 PRO B N 1
ATOM 5471 C CA . PRO B 1 111 ? 18.438 11.688 1.707 1 85.31 111 PRO B CA 1
ATOM 5472 C C . PRO B 1 111 ? 19.188 10.359 1.597 1 85.31 111 PRO B C 1
ATOM 5474 O O . PRO B 1 111 ? 20.422 10.336 1.636 1 85.31 111 PRO B O 1
ATOM 5477 N N . LEU B 1 112 ? 18.484 9.336 1.471 1 86.25 112 LEU B N 1
ATOM 5478 C CA . LEU B 1 112 ? 19.109 8.023 1.332 1 86.25 112 LEU B CA 1
ATOM 5479 C C . LEU B 1 112 ? 19.969 7.961 0.07 1 86.25 112 LEU B C 1
ATOM 5481 O O . LEU B 1 112 ? 21.109 7.512 0.112 1 86.25 112 LEU B O 1
ATOM 5485 N N . LEU B 1 113 ? 19.438 8.367 -1.039 1 87.44 113 LEU B N 1
ATOM 5486 C CA . LEU B 1 113 ? 20.156 8.305 -2.311 1 87.44 113 LEU B CA 1
ATOM 5487 C C . LEU B 1 113 ? 21.359 9.227 -2.301 1 87.44 113 LEU B C 1
ATOM 5489 O O . LEU B 1 113 ? 22.391 8.922 -2.916 1 87.44 113 LEU B O 1
ATOM 5493 N N . ASN B 1 114 ? 21.266 10.273 -1.55 1 87.31 114 ASN B N 1
ATOM 5494 C CA . ASN B 1 114 ? 22.406 11.172 -1.404 1 87.31 114 ASN B CA 1
ATOM 5495 C C . ASN B 1 114 ? 23.531 10.516 -0.626 1 87.31 114 ASN B C 1
ATOM 5497 O O . ASN B 1 114 ? 24.703 10.664 -0.98 1 87.31 114 ASN B O 1
ATOM 5501 N N . VAL B 1 115 ? 23.188 9.867 0.39 1 87.62 115 VAL B N 1
ATOM 5502 C CA . VAL B 1 115 ? 24.219 9.172 1.165 1 87.62 115 VAL B CA 1
ATOM 5503 C C . VAL B 1 115 ? 24.859 8.078 0.311 1 87.62 115 VAL B C 1
ATOM 5505 O O . VAL B 1 115 ? 26.062 7.887 0.348 1 87.62 115 VAL B O 1
ATOM 5508 N N . LYS B 1 116 ? 24.062 7.438 -0.443 1 88.88 116 LYS B N 1
ATOM 5509 C CA . LYS B 1 116 ? 24.594 6.402 -1.331 1 88.88 116 LYS B CA 1
ATOM 5510 C C . LYS B 1 116 ? 25.531 6.996 -2.367 1 88.88 116 LYS B C 1
ATOM 5512 O O . LYS B 1 116 ? 26.516 6.363 -2.748 1 88.88 116 LYS B O 1
ATOM 5517 N N . ALA B 1 117 ? 25.203 8.086 -2.832 1 88.56 117 ALA B N 1
ATOM 5518 C CA . ALA B 1 117 ? 26.094 8.773 -3.771 1 88.56 117 ALA B CA 1
ATOM 5519 C C . ALA B 1 117 ? 27.422 9.117 -3.119 1 88.56 117 ALA B C 1
ATOM 5521 O O . ALA B 1 117 ? 28.484 9.023 -3.756 1 88.56 117 ALA B O 1
ATOM 5522 N N . LEU B 1 118 ? 27.375 9.516 -1.88 1 89.69 118 LEU B N 1
ATOM 5523 C CA . LEU B 1 118 ? 28.609 9.812 -1.142 1 89.69 118 LEU B CA 1
ATOM 5524 C C . LEU B 1 118 ? 29.422 8.547 -0.9 1 89.69 118 LEU B C 1
ATOM 5526 O O . LEU B 1 118 ? 30.641 8.57 -0.983 1 89.69 118 LEU B O 1
ATOM 5530 N N . GLU B 1 119 ? 28.703 7.527 -0.621 1 90 119 GLU B N 1
ATOM 5531 C CA . GLU B 1 119 ? 29.391 6.242 -0.482 1 90 119 GLU B CA 1
ATOM 5532 C C . GLU B 1 119 ? 30.109 5.855 -1.771 1 90 119 GLU B C 1
ATOM 5534 O O . GLU B 1 119 ? 31.203 5.293 -1.733 1 90 119 GLU B O 1
ATOM 5539 N N . ALA B 1 120 ? 29.484 6.098 -2.828 1 88.69 120 ALA B N 1
ATOM 5540 C CA . ALA B 1 120 ? 30.094 5.805 -4.125 1 88.69 120 ALA B CA 1
ATOM 5541 C C . ALA B 1 120 ? 31.375 6.617 -4.324 1 88.69 120 ALA B C 1
ATOM 5543 O O . ALA B 1 120 ? 32.344 6.141 -4.938 1 88.69 120 ALA B O 1
ATOM 5544 N N . ALA B 1 121 ? 31.375 7.816 -3.836 1 89.25 121 ALA B N 1
ATOM 5545 C CA . ALA B 1 121 ? 32.562 8.664 -3.939 1 89.25 121 ALA B CA 1
ATOM 5546 C C . ALA B 1 121 ? 33.719 8.062 -3.166 1 89.25 121 ALA B C 1
ATOM 5548 O O . ALA B 1 121 ? 34.875 8.156 -3.6 1 89.25 121 ALA B O 1
ATOM 5549 N N . VAL B 1 122 ? 33.438 7.453 -2.084 1 90.19 122 VAL B N 1
ATOM 5550 C CA . VAL B 1 122 ? 34.438 6.922 -1.192 1 90.19 122 VAL B CA 1
ATOM 5551 C C . VAL B 1 122 ? 34.906 5.551 -1.685 1 90.19 122 VAL B C 1
ATOM 5553 O O . VAL B 1 122 ? 36.094 5.242 -1.677 1 90.19 122 VAL B O 1
ATOM 5556 N N . ASN B 1 123 ? 33.969 4.758 -2.162 1 88 123 ASN B N 1
ATOM 5557 C CA . ASN B 1 123 ? 34.219 3.338 -2.355 1 88 123 ASN B CA 1
ATOM 5558 C C . ASN B 1 123 ? 34.562 3.023 -3.814 1 88 123 ASN B C 1
ATOM 5560 O O . ASN B 1 123 ? 35.094 1.953 -4.121 1 88 123 ASN B O 1
ATOM 5564 N N . SER B 1 124 ? 34.25 3.912 -4.668 1 88.88 124 SER B N 1
ATOM 5565 C CA . SER B 1 124 ? 34.5 3.633 -6.078 1 88.88 124 SER B CA 1
ATOM 5566 C C . SER B 1 124 ? 36 3.676 -6.387 1 88.88 124 SER B C 1
ATOM 5568 O O . SER B 1 124 ? 36.75 4.359 -5.695 1 88.88 124 SER B O 1
ATOM 5570 N N . ASP B 1 125 ? 36.375 3.016 -7.461 1 87.5 125 ASP B N 1
ATOM 5571 C CA . ASP B 1 125 ? 37.781 2.906 -7.844 1 87.5 125 ASP B CA 1
ATOM 5572 C C . ASP B 1 125 ? 38.281 4.219 -8.438 1 87.5 125 ASP B C 1
ATOM 5574 O O . ASP B 1 125 ? 39.469 4.531 -8.336 1 87.5 125 ASP B O 1
ATOM 5578 N N . SER B 1 126 ? 37.406 4.918 -9.164 1 89.5 126 SER B N 1
ATOM 5579 C CA . SER B 1 126 ? 37.781 6.176 -9.805 1 89.5 126 SER B CA 1
ATOM 5580 C C . SER B 1 126 ? 36.688 7.223 -9.656 1 89.5 126 SER B C 1
ATOM 5582 O O . SER B 1 126 ? 35.562 6.898 -9.297 1 89.5 126 SER B O 1
ATOM 5584 N N . TYR B 1 127 ? 37.094 8.438 -9.875 1 90.69 127 TYR B N 1
ATOM 5585 C CA . TYR B 1 127 ? 36.125 9.539 -9.883 1 90.69 127 TYR B CA 1
ATOM 5586 C C . TYR B 1 127 ? 35.031 9.305 -10.914 1 90.69 127 TYR B C 1
ATOM 5588 O O . TYR B 1 127 ? 33.844 9.562 -10.641 1 90.69 127 TYR B O 1
ATOM 5596 N N . GLU B 1 128 ? 35.406 8.727 -12.055 1 90.56 128 GLU B N 1
ATOM 5597 C CA . GLU B 1 128 ? 34.469 8.461 -13.133 1 90.56 128 GLU B CA 1
ATOM 5598 C C . GLU B 1 128 ? 33.469 7.371 -12.742 1 90.56 128 GLU B C 1
ATOM 5600 O O . GLU B 1 128 ? 32.281 7.461 -13.062 1 90.56 128 GLU B O 1
ATOM 5605 N N . ASP B 1 129 ? 33.969 6.418 -12.055 1 91 129 ASP B N 1
ATOM 5606 C CA . ASP B 1 129 ? 33.062 5.363 -11.562 1 91 129 ASP B CA 1
ATOM 5607 C C . ASP B 1 129 ? 32.062 5.914 -10.562 1 91 129 ASP B C 1
ATOM 5609 O O . ASP B 1 129 ? 30.891 5.516 -10.562 1 91 129 ASP B O 1
ATOM 5613 N N . GLY B 1 130 ? 32.562 6.758 -9.734 1 90.81 130 GLY B N 1
ATOM 5614 C CA . GLY B 1 130 ? 31.672 7.414 -8.781 1 90.81 130 GLY B CA 1
ATOM 5615 C C . GLY B 1 130 ? 30.609 8.258 -9.445 1 90.81 130 GLY B C 1
ATOM 5616 O O . GLY B 1 130 ? 29.453 8.258 -9.016 1 90.81 130 GLY B O 1
ATOM 5617 N N . LEU B 1 131 ? 30.984 8.883 -10.508 1 90.62 131 LEU B N 1
ATOM 5618 C CA . LEU B 1 131 ? 30.047 9.711 -11.25 1 90.62 131 LEU B CA 1
ATOM 5619 C C . LEU B 1 131 ? 28.969 8.852 -11.906 1 90.62 131 LEU B C 1
ATOM 5621 O O . LEU B 1 131 ? 27.812 9.25 -11.992 1 90.62 131 LEU B O 1
ATOM 5625 N N . GLU B 1 132 ? 29.344 7.75 -12.367 1 89.44 132 GLU B N 1
ATOM 5626 C CA . GLU B 1 132 ? 28.391 6.848 -13 1 89.44 132 GLU B CA 1
ATOM 5627 C C . GLU B 1 132 ? 27.359 6.344 -12 1 89.44 132 GLU B C 1
ATOM 5629 O O . GLU B 1 132 ? 26.172 6.266 -12.305 1 89.44 132 GLU B O 1
ATOM 5634 N N . LYS B 1 133 ? 27.844 6.031 -10.883 1 89.56 133 LYS B N 1
ATOM 5635 C CA . LYS B 1 133 ? 26.922 5.586 -9.836 1 89.56 133 LYS B CA 1
ATOM 5636 C C . LYS B 1 133 ? 26 6.715 -9.398 1 89.56 133 LYS B C 1
ATOM 5638 O O . LYS B 1 133 ? 24.797 6.5 -9.195 1 89.56 133 LYS B O 1
ATOM 5643 N N . GLU B 1 134 ? 26.578 7.824 -9.242 1 89.31 134 GLU B N 1
ATOM 5644 C CA . GLU B 1 134 ? 25.75 8.984 -8.914 1 89.31 134 GLU B CA 1
ATOM 5645 C C . GLU B 1 134 ? 24.688 9.227 -9.977 1 89.31 134 GLU B C 1
ATOM 5647 O O . GLU B 1 134 ? 23.547 9.539 -9.648 1 89.31 134 GLU B O 1
ATOM 5652 N N . ALA B 1 135 ? 25.078 9.062 -11.219 1 87.94 135 ALA B N 1
ATOM 5653 C CA . ALA B 1 135 ? 24.141 9.289 -12.32 1 87.94 135 ALA B CA 1
ATOM 5654 C C . ALA B 1 135 ? 22.953 8.336 -12.234 1 87.94 135 ALA B C 1
ATOM 5656 O O . ALA B 1 135 ? 21.812 8.727 -12.5 1 87.94 135 ALA B O 1
ATOM 5657 N N . SER B 1 136 ? 23.188 7.145 -11.883 1 88 136 SER B N 1
ATOM 5658 C CA . SER B 1 136 ? 22.125 6.16 -11.719 1 88 136 SER B CA 1
ATOM 5659 C C . SER B 1 136 ? 21.188 6.543 -10.578 1 88 136 SER B C 1
ATOM 5661 O O . SER B 1 136 ? 19.969 6.375 -10.688 1 88 136 SER B O 1
ATOM 5663 N N . LEU B 1 137 ? 21.719 7.008 -9.523 1 89.44 137 LEU B N 1
ATOM 5664 C CA . LEU B 1 137 ? 20.938 7.422 -8.359 1 89.44 137 LEU B CA 1
ATOM 5665 C C . LEU B 1 137 ? 20.109 8.656 -8.688 1 89.44 137 LEU B C 1
ATOM 5667 O O . LEU B 1 137 ? 18.938 8.742 -8.297 1 89.44 137 LEU B O 1
ATOM 5671 N N . VAL B 1 138 ? 20.719 9.523 -9.414 1 86.62 138 VAL B N 1
ATOM 5672 C CA . VAL B 1 138 ? 20.016 10.742 -9.82 1 86.62 138 VAL B CA 1
ATOM 5673 C C . VAL B 1 138 ? 18.875 10.383 -10.766 1 86.62 138 VAL B C 1
ATOM 5675 O O . VAL B 1 138 ? 17.797 10.977 -10.695 1 86.62 138 VAL B O 1
ATOM 5678 N N . GLN B 1 139 ? 19.109 9.484 -11.625 1 84.94 139 GLN B N 1
ATOM 5679 C CA . GLN B 1 139 ? 18.062 9.031 -12.523 1 84.94 139 GLN B CA 1
ATOM 5680 C C . GLN B 1 139 ? 16.875 8.469 -11.75 1 84.94 139 GLN B C 1
ATOM 5682 O O . GLN B 1 139 ? 15.719 8.766 -12.078 1 84.94 139 GLN B O 1
ATOM 5687 N N . ALA B 1 140 ? 17.156 7.75 -10.812 1 86.62 140 ALA B N 1
ATOM 5688 C CA . ALA B 1 140 ? 16.109 7.184 -9.969 1 86.62 140 ALA B CA 1
ATOM 5689 C C . ALA B 1 140 ? 15.297 8.281 -9.281 1 86.62 140 ALA B C 1
ATOM 5691 O O . ALA B 1 140 ? 14.07 8.195 -9.195 1 86.62 140 ALA B O 1
ATOM 5692 N N . LEU B 1 141 ? 15.969 9.203 -8.766 1 86.19 141 LEU B N 1
ATOM 5693 C CA . LEU B 1 141 ? 15.312 10.32 -8.094 1 86.19 141 LEU B CA 1
ATOM 5694 C C . LEU B 1 141 ? 14.477 11.125 -9.07 1 86.19 141 LEU B C 1
ATOM 5696 O O . LEU B 1 141 ? 13.367 11.547 -8.742 1 86.19 141 LEU B O 1
ATOM 5700 N N . PHE B 1 142 ? 15.047 11.312 -10.227 1 80.69 142 PHE B N 1
ATOM 5701 C CA . PHE B 1 142 ? 14.391 12.109 -11.258 1 80.69 142 PHE B CA 1
ATOM 5702 C C . PHE B 1 142 ? 13.062 11.477 -11.664 1 80.69 142 PHE B C 1
ATOM 5704 O O . PHE B 1 142 ? 12.078 12.18 -11.891 1 80.69 142 PHE B O 1
ATOM 5711 N N . PHE B 1 143 ? 12.992 10.258 -11.719 1 81.44 143 PHE B N 1
ATOM 5712 C CA . PHE B 1 143 ? 11.797 9.562 -12.172 1 81.44 143 PHE B CA 1
ATOM 5713 C C . PHE B 1 143 ? 10.867 9.266 -11.008 1 81.44 143 PHE B C 1
ATOM 5715 O O . PHE B 1 143 ? 9.742 8.789 -11.203 1 81.44 143 PHE B O 1
ATOM 5722 N N . SER B 1 144 ? 11.312 9.641 -9.844 1 86.69 144 SER B N 1
ATOM 5723 C CA . SER B 1 144 ? 10.477 9.375 -8.672 1 86.69 144 SER B CA 1
ATOM 5724 C C . SER B 1 144 ? 9.312 10.352 -8.586 1 86.69 144 SER B C 1
ATOM 5726 O O . SER B 1 144 ? 9.453 11.531 -8.914 1 86.69 144 SER B O 1
ATOM 5728 N N . GLY B 1 145 ? 8.156 9.875 -8.211 1 88.56 145 GLY B N 1
ATOM 5729 C CA . GLY B 1 145 ? 7.035 10.758 -7.922 1 88.56 145 GLY B CA 1
ATOM 5730 C C . GLY B 1 145 ? 7.309 11.727 -6.793 1 88.56 145 GLY B C 1
ATOM 5731 O O . GLY B 1 145 ? 6.699 12.797 -6.727 1 88.56 145 GLY B O 1
ATOM 5732 N N . GLN B 1 146 ? 8.297 11.406 -5.93 1 91.25 146 GLN B N 1
ATOM 5733 C CA . GLN B 1 146 ? 8.602 12.258 -4.785 1 91.25 146 GLN B CA 1
ATOM 5734 C C . GLN B 1 146 ? 9.258 13.562 -5.223 1 91.25 146 GLN B C 1
ATOM 5736 O O . GLN B 1 146 ? 9.031 14.609 -4.613 1 91.25 146 GLN B O 1
ATOM 5741 N N . SER B 1 147 ? 10.047 13.492 -6.305 1 86.81 147 SER B N 1
ATOM 5742 C CA . SER B 1 147 ? 10.68 14.703 -6.809 1 86.81 147 SER B CA 1
ATOM 5743 C C . SER B 1 147 ? 9.641 15.711 -7.297 1 86.81 147 SER B C 1
ATOM 5745 O O . SER B 1 147 ? 9.727 16.906 -6.996 1 86.81 147 SER B O 1
ATOM 5747 N N . ARG B 1 148 ? 8.695 15.234 -7.996 1 89.31 148 ARG B N 1
ATOM 5748 C CA . ARG B 1 148 ? 7.633 16.094 -8.5 1 89.31 148 ARG B CA 1
ATOM 5749 C C . ARG B 1 148 ? 6.789 16.641 -7.355 1 89.31 148 ARG B C 1
ATOM 5751 O O . ARG B 1 148 ? 6.324 17.781 -7.414 1 89.31 148 ARG B O 1
ATOM 5758 N N . ALA B 1 149 ? 6.613 15.836 -6.387 1 94.25 149 ALA B N 1
ATOM 5759 C CA . ALA B 1 149 ? 5.836 16.266 -5.223 1 94.25 149 ALA B CA 1
ATOM 5760 C C . ALA B 1 149 ? 6.543 17.391 -4.477 1 94.25 149 ALA B C 1
ATOM 5762 O O . ALA B 1 149 ? 5.902 18.359 -4.047 1 94.25 149 ALA B O 1
ATOM 5763 N N . LEU B 1 150 ? 7.828 17.234 -4.324 1 90.88 150 LEU B N 1
ATOM 5764 C CA . LEU B 1 150 ? 8.609 18.25 -3.643 1 90.88 150 LEU B CA 1
ATOM 5765 C C . LEU B 1 150 ? 8.602 19.562 -4.43 1 90.88 150 LEU B C 1
ATOM 5767 O O . LEU B 1 150 ? 8.508 20.641 -3.85 1 90.88 150 LEU B O 1
ATOM 5771 N N . GLN B 1 151 ? 8.727 19.469 -5.766 1 89 151 GLN B N 1
ATOM 5772 C CA . GLN B 1 151 ? 8.633 20.641 -6.617 1 89 151 GLN B CA 1
ATOM 5773 C C . GLN B 1 151 ? 7.258 21.312 -6.492 1 89 151 GLN B C 1
ATOM 5775 O O . GLN B 1 151 ? 7.16 22.531 -6.371 1 89 151 GLN B O 1
ATOM 5780 N N . TYR B 1 152 ? 6.277 20.453 -6.508 1 94.44 152 TYR B N 1
ATOM 5781 C CA . TYR B 1 152 ? 4.914 20.938 -6.348 1 94.44 152 TYR B CA 1
ATOM 5782 C C . TYR B 1 152 ? 4.758 21.719 -5.039 1 94.44 152 TYR B C 1
ATOM 5784 O O . TYR B 1 152 ? 4.188 22.797 -5.016 1 94.44 152 TYR B O 1
ATOM 5792 N N . ALA B 1 153 ? 5.227 21.141 -3.971 1 94.12 153 ALA B N 1
ATOM 5793 C CA . ALA B 1 153 ? 5.129 21.797 -2.662 1 94.12 153 ALA B CA 1
ATOM 5794 C C . ALA B 1 153 ? 5.859 23.125 -2.654 1 94.12 153 ALA B C 1
ATOM 5796 O O . ALA B 1 153 ? 5.355 24.109 -2.109 1 94.12 153 ALA B O 1
ATOM 5797 N N . PHE B 1 154 ? 7.012 23.141 -3.307 1 90.19 154 PHE B N 1
ATOM 5798 C CA . PHE B 1 154 ? 7.828 24.344 -3.377 1 90.19 154 PHE B CA 1
ATOM 5799 C C . PHE B 1 154 ? 7.105 25.453 -4.145 1 90.19 154 PHE B C 1
ATOM 5801 O O . PHE B 1 154 ? 7 26.578 -3.662 1 90.19 154 PHE B O 1
ATOM 5808 N N . PHE B 1 155 ? 6.578 25.141 -5.254 1 92.19 155 PHE B N 1
ATOM 5809 C CA . PHE B 1 155 ? 5.941 26.141 -6.105 1 92.19 155 PHE B CA 1
ATOM 5810 C C . PHE B 1 155 ? 4.594 26.562 -5.539 1 92.19 155 PHE B C 1
ATOM 5812 O O . PHE B 1 155 ? 4.184 27.703 -5.684 1 92.19 155 PHE B O 1
ATOM 5819 N N . SER B 1 156 ? 3.957 25.641 -4.926 1 94.62 156 SER B N 1
ATOM 5820 C CA . SER B 1 156 ? 2.67 25.953 -4.316 1 94.62 156 SER B CA 1
ATOM 5821 C C . SER B 1 156 ? 2.83 26.953 -3.178 1 94.62 156 SER B C 1
ATOM 5823 O O . SER B 1 156 ? 1.988 27.844 -2.996 1 94.62 156 SER B O 1
ATOM 5825 N N . GLU B 1 157 ? 3.859 26.781 -2.412 1 93.25 157 GLU B N 1
ATOM 5826 C CA . GLU B 1 157 ? 4.152 27.719 -1.342 1 93.25 157 GLU B CA 1
ATOM 5827 C C . GLU B 1 157 ? 4.355 29.141 -1.894 1 93.25 157 GLU B C 1
ATOM 5829 O O . GLU B 1 157 ? 3.859 30.109 -1.323 1 93.25 157 GLU B O 1
ATOM 5834 N N . ARG B 1 158 ? 4.996 29.266 -3.016 1 91 158 ARG B N 1
ATOM 5835 C CA . ARG B 1 158 ? 5.312 30.547 -3.629 1 91 158 ARG B CA 1
ATOM 5836 C C . ARG B 1 158 ? 4.07 31.188 -4.254 1 91 158 ARG B C 1
ATOM 5838 O O . ARG B 1 158 ? 4.023 32.406 -4.461 1 91 158 ARG B O 1
ATOM 5845 N N . LYS B 1 159 ? 3.117 30.406 -4.484 1 92.44 159 LYS B N 1
ATOM 5846 C CA . LYS B 1 159 ? 1.887 30.891 -5.102 1 92.44 159 LYS B CA 1
ATOM 5847 C C . LYS B 1 159 ? 0.903 31.391 -4.051 1 92.44 159 LYS B C 1
ATOM 5849 O O . LYS B 1 159 ? -0.06 32.094 -4.375 1 92.44 159 LYS B O 1
ATOM 5854 N N . LEU B 1 160 ? 1.13 31.172 -2.805 1 92.69 160 LEU B N 1
ATOM 5855 C CA . LEU B 1 160 ? 0.161 31.422 -1.74 1 92.69 160 LEU B CA 1
ATOM 5856 C C . LEU B 1 160 ? -0.152 32.906 -1.623 1 92.69 160 LEU B C 1
ATOM 5858 O O . LEU B 1 160 ? -1.301 33.281 -1.384 1 92.69 160 LEU B O 1
ATOM 5862 N N . PRO B 1 161 ? 0.887 33.781 -1.82 1 92 161 PRO B N 1
ATOM 5863 C CA . PRO B 1 161 ? 0.579 35.219 -1.711 1 92 161 PRO B CA 1
ATOM 5864 C C . PRO B 1 161 ? -0.418 35.688 -2.768 1 92 161 PRO B C 1
ATOM 5866 O O . PRO B 1 161 ? -1.046 36.719 -2.604 1 92 161 PRO B O 1
ATOM 5869 N N . LYS B 1 162 ? -0.492 34.938 -3.814 1 94.56 162 LYS B N 1
ATOM 5870 C CA . LYS B 1 162 ? -1.483 35.219 -4.844 1 94.56 162 LYS B CA 1
ATOM 5871 C C . LYS B 1 162 ? -2.836 34.594 -4.5 1 94.56 162 LYS B C 1
ATOM 5873 O O . LYS B 1 162 ? -3.4 33.844 -5.297 1 94.56 162 LYS B O 1
ATOM 5878 N N . TRP B 1 163 ? -3.338 35 -3.322 1 96.44 163 TRP B N 1
ATOM 5879 C CA . TRP B 1 163 ? -4.555 34.438 -2.771 1 96.44 163 TRP B CA 1
ATOM 5880 C C . TRP B 1 163 ? -5.789 34.969 -3.498 1 96.44 163 TRP B C 1
ATOM 5882 O O . TRP B 1 163 ? -5.738 36 -4.148 1 96.44 163 TRP B O 1
ATOM 5892 N N . GLU B 1 164 ? -6.871 34.156 -3.49 1 96.44 164 GLU B N 1
ATOM 5893 C CA . GLU B 1 164 ? -8.164 34.531 -4.043 1 96.44 164 GLU B CA 1
ATOM 5894 C C . GLU B 1 164 ? -9.305 33.844 -3.299 1 96.44 164 GLU B C 1
ATOM 5896 O O . GLU B 1 164 ? -9.117 32.812 -2.695 1 96.44 164 GLU B O 1
ATOM 5901 N N . THR B 1 165 ? -10.461 34.5 -3.189 1 96.31 165 THR B N 1
ATOM 5902 C CA . THR B 1 165 ? -11.672 33.844 -2.73 1 96.31 165 THR B CA 1
ATOM 5903 C C . THR B 1 165 ? -12.242 32.938 -3.824 1 96.31 165 THR B C 1
ATOM 5905 O O . THR B 1 165 ? -11.859 33.062 -4.992 1 96.31 165 THR B O 1
ATOM 5908 N N . PRO B 1 166 ? -13.086 31.969 -3.41 1 94.31 166 PRO B N 1
ATOM 5909 C CA . PRO B 1 166 ? -13.688 31.125 -4.445 1 94.31 166 PRO B CA 1
ATOM 5910 C C . PRO B 1 166 ? -14.375 31.938 -5.539 1 94.31 166 PRO B C 1
ATOM 5912 O O . PRO B 1 166 ? -15.094 32.906 -5.242 1 94.31 166 PRO B O 1
ATOM 5915 N N . GLY B 1 167 ? -14.148 31.656 -6.773 1 88.88 167 GLY B N 1
ATOM 5916 C CA . GLY B 1 167 ? -14.703 32.406 -7.895 1 88.88 167 GLY B CA 1
ATOM 5917 C C . GLY B 1 167 ? -13.812 33.531 -8.344 1 88.88 167 GLY B C 1
ATOM 5918 O O . GLY B 1 167 ? -13.977 34.062 -9.445 1 88.88 167 GLY B O 1
ATOM 5919 N N . GLY B 1 168 ? -12.914 34.031 -7.484 1 88.88 168 GLY B N 1
ATOM 5920 C CA . GLY B 1 168 ? -11.859 34.969 -7.875 1 88.88 168 GLY B CA 1
ATOM 5921 C C . GLY B 1 168 ? -12.281 36.406 -7.789 1 88.88 168 GLY B C 1
ATOM 5922 O O . GLY B 1 168 ? -11.531 37.312 -8.195 1 88.88 168 GLY B O 1
ATOM 5923 N N . SER B 1 169 ? -13.461 36.719 -7.246 1 92.38 169 SER B N 1
ATOM 5924 C CA . SER B 1 169 ? -13.969 38.062 -7.211 1 92.38 169 SER B CA 1
ATOM 5925 C C . SER B 1 169 ? -13.125 38.969 -6.293 1 92.38 169 SER B C 1
ATOM 5927 O O . SER B 1 169 ? -12.961 40.156 -6.551 1 92.38 169 SER B O 1
ATOM 5929 N N . VAL B 1 170 ? -12.672 38.469 -5.23 1 96.19 170 VAL B N 1
ATOM 5930 C CA . VAL B 1 170 ? -11.766 39.125 -4.312 1 96.19 170 VAL B CA 1
ATOM 5931 C C . VAL B 1 170 ? -10.414 38.438 -4.305 1 96.19 170 VAL B C 1
ATOM 5933 O O . VAL B 1 170 ? -10.344 37.219 -4.109 1 96.19 170 VAL B O 1
ATOM 5936 N N . ASN B 1 171 ? -9.359 39.219 -4.578 1 96.5 171 ASN B N 1
ATOM 5937 C CA . ASN B 1 171 ? -8.039 38.594 -4.652 1 96.5 171 ASN B CA 1
ATOM 5938 C C . ASN B 1 171 ? -6.938 39.625 -4.34 1 96.5 171 ASN B C 1
ATOM 5940 O O . ASN B 1 171 ? -7.215 40.781 -4.078 1 96.5 171 ASN B O 1
ATOM 5944 N N . TYR B 1 172 ? -5.727 39.156 -4.391 1 95.69 172 TYR B N 1
ATOM 5945 C CA . TYR B 1 172 ? -4.559 39.938 -3.973 1 95.69 172 TYR B CA 1
ATOM 5946 C C . TYR B 1 172 ? -4.332 41.125 -4.895 1 95.69 172 TYR B C 1
ATOM 5948 O O . TYR B 1 172 ? -3.678 42.094 -4.508 1 95.69 172 TYR B O 1
ATOM 5956 N N . LYS B 1 173 ? -4.855 41.062 -6.113 1 95.19 173 LYS B N 1
ATOM 5957 C CA . LYS B 1 173 ? -4.621 42.125 -7.094 1 95.19 173 LYS B CA 1
ATOM 5958 C C . LYS B 1 173 ? -5.602 43.25 -6.902 1 95.19 173 LYS B C 1
ATOM 5960 O O . LYS B 1 173 ? -5.262 44.406 -7.16 1 95.19 173 LYS B O 1
ATOM 5965 N N . ASN B 1 174 ? -6.797 42.875 -6.465 1 96.88 174 ASN B N 1
ATOM 5966 C CA . ASN B 1 174 ? -7.832 43.906 -6.48 1 96.88 174 ASN B CA 1
ATOM 5967 C C . ASN B 1 174 ? -8.172 44.375 -5.066 1 96.88 174 ASN B C 1
ATOM 5969 O O . ASN B 1 174 ? -9.25 44.938 -4.836 1 96.88 174 ASN B O 1
ATOM 5973 N N . THR B 1 175 ? -7.379 44.094 -4.137 1 96.81 175 THR B N 1
ATOM 5974 C CA . THR B 1 175 ? -7.578 44.531 -2.758 1 96.81 175 THR B CA 1
ATOM 5975 C C . THR B 1 175 ? -6.297 45.125 -2.186 1 96.81 175 THR B C 1
ATOM 5977 O O . THR B 1 175 ? -5.195 44.719 -2.568 1 96.81 175 THR B O 1
ATOM 5980 N N . THR B 1 176 ? -6.457 46.125 -1.247 1 97 176 THR B N 1
ATOM 5981 C CA . THR B 1 176 ? -5.32 46.781 -0.605 1 97 176 THR B CA 1
ATOM 5982 C C . THR B 1 176 ? -5.391 46.625 0.911 1 97 176 THR B C 1
ATOM 5984 O O . THR B 1 176 ? -6.387 47 1.534 1 97 176 THR B O 1
ATOM 5987 N N . PRO B 1 177 ? -4.379 46.062 1.496 1 97.81 177 PRO B N 1
ATOM 5988 C CA . PRO B 1 177 ? -4.355 45.938 2.953 1 97.81 177 PRO B CA 1
ATOM 5989 C C . PRO B 1 177 ? -4.172 47.281 3.67 1 97.81 177 PRO B C 1
ATOM 5991 O O . PRO B 1 177 ? -3.582 48.219 3.111 1 97.81 177 PRO B O 1
ATOM 5994 N N . MET B 1 178 ? -4.66 47.344 4.812 1 96.62 178 MET B N 1
ATOM 5995 C CA . MET B 1 178 ? -4.387 48.5 5.652 1 96.62 178 MET B CA 1
ATOM 5996 C C . MET B 1 178 ? -3.053 48.344 6.375 1 96.62 178 MET B C 1
ATOM 5998 O O . MET B 1 178 ? -2.602 47.219 6.621 1 96.62 178 MET B O 1
ATOM 6002 N N . ALA B 1 179 ? -2.463 49.469 6.715 1 95 179 ALA B N 1
ATOM 6003 C CA . ALA B 1 179 ? -1.199 49.438 7.449 1 95 179 ALA B CA 1
ATOM 6004 C C . ALA B 1 179 ? -1.418 49.062 8.906 1 95 179 ALA B C 1
ATOM 6006 O O . ALA B 1 179 ? -2.375 49.5 9.539 1 95 179 ALA B O 1
ATOM 6007 N N . LEU B 1 180 ? -0.575 48.188 9.406 1 96.5 180 LEU B N 1
ATOM 6008 C CA . LEU B 1 180 ? -0.633 47.781 10.805 1 96.5 180 LEU B CA 1
ATOM 6009 C C . LEU B 1 180 ? 0.573 48.281 11.578 1 96.5 180 LEU B C 1
ATOM 6011 O O . LEU B 1 180 ? 1.703 47.875 11.344 1 96.5 180 LEU B O 1
ATOM 6015 N N . LYS B 1 181 ? 0.318 49.156 12.523 1 96.69 181 LYS B N 1
ATOM 6016 C CA . LYS B 1 181 ? 1.399 49.75 13.289 1 96.69 181 LYS B CA 1
ATOM 6017 C C . LYS B 1 181 ? 1.474 49.156 14.695 1 96.69 181 LYS B C 1
ATOM 6019 O O . LYS B 1 181 ? 2.551 49.094 15.289 1 96.69 181 LYS B O 1
ATOM 6024 N N . GLU B 1 182 ? 0.345 48.906 15.195 1 97.88 182 GLU B N 1
ATOM 6025 C CA . GLU B 1 182 ? 0.271 48.375 16.547 1 97.88 182 GLU B CA 1
ATOM 6026 C C . GLU B 1 182 ? -0.818 47.312 16.672 1 97.88 182 GLU B C 1
ATOM 6028 O O . GLU B 1 182 ? -1.9 47.469 16.094 1 97.88 182 GLU B O 1
ATOM 6033 N N . ALA B 1 183 ? -0.453 46.281 17.438 1 98.69 183 ALA B N 1
ATOM 6034 C CA . ALA B 1 183 ? -1.392 45.156 17.625 1 98.69 183 ALA B CA 1
ATOM 6035 C C . ALA B 1 183 ? -1.694 44.938 19.109 1 98.69 183 ALA B C 1
ATOM 6037 O O . ALA B 1 183 ? -1.052 45.531 19.969 1 98.69 183 ALA B O 1
ATOM 6038 N N . ALA B 1 184 ? -2.713 44.156 19.375 1 98.81 184 ALA B N 1
ATOM 6039 C CA . ALA B 1 184 ? -3.029 43.688 20.734 1 98.81 184 ALA B CA 1
ATOM 6040 C C . ALA B 1 184 ? -3.387 42.219 20.734 1 98.81 184 ALA B C 1
ATOM 6042 O O . ALA B 1 184 ? -3.902 41.688 19.734 1 98.81 184 ALA B O 1
ATOM 6043 N N . VAL B 1 185 ? -3.061 41.531 21.781 1 98.75 185 VAL B N 1
ATOM 6044 C CA . VAL B 1 185 ? -3.439 40.125 22 1 98.75 185 VAL B CA 1
ATOM 6045 C C . VAL B 1 185 ? -4.227 40.031 23.312 1 98.75 185 VAL B C 1
ATOM 6047 O O . VAL B 1 185 ? -3.799 40.531 24.344 1 98.75 185 VAL B O 1
ATOM 6050 N N . ILE B 1 186 ? -5.406 39.438 23.188 1 98.56 186 ILE B N 1
ATOM 6051 C CA . ILE B 1 186 ? -6.234 39.25 24.375 1 98.56 186 ILE B CA 1
ATOM 6052 C C . ILE B 1 186 ? -6.047 37.812 24.891 1 98.56 186 ILE B C 1
ATOM 6054 O O . ILE B 1 186 ? -6.414 36.844 24.203 1 98.56 186 ILE B O 1
ATOM 6058 N N . GLY B 1 187 ? -5.555 37.656 26.125 1 96.12 187 GLY B N 1
ATOM 6059 C CA . GLY B 1 187 ? -5.273 36.344 26.688 1 96.12 187 GLY B CA 1
ATOM 6060 C C . GLY B 1 187 ? -3.84 35.875 26.469 1 96.12 187 GLY B C 1
ATOM 6061 O O . GLY B 1 187 ? -3.381 35.781 25.328 1 96.12 187 GLY B O 1
ATOM 6062 N N . GLY B 1 188 ? -3.174 35.562 27.547 1 93.31 188 GLY B N 1
ATOM 6063 C CA . GLY B 1 188 ? -1.755 35.25 27.484 1 93.31 188 GLY B CA 1
ATOM 6064 C C . GLY B 1 188 ? -1.452 33.812 27.781 1 93.31 188 GLY B C 1
ATOM 6065 O O . GLY B 1 188 ? -0.418 33.5 28.375 1 93.31 188 GLY B O 1
ATOM 6066 N N . GLY B 1 189 ? -2.4 32.938 27.453 1 89.81 189 GLY B N 1
ATOM 6067 C CA . GLY B 1 189 ? -2.1 31.516 27.547 1 89.81 189 GLY B CA 1
ATOM 6068 C C . GLY B 1 189 ? -1.053 31.047 26.562 1 89.81 189 GLY B C 1
ATOM 6069 O O . GLY B 1 189 ? -0.298 31.859 26.016 1 89.81 189 GLY B O 1
ATOM 6070 N N . THR B 1 190 ? -0.954 29.766 26.281 1 87.12 190 THR B N 1
ATOM 6071 C CA . THR B 1 190 ? 0.04 29.203 25.375 1 87.12 190 THR B CA 1
ATOM 6072 C C . THR B 1 190 ? -0.052 29.844 24 1 87.12 190 THR B C 1
ATOM 6074 O O . THR B 1 190 ? 0.962 30.266 23.438 1 87.12 190 THR B O 1
ATOM 6077 N N . MET B 1 191 ? -1.274 29.953 23.469 1 92.12 191 MET B N 1
ATOM 6078 C CA . MET B 1 191 ? -1.451 30.531 22.141 1 92.12 191 MET B CA 1
ATOM 6079 C C . MET B 1 191 ? -1.168 32.031 22.156 1 92.12 191 MET B C 1
ATOM 6081 O O . MET B 1 191 ? -0.453 32.562 21.297 1 92.12 191 MET B O 1
ATOM 6085 N N . GLY B 1 192 ? -1.739 32.719 23.172 1 95.88 192 GLY B N 1
ATOM 6086 C CA . GLY B 1 192 ? -1.552 34.156 23.25 1 95.88 192 GLY B CA 1
ATOM 6087 C C . GLY B 1 192 ? -0.094 34.562 23.375 1 95.88 192 GLY B C 1
ATOM 6088 O O . GLY B 1 192 ? 0.345 35.5 22.719 1 95.88 192 GLY B O 1
ATOM 6089 N N . SER B 1 193 ? 0.634 33.875 24.219 1 96.25 193 SER B N 1
ATOM 6090 C CA . SER B 1 193 ? 2.059 34.125 24.391 1 96.25 193 SER B CA 1
ATOM 6091 C C . SER B 1 193 ? 2.822 33.906 23.094 1 96.25 193 SER B C 1
ATOM 6093 O O . SER B 1 193 ? 3.695 34.719 22.734 1 96.25 193 SER B O 1
ATOM 6095 N N . GLY B 1 194 ? 2.492 32.844 22.422 1 96.69 194 GLY B N 1
ATOM 6096 C CA . GLY B 1 194 ? 3.143 32.562 21.156 1 96.69 194 GLY B CA 1
ATOM 6097 C C . GLY B 1 194 ? 2.85 33.594 20.078 1 96.69 194 GLY B C 1
ATOM 6098 O O . GLY B 1 194 ? 3.738 33.969 19.312 1 96.69 194 GLY B O 1
ATOM 6099 N N . ILE B 1 195 ? 1.602 34.031 19.984 1 98.19 195 ILE B N 1
ATOM 6100 C CA . ILE B 1 195 ? 1.189 35.031 19.016 1 98.19 195 ILE B CA 1
ATOM 6101 C C . ILE B 1 195 ? 1.892 36.344 19.297 1 98.19 195 ILE B C 1
ATOM 6103 O O . ILE B 1 195 ? 2.41 37 18.375 1 98.19 195 ILE B O 1
ATOM 6107 N N . ALA B 1 196 ? 1.946 36.719 20.562 1 98.25 196 ALA B N 1
ATOM 6108 C CA . ALA B 1 196 ? 2.646 37.938 20.953 1 98.25 196 ALA B CA 1
ATOM 6109 C C . ALA B 1 196 ? 4.121 37.844 20.562 1 98.25 196 ALA B C 1
ATOM 6111 O O . ALA B 1 196 ? 4.688 38.844 20.078 1 98.25 196 ALA B O 1
ATOM 6112 N N . ALA B 1 197 ? 4.68 36.75 20.828 1 97.5 197 ALA B N 1
ATOM 6113 C CA . ALA B 1 197 ? 6.082 36.562 20.469 1 97.5 197 ALA B CA 1
ATOM 6114 C C . ALA B 1 197 ? 6.293 36.719 18.969 1 97.5 197 ALA B C 1
ATOM 6116 O O . ALA B 1 197 ? 7.316 37.25 18.547 1 97.5 197 ALA B O 1
ATOM 6117 N N . CYS B 1 198 ? 5.375 36.281 18.141 1 97.38 198 CYS B N 1
ATOM 6118 C CA . CYS B 1 198 ? 5.461 36.438 16.688 1 97.38 198 CYS B CA 1
ATOM 6119 C C . CYS B 1 198 ? 5.48 37.906 16.312 1 97.38 198 CYS B C 1
ATOM 6121 O O . CYS B 1 198 ? 6.262 38.344 15.453 1 97.38 198 CYS B O 1
ATOM 6123 N N . PHE B 1 199 ? 4.652 38.688 16.938 1 98 199 PHE B N 1
ATOM 6124 C CA . PHE B 1 199 ? 4.543 40.094 16.625 1 98 199 PHE B CA 1
ATOM 6125 C C . PHE B 1 199 ? 5.84 40.812 16.953 1 98 199 PHE B C 1
ATOM 6127 O O . PHE B 1 199 ? 6.391 41.531 16.109 1 98 199 PHE B O 1
ATOM 6134 N N . ILE B 1 200 ? 6.371 40.625 18.156 1 97.69 200 ILE B N 1
ATOM 6135 C CA . ILE B 1 200 ? 7.543 41.406 18.562 1 97.69 200 ILE B CA 1
ATOM 6136 C C . ILE B 1 200 ? 8.766 40.938 17.766 1 97.69 200 ILE B C 1
ATOM 6138 O O . ILE B 1 200 ? 9.648 41.75 17.469 1 97.69 200 ILE B O 1
ATOM 6142 N N . SER B 1 201 ? 8.797 39.719 17.453 1 96.31 201 SER B N 1
ATOM 6143 C CA . SER B 1 201 ? 9.898 39.188 16.641 1 96.31 201 SER B CA 1
ATOM 6144 C C . SER B 1 201 ? 9.883 39.812 15.234 1 96.31 201 SER B C 1
ATOM 6146 O O . SER B 1 201 ? 10.914 39.844 14.562 1 96.31 201 SER B O 1
ATOM 6148 N N . SER B 1 202 ? 8.742 40.281 14.789 1 96.12 202 SER B N 1
ATOM 6149 C CA . SER B 1 202 ? 8.602 40.875 13.461 1 96.12 202 SER B CA 1
ATOM 6150 C C . SER B 1 202 ? 8.633 42.406 13.523 1 96.12 202 SER B C 1
ATOM 6152 O O . SER B 1 202 ? 8.359 43.062 12.531 1 96.12 202 SER B O 1
ATOM 6154 N N . GLY B 1 203 ? 8.812 42.906 14.664 1 96.19 203 GLY B N 1
ATOM 6155 C CA . GLY B 1 203 ? 8.992 44.344 14.828 1 96.19 203 GLY B CA 1
ATOM 6156 C C . GLY B 1 203 ? 7.68 45.094 14.984 1 96.19 203 GLY B C 1
ATOM 6157 O O . GLY B 1 203 ? 7.625 46.281 14.766 1 96.19 203 GLY B O 1
ATOM 6158 N N . ILE B 1 204 ? 6.625 44.438 15.336 1 97.56 204 ILE B N 1
ATOM 6159 C CA . ILE B 1 204 ? 5.328 45.062 15.523 1 97.56 204 ILE B CA 1
ATOM 6160 C C . ILE B 1 204 ? 5.02 45.188 17.016 1 97.56 204 ILE B C 1
ATOM 6162 O O . ILE B 1 204 ? 4.969 44.188 17.734 1 97.56 204 ILE B O 1
ATOM 6166 N N . PRO B 1 205 ? 4.812 46.438 17.5 1 98.31 205 PRO B N 1
ATOM 6167 C CA . PRO B 1 205 ? 4.449 46.594 18.906 1 98.31 205 PRO B CA 1
ATOM 6168 C C . PRO B 1 205 ? 3.143 45.875 19.266 1 98.31 205 PRO B C 1
ATOM 6170 O O . PRO B 1 205 ? 2.191 45.906 18.469 1 98.31 205 PRO B O 1
ATOM 6173 N N . VAL B 1 206 ? 3.137 45.312 20.453 1 98.25 206 VAL B N 1
ATOM 6174 C CA . VAL B 1 206 ? 1.955 44.531 20.828 1 98.25 206 VAL B CA 1
ATOM 6175 C C . VAL B 1 206 ? 1.593 44.812 22.297 1 98.25 206 VAL B C 1
ATOM 6177 O O . VAL B 1 206 ? 2.473 44.906 23.156 1 98.25 206 VAL B O 1
ATOM 6180 N N . LYS B 1 207 ? 0.357 45.094 22.562 1 98.44 207 LYS B N 1
ATOM 6181 C CA . LYS B 1 207 ? -0.217 45.188 23.906 1 98.44 207 LYS B CA 1
ATOM 6182 C C . LYS B 1 207 ? -0.891 43.844 24.281 1 98.44 207 LYS B C 1
ATOM 6184 O O . LYS B 1 207 ? -1.766 43.375 23.562 1 98.44 207 LYS B O 1
ATOM 6189 N N . LEU B 1 208 ? -0.463 43.281 25.375 1 98.44 208 LEU B N 1
ATOM 6190 C CA . LEU B 1 208 ? -1.023 42.031 25.859 1 98.44 208 LEU B CA 1
ATOM 6191 C C . LEU B 1 208 ? -1.968 42.281 27.031 1 98.44 208 LEU B C 1
ATOM 6193 O O . LEU B 1 208 ? -1.576 42.875 28.031 1 98.44 208 LEU B O 1
ATOM 6197 N N . VAL B 1 209 ? -3.178 41.812 26.875 1 98.25 209 VAL B N 1
ATOM 6198 C CA . VAL B 1 209 ? -4.188 42.031 27.906 1 98.25 209 VAL B CA 1
ATOM 6199 C C . VAL B 1 209 ? -4.449 40.75 28.672 1 98.25 209 VAL B C 1
ATOM 6201 O O . VAL B 1 209 ? -4.652 39.688 28.062 1 98.25 209 VAL B O 1
ATOM 6204 N N . GLU B 1 210 ? -4.406 40.781 29.969 1 96.75 210 GLU B N 1
ATOM 6205 C CA . GLU B 1 210 ? -4.746 39.688 30.844 1 96.75 210 GLU B CA 1
ATOM 6206 C C . GLU B 1 210 ? -5.812 40.094 31.859 1 96.75 210 GLU B C 1
ATOM 6208 O O . GLU B 1 210 ? -6.145 41.25 31.984 1 96.75 210 GLU B O 1
ATOM 6213 N N . VAL B 1 211 ? -6.379 39.094 32.531 1 93.31 211 VAL B N 1
ATOM 6214 C CA . VAL B 1 211 ? -7.52 39.312 33.406 1 93.31 211 VAL B CA 1
ATOM 6215 C C . VAL B 1 211 ? -7.039 39.812 34.75 1 93.31 211 VAL B C 1
ATOM 6217 O O . VAL B 1 211 ? -7.797 40.438 35.5 1 93.31 211 VAL B O 1
ATOM 6220 N N . ASN B 1 212 ? -5.797 39.438 35.156 1 95.12 212 ASN B N 1
ATOM 6221 C CA . ASN B 1 212 ? -5.227 39.906 36.406 1 95.12 212 ASN B CA 1
ATOM 6222 C C . ASN B 1 212 ? -3.703 39.969 36.344 1 95.12 212 ASN B C 1
ATOM 6224 O O . ASN B 1 212 ? -3.1 39.531 35.344 1 95.12 212 ASN B O 1
ATOM 6228 N N . GLN B 1 213 ? -3.158 40.562 37.375 1 96.25 213 GLN B N 1
ATOM 6229 C CA . GLN B 1 213 ? -1.729 40.844 37.375 1 96.25 213 GLN B CA 1
ATOM 6230 C C . GLN B 1 213 ? -0.901 39.562 37.438 1 96.25 213 GLN B C 1
ATOM 6232 O O . GLN B 1 213 ? 0.166 39.5 36.844 1 96.25 213 GLN B O 1
ATOM 6237 N N . GLU B 1 214 ? -1.397 38.625 38.094 1 96.56 214 GLU B N 1
ATOM 6238 C CA . GLU B 1 214 ? -0.676 37.344 38.219 1 96.56 214 GLU B CA 1
ATOM 6239 C C . GLU B 1 214 ? -0.487 36.688 36.875 1 96.56 214 GLU B C 1
ATOM 6241 O O . GLU B 1 214 ? 0.625 36.281 36.531 1 96.56 214 GLU B O 1
ATOM 6246 N N . TYR B 1 215 ? -1.562 36.562 36.188 1 95.06 215 TYR B N 1
ATOM 6247 C CA . TYR B 1 215 ? -1.509 35.938 34.875 1 95.06 215 TYR B CA 1
ATOM 6248 C C . TYR B 1 215 ? -0.674 36.781 33.906 1 95.06 215 TYR B C 1
ATOM 6250 O O . TYR B 1 215 ? 0.055 36.25 33.062 1 95.06 215 TYR B O 1
ATOM 6258 N N . LEU B 1 216 ? -0.767 38.094 34.031 1 96.81 216 LEU B N 1
ATOM 6259 C CA . LEU B 1 216 ? 0.004 39 33.188 1 96.81 216 LEU B CA 1
ATOM 6260 C C . LEU B 1 216 ? 1.501 38.812 33.375 1 96.81 216 LEU B C 1
ATOM 6262 O O . LEU B 1 216 ? 2.258 38.688 32.406 1 96.81 216 LEU B O 1
ATOM 6266 N N . ASP B 1 217 ? 1.903 38.719 34.656 1 96.81 217 ASP B N 1
ATOM 6267 C CA . ASP B 1 217 ? 3.316 38.531 34.969 1 96.81 217 ASP B CA 1
ATOM 6268 C C . ASP B 1 217 ? 3.826 37.188 34.469 1 96.81 217 ASP B C 1
ATOM 6270 O O . ASP B 1 217 ? 4.93 37.094 33.906 1 96.81 217 ASP B O 1
ATOM 6274 N N . LYS B 1 218 ? 3.016 36.281 34.656 1 95.62 218 LYS B N 1
ATOM 6275 C CA . LYS B 1 218 ? 3.375 34.938 34.188 1 95.62 218 LYS B CA 1
ATOM 6276 C C . LYS B 1 218 ? 3.543 34.938 32.656 1 95.62 218 LYS B C 1
ATOM 6278 O O . LYS B 1 218 ? 4.484 34.344 32.156 1 95.62 218 LYS B O 1
ATOM 6283 N N . THR B 1 219 ? 2.621 35.562 31.984 1 96.38 219 THR B N 1
ATOM 6284 C CA . THR B 1 219 ? 2.635 35.594 30.516 1 96.38 219 THR B CA 1
ATOM 6285 C C . THR B 1 219 ? 3.863 36.375 30.016 1 96.38 219 THR B C 1
ATOM 6287 O O . THR B 1 219 ? 4.551 35.906 29.109 1 96.38 219 THR B O 1
ATOM 6290 N N . LEU B 1 220 ? 4.148 37.531 30.594 1 96.94 220 LEU B N 1
ATOM 6291 C CA . LEU B 1 220 ? 5.297 38.312 30.188 1 96.94 220 LEU B CA 1
ATOM 6292 C C . LEU B 1 220 ? 6.602 37.562 30.422 1 96.94 220 LEU B C 1
ATOM 6294 O O . LEU B 1 220 ? 7.512 37.625 29.594 1 96.94 220 LEU B O 1
ATOM 6298 N N . SER B 1 221 ? 6.629 36.875 31.516 1 96.31 221 SER B N 1
ATOM 6299 C CA . SER B 1 221 ? 7.801 36.062 31.812 1 96.31 221 SER B CA 1
ATOM 6300 C C . SER B 1 221 ? 7.965 34.938 30.781 1 96.31 221 SER B C 1
ATOM 6302 O O . SER B 1 221 ? 9.086 34.625 30.359 1 96.31 221 SER B O 1
ATOM 6304 N N . GLY B 1 222 ? 6.883 34.344 30.484 1 95.12 222 GLY B N 1
ATOM 6305 C CA . GLY B 1 222 ? 6.914 33.281 29.469 1 95.12 222 GLY B CA 1
ATOM 6306 C C . GLY B 1 222 ? 7.418 33.781 28.125 1 95.12 222 GLY B C 1
ATOM 6307 O O . GLY B 1 222 ? 8.195 33.094 27.469 1 95.12 222 GLY B O 1
ATOM 6308 N N . ILE B 1 223 ? 6.996 34.875 27.688 1 97.06 223 ILE B N 1
ATOM 6309 C CA . ILE B 1 223 ? 7.406 35.469 26.406 1 97.06 223 ILE B CA 1
ATOM 6310 C C . ILE B 1 223 ? 8.89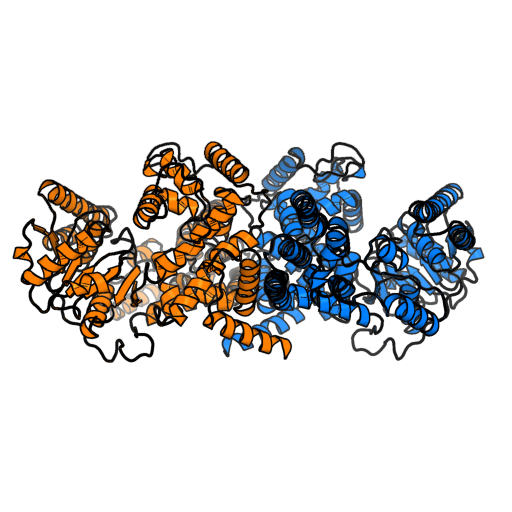1 35.812 26.453 1 97.06 223 ILE B C 1
ATOM 6312 O O . ILE B 1 223 ? 9.617 35.594 25.484 1 97.06 223 ILE B O 1
ATOM 6316 N N . ARG B 1 224 ? 9.32 36.312 27.562 1 96.19 224 ARG B N 1
ATOM 6317 C CA . ARG B 1 224 ? 10.734 36.625 27.75 1 96.19 224 ARG B CA 1
ATOM 6318 C C . ARG B 1 224 ? 11.578 35.344 27.609 1 96.19 224 ARG B C 1
ATOM 6320 O O . ARG B 1 224 ? 12.664 35.375 27.016 1 96.19 224 ARG B O 1
ATOM 6327 N N . LYS B 1 225 ? 11.102 34.344 28.125 1 95.44 225 LYS B N 1
ATOM 6328 C CA . LYS B 1 225 ? 11.812 33.094 28.016 1 95.44 225 LYS B CA 1
ATOM 6329 C C . LYS B 1 225 ? 11.906 32.625 26.562 1 95.44 225 LYS B C 1
ATOM 6331 O O . LYS B 1 225 ? 12.93 32.062 26.156 1 95.44 225 LYS B O 1
ATOM 6336 N N . ILE B 1 226 ? 10.812 32.75 25.844 1 94.44 226 ILE B N 1
ATOM 6337 C CA . ILE B 1 226 ? 10.805 32.375 24.422 1 94.44 226 ILE B CA 1
ATOM 6338 C C . ILE B 1 226 ? 11.898 33.125 23.688 1 94.44 226 ILE B C 1
ATOM 6340 O O . ILE B 1 226 ? 12.664 32.531 22.906 1 94.44 226 ILE B O 1
ATOM 6344 N N . VAL B 1 227 ? 12.031 34.406 23.938 1 95.81 227 VAL B N 1
ATOM 6345 C CA . VAL B 1 227 ? 13 35.281 23.266 1 95.81 227 VAL B CA 1
ATOM 6346 C C . VAL B 1 227 ? 14.414 34.906 23.734 1 95.81 227 VAL B C 1
ATOM 6348 O O . VAL B 1 227 ? 15.328 34.844 22.906 1 95.81 227 VAL B O 1
ATOM 6351 N N . GLN B 1 228 ? 14.57 34.688 25 1 94.56 228 GLN B N 1
ATOM 6352 C CA . GLN B 1 228 ? 15.875 34.375 25.578 1 94.56 228 GLN B CA 1
ATOM 6353 C C . GLN B 1 228 ? 16.406 33.031 25.047 1 94.56 228 GLN B C 1
ATOM 6355 O O . GLN B 1 228 ? 17.609 32.875 24.859 1 94.56 228 GLN B O 1
ATOM 6360 N N . ARG B 1 229 ? 15.586 32.125 24.906 1 93.94 229 ARG B N 1
ATOM 6361 C CA . ARG B 1 229 ? 15.984 30.844 24.344 1 93.94 229 ARG B CA 1
ATOM 6362 C C . ARG B 1 229 ? 16.625 31 22.969 1 93.94 229 ARG B C 1
ATOM 6364 O O . ARG B 1 229 ? 17.547 30.266 22.625 1 93.94 229 ARG B O 1
ATOM 6371 N N . ASN B 1 230 ? 16.109 31.859 22.188 1 92.81 230 ASN B N 1
ATOM 6372 C CA . ASN B 1 230 ? 16.703 32.156 20.875 1 92.81 230 ASN B CA 1
ATOM 6373 C C . ASN B 1 230 ? 18.094 32.719 21 1 92.81 230 ASN B C 1
ATOM 6375 O O . ASN B 1 230 ? 18.969 32.469 20.156 1 92.81 230 ASN B O 1
ATOM 6379 N N . VAL B 1 231 ? 18.312 33.5 22.016 1 92.12 231 VAL B N 1
ATOM 6380 C CA . VAL B 1 231 ? 19.625 34.031 22.281 1 92.12 231 VAL B CA 1
ATOM 6381 C C . VAL B 1 231 ? 20.594 32.938 22.688 1 92.12 231 VAL B C 1
ATOM 6383 O O . VAL B 1 231 ? 21.719 32.844 22.188 1 92.12 231 VAL B O 1
ATOM 6386 N N . GLU B 1 232 ? 20.109 32.125 23.516 1 93.19 232 GLU B N 1
ATOM 6387 C CA . GLU B 1 232 ? 20.906 31 24 1 93.19 232 GLU B CA 1
ATOM 6388 C C . GLU B 1 232 ? 21.312 30.078 22.859 1 93.19 232 GLU B C 1
ATOM 6390 O O . GLU B 1 232 ? 22.406 29.531 22.859 1 93.19 232 GLU B O 1
ATOM 6395 N N . LYS B 1 233 ? 20.469 29.922 21.938 1 88.69 233 LYS B N 1
ATOM 6396 C CA . LYS B 1 233 ? 20.719 29.031 20.812 1 88.69 233 LYS B CA 1
ATOM 6397 C C . LYS B 1 233 ? 21.5 29.734 19.703 1 88.69 233 LYS B C 1
ATOM 6399 O O . LYS B 1 233 ? 21.766 29.141 18.656 1 88.69 233 LYS B O 1
ATOM 6404 N N . GLY B 1 234 ? 21.719 31 19.828 1 85.88 234 GLY B N 1
ATOM 6405 C CA . GLY B 1 234 ? 22.547 31.734 18.906 1 85.88 234 GLY B CA 1
ATOM 6406 C C . GLY B 1 234 ? 21.781 32.25 17.688 1 85.88 234 GLY B C 1
ATOM 6407 O O . GLY B 1 234 ? 22.375 32.688 16.719 1 85.88 234 GLY B O 1
ATOM 6408 N N . ARG B 1 235 ? 20.453 32.25 17.719 1 84.5 235 ARG B N 1
ATOM 6409 C CA . ARG B 1 235 ? 19.625 32.688 16.594 1 84.5 235 ARG B CA 1
ATOM 6410 C C . ARG B 1 235 ? 19.312 34.156 16.656 1 84.5 235 ARG B C 1
ATOM 6412 O O . ARG B 1 235 ? 18.891 34.781 15.672 1 84.5 235 ARG B O 1
ATOM 6419 N N . LEU B 1 236 ? 19.531 34.75 17.906 1 89.5 236 LEU B N 1
ATOM 6420 C CA . LEU B 1 236 ? 19.203 36.156 18.172 1 89.5 236 LEU B CA 1
ATOM 6421 C C . LEU B 1 236 ? 20.266 36.781 19.062 1 89.5 236 LEU B C 1
ATOM 6423 O O . LEU B 1 236 ? 20.734 36.156 20.016 1 89.5 236 LEU B O 1
ATOM 6427 N N . SER B 1 237 ? 20.656 38 18.75 1 93.25 237 SER B N 1
ATOM 6428 C CA . SER B 1 237 ? 21.594 38.719 19.625 1 93.25 237 SER B CA 1
ATOM 6429 C C . SER B 1 237 ? 20.875 39.281 20.844 1 93.25 237 SER B C 1
ATOM 6431 O O . SER B 1 237 ? 19.656 39.5 20.812 1 93.25 237 SER B O 1
ATOM 6433 N N . GLN B 1 238 ? 21.641 39.562 21.828 1 93.88 238 GLN B N 1
ATOM 6434 C CA . GLN B 1 238 ? 21.078 40.156 23.031 1 93.88 238 GLN B CA 1
ATOM 6435 C C . GLN B 1 238 ? 20.469 41.531 22.75 1 93.88 238 GLN B C 1
ATOM 6437 O O . GLN B 1 238 ? 19.453 41.906 23.344 1 93.88 238 GLN B O 1
ATOM 6442 N N . GLU B 1 239 ? 21.109 42.25 21.922 1 95 239 GLU B N 1
ATOM 6443 C CA . GLU B 1 239 ? 20.625 43.562 21.547 1 95 239 GLU B CA 1
ATOM 6444 C C . GLU B 1 239 ? 19.281 43.469 20.844 1 95 239 GLU B C 1
ATOM 6446 O O . GLU B 1 239 ? 18.359 44.219 21.172 1 95 239 GLU B O 1
ATOM 6451 N N . LYS B 1 240 ? 19.203 42.594 19.938 1 94.88 240 LYS B N 1
ATOM 6452 C CA . LYS B 1 240 ? 17.953 42.406 19.203 1 94.88 240 LYS B CA 1
ATOM 6453 C C . LYS B 1 240 ? 16.859 41.875 20.109 1 94.88 240 LYS B C 1
ATOM 6455 O O . LYS B 1 240 ? 15.68 42.219 19.938 1 94.88 240 LYS B O 1
ATOM 6460 N N . ALA B 1 241 ? 17.219 41.031 21.062 1 96.38 241 ALA B N 1
ATOM 6461 C CA . ALA B 1 241 ? 16.266 40.531 22.047 1 96.38 241 ALA B CA 1
ATOM 6462 C C . ALA B 1 241 ? 15.672 41.688 22.875 1 96.38 241 ALA B C 1
ATOM 6464 O O . ALA B 1 241 ? 14.469 41.719 23.141 1 96.38 241 ALA B O 1
ATOM 6465 N N . GLY B 1 242 ? 16.531 42.531 23.25 1 96.19 242 GLY B N 1
ATOM 6466 C CA . GLY B 1 242 ? 16.062 43.688 23.984 1 96.19 242 GLY B CA 1
ATOM 6467 C C . GLY B 1 242 ? 15.117 44.562 23.188 1 96.19 242 GLY B C 1
ATOM 6468 O O . GLY B 1 242 ? 14.125 45.062 23.719 1 96.19 242 GLY B O 1
ATOM 6469 N N . GLN B 1 243 ? 15.461 44.75 21.969 1 96.81 243 GLN B N 1
ATOM 6470 C CA . GLN B 1 243 ? 14.602 45.531 21.094 1 96.81 243 GLN B CA 1
ATOM 6471 C C . GLN B 1 243 ? 13.234 44.875 20.922 1 96.81 243 GLN B C 1
ATOM 6473 O O . GLN B 1 243 ? 12.203 45.562 20.969 1 96.81 243 GLN B O 1
ATOM 6478 N N . GLN B 1 244 ? 13.242 43.594 20.734 1 97.06 244 GLN B N 1
ATOM 6479 C CA . GLN B 1 244 ? 11.984 42.875 20.594 1 97.06 244 GLN B CA 1
ATOM 6480 C C . GLN B 1 244 ? 11.125 43.031 21.844 1 97.06 244 GLN B C 1
ATOM 6482 O O . GLN B 1 244 ? 9.93 43.312 21.75 1 97.06 244 GLN B O 1
ATOM 6487 N N . LEU B 1 245 ? 11.734 42.844 23 1 97.31 245 LEU B N 1
ATOM 6488 C CA . LEU B 1 245 ? 11 42.844 24.25 1 97.31 245 LEU B CA 1
ATOM 6489 C C . LEU B 1 245 ? 10.477 44.25 24.562 1 97.31 245 LEU B C 1
ATOM 6491 O O . LEU B 1 245 ? 9.477 44.406 25.266 1 97.31 245 LEU B O 1
ATOM 6495 N N . SER B 1 246 ? 11.125 45.281 24.031 1 97.69 246 SER B N 1
ATOM 6496 C CA . SER B 1 246 ? 10.68 46.656 24.25 1 97.69 246 SER B CA 1
ATOM 6497 C C . SER B 1 246 ? 9.367 46.938 23.516 1 97.69 246 SER B C 1
ATOM 6499 O O . SER B 1 246 ? 8.664 47.906 23.844 1 97.69 246 SER B O 1
ATOM 6501 N N . LEU B 1 247 ? 9.047 46.094 22.578 1 98.25 247 LEU B N 1
ATOM 6502 C CA . LEU B 1 247 ? 7.832 46.281 21.797 1 98.25 247 LEU B CA 1
ATOM 6503 C C . LEU B 1 247 ? 6.637 45.625 22.5 1 98.25 247 LEU B C 1
ATOM 6505 O O . LEU B 1 247 ? 5.496 45.781 22.062 1 98.25 247 LEU B O 1
ATOM 6509 N N . LEU B 1 248 ? 6.902 44.906 23.625 1 98.12 248 LEU B N 1
ATOM 6510 C CA . LEU B 1 248 ? 5.871 44.188 24.359 1 98.12 248 LEU B CA 1
ATOM 6511 C C . LEU B 1 248 ? 5.422 45 25.578 1 98.12 248 LEU B C 1
ATOM 6513 O O . LEU B 1 248 ? 6.246 45.406 26.406 1 98.12 248 LEU B O 1
ATOM 6517 N N . ARG B 1 249 ? 4.109 45.25 25.672 1 97.62 249 ARG B N 1
ATOM 6518 C CA . ARG B 1 249 ? 3.543 45.938 26.828 1 97.62 249 ARG B CA 1
ATOM 6519 C C . ARG B 1 249 ? 2.344 45.188 27.391 1 97.62 249 ARG B C 1
ATOM 6521 O O . ARG B 1 249 ? 1.417 44.844 26.641 1 97.62 249 ARG B O 1
ATOM 6528 N N . GLY B 1 250 ? 2.387 44.906 28.688 1 97.81 250 GLY B N 1
ATOM 6529 C CA . GLY B 1 250 ? 1.261 44.281 29.359 1 97.81 250 GLY B CA 1
ATOM 6530 C C . GLY B 1 250 ? 0.282 45.25 29.953 1 97.81 250 GLY B C 1
ATOM 6531 O O . GLY B 1 250 ? 0.681 46.312 30.422 1 97.81 250 GLY B O 1
ATOM 6532 N N . THR B 1 251 ? -0.994 44.906 29.906 1 97.75 251 THR B N 1
ATOM 6533 C CA . THR B 1 251 ? -1.992 45.781 30.531 1 97.75 251 THR B CA 1
ATOM 6534 C C . THR B 1 251 ? -3.197 44.969 31 1 97.75 251 THR B C 1
ATOM 6536 O O . THR B 1 251 ? -3.375 43.812 30.594 1 97.75 251 THR B O 1
ATOM 6539 N N . LEU B 1 252 ? -3.938 45.5 31.891 1 97.56 252 LEU B N 1
ATOM 6540 C CA . LEU B 1 252 ? -5.191 44.906 32.344 1 97.56 252 LEU B CA 1
ATOM 6541 C C . LEU B 1 252 ? -6.383 45.719 31.875 1 97.56 252 LEU B C 1
ATOM 6543 O O . LEU B 1 252 ? -7.535 45.344 32.094 1 97.56 252 LEU B O 1
ATOM 6547 N N . ASP B 1 253 ? -6.035 46.844 31.141 1 96.5 253 ASP B N 1
ATOM 6548 C CA . ASP B 1 253 ? -7.055 47.844 30.812 1 96.5 253 ASP B CA 1
ATOM 6549 C C . ASP B 1 253 ? -7.324 47.875 29.312 1 96.5 253 ASP B C 1
ATOM 6551 O O . ASP B 1 253 ? -6.457 48.25 28.516 1 96.5 253 ASP B O 1
ATOM 6555 N N . TYR B 1 254 ? -8.57 47.594 28.953 1 97 254 TYR B N 1
ATOM 6556 C CA . TYR B 1 254 ? -8.984 47.594 27.562 1 97 254 TYR B CA 1
ATOM 6557 C C . TYR B 1 254 ? -8.922 49 26.969 1 97 254 TYR B C 1
ATOM 6559 O O . TYR B 1 254 ? -8.836 49.156 25.75 1 97 254 TYR B O 1
ATOM 6567 N N . ASN B 1 255 ? -8.953 49.969 27.797 1 96.19 255 ASN B N 1
ATOM 6568 C CA . ASN B 1 255 ? -8.953 51.344 27.328 1 96.19 255 ASN B CA 1
ATOM 6569 C C . ASN B 1 255 ? -7.625 51.719 26.672 1 96.19 255 ASN B C 1
ATOM 6571 O O . ASN B 1 255 ? -7.539 52.719 25.953 1 96.19 255 ASN B O 1
ATOM 6575 N N . GLU B 1 256 ? -6.719 50.969 26.906 1 97.06 256 GLU B N 1
ATOM 6576 C CA . GLU B 1 256 ? -5.41 51.219 26.297 1 97.06 256 GLU B CA 1
ATOM 6577 C C . GLU B 1 256 ? -5.352 50.719 24.859 1 97.06 256 GLU B C 1
ATOM 6579 O O . GLU B 1 256 ? -4.359 50.938 24.172 1 97.06 256 GLU B O 1
ATOM 6584 N N . LEU B 1 257 ? -6.422 50.156 24.391 1 98.38 257 LEU B N 1
ATOM 6585 C CA . LEU B 1 257 ? -6.434 49.562 23.062 1 98.38 257 LEU B CA 1
ATOM 6586 C C . LEU B 1 257 ? -7.078 50.5 22.047 1 98.38 257 LEU B C 1
ATOM 6588 O O . LEU B 1 257 ? -7.332 50.094 20.906 1 98.38 257 LEU B O 1
ATOM 6592 N N . LYS B 1 258 ? -7.309 51.656 22.328 1 97.69 258 LYS B N 1
ATOM 6593 C CA . LYS B 1 258 ? -8.078 52.594 21.531 1 97.69 258 LYS B CA 1
ATOM 6594 C C . LYS B 1 258 ? -7.418 52.812 20.172 1 97.69 258 LYS B C 1
ATOM 6596 O O . LYS B 1 258 ? -8.102 53.062 19.172 1 97.69 258 LYS B O 1
ATOM 6601 N N . ASN B 1 259 ? -6.082 52.688 20.156 1 96.44 259 ASN B N 1
ATOM 6602 C CA . ASN B 1 259 ? -5.387 53.094 18.938 1 96.44 259 ASN B CA 1
ATOM 6603 C C . ASN B 1 259 ? -4.758 51.906 18.234 1 96.44 259 ASN B C 1
ATOM 6605 O O . ASN B 1 259 ? -4.051 52.062 17.234 1 96.44 259 ASN B O 1
ATOM 6609 N N . VAL B 1 260 ? -5.027 50.719 18.672 1 98.25 260 VAL B N 1
ATOM 6610 C CA . VAL B 1 260 ? -4.426 49.562 18.016 1 98.25 260 VAL B CA 1
ATOM 6611 C C . VAL B 1 260 ? -5.086 49.344 16.656 1 98.25 260 VAL B C 1
ATOM 6613 O O . VAL B 1 260 ? -6.207 49.781 16.422 1 98.25 260 VAL B O 1
ATOM 6616 N N . ASP B 1 261 ? -4.363 48.688 15.758 1 98.62 261 ASP B N 1
ATOM 6617 C CA . ASP B 1 261 ? -4.848 48.469 14.406 1 98.62 261 ASP B CA 1
ATOM 6618 C C . ASP B 1 261 ? -5.52 47.094 14.289 1 98.62 261 ASP B C 1
ATOM 6620 O O . ASP B 1 261 ? -6.395 46.906 13.445 1 98.62 261 ASP B O 1
ATOM 6624 N N . ILE B 1 262 ? -5.055 46.188 15.062 1 98.75 262 ILE B N 1
ATOM 6625 C CA . ILE B 1 262 ? -5.613 44.844 15.031 1 98.75 262 ILE B CA 1
ATOM 6626 C C . ILE B 1 262 ? -5.539 44.219 16.422 1 98.75 262 ILE B C 1
ATOM 6628 O O . ILE B 1 262 ? -4.582 44.438 17.156 1 98.75 262 ILE B O 1
ATOM 6632 N N . VAL B 1 263 ? -6.582 43.531 16.781 1 98.88 263 VAL B N 1
ATOM 6633 C CA . VAL B 1 263 ? -6.625 42.75 18.031 1 98.88 263 VAL B CA 1
ATOM 6634 C C . VAL B 1 263 ? -6.812 41.281 17.703 1 98.88 263 VAL B C 1
ATOM 6636 O O . VAL B 1 263 ? -7.68 40.906 16.906 1 98.88 263 VAL B O 1
ATOM 6639 N N . ILE B 1 264 ? -5.949 40.406 18.25 1 98.81 264 ILE B N 1
ATOM 6640 C CA . ILE B 1 264 ? -6.125 38.938 18.141 1 98.81 264 ILE B CA 1
ATOM 6641 C C . ILE B 1 264 ? -6.59 38.375 19.484 1 98.81 264 ILE B C 1
ATOM 6643 O O . ILE B 1 264 ? -5.84 38.406 20.453 1 98.81 264 ILE B O 1
ATOM 6647 N N . GLU B 1 265 ? -7.797 37.969 19.5 1 98.56 265 GLU B N 1
ATOM 6648 C CA . GLU B 1 265 ? -8.344 37.344 20.688 1 98.56 265 GLU B CA 1
ATOM 6649 C C . GLU B 1 265 ? -7.887 35.875 20.781 1 98.56 265 GLU B C 1
ATOM 6651 O O . GLU B 1 265 ? -8.055 35.094 19.828 1 98.56 265 GLU B O 1
ATOM 6656 N N . ALA B 1 266 ? -7.266 35.438 21.859 1 97.5 266 ALA B N 1
ATOM 6657 C CA . ALA B 1 266 ? -6.719 34.094 22.062 1 97.5 266 ALA B CA 1
ATOM 6658 C C . ALA B 1 266 ? -7.117 33.531 23.422 1 97.5 266 ALA B C 1
ATOM 6660 O O . ALA B 1 266 ? -6.293 32.938 24.109 1 97.5 266 ALA B O 1
ATOM 6661 N N . VAL B 1 267 ? -8.344 33.75 23.844 1 93.88 267 VAL B N 1
ATOM 6662 C CA . VAL B 1 267 ? -8.82 33.219 25.125 1 93.88 267 VAL B CA 1
ATOM 6663 C C . VAL B 1 267 ? -9.445 31.859 24.922 1 93.88 267 VAL B C 1
ATOM 6665 O O . VAL B 1 267 ? -9.289 31.25 23.859 1 93.88 267 VAL B O 1
ATOM 6668 N N . PHE B 1 268 ? -10.094 31.266 25.891 1 86.31 268 PHE B N 1
ATOM 6669 C CA . PHE B 1 268 ? -10.664 29.922 25.875 1 86.31 268 PHE B CA 1
ATOM 6670 C C . PHE B 1 268 ? -11.68 29.766 24.75 1 86.31 268 PHE B C 1
ATOM 6672 O O . PHE B 1 268 ? -12.289 30.75 24.328 1 86.31 268 PHE B O 1
ATOM 6679 N N . GLU B 1 269 ? -11.844 28.547 24.297 1 88.69 269 GLU B N 1
ATOM 6680 C CA . GLU B 1 269 ? -12.719 28.219 23.172 1 88.69 269 GLU B CA 1
ATOM 6681 C C . GLU B 1 269 ? -14.18 28.188 23.609 1 88.69 269 GLU B C 1
ATOM 6683 O O . GLU B 1 269 ? -14.805 27.125 23.656 1 88.69 269 GLU B O 1
ATOM 6688 N N . ASN B 1 270 ? -14.695 29.328 23.891 1 90 270 ASN B N 1
ATOM 6689 C CA . ASN B 1 270 ? -16.062 29.516 24.359 1 90 270 ASN B CA 1
ATOM 6690 C C . ASN B 1 270 ? -16.734 30.688 23.641 1 90 270 ASN B C 1
ATOM 6692 O O . ASN B 1 270 ? -16.297 31.828 23.766 1 90 270 ASN B O 1
ATOM 6696 N N . MET B 1 271 ? -17.844 30.422 23 1 93.25 271 MET B N 1
ATOM 6697 C CA . MET B 1 271 ? -18.484 31.422 22.156 1 93.25 271 MET B CA 1
ATOM 6698 C C . MET B 1 271 ? -19 32.594 22.984 1 93.25 271 MET B C 1
ATOM 6700 O O . MET B 1 271 ? -18.844 33.75 22.594 1 93.25 271 MET B O 1
ATOM 6704 N N . ASP B 1 272 ? -19.578 32.281 24.141 1 94.25 272 ASP B N 1
ATOM 6705 C CA . ASP B 1 272 ? -20.141 33.344 24.969 1 94.25 272 ASP B CA 1
ATOM 6706 C C . ASP B 1 272 ? -19.047 34.281 25.469 1 94.25 272 ASP B C 1
ATOM 6708 O O . ASP B 1 272 ? -19.234 35.5 25.453 1 94.25 272 ASP B O 1
ATOM 6712 N N . LEU B 1 273 ? -18.047 33.719 25.859 1 95 273 LEU B N 1
ATOM 6713 C CA . LEU B 1 273 ? -16.906 34.5 26.328 1 95 273 LEU B CA 1
ATOM 6714 C C . LEU B 1 273 ? -16.344 35.344 25.203 1 95 273 LEU B C 1
ATOM 6716 O O . LEU B 1 273 ? -16.062 36.531 25.391 1 95 273 LEU B O 1
ATOM 6720 N N . LYS B 1 274 ? -16.203 34.844 24.062 1 96.62 274 LYS B N 1
ATOM 6721 C CA . LYS B 1 274 ? -15.641 35.562 22.922 1 96.62 274 LYS B CA 1
ATOM 6722 C C . LYS B 1 274 ? -16.562 36.688 22.469 1 96.62 274 LYS B C 1
ATOM 6724 O O . LYS B 1 274 ? -16.109 37.781 22.141 1 96.62 274 LYS B O 1
ATOM 6729 N N . LYS B 1 275 ? -17.828 36.438 22.516 1 98.06 275 LYS B N 1
ATOM 6730 C CA . LYS B 1 275 ? -18.781 37.5 22.172 1 98.06 275 LYS B CA 1
ATOM 6731 C C . LYS B 1 275 ? -18.688 38.656 23.141 1 98.06 275 LYS B C 1
ATOM 6733 O O . LYS B 1 275 ? -18.766 39.812 22.734 1 98.06 275 LYS B O 1
ATOM 6738 N N . LYS B 1 276 ? -18.562 38.281 24.375 1 98.06 276 LYS B N 1
ATOM 6739 C CA . LYS B 1 276 ? -18.391 39.312 25.391 1 98.06 276 LYS B CA 1
ATOM 6740 C C . LYS B 1 276 ? -17.156 40.156 25.109 1 98.06 276 LYS B C 1
ATOM 6742 O O . LYS B 1 276 ? -17.203 41.406 25.203 1 98.06 276 LYS B O 1
ATOM 6747 N N . ILE B 1 277 ? -16.141 39.562 24.797 1 98.25 277 ILE B N 1
ATOM 6748 C CA . ILE B 1 277 ? -14.875 40.25 24.516 1 98.25 277 ILE B CA 1
ATOM 6749 C C . ILE B 1 277 ? -15.008 41.094 23.25 1 98.25 277 ILE B C 1
ATOM 6751 O O . ILE B 1 277 ? -14.57 42.25 23.234 1 98.25 277 ILE B O 1
ATOM 6755 N N . PHE B 1 278 ? -15.633 40.656 22.25 1 98.69 278 PHE B N 1
ATOM 6756 C CA . PHE B 1 278 ? -15.773 41.375 20.984 1 98.69 278 PHE B CA 1
ATOM 6757 C C . PHE B 1 278 ? -16.656 42.594 21.172 1 98.69 278 PHE B C 1
ATOM 6759 O O . PHE B 1 278 ? -16.406 43.625 20.547 1 98.69 278 PHE B O 1
ATOM 6766 N N . ARG B 1 279 ? -17.688 42.5 22.031 1 98.31 279 ARG B N 1
ATOM 6767 C CA . ARG B 1 279 ? -18.484 43.688 22.359 1 98.31 279 ARG B CA 1
ATOM 6768 C C . ARG B 1 279 ? -17.641 44.781 23 1 98.31 279 ARG B C 1
ATOM 6770 O O . ARG B 1 279 ? -17.75 45.938 22.641 1 98.31 279 ARG B O 1
ATOM 6777 N N . ARG B 1 280 ? -16.875 44.312 23.859 1 98.19 280 ARG B N 1
ATOM 6778 C CA . ARG B 1 280 ? -16.016 45.25 24.578 1 98.19 280 ARG B CA 1
ATOM 6779 C C . ARG B 1 280 ? -14.992 45.875 23.641 1 98.19 280 ARG B C 1
ATOM 6781 O O . ARG B 1 280 ? -14.758 47.094 23.719 1 98.19 280 ARG B O 1
ATOM 6788 N N . LEU B 1 281 ? -14.383 45.125 22.828 1 98.62 281 LEU B N 1
ATOM 6789 C CA . LEU B 1 281 ? -13.398 45.625 21.875 1 98.62 281 LEU B CA 1
ATOM 6790 C C . LEU B 1 281 ? -14.039 46.594 20.891 1 98.62 281 LEU B C 1
ATOM 6792 O O . LEU B 1 281 ? -13.422 47.594 20.516 1 98.62 281 LEU B O 1
ATOM 6796 N N . ASP B 1 282 ? -15.234 46.219 20.453 1 98.25 282 ASP B N 1
ATOM 6797 C CA . ASP B 1 282 ? -15.961 47.062 19.516 1 98.25 282 ASP B CA 1
ATOM 6798 C C . ASP B 1 282 ? -16.188 48.469 20.094 1 98.25 282 ASP B C 1
ATOM 6800 O O . ASP B 1 282 ? -16.125 49.438 19.375 1 98.25 282 ASP B O 1
ATOM 6804 N N . GLN B 1 283 ? -16.328 48.531 21.375 1 97.5 283 GLN B N 1
ATOM 6805 C CA . GLN B 1 283 ? -16.594 49.781 22.062 1 97.5 283 GLN B CA 1
ATOM 6806 C C . GLN B 1 283 ? -15.305 50.562 22.312 1 97.5 283 GLN B C 1
ATOM 6808 O O . GLN B 1 283 ? -15.305 51.781 22.344 1 97.5 283 GLN B O 1
ATOM 6813 N N . THR B 1 284 ? -14.297 49.875 22.438 1 98.06 284 THR B N 1
ATOM 6814 C CA . THR B 1 284 ? -13.07 50.469 22.953 1 98.06 284 THR B CA 1
ATOM 6815 C C . THR B 1 284 ? -12.148 50.875 21.797 1 98.06 284 THR B C 1
ATOM 6817 O O . THR B 1 284 ? -11.547 51.938 21.812 1 98.06 284 THR B O 1
ATOM 6820 N N . CYS B 1 285 ? -12.031 50.062 20.812 1 98.25 285 CYS B N 1
ATOM 6821 C CA . CYS B 1 285 ? -11.078 50.281 19.734 1 98.25 285 CYS B CA 1
ATOM 6822 C C . CYS B 1 285 ? -11.617 51.281 18.719 1 98.25 285 CYS B C 1
ATOM 6824 O O . CYS B 1 285 ? -12.828 51.5 18.641 1 98.25 285 CYS B O 1
ATOM 6826 N N . LYS B 1 286 ? -10.727 51.875 17.969 1 97.88 286 LYS B N 1
ATOM 6827 C CA . LYS B 1 286 ? -11.133 52.75 16.875 1 97.88 286 LYS B CA 1
ATOM 6828 C C . LYS B 1 286 ? -11.906 51.969 15.812 1 97.88 286 LYS B C 1
ATOM 6830 O O . LYS B 1 286 ? -11.695 50.75 15.648 1 97.88 286 LYS B O 1
ATOM 6835 N N . PRO B 1 287 ? -12.719 52.594 15.062 1 96.69 287 PRO B N 1
ATOM 6836 C CA . PRO B 1 287 ? -13.602 51.938 14.109 1 96.69 287 PRO B CA 1
ATOM 6837 C C . PRO B 1 287 ? -12.836 51.156 13.023 1 96.69 287 PRO B C 1
ATOM 6839 O O . PRO B 1 287 ? -13.328 50.188 12.484 1 96.69 287 PRO B O 1
ATOM 6842 N N . SER B 1 288 ? -11.656 51.594 12.758 1 97.25 288 SER B N 1
ATOM 6843 C CA . SER B 1 288 ? -10.891 50.969 11.68 1 97.25 288 SER B CA 1
ATOM 6844 C C . SER B 1 288 ? -10.148 49.719 12.164 1 97.25 288 SER B C 1
ATOM 6846 O O . SER B 1 288 ? -9.594 48.969 11.359 1 97.25 288 SER B O 1
ATOM 6848 N N . ALA B 1 289 ? -10.164 49.438 13.477 1 98.56 289 ALA B N 1
ATOM 6849 C CA . ALA B 1 289 ? -9.414 48.312 14.039 1 98.56 289 ALA B CA 1
ATOM 6850 C C . ALA B 1 289 ? -10.016 46.969 13.594 1 98.56 289 ALA B C 1
ATOM 6852 O O . ALA B 1 289 ? -11.234 46.812 13.547 1 98.56 289 ALA B O 1
ATOM 6853 N N . ILE B 1 290 ? -9.172 46.094 13.211 1 98.81 290 ILE B N 1
ATOM 6854 C CA . ILE B 1 290 ? -9.586 44.719 12.883 1 98.81 290 ILE B CA 1
ATOM 6855 C C . ILE B 1 290 ? -9.695 43.906 14.164 1 98.81 290 ILE B C 1
ATOM 6857 O O . ILE B 1 290 ? -8.797 43.938 15.008 1 98.81 290 ILE B O 1
ATOM 6861 N N . LEU B 1 291 ? -10.828 43.25 14.328 1 98.88 291 LEU B N 1
ATOM 6862 C CA . LEU B 1 291 ? -11.047 42.344 15.445 1 98.88 291 LEU B CA 1
ATOM 6863 C C . LEU B 1 291 ? -10.961 40.875 14.984 1 98.88 291 LEU B C 1
ATOM 6865 O O . LEU B 1 291 ? -11.867 40.375 14.32 1 98.88 291 LEU B O 1
ATOM 6869 N N . ALA B 1 292 ? -9.852 40.219 15.359 1 98.88 292 ALA B N 1
ATOM 6870 C CA . ALA B 1 292 ? -9.594 38.875 14.891 1 98.88 292 ALA B CA 1
ATOM 6871 C C . ALA B 1 292 ? -9.672 37.875 16.047 1 98.88 292 ALA B C 1
ATOM 6873 O O . ALA B 1 292 ? -9.453 38.219 17.203 1 98.88 292 ALA B O 1
ATOM 6874 N N . SER B 1 293 ? -10.047 36.625 15.734 1 98.75 293 SER B N 1
ATOM 6875 C CA . SER B 1 293 ? -10.07 35.562 16.703 1 98.75 293 SER B CA 1
ATOM 6876 C C . SER B 1 293 ? -9.133 34.406 16.297 1 98.75 293 SER B C 1
ATOM 6878 O O . SER B 1 293 ? -9.055 34.062 15.125 1 98.75 293 SER B O 1
ATOM 6880 N N . ASN B 1 294 ? -8.414 33.844 17.312 1 98 294 ASN B N 1
ATOM 6881 C CA . ASN B 1 294 ? -7.559 32.688 17.109 1 98 294 ASN B CA 1
ATOM 6882 C C . ASN B 1 294 ? -8.32 31.391 17.344 1 98 294 ASN B C 1
ATOM 6884 O O . ASN B 1 294 ? -7.723 30.344 17.609 1 98 294 ASN B O 1
ATOM 6888 N N . THR B 1 295 ? -9.625 31.391 17.156 1 95.62 295 THR B N 1
ATOM 6889 C CA . THR B 1 295 ? -10.438 30.188 17.359 1 95.62 295 THR B CA 1
ATOM 6890 C C . THR B 1 295 ? -10.031 29.094 16.375 1 95.62 295 THR B C 1
ATOM 6892 O O . THR B 1 295 ? -9.609 29.391 15.25 1 95.62 295 THR B O 1
ATOM 6895 N N . SER B 1 296 ? -10.164 27.844 16.859 1 92.62 296 SER B N 1
ATOM 6896 C CA . SER B 1 296 ? -9.805 26.688 16.031 1 92.62 296 SER B CA 1
ATOM 6897 C C . SER B 1 296 ? -11.031 26.109 15.336 1 92.62 296 SER B C 1
ATOM 6899 O O . SER B 1 296 ? -10.914 25.141 14.562 1 92.62 296 SER B O 1
ATOM 6901 N N . GLY B 1 297 ? -12.195 26.734 15.57 1 93.12 297 GLY B N 1
ATOM 6902 C CA . GLY B 1 297 ? -13.312 26.094 14.891 1 93.12 297 GLY B CA 1
ATOM 6903 C C . GLY B 1 297 ? -14.633 26.797 15.148 1 93.12 297 GLY B C 1
ATOM 6904 O O . GLY B 1 297 ? -15.656 26.438 14.547 1 93.12 297 GLY B O 1
ATOM 6905 N N . LEU B 1 298 ? -14.672 27.844 15.961 1 94.12 298 LEU B N 1
ATOM 6906 C CA . LEU B 1 298 ? -15.922 28.547 16.281 1 94.12 298 LEU B CA 1
ATOM 6907 C C . LEU B 1 298 ? -16.344 29.453 15.133 1 94.12 298 LEU B C 1
ATOM 6909 O O . LEU B 1 298 ? -15.5 29.859 14.32 1 94.12 298 LEU B O 1
ATOM 6913 N N . ASP B 1 299 ? -17.609 29.812 15.078 1 97.44 299 ASP B N 1
ATOM 6914 C CA . ASP B 1 299 ? -18.219 30.547 13.984 1 97.44 299 ASP B CA 1
ATOM 6915 C C . ASP B 1 299 ? -17.828 32.031 14.023 1 97.44 299 ASP B C 1
ATOM 6917 O O . ASP B 1 299 ? -18.234 32.75 14.922 1 97.44 299 ASP B O 1
ATOM 6921 N N . ILE B 1 300 ? -17.141 32.469 13.055 1 98.62 300 ILE B N 1
ATOM 6922 C CA . ILE B 1 300 ? -16.656 33.844 12.961 1 98.62 300 ILE B CA 1
ATOM 6923 C C . ILE B 1 300 ? -17.844 34.781 12.789 1 98.62 300 ILE B C 1
ATOM 6925 O O . ILE B 1 300 ? -17.828 35.906 13.305 1 98.62 300 ILE B O 1
ATOM 6929 N N . ASP B 1 301 ? -18.859 34.344 12.109 1 98.62 301 ASP B N 1
ATOM 6930 C CA . ASP B 1 301 ? -20.016 35.188 11.852 1 98.62 301 ASP B CA 1
ATOM 6931 C C . ASP B 1 301 ? -20.797 35.469 13.141 1 98.62 301 ASP B C 1
ATOM 6933 O O . ASP B 1 301 ? -21.375 36.531 13.312 1 98.62 301 ASP B O 1
ATOM 6937 N N . GLN B 1 302 ? -20.781 34.5 14.008 1 98 302 GLN B N 1
ATOM 6938 C CA . GLN B 1 302 ? -21.422 34.719 15.305 1 98 302 GLN B CA 1
ATOM 6939 C C . GLN B 1 302 ? -20.672 35.781 16.109 1 98 302 GLN B C 1
ATOM 6941 O O . GLN B 1 302 ? -21.297 36.625 16.75 1 98 302 GLN B O 1
ATOM 6946 N N . MET B 1 303 ? -19.438 35.812 16.078 1 98.38 303 MET B N 1
ATOM 6947 C CA . MET B 1 303 ? -18.641 36.812 16.75 1 98.38 303 MET B CA 1
ATOM 6948 C C . MET B 1 303 ? -18.859 38.188 16.125 1 98.38 303 MET B C 1
ATOM 6950 O O . MET B 1 303 ? -18.969 39.188 16.828 1 98.38 303 MET B O 1
ATOM 6954 N N . ALA B 1 304 ? -18.906 38.188 14.836 1 98.62 304 ALA B N 1
ATOM 6955 C CA . ALA B 1 304 ? -19.109 39.406 14.102 1 98.62 304 ALA B CA 1
ATOM 6956 C C . ALA B 1 304 ? -20.469 40.031 14.398 1 98.62 304 ALA B C 1
ATOM 6958 O O . ALA B 1 304 ? -20.625 41.25 14.406 1 98.62 304 ALA B O 1
ATOM 6959 N N . SER B 1 305 ? -21.438 39.219 14.688 1 98.31 305 SER B N 1
ATOM 6960 C CA . SER B 1 305 ? -22.812 39.656 14.844 1 98.31 305 SER B CA 1
ATOM 6961 C C . SER B 1 305 ? -23 40.531 16.062 1 98.31 305 SER B C 1
ATOM 6963 O O . SER B 1 305 ? -23.969 41.281 16.172 1 98.31 305 SER B O 1
ATOM 6965 N N . VAL B 1 306 ? -22.062 40.562 16.953 1 98.44 306 VAL B N 1
ATOM 6966 C CA . VAL B 1 306 ? -22.219 41.312 18.188 1 98.44 306 VAL B CA 1
ATOM 6967 C C . VAL B 1 306 ? -21.406 42.594 18.094 1 98.44 306 VAL B C 1
ATOM 6969 O O . VAL B 1 306 ? -21.234 43.312 19.094 1 98.44 306 VAL B O 1
ATOM 6972 N N . THR B 1 307 ? -20.844 42.906 16.969 1 98.5 307 THR B N 1
ATOM 6973 C CA . THR B 1 307 ? -20.094 44.125 16.75 1 98.5 307 THR B CA 1
ATOM 6974 C C . THR B 1 307 ? -20.812 45.062 15.781 1 98.5 307 THR B C 1
ATOM 6976 O O . THR B 1 307 ? -21.672 44.625 15.016 1 98.5 307 THR B O 1
ATOM 6979 N N . SER B 1 308 ? -20.406 46.312 15.781 1 98.06 308 SER B N 1
ATOM 6980 C CA . SER B 1 308 ? -20.953 47.281 14.852 1 98.06 308 SER B CA 1
ATOM 6981 C C . SER B 1 308 ? -20.141 47.344 13.57 1 98.06 308 SER B C 1
ATOM 6983 O O . SER B 1 308 ? -20.422 48.156 12.68 1 98.06 308 SER B O 1
ATOM 6985 N N . ARG B 1 309 ? -19.141 46.5 13.453 1 98.12 309 ARG B N 1
ATOM 6986 C CA . ARG B 1 309 ? -18.234 46.5 12.305 1 98.12 309 ARG B CA 1
ATOM 6987 C C . ARG B 1 309 ? -17.953 45.094 11.828 1 98.12 309 ARG B C 1
ATOM 6989 O O . ARG B 1 309 ? -16.812 44.656 11.789 1 98.12 309 ARG B O 1
ATOM 6996 N N . PRO B 1 310 ? -19.016 44.344 11.438 1 98.31 310 PRO B N 1
ATOM 6997 C CA . PRO B 1 310 ? -18.797 42.969 11.023 1 98.31 310 PRO B CA 1
ATOM 6998 C C . PRO B 1 310 ? -17.797 42.844 9.883 1 98.31 310 PRO B C 1
ATOM 7000 O O . PRO B 1 310 ? -17.156 41.781 9.734 1 98.31 310 PRO B O 1
ATOM 7003 N N . GLU B 1 311 ? -17.594 43.812 9.078 1 98.44 311 GLU B N 1
ATOM 7004 C CA . GLU B 1 311 ? -16.672 43.812 7.941 1 98.44 311 GLU B CA 1
ATOM 7005 C C . GLU B 1 311 ? -15.219 43.781 8.414 1 98.44 311 GLU B C 1
ATOM 7007 O O . GLU B 1 311 ? -14.312 43.469 7.637 1 98.44 311 GLU B O 1
ATOM 7012 N N . LYS B 1 312 ? -14.953 44.156 9.711 1 98.75 312 LYS B N 1
ATOM 7013 C CA . LYS B 1 312 ? -13.609 44.219 10.273 1 98.75 312 LYS B CA 1
ATOM 7014 C C . LYS B 1 312 ? -13.359 43 11.188 1 98.75 312 LYS B C 1
ATOM 7016 O O . LYS B 1 312 ? -12.398 43 11.961 1 98.75 312 LYS B O 1
ATOM 7021 N N . VAL B 1 313 ? -14.234 41.969 11.141 1 98.88 313 VAL B N 1
ATOM 7022 C CA . VAL B 1 313 ? -14.086 40.75 11.953 1 98.88 313 VAL B CA 1
ATOM 7023 C C . VAL B 1 313 ? -13.578 39.594 11.078 1 98.88 313 VAL B C 1
ATOM 7025 O O . VAL B 1 313 ? -14.086 39.375 9.977 1 98.88 313 VAL B O 1
ATOM 7028 N N . VAL B 1 314 ? -12.586 38.906 11.578 1 98.81 314 VAL B N 1
ATOM 7029 C CA . VAL B 1 314 ? -11.953 37.812 10.812 1 98.81 314 VAL B CA 1
ATOM 7030 C C . VAL B 1 314 ? -11.367 36.781 11.758 1 98.81 314 VAL B C 1
ATOM 7032 O O . VAL B 1 314 ? -11.211 37.031 12.953 1 98.81 314 VAL B O 1
ATOM 7035 N N . GLY B 1 315 ? -11.227 35.594 11.25 1 98.75 315 GLY B N 1
ATOM 7036 C CA . GLY B 1 315 ? -10.469 34.625 12 1 98.75 315 GLY B CA 1
ATOM 7037 C C . GLY B 1 315 ? -9 34.594 11.617 1 98.75 315 GLY B C 1
ATOM 7038 O O . GLY B 1 315 ? -8.648 34.719 10.445 1 98.75 315 GLY B O 1
ATOM 7039 N N . THR B 1 316 ? -8.109 34.438 12.555 1 98.75 316 THR B N 1
ATOM 7040 C CA . THR B 1 316 ? -6.684 34.156 12.367 1 98.75 316 THR B CA 1
ATOM 7041 C C . THR B 1 316 ? -6.246 32.969 13.211 1 98.75 316 THR B C 1
ATOM 7043 O O . THR B 1 316 ? -5.793 33.125 14.344 1 98.75 316 THR B O 1
ATOM 7046 N N . HIS B 1 317 ? -6.309 31.828 12.656 1 98.38 317 HIS B N 1
ATOM 7047 C CA . HIS B 1 317 ? -6.059 30.562 13.359 1 98.38 317 HIS B CA 1
ATOM 7048 C C . HIS B 1 317 ? -4.582 30.188 13.289 1 98.38 317 HIS B C 1
ATOM 7050 O O . HIS B 1 317 ? -4.129 29.594 12.312 1 98.38 317 HIS B O 1
ATOM 7056 N N . PHE B 1 318 ? -3.881 30.516 14.383 1 97.94 318 PHE B N 1
ATOM 7057 C CA . PHE B 1 318 ? -2.496 30.094 14.555 1 97.94 318 PHE B CA 1
ATOM 7058 C C . PHE B 1 318 ? -2.426 28.641 15.047 1 97.94 318 PHE B C 1
ATOM 7060 O O . PHE B 1 318 ? -3.389 28.141 15.617 1 97.94 318 PHE B O 1
ATOM 7067 N N . PHE B 1 319 ? -1.343 28 14.797 1 95.62 319 PHE B N 1
ATOM 7068 C CA . PHE B 1 319 ? -1.144 26.625 15.25 1 95.62 319 PHE B CA 1
ATOM 7069 C C . PHE B 1 319 ? -0.062 26.562 16.312 1 95.62 319 PHE B C 1
ATOM 7071 O O . PHE B 1 319 ? 0.952 27.25 16.234 1 95.62 319 PHE B O 1
ATOM 7078 N N . SER B 1 320 ? -0.213 25.859 17.391 1 89.88 320 SER B N 1
ATOM 7079 C CA . SER B 1 320 ? 0.67 25.781 18.547 1 89.88 320 SER B CA 1
ATOM 7080 C C . SER B 1 320 ? 1.883 24.906 18.266 1 89.88 320 SER B C 1
ATOM 7082 O O . SER B 1 320 ? 1.749 23.828 17.688 1 89.88 320 SER B O 1
ATOM 7084 N N . PRO B 1 321 ? 2.922 25.375 18.703 1 91.69 321 PRO B N 1
ATOM 7085 C CA . PRO B 1 321 ? 3.236 26.688 19.266 1 91.69 321 PRO B CA 1
ATOM 7086 C C . PRO B 1 321 ? 3.289 27.781 18.188 1 91.69 321 PRO B C 1
ATOM 7088 O O . PRO B 1 321 ? 4.023 27.656 17.203 1 91.69 321 PRO B O 1
ATOM 7091 N N . ALA B 1 322 ? 2.629 28.766 18.469 1 95.44 322 ALA B N 1
ATOM 7092 C CA . ALA B 1 322 ? 2.389 29.781 17.438 1 95.44 322 ALA B CA 1
ATOM 7093 C C . ALA B 1 322 ? 3.703 30.375 16.938 1 95.44 322 ALA B C 1
ATOM 7095 O O . ALA B 1 322 ? 3.816 30.734 15.758 1 95.44 322 ALA B O 1
ATOM 7096 N N . HIS B 1 323 ? 4.723 30.484 17.875 1 94.94 323 HIS B N 1
ATOM 7097 C CA . HIS B 1 323 ? 5.98 31.125 17.484 1 94.94 323 HIS B CA 1
ATOM 7098 C C . HIS B 1 323 ? 6.863 30.156 16.703 1 94.94 323 HIS B C 1
ATOM 7100 O O . HIS B 1 323 ? 7.867 30.562 16.109 1 94.94 323 HIS B O 1
ATOM 7106 N N . VAL B 1 324 ? 6.465 28.906 16.594 1 93.81 324 VAL B N 1
ATOM 7107 C CA . VAL B 1 324 ? 7.254 27.891 15.898 1 93.81 324 VAL B CA 1
ATOM 7108 C C . VAL B 1 324 ? 6.539 27.469 14.617 1 93.81 324 VAL B C 1
ATOM 7110 O O . VAL B 1 324 ? 7.152 27.406 13.547 1 93.81 324 VAL B O 1
ATOM 7113 N N . MET B 1 325 ? 5.27 27.203 14.719 1 96.06 325 MET B N 1
ATOM 7114 C CA . MET B 1 325 ? 4.496 26.672 13.594 1 96.06 325 MET B CA 1
ATOM 7115 C C . MET B 1 325 ? 4.293 27.734 12.523 1 96.06 325 MET B C 1
ATOM 7117 O O . MET B 1 325 ? 4.086 28.906 12.836 1 96.06 325 MET B O 1
ATOM 7121 N N . LYS B 1 326 ? 4.293 27.344 11.32 1 96.94 326 LYS B N 1
ATOM 7122 C CA . LYS B 1 326 ? 4.34 28.297 10.219 1 96.94 326 LYS B CA 1
ATOM 7123 C C . LYS B 1 326 ? 2.939 28.594 9.688 1 96.94 326 LYS B C 1
ATOM 7125 O O . LYS B 1 326 ? 2.701 29.672 9.117 1 96.94 326 LYS B O 1
ATOM 7130 N N . LEU B 1 327 ? 2 27.719 9.875 1 98 327 LEU B N 1
ATOM 7131 C CA . LEU B 1 327 ? 0.7 27.891 9.234 1 98 327 LEU B CA 1
ATOM 7132 C C . LEU B 1 327 ? -0.114 28.969 9.93 1 98 327 LEU B C 1
ATOM 7134 O O . LEU B 1 327 ? -0.144 29.031 11.156 1 98 327 LEU B O 1
ATOM 7138 N N . LEU B 1 328 ? -0.688 29.797 9.203 1 98.5 328 LEU B N 1
ATOM 7139 C CA . LEU B 1 328 ? -1.749 30.703 9.617 1 98.5 328 LEU B CA 1
ATOM 7140 C C . LEU B 1 328 ? -2.98 30.547 8.734 1 98.5 328 LEU B C 1
ATOM 7142 O O . LEU B 1 328 ? -2.975 30.969 7.574 1 98.5 328 LEU B O 1
ATOM 7146 N N . GLU B 1 329 ? -3.996 29.969 9.266 1 98.5 329 GLU B N 1
ATOM 7147 C CA . GLU B 1 329 ? -5.258 29.781 8.555 1 98.5 329 GLU B CA 1
ATOM 7148 C C . GLU B 1 329 ? -6.223 30.938 8.844 1 98.5 329 GLU B C 1
ATOM 7150 O O . GLU B 1 329 ? -6.832 30.984 9.914 1 98.5 329 GLU B O 1
ATOM 7155 N N . ASN B 1 330 ? -6.316 31.859 7.895 1 98.81 330 ASN B N 1
ATOM 7156 C CA . ASN B 1 330 ? -7.227 33 8.039 1 98.81 330 ASN B CA 1
ATOM 7157 C C . ASN B 1 330 ? -8.641 32.625 7.578 1 98.81 330 ASN B C 1
ATOM 7159 O O . ASN B 1 330 ? -8.812 31.938 6.574 1 98.81 330 ASN B O 1
ATOM 7163 N N . ILE B 1 331 ? -9.68 33.062 8.336 1 98.81 331 ILE B N 1
ATOM 7164 C CA . ILE B 1 331 ? -11.055 32.688 8.07 1 98.81 331 ILE B CA 1
ATOM 7165 C C . ILE B 1 331 ? -11.891 33.906 7.734 1 98.81 331 ILE B C 1
ATOM 7167 O O . ILE B 1 331 ? -12.047 34.812 8.57 1 98.81 331 ILE B O 1
ATOM 7171 N N . ARG B 1 332 ? -12.414 33.969 6.586 1 98.5 332 ARG B N 1
ATOM 7172 C CA . ARG B 1 332 ? -13.328 35.062 6.195 1 98.5 332 ARG B CA 1
ATOM 7173 C C . ARG B 1 332 ? -14.766 34.719 6.555 1 98.5 332 ARG B C 1
ATOM 7175 O O . ARG B 1 332 ? -15.234 33.594 6.277 1 98.5 332 ARG B O 1
ATOM 7182 N N . GLY B 1 333 ? -15.406 35.594 7.223 1 97.94 333 GLY B N 1
ATOM 7183 C CA . GLY B 1 333 ? -16.844 35.469 7.418 1 97.94 333 GLY B CA 1
ATOM 7184 C C . GLY B 1 333 ? -17.656 36 6.242 1 97.94 333 GLY B C 1
ATOM 7185 O O . GLY B 1 333 ? -17.078 36.438 5.234 1 97.94 333 GLY B O 1
ATOM 7186 N N . LYS B 1 334 ? -18.891 35.969 6.395 1 96.94 334 LYS B N 1
ATOM 7187 C CA . LYS B 1 334 ? -19.812 36.406 5.336 1 96.94 334 LYS B CA 1
ATOM 7188 C C . LYS B 1 334 ? -19.656 37.906 5.039 1 96.94 334 LYS B C 1
ATOM 7190 O O . LYS B 1 334 ? -19.828 38.344 3.896 1 96.94 334 LYS B O 1
ATOM 7195 N N . ARG B 1 335 ? -19.266 38.688 6.059 1 97.88 335 ARG B N 1
ATOM 7196 C CA . ARG B 1 335 ? -19.25 40.125 5.891 1 97.88 335 ARG B CA 1
ATOM 7197 C C . ARG B 1 335 ? -17.828 40.688 5.953 1 97.88 335 ARG B C 1
ATOM 7199 O O . ARG B 1 335 ? -17.625 41.875 5.863 1 97.88 335 ARG B O 1
ATOM 7206 N N . THR B 1 336 ? -16.859 39.812 6.129 1 98.56 336 THR B N 1
ATOM 7207 C CA . THR B 1 336 ? -15.477 40.281 6.176 1 98.56 336 THR B CA 1
ATOM 7208 C C . THR B 1 336 ? -15.117 41.062 4.898 1 98.56 336 THR B C 1
ATOM 7210 O O . THR B 1 336 ? -15.297 40.531 3.795 1 98.56 336 THR B O 1
ATOM 7213 N N . SER B 1 337 ? -14.57 42.219 5.031 1 98.38 337 SER B N 1
ATOM 7214 C CA . SER B 1 337 ? -14.312 43.062 3.867 1 98.38 337 SER B CA 1
ATOM 7215 C C . SER B 1 337 ? -13.062 42.625 3.125 1 98.38 337 SER B C 1
ATOM 7217 O O . SER B 1 337 ? -12.18 41.969 3.711 1 98.38 337 SER B O 1
ATOM 7219 N N . PRO B 1 338 ? -13 42.938 1.819 1 98.25 338 PRO B N 1
ATOM 7220 C CA . PRO B 1 338 ? -11.781 42.656 1.062 1 98.25 338 PRO B CA 1
ATOM 7221 C C . PRO B 1 338 ? -10.531 43.25 1.701 1 98.25 338 PRO B C 1
ATOM 7223 O O . PRO B 1 338 ? -9.477 42.625 1.723 1 98.25 338 PRO B O 1
ATOM 7226 N N . GLU B 1 339 ? -10.68 44.438 2.262 1 98.38 339 GLU B N 1
ATOM 7227 C CA . GLU B 1 339 ? -9.562 45.094 2.928 1 98.38 339 GLU B CA 1
ATOM 7228 C C . GLU B 1 339 ? -9.094 44.281 4.141 1 98.38 339 GLU B C 1
ATOM 7230 O O . GLU B 1 339 ? -7.895 44.125 4.359 1 98.38 339 GLU B O 1
ATOM 7235 N N . THR B 1 340 ? -10.039 43.875 4.918 1 98.69 340 THR B N 1
ATOM 7236 C CA . THR B 1 340 ? -9.727 43.062 6.102 1 98.69 340 THR B CA 1
ATOM 7237 C C . THR B 1 340 ? -9.016 41.781 5.707 1 98.69 340 THR B C 1
ATOM 7239 O O . THR B 1 340 ? -8.008 41.406 6.312 1 98.69 340 THR B O 1
ATOM 7242 N N . MET B 1 341 ? -9.508 41.125 4.652 1 98.56 341 MET B N 1
ATOM 7243 C CA . MET B 1 341 ? -8.891 39.906 4.145 1 98.56 341 MET B CA 1
ATOM 7244 C C . MET B 1 341 ? -7.457 40.156 3.703 1 98.56 341 MET B C 1
ATOM 7246 O O . MET B 1 341 ? -6.547 39.406 4.078 1 98.56 341 MET B O 1
ATOM 7250 N N . ALA B 1 342 ? -7.281 41.156 2.965 1 98.5 342 ALA B N 1
ATOM 7251 C CA . ALA B 1 342 ? -5.953 41.5 2.467 1 98.5 342 ALA B CA 1
ATOM 7252 C C . ALA B 1 342 ? -5 41.812 3.617 1 98.5 342 ALA B C 1
ATOM 7254 O O . ALA B 1 342 ? -3.818 41.469 3.564 1 98.5 342 ALA B O 1
ATOM 7255 N N . THR B 1 343 ? -5.504 42.5 4.613 1 98.75 343 THR B N 1
ATOM 7256 C CA . THR B 1 343 ? -4.684 42.938 5.734 1 98.75 343 THR B CA 1
ATOM 7257 C C . THR B 1 343 ? -4.156 41.75 6.52 1 98.75 343 THR B C 1
ATOM 7259 O O . THR B 1 343 ? -2.977 41.688 6.875 1 98.75 343 THR B O 1
ATOM 7262 N N . VAL B 1 344 ? -4.992 40.781 6.777 1 98.56 344 VAL B N 1
ATOM 7263 C CA . VAL B 1 344 ? -4.543 39.656 7.574 1 98.56 344 VAL B CA 1
ATOM 7264 C C . VAL B 1 344 ? -3.631 38.75 6.734 1 98.56 344 VAL B C 1
ATOM 7266 O O . VAL B 1 344 ? -2.754 38.062 7.27 1 98.56 344 VAL B O 1
ATOM 7269 N N . MET B 1 345 ? -3.857 38.688 5.434 1 98.12 345 MET B N 1
ATOM 7270 C CA . MET B 1 345 ? -2.936 37.969 4.562 1 98.12 345 MET B CA 1
ATOM 7271 C C . MET B 1 345 ? -1.556 38.594 4.57 1 98.12 345 MET B C 1
ATOM 7273 O O . MET B 1 345 ? -0.54 37.906 4.645 1 98.12 345 MET B O 1
ATOM 7277 N N . GLU B 1 346 ? -1.527 39.906 4.527 1 97.5 346 GLU B N 1
ATOM 7278 C CA . GLU B 1 346 ? -0.267 40.625 4.594 1 97.5 346 GLU B CA 1
ATOM 7279 C C . GLU B 1 346 ? 0.392 40.469 5.961 1 97.5 346 GLU B C 1
ATOM 7281 O O . GLU B 1 346 ? 1.618 40.406 6.062 1 97.5 346 GLU B O 1
ATOM 7286 N N . LEU B 1 347 ? -0.432 40.531 6.957 1 97.94 347 LEU B N 1
ATOM 7287 C CA . LEU B 1 347 ? 0.076 40.312 8.305 1 97.94 347 LEU B CA 1
ATOM 7288 C C . LEU B 1 347 ? 0.806 38.969 8.398 1 97.94 347 LEU B C 1
ATOM 7290 O O . LEU B 1 347 ? 1.883 38.875 8.992 1 97.94 347 LEU B O 1
ATOM 7294 N N . GLY B 1 348 ? 0.198 37.906 7.887 1 97.5 348 GLY B N 1
ATOM 7295 C CA . GLY B 1 348 ? 0.846 36.625 7.879 1 97.5 348 GLY B CA 1
ATOM 7296 C C . GLY B 1 348 ? 2.227 36.656 7.25 1 97.5 348 GLY B C 1
ATOM 7297 O O . GLY B 1 348 ? 3.16 36.031 7.77 1 97.5 348 GLY B O 1
ATOM 7298 N N . LYS B 1 349 ? 2.322 37.344 6.176 1 95.56 349 LYS B N 1
ATOM 7299 C CA . LYS B 1 349 ? 3.613 37.469 5.508 1 95.56 349 LYS B CA 1
ATOM 7300 C C . LYS B 1 349 ? 4.625 38.156 6.41 1 95.56 349 LYS B C 1
ATOM 7302 O O . LYS B 1 349 ? 5.773 37.719 6.527 1 95.56 349 LYS B O 1
ATOM 7307 N N . LYS B 1 350 ? 4.207 39.188 7.023 1 95.94 350 LYS B N 1
ATOM 7308 C CA . LYS B 1 350 ? 5.074 39.969 7.91 1 95.94 350 LYS B CA 1
ATOM 7309 C C . LYS B 1 350 ? 5.535 39.125 9.094 1 95.94 350 LYS B C 1
ATOM 7311 O O . LYS B 1 350 ? 6.664 39.281 9.57 1 95.94 350 LYS B O 1
ATOM 7316 N N . LEU B 1 351 ? 4.656 38.312 9.531 1 97.31 351 LEU B N 1
ATOM 7317 C CA . LEU B 1 351 ? 4.965 37.438 10.664 1 97.31 351 LEU B CA 1
ATOM 7318 C C . LEU B 1 351 ? 5.727 36.219 10.211 1 97.31 351 LEU B C 1
ATOM 7320 O O . LEU B 1 351 ? 5.973 35.312 11 1 97.31 351 LEU B O 1
ATOM 7324 N N . ARG B 1 352 ? 6.023 36.062 8.945 1 95 352 ARG B N 1
ATOM 7325 C CA . ARG B 1 352 ? 6.75 34.969 8.336 1 95 352 ARG B CA 1
ATOM 7326 C C . ARG B 1 352 ? 5.969 33.656 8.461 1 95 352 ARG B C 1
ATOM 7328 O O . ARG B 1 352 ? 6.547 32.594 8.75 1 95 352 ARG B O 1
ATOM 7335 N N . LYS B 1 353 ? 4.707 33.781 8.375 1 97.5 353 LYS B N 1
ATOM 7336 C CA . LYS B 1 353 ? 3.805 32.656 8.359 1 97.5 353 LYS B CA 1
ATOM 7337 C C . LYS B 1 353 ? 3.434 32.25 6.926 1 97.5 353 LYS B C 1
ATOM 7339 O O . LYS B 1 353 ? 3.68 33.031 5.992 1 97.5 353 LYS B O 1
ATOM 7344 N N . ILE B 1 354 ? 3.021 31.031 6.785 1 97.06 354 ILE B N 1
ATOM 7345 C CA . ILE B 1 354 ? 2.354 30.562 5.578 1 97.06 354 ILE B CA 1
ATOM 7346 C C . ILE B 1 354 ? 0.843 30.734 5.723 1 97.06 354 ILE B C 1
ATOM 7348 O O . ILE B 1 354 ? 0.182 29.938 6.395 1 97.06 354 ILE B O 1
ATOM 7352 N N . SER B 1 355 ? 0.345 31.766 5.031 1 97.69 355 SER B N 1
ATOM 7353 C CA . SER B 1 355 ? -1.043 32.156 5.242 1 97.69 355 SER B CA 1
ATOM 7354 C C . SER B 1 355 ? -1.95 31.609 4.148 1 97.69 355 SER B C 1
ATOM 7356 O O . SER B 1 355 ? -1.597 31.641 2.969 1 97.69 355 SER B O 1
ATOM 7358 N N . VAL B 1 356 ? -3.051 31.078 4.551 1 98.12 356 VAL B N 1
ATOM 7359 C CA . VAL B 1 356 ? -4.102 30.641 3.645 1 98.12 356 VAL B CA 1
ATOM 7360 C C . VAL B 1 356 ? -5.434 31.266 4.047 1 98.12 356 VAL B C 1
ATOM 7362 O O . VAL B 1 356 ? -5.684 31.516 5.23 1 98.12 356 VAL B O 1
ATOM 7365 N N . LEU B 1 357 ? -6.211 31.641 3.033 1 98.38 357 LEU B N 1
ATOM 7366 C CA . LEU B 1 357 ? -7.531 32.219 3.277 1 98.38 357 LEU B CA 1
ATOM 7367 C C . LEU B 1 357 ? -8.625 31.188 2.994 1 98.38 357 LEU B C 1
ATOM 7369 O O . LEU B 1 357 ? -8.703 30.641 1.892 1 98.38 357 LEU B O 1
ATOM 7373 N N . VAL B 1 358 ? -9.453 30.891 4.039 1 98.5 358 VAL B N 1
ATOM 7374 C CA . VAL B 1 358 ? -10.523 29.922 3.873 1 98.5 358 VAL B CA 1
ATOM 7375 C C . VAL B 1 358 ? -11.852 30.531 4.332 1 98.5 358 VAL B C 1
ATOM 7377 O O . VAL B 1 358 ? -11.883 31.625 4.871 1 98.5 358 VAL B O 1
ATOM 7380 N N . GLY B 1 359 ? -12.945 29.828 4.047 1 98.38 359 GLY B N 1
ATOM 7381 C CA . GLY B 1 359 ? -14.266 30.266 4.469 1 98.38 359 GLY B CA 1
ATOM 7382 C C . GLY B 1 359 ? -14.625 29.812 5.875 1 98.38 359 GLY B C 1
ATOM 7383 O O . GLY B 1 359 ? -13.938 28.969 6.453 1 98.38 359 GLY B O 1
ATOM 7384 N N . ASN B 1 360 ? -15.68 30.438 6.34 1 98.19 360 ASN B N 1
ATOM 7385 C CA . ASN B 1 360 ? -16.172 30.125 7.684 1 98.19 360 ASN B CA 1
ATOM 7386 C C . ASN B 1 360 ? -17.031 28.875 7.699 1 98.19 360 ASN B C 1
ATOM 7388 O O . ASN B 1 360 ? -18.047 28.797 7 1 98.19 360 ASN B O 1
ATOM 7392 N N . CYS B 1 361 ? -16.641 27.859 8.367 1 97 361 CYS B N 1
ATOM 7393 C CA . CYS B 1 361 ? -17.359 26.625 8.68 1 97 361 CYS B CA 1
ATOM 7394 C C . CYS B 1 361 ? -16.828 25.984 9.953 1 97 361 CYS B C 1
ATOM 7396 O O . CYS B 1 361 ? -15.766 26.375 10.445 1 97 361 CYS B O 1
ATOM 7398 N N . PRO B 1 362 ? -17.609 25.109 10.555 1 93.62 362 PRO B N 1
ATOM 7399 C CA . PRO B 1 362 ? -17.078 24.453 11.766 1 93.62 362 PRO B CA 1
ATOM 7400 C C . PRO B 1 362 ? -15.734 23.781 11.531 1 93.62 362 PRO B C 1
ATOM 7402 O O . PRO B 1 362 ? -15.617 22.906 10.656 1 93.62 362 PRO B O 1
ATOM 7405 N N . HIS B 1 363 ? -14.781 24.219 12.234 1 94.19 363 HIS B N 1
ATOM 7406 C CA . HIS B 1 363 ? -13.445 23.641 12.234 1 94.19 363 HIS B CA 1
ATOM 7407 C C . HIS B 1 363 ? -12.695 23.984 10.945 1 94.19 363 HIS B C 1
ATOM 7409 O O . HIS B 1 363 ? -11.641 23.406 10.672 1 94.19 363 HIS B O 1
ATOM 7415 N N . PHE B 1 364 ? -13.312 24.781 10.07 1 97.81 364 PHE B N 1
ATOM 7416 C CA . PHE B 1 364 ? -12.688 25.406 8.906 1 97.81 364 PHE B CA 1
ATOM 7417 C C . PHE B 1 364 ? -12.219 24.344 7.918 1 97.81 364 PHE B C 1
ATOM 7419 O O . PHE B 1 364 ? -13.016 23.547 7.422 1 97.81 364 PHE B O 1
ATOM 7426 N N . VAL B 1 365 ? -10.867 24.344 7.523 1 98.44 365 VAL B N 1
ATOM 7427 C CA . VAL B 1 365 ? -10.422 23.344 6.566 1 98.44 365 VAL B CA 1
ATOM 7428 C C . VAL B 1 365 ? -9.523 22.328 7.27 1 98.44 365 VAL B C 1
ATOM 7430 O O . VAL B 1 365 ? -9.789 21.125 7.238 1 98.44 365 VAL B O 1
ATOM 7433 N N . GLY B 1 366 ? -8.445 22.797 7.898 1 97.88 366 GLY B N 1
ATOM 7434 C CA . GLY B 1 366 ? -7.469 21.922 8.523 1 97.88 366 GLY B CA 1
ATOM 7435 C C . GLY B 1 366 ? -8.078 20.969 9.531 1 97.88 366 GLY B C 1
ATOM 7436 O O . GLY B 1 366 ? -8.023 19.75 9.352 1 97.88 366 GLY B O 1
ATOM 7437 N N . ASN B 1 367 ? -8.781 21.5 10.562 1 96.25 367 ASN B N 1
ATOM 7438 C CA . ASN B 1 367 ? -9.352 20.703 11.633 1 96.25 367 ASN B CA 1
ATOM 7439 C C . ASN B 1 367 ? -10.547 19.875 11.141 1 96.25 367 ASN B C 1
ATOM 7441 O O . ASN B 1 367 ? -10.781 18.766 11.609 1 96.25 367 ASN B O 1
ATOM 7445 N N . ARG B 1 368 ? -11.266 20.438 10.25 1 97.06 368 ARG B N 1
ATOM 7446 C CA . ARG B 1 368 ? -12.391 19.703 9.68 1 97.06 368 ARG B CA 1
ATOM 7447 C C . ARG B 1 368 ? -11.914 18.422 9.023 1 97.06 368 ARG B C 1
ATOM 7449 O O . ARG B 1 368 ? -12.555 17.375 9.156 1 97.06 368 ARG B O 1
ATOM 7456 N N . MET B 1 369 ? -10.844 18.5 8.281 1 98.44 369 MET B N 1
ATOM 7457 C CA . MET B 1 369 ? -10.266 17.328 7.621 1 98.44 369 MET B CA 1
ATOM 7458 C C . MET B 1 369 ? -9.664 16.375 8.641 1 98.44 369 MET B C 1
ATOM 7460 O O . MET B 1 369 ? -9.648 15.156 8.422 1 98.44 369 MET B O 1
ATOM 7464 N N . LEU B 1 370 ? -9.172 16.891 9.742 1 97.56 370 LEU B N 1
ATOM 7465 C CA . LEU B 1 370 ? -8.586 16.078 10.805 1 97.56 370 LEU B CA 1
ATOM 7466 C C . LEU B 1 370 ? -9.641 15.188 11.453 1 97.56 370 LEU B C 1
ATOM 7468 O O . LEU B 1 370 ? -9.344 14.062 11.867 1 97.56 370 LEU B O 1
ATOM 7472 N N . GLY B 1 371 ? -10.844 15.586 11.492 1 95.44 371 GLY B N 1
ATOM 7473 C CA . GLY B 1 371 ? -11.938 14.883 12.141 1 95.44 371 GLY B CA 1
ATOM 7474 C C . GLY B 1 371 ? -12.086 13.453 11.664 1 95.44 371 GLY B C 1
ATOM 7475 O O . GLY B 1 371 ? -11.891 12.516 12.438 1 95.44 371 GLY B O 1
ATOM 7476 N N . PRO B 1 372 ? -12.422 13.281 10.352 1 97.75 372 PRO B N 1
ATOM 7477 C CA . PRO B 1 372 ? -12.57 11.922 9.836 1 97.75 372 PRO B CA 1
ATOM 7478 C C . PRO B 1 372 ? -11.297 11.086 10.008 1 97.75 372 PRO B C 1
ATOM 7480 O O . PRO B 1 372 ? -11.375 9.875 10.242 1 97.75 372 PRO B O 1
ATOM 7483 N N . TYR B 1 373 ? -10.102 11.672 9.906 1 98.31 373 TYR B N 1
ATOM 7484 C CA . TYR B 1 373 ? -8.82 11.008 10.094 1 98.31 373 TYR B CA 1
ATOM 7485 C C . TYR B 1 373 ? -8.734 10.375 11.477 1 98.31 373 TYR B C 1
ATOM 7487 O O . TYR B 1 373 ? -8.438 9.188 11.602 1 98.31 373 TYR B O 1
ATOM 7495 N N . VAL B 1 374 ? -9.086 11.109 12.492 1 97.31 374 VAL B N 1
ATOM 7496 C CA . VAL B 1 374 ? -8.984 10.656 13.875 1 97.31 374 VAL B CA 1
ATOM 7497 C C . VAL B 1 374 ? -10.117 9.688 14.188 1 97.31 374 VAL B C 1
ATOM 7499 O O . VAL B 1 374 ? -9.914 8.703 14.906 1 97.31 374 VAL B O 1
ATOM 7502 N N . ARG B 1 375 ? -11.305 9.922 13.68 1 96.62 375 ARG B N 1
ATOM 7503 C CA . ARG B 1 375 ? -12.438 9.031 13.906 1 96.62 375 ARG B CA 1
ATOM 7504 C C . ARG B 1 375 ? -12.156 7.637 13.359 1 96.62 375 ARG B C 1
ATOM 7506 O O . ARG B 1 375 ? -12.398 6.637 14.039 1 96.62 375 ARG B O 1
ATOM 7513 N N . GLU B 1 376 ? -11.656 7.621 12.133 1 98.31 376 GLU B N 1
ATOM 7514 C CA . GLU B 1 376 ? -11.352 6.324 11.539 1 98.31 376 GLU B CA 1
ATOM 7515 C C . GLU B 1 376 ? -10.258 5.598 12.312 1 98.31 376 GLU B C 1
ATOM 7517 O O . GLU B 1 376 ? -10.312 4.379 12.484 1 98.31 376 GLU B O 1
ATOM 7522 N N . ALA B 1 377 ? -9.219 6.328 12.734 1 98.62 377 ALA B N 1
ATOM 7523 C CA . ALA B 1 377 ? -8.195 5.715 13.57 1 98.62 377 ALA B CA 1
ATOM 7524 C C . ALA B 1 377 ? -8.812 5.059 14.805 1 98.62 377 ALA B C 1
ATOM 7526 O O . ALA B 1 377 ? -8.414 3.959 15.195 1 98.62 377 ALA B O 1
ATOM 7527 N N . SER B 1 378 ? -9.812 5.691 15.359 1 97.62 378 SER B N 1
ATOM 7528 C CA . SER B 1 378 ? -10.484 5.172 16.547 1 97.62 378 SER B CA 1
ATOM 7529 C C . SER B 1 378 ? -11.328 3.947 16.219 1 97.62 378 SER B C 1
ATOM 7531 O O . SER B 1 378 ? -11.336 2.973 16.969 1 97.62 378 SER B O 1
ATOM 7533 N N . TYR B 1 379 ? -12.062 4.012 15.117 1 97.88 379 TYR B N 1
ATOM 7534 C CA . TYR B 1 379 ? -12.883 2.877 14.711 1 97.88 379 TYR B CA 1
ATOM 7535 C C . TYR B 1 379 ? -12.031 1.631 14.5 1 97.88 379 TYR B C 1
ATOM 7537 O O . TYR B 1 379 ? -12.469 0.517 14.797 1 97.88 379 TYR B O 1
ATOM 7545 N N . LEU B 1 380 ? -10.836 1.819 14 1 98.38 380 LEU B N 1
ATOM 7546 C CA . LEU B 1 380 ? -9.922 0.708 13.75 1 98.38 380 LEU B CA 1
ATOM 7547 C C . LEU B 1 380 ? -9.586 -0.02 15.039 1 98.38 380 LEU B C 1
ATOM 7549 O O . LEU B 1 380 ? -9.398 -1.239 15.039 1 98.38 380 LEU B O 1
ATOM 7553 N N . LEU B 1 381 ? -9.508 0.716 16.141 1 98.19 381 LEU B N 1
ATOM 7554 C CA . LEU B 1 381 ? -9.219 0.092 17.422 1 98.19 381 LEU B CA 1
ATOM 7555 C C . LEU B 1 381 ? -10.336 -0.865 17.828 1 98.19 381 LEU B C 1
ATOM 7557 O O . LEU B 1 381 ? -10.07 -1.972 18.297 1 98.19 381 LEU B O 1
ATOM 7561 N N . GLU B 1 382 ? -11.547 -0.461 17.578 1 96.25 382 GLU B N 1
ATOM 7562 C CA . GLU B 1 382 ? -12.703 -1.292 17.906 1 96.25 382 GLU B CA 1
ATOM 7563 C C . GLU B 1 382 ? -12.734 -2.555 17.047 1 96.25 382 GLU B C 1
ATOM 7565 O O . GLU B 1 382 ? -13.172 -3.611 17.516 1 96.25 382 GLU B O 1
ATOM 7570 N N . GLU B 1 383 ? -12.266 -2.406 15.922 1 95.81 383 GLU B N 1
ATOM 7571 C CA . GLU B 1 383 ? -12.469 -3.451 14.922 1 95.81 383 GLU B CA 1
ATOM 7572 C C . GLU B 1 383 ? -11.32 -4.461 14.938 1 95.81 383 GLU B C 1
ATOM 7574 O O . GLU B 1 383 ? -11.43 -5.539 14.359 1 95.81 383 GLU B O 1
ATOM 7579 N N . GLY B 1 384 ? -10.18 -3.998 15.602 1 96.75 384 GLY B N 1
ATOM 7580 C CA . GLY B 1 384 ? -9.195 -5.062 15.719 1 96.75 384 GLY B CA 1
ATOM 7581 C C . GLY B 1 384 ? -7.773 -4.551 15.828 1 96.75 384 GLY B C 1
ATOM 7582 O O . GLY B 1 384 ? -6.875 -5.281 16.25 1 96.75 384 GLY B O 1
ATOM 7583 N N . ALA B 1 385 ? -7.5 -3.32 15.531 1 98 385 ALA B N 1
ATOM 7584 C CA . ALA B 1 385 ? -6.148 -2.775 15.57 1 98 385 ALA B CA 1
ATOM 7585 C C . ALA B 1 385 ? -5.809 -2.246 16.969 1 98 385 ALA B C 1
ATOM 7587 O O . ALA B 1 385 ? -6.695 -2.074 17.797 1 98 385 ALA B O 1
ATOM 7588 N N . LEU B 1 386 ? -4.578 -2.086 17.188 1 98.38 386 LEU B N 1
ATOM 7589 C CA . LEU B 1 386 ? -4.07 -1.426 18.375 1 98.38 386 LEU B CA 1
ATOM 7590 C C . LEU B 1 386 ? -3.408 -0.097 18.031 1 98.38 386 LEU B C 1
ATOM 7592 O O . LEU B 1 386 ? -3.043 0.133 16.875 1 98.38 386 LEU B O 1
ATOM 7596 N N . PRO B 1 387 ? -3.238 0.775 19.016 1 98.62 387 PRO B N 1
ATOM 7597 C CA . PRO B 1 387 ? -2.727 2.117 18.719 1 98.62 387 PRO B CA 1
ATOM 7598 C C . PRO B 1 387 ? -1.374 2.096 18.016 1 98.62 387 PRO B C 1
ATOM 7600 O O . PRO B 1 387 ? -1.171 2.826 17.047 1 98.62 387 PRO B O 1
ATOM 7603 N N . HIS B 1 388 ? -0.472 1.23 18.469 1 98.12 388 HIS B N 1
ATOM 7604 C CA . HIS B 1 388 ? 0.873 1.223 17.906 1 98.12 388 HIS B CA 1
ATOM 7605 C C . HIS B 1 388 ? 0.866 0.698 16.469 1 98.12 388 HIS B C 1
ATOM 7607 O O . HIS B 1 388 ? 1.726 1.063 15.664 1 98.12 388 HIS B O 1
ATOM 7613 N N . GLU B 1 389 ? -0.098 -0.18 16.109 1 97.5 389 GLU B N 1
ATOM 7614 C CA . GLU B 1 389 ? -0.216 -0.688 14.75 1 97.5 389 GLU B CA 1
ATOM 7615 C C . GLU B 1 389 ? -0.687 0.403 13.797 1 97.5 389 GLU B C 1
ATOM 7617 O O . GLU B 1 389 ? -0.148 0.545 12.695 1 97.5 389 GLU B O 1
ATOM 7622 N N . VAL B 1 390 ? -1.681 1.188 14.242 1 98.62 390 VAL B N 1
ATOM 7623 C CA . VAL B 1 390 ? -2.203 2.283 13.438 1 98.62 390 VAL B CA 1
ATOM 7624 C C . VAL B 1 390 ? -1.128 3.352 13.258 1 98.62 390 VAL B C 1
ATOM 7626 O O . VAL B 1 390 ? -0.857 3.787 12.133 1 98.62 390 VAL B O 1
ATOM 7629 N N . ASP B 1 391 ? -0.463 3.697 14.336 1 98.44 391 ASP B N 1
ATOM 7630 C CA . ASP B 1 391 ? 0.548 4.75 14.305 1 98.44 391 ASP B CA 1
ATOM 7631 C C . ASP B 1 391 ? 1.732 4.348 13.43 1 98.44 391 ASP B C 1
ATOM 7633 O O . ASP B 1 391 ? 2.285 5.18 12.711 1 98.44 391 ASP B O 1
ATOM 7637 N N . GLN B 1 392 ? 2.084 3.121 13.5 1 96.31 392 GLN B N 1
ATOM 7638 C CA . GLN B 1 392 ? 3.221 2.66 12.711 1 96.31 392 GLN B CA 1
ATOM 7639 C C . GLN B 1 392 ? 2.941 2.805 11.219 1 96.31 392 GLN B C 1
ATOM 7641 O O . GLN B 1 392 ? 3.818 3.213 10.453 1 96.31 392 GLN B O 1
ATOM 7646 N N . VAL B 1 393 ? 1.746 2.439 10.789 1 97.06 393 VAL B N 1
ATOM 7647 C CA . VAL B 1 393 ? 1.37 2.539 9.383 1 97.06 393 VAL B CA 1
ATOM 7648 C C . VAL B 1 393 ? 1.423 3.998 8.938 1 97.06 393 VAL B C 1
ATOM 7650 O O . VAL B 1 393 ? 1.925 4.305 7.855 1 97.06 393 VAL B O 1
ATOM 7653 N N . LEU B 1 394 ? 0.964 4.887 9.758 1 97.88 394 LEU B N 1
ATOM 7654 C CA . LEU B 1 394 ? 0.935 6.309 9.438 1 97.88 394 LEU B CA 1
ATOM 7655 C C . LEU B 1 394 ? 2.344 6.887 9.414 1 97.88 394 LEU B C 1
ATOM 7657 O O . LEU B 1 394 ? 2.662 7.723 8.562 1 97.88 394 LEU B O 1
ATOM 7661 N N . GLU B 1 395 ? 3.158 6.434 10.305 1 95.44 395 GLU B N 1
ATOM 7662 C CA . GLU B 1 395 ? 4.547 6.883 10.336 1 95.44 395 GLU B CA 1
ATOM 7663 C C . GLU B 1 395 ? 5.336 6.316 9.156 1 95.44 395 GLU B C 1
ATOM 7665 O O . GLU B 1 395 ? 6.203 6.996 8.602 1 95.44 395 GLU B O 1
ATOM 7670 N N . ASP B 1 396 ? 5.008 5.082 8.773 1 93.06 396 ASP B N 1
ATOM 7671 C CA . ASP B 1 396 ? 5.629 4.504 7.586 1 93.06 396 ASP B CA 1
ATOM 7672 C C . ASP B 1 396 ? 5.266 5.297 6.332 1 93.06 396 ASP B C 1
ATOM 7674 O O . ASP B 1 396 ? 6.059 5.383 5.395 1 93.06 396 ASP B O 1
ATOM 7678 N N . PHE B 1 397 ? 4.098 5.828 6.332 1 95.31 397 PHE B N 1
ATOM 7679 C CA . PHE B 1 397 ? 3.662 6.66 5.219 1 95.31 397 PHE B CA 1
ATOM 7680 C C . PHE B 1 397 ? 4.496 7.934 5.137 1 95.31 397 PHE B C 1
ATOM 7682 O O . PHE B 1 397 ? 4.758 8.438 4.043 1 95.31 397 PHE B O 1
ATOM 7689 N N . GLY B 1 398 ? 4.855 8.445 6.375 1 94.94 398 GLY B N 1
ATOM 7690 C CA . GLY B 1 398 ? 5.754 9.586 6.352 1 94.94 398 GLY B CA 1
ATOM 7691 C C . GLY B 1 398 ? 5.441 10.617 7.426 1 94.94 398 GLY B C 1
ATOM 7692 O O . GLY B 1 398 ? 6.168 11.602 7.582 1 94.94 398 GLY B O 1
ATOM 7693 N N . PHE B 1 399 ? 4.363 10.414 8.18 1 96.5 399 PHE B N 1
ATOM 7694 C CA . PHE B 1 399 ? 4.082 11.336 9.273 1 96.5 399 PHE B CA 1
ATOM 7695 C C . PHE B 1 399 ? 5.152 11.234 10.359 1 96.5 399 PHE B C 1
ATOM 7697 O O . PHE B 1 399 ? 5.676 10.156 10.617 1 96.5 399 PHE B O 1
ATOM 7704 N N . ALA B 1 400 ? 5.441 12.305 10.984 1 93.12 400 ALA B N 1
ATOM 7705 C CA . ALA B 1 400 ? 6.43 12.297 12.062 1 93.12 400 ALA B CA 1
ATOM 7706 C C . ALA 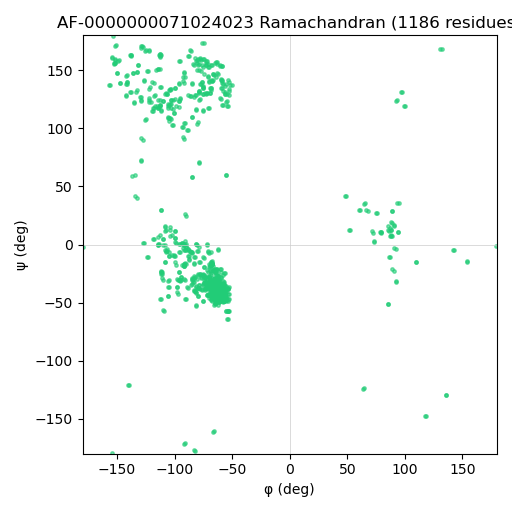B 1 400 ? 5.922 11.5 13.266 1 93.12 400 ALA B C 1
ATOM 7708 O O . ALA B 1 400 ? 6.703 10.859 13.961 1 93.12 400 ALA B O 1
ATOM 7709 N N . MET B 1 401 ? 4.586 11.625 13.43 1 94.75 401 MET B N 1
ATOM 7710 C CA . MET B 1 401 ? 3.924 10.914 14.516 1 94.75 401 MET B CA 1
ATOM 7711 C C . MET B 1 401 ? 2.566 10.383 14.07 1 94.75 401 MET B C 1
ATOM 7713 O O . MET B 1 401 ? 1.861 11.039 13.305 1 94.75 401 MET B O 1
ATOM 7717 N N . GLY B 1 402 ? 2.248 9.25 14.625 1 96.88 402 GLY B N 1
ATOM 7718 C CA . GLY B 1 402 ? 0.932 8.695 14.344 1 96.88 402 GLY B CA 1
ATOM 7719 C C . GLY B 1 402 ? -0.183 9.398 15.094 1 96.88 402 GLY B C 1
ATOM 7720 O O . GLY B 1 402 ? 0.076 10.258 15.938 1 96.88 402 GLY B O 1
ATOM 7721 N N . ALA B 1 403 ? -1.396 9.07 14.812 1 98.06 403 ALA B N 1
ATOM 7722 C CA . ALA B 1 403 ? -2.59 9.734 15.32 1 98.06 403 ALA B CA 1
ATOM 7723 C C . ALA B 1 403 ? -2.646 9.68 16.844 1 98.06 403 ALA B C 1
ATOM 7725 O O . ALA B 1 403 ? -2.953 10.68 17.5 1 98.06 403 ALA B O 1
ATOM 7726 N N . PHE B 1 404 ? -2.35 8.555 17.438 1 98.62 404 PHE B N 1
ATOM 7727 C CA . PHE B 1 404 ? -2.506 8.375 18.875 1 98.62 404 PHE B CA 1
ATOM 7728 C C . PHE B 1 404 ? -1.342 9.008 19.625 1 98.62 404 PHE B C 1
ATOM 7730 O O . PHE B 1 404 ? -1.521 9.531 20.734 1 98.62 404 PHE B O 1
ATOM 7737 N N . LYS B 1 405 ? -0.19 8.953 19.047 1 98 405 LYS B N 1
ATOM 7738 C CA . LYS B 1 405 ? 0.942 9.664 19.641 1 98 405 LYS B CA 1
ATOM 7739 C C . LYS B 1 405 ? 0.7 11.164 19.641 1 98 405 LYS B C 1
ATOM 7741 O O . LYS B 1 405 ? 1.072 11.852 20.594 1 98 405 LYS B O 1
ATOM 7746 N N . VAL B 1 406 ? 0.099 11.68 18.578 1 96.75 406 VAL B N 1
ATOM 7747 C CA . VAL B 1 406 ? -0.228 13.102 18.516 1 96.75 406 VAL B CA 1
ATOM 7748 C C . VAL B 1 406 ? -1.231 13.453 19.609 1 96.75 406 VAL B C 1
ATOM 7750 O O . VAL B 1 406 ? -1.106 14.484 20.266 1 96.75 406 VAL B O 1
ATOM 7753 N N . GLY B 1 407 ? -2.199 12.586 19.781 1 96.31 407 GLY B N 1
ATOM 7754 C CA . GLY B 1 407 ? -3.137 12.781 20.875 1 96.31 407 GLY B CA 1
ATOM 7755 C C . GLY B 1 407 ? -2.461 12.867 22.234 1 96.31 407 GLY B C 1
ATOM 7756 O O . GLY B 1 407 ? -2.789 13.742 23.031 1 96.31 407 GLY B O 1
ATOM 7757 N N . ASP B 1 408 ? -1.529 11.992 22.469 1 97.56 408 ASP B N 1
ATOM 7758 C CA . ASP B 1 408 ? -0.797 11.969 23.734 1 97.56 408 ASP B CA 1
ATOM 7759 C C . ASP B 1 408 ? 0.049 13.227 23.906 1 97.56 408 ASP B C 1
ATOM 7761 O O . ASP B 1 408 ? 0.231 13.711 25.016 1 97.56 408 ASP B O 1
ATOM 7765 N N . LEU B 1 409 ? 0.588 13.703 22.828 1 94.31 409 LEU B N 1
ATOM 7766 C CA . LEU B 1 409 ? 1.409 14.906 22.859 1 94.31 409 LEU B CA 1
ATOM 7767 C C . LEU B 1 409 ? 0.561 16.125 23.188 1 94.31 409 LEU B C 1
ATOM 7769 O O . LEU B 1 409 ? 0.936 16.938 24.047 1 94.31 409 LEU B O 1
ATOM 7773 N N . ALA B 1 410 ? -0.575 16.312 22.516 1 90.38 410 ALA B N 1
ATOM 7774 C CA . ALA B 1 410 ? -1.467 17.453 22.703 1 90.38 410 ALA B CA 1
ATOM 7775 C C . ALA B 1 410 ? -2.178 17.391 24.047 1 90.38 410 ALA B C 1
ATOM 7777 O O . ALA B 1 410 ? -2.492 18.422 24.641 1 90.38 410 ALA B O 1
ATOM 7778 N N . GLY B 1 411 ? -2.326 16.172 24.5 1 93.69 411 GLY B N 1
ATOM 7779 C CA . GLY B 1 411 ? -3.164 15.922 25.656 1 93.69 411 GLY B CA 1
ATOM 7780 C C . GLY B 1 411 ? -4.551 15.422 25.297 1 93.69 411 GLY B C 1
ATOM 7781 O O . GLY B 1 411 ? -5.344 16.156 24.703 1 93.69 411 GLY B O 1
ATOM 7782 N N . ASN B 1 412 ? -4.898 14.242 25.75 1 96.31 412 ASN B N 1
ATOM 7783 C CA . ASN B 1 412 ? -6.148 13.594 25.391 1 96.31 412 ASN B CA 1
ATOM 7784 C C . ASN B 1 412 ? -7.355 14.305 25.984 1 96.31 412 ASN B C 1
ATOM 7786 O O . ASN B 1 412 ? -8.477 14.141 25.516 1 96.31 412 ASN B O 1
ATOM 7790 N N . ASP B 1 413 ? -7.129 15.109 26.969 1 93.62 413 ASP B N 1
ATOM 7791 C CA . ASP B 1 413 ? -8.211 15.852 27.609 1 93.62 413 ASP B CA 1
ATOM 7792 C C . ASP B 1 413 ? -8.695 16.984 26.719 1 93.62 413 ASP B C 1
ATOM 7794 O O . ASP B 1 413 ? -9.836 17.438 26.844 1 93.62 413 ASP B O 1
ATOM 7798 N N . VAL B 1 414 ? -7.848 17.484 25.891 1 85.44 414 VAL B N 1
ATOM 7799 C CA . VAL B 1 414 ? -8.234 18.547 24.969 1 85.44 414 VAL B CA 1
ATOM 7800 C C . VAL B 1 414 ? -9.391 18.078 24.094 1 85.44 414 VAL B C 1
ATOM 7802 O O . VAL B 1 414 ? -10.414 18.75 23.969 1 85.44 414 VAL B O 1
ATOM 7805 N N . GLY B 1 415 ? -9.195 16.875 23.516 1 88.38 415 GLY B N 1
ATOM 7806 C CA . GLY B 1 415 ? -10.266 16.312 22.703 1 88.38 415 GLY B CA 1
ATOM 7807 C C . GLY B 1 415 ? -11.508 15.969 23.5 1 88.38 415 GLY B C 1
ATOM 7808 O O . GLY B 1 415 ? -12.625 16.156 23.031 1 88.38 415 GLY B O 1
ATOM 7809 N N . TYR B 1 416 ? -11.328 15.477 24.641 1 93.38 416 TYR B N 1
ATOM 7810 C CA . TYR B 1 416 ? -12.43 15.117 25.531 1 93.38 416 TYR B CA 1
ATOM 7811 C C . TYR B 1 416 ? -13.297 16.328 25.844 1 93.38 416 TYR B C 1
ATOM 7813 O O . TYR B 1 416 ? -14.523 16.25 25.734 1 93.38 416 TYR B O 1
ATOM 7821 N N . LYS B 1 417 ? -12.68 17.375 26.172 1 86.25 417 LYS B N 1
ATOM 7822 C CA . LYS B 1 417 ? -13.398 18.609 26.5 1 86.25 417 LYS B CA 1
ATOM 7823 C C . LYS B 1 417 ? -14.172 19.125 25.281 1 86.25 417 LYS B C 1
ATOM 7825 O O . LYS B 1 417 ? -15.305 19.578 25.406 1 86.25 417 LYS B O 1
ATOM 7830 N N . GLY B 1 418 ? -13.492 19.094 24.172 1 83.25 418 GLY B N 1
ATOM 7831 C CA . GLY B 1 418 ? -14.18 19.484 22.953 1 83.25 418 GLY B CA 1
ATOM 7832 C C . GLY B 1 418 ? -15.43 18.672 22.672 1 83.25 418 GLY B C 1
ATOM 7833 O O . GLY B 1 418 ? -16.469 19.234 22.344 1 83.25 418 GLY B O 1
ATOM 7834 N N . ARG B 1 419 ? -15.328 17.344 22.828 1 89.31 419 ARG B N 1
ATOM 7835 C CA . ARG B 1 419 ? -16.453 16.469 22.594 1 89.31 419 ARG B CA 1
ATOM 7836 C C . ARG B 1 419 ? -17.562 16.703 23.609 1 89.31 419 ARG B C 1
ATOM 7838 O O . ARG B 1 419 ? -18.75 16.625 23.281 1 89.31 419 ARG B O 1
ATOM 7845 N N . LYS B 1 420 ? -17.219 17.016 24.766 1 88.06 420 LYS B N 1
ATOM 7846 C CA . LYS B 1 420 ? -18.188 17.391 25.797 1 88.06 420 LYS B CA 1
ATOM 7847 C C . LYS B 1 420 ? -18.906 18.672 25.438 1 88.06 420 LYS B C 1
ATOM 7849 O O . LYS B 1 420 ? -20.141 18.75 25.531 1 88.06 420 LYS B O 1
ATOM 7854 N N . ASP B 1 421 ? -18.141 19.609 25 1 77.56 421 ASP B N 1
ATOM 7855 C CA . ASP B 1 421 ? -18.688 20.922 24.656 1 77.56 421 ASP B CA 1
ATOM 7856 C C . ASP B 1 421 ? -19.641 20.812 23.469 1 77.56 421 ASP B C 1
ATOM 7858 O O . ASP B 1 421 ? -20.609 21.562 23.375 1 77.56 421 ASP B O 1
ATOM 7862 N N . PHE B 1 422 ? -19.391 19.891 22.625 1 80 422 PHE B N 1
ATOM 7863 C CA . PHE B 1 422 ? -20.234 19.719 21.453 1 80 422 PHE B CA 1
ATOM 7864 C 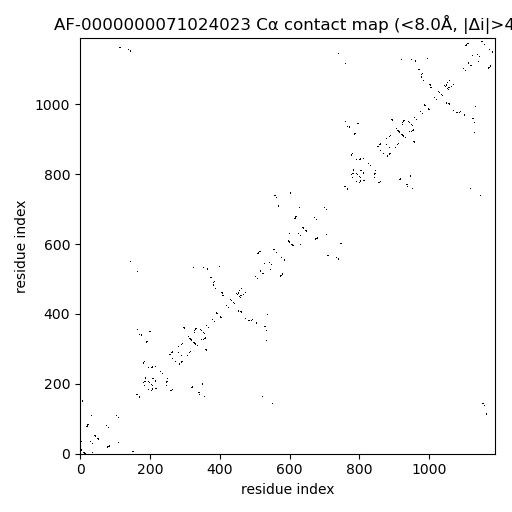C . PHE B 1 422 ? -21.406 18.781 21.75 1 80 422 PHE B C 1
ATOM 7866 O O . PHE B 1 422 ? -22.203 18.469 20.875 1 80 422 PHE B O 1
ATOM 7873 N N . GLY B 1 423 ? -21.453 18.203 22.953 1 85 423 GLY B N 1
ATOM 7874 C CA . GLY B 1 423 ? -22.625 17.438 23.406 1 85 423 GLY B CA 1
ATOM 7875 C C . GLY B 1 423 ? -22.5 15.953 23.141 1 85 423 GLY B C 1
ATOM 7876 O O . GLY B 1 423 ? -23.469 15.211 23.328 1 85 423 GLY B O 1
ATOM 7877 N N . PHE B 1 424 ? -21.344 15.508 22.766 1 90.31 424 PHE B N 1
ATOM 7878 C CA . PHE B 1 424 ? -21.156 14.094 22.469 1 90.31 424 PHE B CA 1
ATOM 7879 C C . PHE B 1 424 ? -20.984 13.297 23.766 1 90.31 424 PHE B C 1
ATOM 7881 O O . PHE B 1 424 ? -21.25 12.086 23.797 1 90.31 424 PHE B O 1
ATOM 7888 N N . ILE B 1 425 ? -20.516 13.984 24.75 1 91.94 425 ILE B N 1
ATOM 7889 C CA . ILE B 1 425 ? -20.359 13.359 26.062 1 91.94 425 ILE B CA 1
ATOM 7890 C C . ILE B 1 425 ? -21.297 14.023 27.062 1 91.94 425 ILE B C 1
ATOM 7892 O O . ILE B 1 425 ? -21.172 15.219 27.344 1 91.94 425 ILE B O 1
ATOM 7896 N N . THR B 1 426 ? -22.188 13.258 27.578 1 91.06 426 THR B N 1
ATOM 7897 C CA . THR B 1 426 ? -23.172 13.805 28.516 1 91.06 426 THR B CA 1
ATOM 7898 C C . THR B 1 426 ? -22.938 13.273 29.922 1 91.06 426 THR B C 1
ATOM 7900 O O . THR B 1 426 ? -23.391 13.867 30.906 1 91.06 426 THR B O 1
ATOM 7903 N N . ARG B 1 427 ? -22.281 12.117 30.016 1 90.19 427 ARG B N 1
ATOM 7904 C CA . ARG B 1 427 ? -21.922 11.539 31.312 1 90.19 427 ARG B CA 1
ATOM 7905 C C . ARG B 1 427 ? -20.672 10.688 31.203 1 90.19 427 ARG B C 1
ATOM 7907 O O . ARG B 1 427 ? -20.328 10.195 30.109 1 90.19 427 ARG B O 1
ATOM 7914 N N . GLU B 1 428 ? -20.094 10.586 32.312 1 89.38 428 GLU B N 1
ATOM 7915 C CA . GLU B 1 428 ? -18.922 9.719 32.344 1 89.38 428 GLU B CA 1
ATOM 7916 C C . GLU B 1 428 ? -19.312 8.258 32.156 1 89.38 428 GLU B C 1
ATOM 7918 O O . GLU B 1 428 ? -20.344 7.809 32.656 1 89.38 428 GLU B O 1
ATOM 7923 N N . GLY B 1 429 ? -18.484 7.512 31.406 1 88.38 429 GLY B N 1
ATOM 7924 C CA . GLY B 1 429 ? -18.703 6.09 31.203 1 88.38 429 GLY B CA 1
ATOM 7925 C C . GLY B 1 429 ? -19.766 5.797 30.156 1 88.38 429 GLY B C 1
ATOM 7926 O O . GLY B 1 429 ? -20.219 4.656 30.031 1 88.38 429 GLY B O 1
ATOM 7927 N N . GLN B 1 430 ? -20.141 6.797 29.484 1 87.88 430 GLN B N 1
ATOM 7928 C CA . GLN B 1 430 ? -21.172 6.625 28.453 1 87.88 430 GLN B CA 1
ATOM 7929 C C . GLN B 1 430 ? -20.734 5.625 27.391 1 87.88 430 GLN B C 1
ATOM 7931 O O . GLN B 1 430 ? -19.703 5.801 26.75 1 87.88 430 GLN B O 1
ATOM 7936 N N . GLU B 1 431 ? -21.547 4.59 27.141 1 89.31 431 GLU B N 1
ATOM 7937 C CA . GLU B 1 431 ? -21.125 3.484 26.297 1 89.31 431 GLU B CA 1
ATOM 7938 C C . GLU B 1 431 ? -21.828 3.527 24.938 1 89.31 431 GLU B C 1
ATOM 7940 O O . GLU B 1 431 ? -21.422 2.844 24 1 89.31 431 GLU B O 1
ATOM 7945 N N . ASP B 1 432 ? -22.75 4.457 24.828 1 90.25 432 ASP B N 1
ATOM 7946 C CA . ASP B 1 432 ? -23.531 4.508 23.594 1 90.25 432 ASP B CA 1
ATOM 7947 C C . ASP B 1 432 ? -22.625 4.699 22.375 1 90.25 432 ASP B C 1
ATOM 7949 O O . ASP B 1 432 ? -21.734 5.547 22.391 1 90.25 432 ASP B O 1
ATOM 7953 N N . ARG B 1 433 ? -23 4.023 21.359 1 90.44 433 ARG B N 1
ATOM 7954 C CA . ARG B 1 433 ? -22.141 4.039 20.172 1 90.44 433 ARG B CA 1
ATOM 7955 C C . ARG B 1 433 ? -22.75 4.918 19.078 1 90.44 433 ARG B C 1
ATOM 7957 O O . ARG B 1 433 ? -22.141 5.105 18.031 1 90.44 433 ARG B O 1
ATOM 7964 N N . PHE B 1 434 ? -23.891 5.312 19.234 1 90.69 434 PHE B N 1
ATOM 7965 C CA . PHE B 1 434 ? -24.547 6.281 18.359 1 90.69 434 PHE B CA 1
ATOM 7966 C C . PHE B 1 434 ? -24.938 7.531 19.125 1 90.69 434 PHE B C 1
ATOM 7968 O O . PHE B 1 434 ? -25.688 7.449 20.109 1 90.69 434 PHE B O 1
ATOM 7975 N N . ARG B 1 435 ? -24.281 8.531 18.703 1 91.38 435 ARG B N 1
ATOM 7976 C CA . ARG B 1 435 ? -24.516 9.812 19.359 1 91.38 435 ARG B CA 1
ATOM 7977 C C . ARG B 1 435 ? -24.812 10.906 18.344 1 91.38 435 ARG B C 1
ATOM 7979 O O . ARG B 1 435 ? -24.078 11.086 17.391 1 91.38 435 ARG B O 1
ATOM 7986 N N . GLN B 1 436 ? -25.953 11.539 18.5 1 86.75 436 GLN B N 1
ATOM 7987 C CA . GLN B 1 436 ? -26.375 12.609 17.609 1 86.75 436 GLN B CA 1
ATOM 7988 C C . GLN B 1 436 ? -26.516 12.109 16.172 1 86.75 436 GLN B C 1
ATOM 7990 O O . GLN B 1 436 ? -26.109 12.797 15.234 1 86.75 436 GLN B O 1
ATOM 7995 N N . GLY B 1 437 ? -26.859 10.812 16.078 1 81.31 437 GLY B N 1
ATOM 7996 C CA . GLY B 1 437 ? -27.125 10.227 14.773 1 81.31 437 GLY B CA 1
ATOM 7997 C C . GLY B 1 437 ? -25.891 9.711 14.078 1 81.31 437 GLY B C 1
ATOM 7998 O O . GLY B 1 437 ? -25.953 9.273 12.93 1 81.31 437 GLY B O 1
ATOM 7999 N N . TYR B 1 438 ? -24.766 9.734 14.836 1 87.44 438 TYR B N 1
ATOM 8000 C CA . TYR B 1 438 ? -23.516 9.289 14.227 1 87.44 438 TYR B CA 1
ATOM 8001 C C . TYR B 1 438 ? -22.891 8.156 15.023 1 87.44 438 TYR B C 1
ATOM 8003 O O . TYR B 1 438 ? -23.094 8.055 16.234 1 87.44 438 TYR B O 1
ATOM 8011 N N . ARG B 1 439 ? -22.188 7.309 14.25 1 92.69 439 ARG B N 1
ATOM 8012 C CA . ARG B 1 439 ? -21.359 6.312 14.938 1 92.69 439 ARG B CA 1
ATOM 8013 C C . ARG B 1 439 ? -20.328 6.98 15.836 1 92.69 439 ARG B C 1
ATOM 8015 O O . ARG B 1 439 ? -19.734 7.988 15.453 1 92.69 439 ARG B O 1
ATOM 8022 N N . TYR B 1 440 ? -20.188 6.488 17.031 1 94.75 440 TYR B N 1
ATOM 8023 C CA . TYR B 1 440 ? -19.281 7.066 18.016 1 94.75 440 TYR B CA 1
ATOM 8024 C C . TYR B 1 440 ? -18.438 5.988 18.688 1 94.75 440 TYR B C 1
ATOM 8026 O O . TYR B 1 440 ? -18.938 4.902 18.984 1 94.75 440 TYR B O 1
ATOM 8034 N N . CYS B 1 441 ? -17.156 6.184 18.766 1 95.38 441 CYS B N 1
ATOM 8035 C CA . CYS B 1 441 ? -16.234 5.32 19.516 1 95.38 441 CYS B CA 1
ATOM 8036 C C . CYS B 1 441 ? -15.867 5.945 20.859 1 95.38 441 CYS B C 1
ATOM 8038 O O . CYS B 1 441 ? -15.164 6.953 20.906 1 95.38 441 CYS B O 1
ATOM 8040 N N . PRO B 1 442 ? -16.188 5.375 21.984 1 96.38 442 PRO B N 1
ATOM 8041 C CA . PRO B 1 442 ? -16 6.02 23.281 1 96.38 442 PRO B CA 1
ATOM 8042 C C . PRO B 1 442 ? -14.656 5.695 23.922 1 96.38 442 PRO B C 1
ATOM 8044 O O . PRO B 1 442 ? -14.367 6.156 25.031 1 96.38 442 PRO B O 1
ATOM 8047 N N . ILE B 1 443 ? -13.812 4.922 23.312 1 96.88 443 ILE B N 1
ATOM 8048 C CA . ILE B 1 443 ? -12.594 4.406 23.922 1 96.88 443 ILE B CA 1
ATOM 8049 C C . ILE B 1 443 ? -11.711 5.566 24.375 1 96.88 443 ILE B C 1
ATOM 8051 O O . ILE B 1 443 ? -11.117 5.516 25.453 1 96.88 443 ILE B O 1
ATOM 8055 N N . ALA B 1 444 ? -11.609 6.602 23.547 1 96.88 444 ALA B N 1
ATOM 8056 C CA . ALA B 1 444 ? -10.797 7.766 23.891 1 96.88 444 ALA B CA 1
ATOM 8057 C C . ALA B 1 444 ? -11.336 8.438 25.156 1 96.88 444 ALA B C 1
ATOM 8059 O O . ALA B 1 444 ? -10.562 8.977 25.953 1 96.88 444 ALA B O 1
ATOM 8060 N N . ASP B 1 445 ? -12.633 8.406 25.312 1 97.06 445 ASP B N 1
ATOM 8061 C CA . ASP B 1 445 ? -13.25 8.984 26.5 1 97.06 445 ASP B CA 1
ATOM 8062 C C . ASP B 1 445 ? -12.883 8.188 27.75 1 97.06 445 ASP B C 1
ATOM 8064 O O . ASP B 1 445 ? -12.531 8.758 28.781 1 97.06 445 ASP B O 1
ATOM 8068 N N . PHE B 1 446 ? -12.961 6.883 27.625 1 96.88 446 PHE B N 1
ATOM 8069 C CA . PHE B 1 446 ? -12.625 6.004 28.734 1 96.88 446 PHE B CA 1
ATOM 8070 C C . PHE B 1 446 ? -11.18 6.215 29.172 1 96.88 446 PHE B C 1
ATOM 8072 O O . PHE B 1 446 ? -10.867 6.16 30.359 1 96.88 446 PHE B O 1
ATOM 8079 N N . LEU B 1 447 ? -10.367 6.441 28.172 1 96.69 447 LEU B N 1
ATOM 8080 C CA . LEU B 1 447 ? -8.953 6.668 28.438 1 96.69 447 LEU B CA 1
ATOM 8081 C C . LEU B 1 447 ? -8.758 7.898 29.312 1 96.69 447 LEU B C 1
ATOM 8083 O O . LEU B 1 447 ? -8.023 7.852 30.312 1 96.69 447 LEU B O 1
ATOM 8087 N N . VAL B 1 448 ? -9.391 9 28.984 1 97.31 448 VAL B N 1
ATOM 8088 C CA . VAL B 1 448 ? -9.273 10.266 29.703 1 97.31 448 VAL B CA 1
ATOM 8089 C C . VAL B 1 448 ? -9.898 10.117 31.094 1 97.31 448 VAL B C 1
ATOM 8091 O O . VAL B 1 448 ? -9.352 10.625 32.062 1 97.31 448 VAL B O 1
ATOM 8094 N N . GLU B 1 449 ? -10.953 9.406 31.203 1 96.88 449 GLU B N 1
ATOM 8095 C CA . GLU B 1 449 ? -11.672 9.211 32.469 1 96.88 449 GLU B CA 1
ATOM 8096 C C . GLU B 1 449 ? -10.852 8.375 33.438 1 96.88 449 GLU B C 1
ATOM 8098 O O . GLU B 1 449 ? -11.086 8.414 34.656 1 96.88 449 GLU B O 1
ATOM 8103 N N . ARG B 1 450 ? -9.883 7.754 32.938 1 96.12 450 ARG B N 1
ATOM 8104 C CA . ARG B 1 450 ? -8.992 6.953 33.781 1 96.12 450 ARG B CA 1
ATOM 8105 C C . ARG B 1 450 ? -7.703 7.711 34.094 1 96.12 450 ARG B C 1
ATOM 8107 O O . ARG B 1 450 ? -6.742 7.133 34.594 1 96.12 450 ARG B O 1
ATOM 8114 N N . GLY B 1 451 ? -7.695 8.93 33.656 1 96.38 451 GLY B N 1
ATOM 8115 C CA . GLY B 1 451 ? -6.574 9.797 34 1 96.38 451 GLY B CA 1
ATOM 8116 C C . GLY B 1 451 ? -5.422 9.695 33.031 1 96.38 451 GLY B C 1
ATOM 8117 O O . GLY B 1 451 ? -4.312 10.148 33.312 1 96.38 451 GLY B O 1
ATOM 8118 N N . ARG B 1 452 ? -5.656 9.086 31.953 1 97.75 452 ARG B N 1
ATOM 8119 C CA . ARG B 1 452 ? -4.617 8.922 30.938 1 97.75 452 ARG B CA 1
ATOM 8120 C C . ARG B 1 452 ? -4.66 10.055 29.922 1 97.75 452 ARG B C 1
ATOM 8122 O O . ARG B 1 452 ? -5.246 9.906 28.844 1 97.75 452 ARG B O 1
ATOM 8129 N N . LEU B 1 453 ? -3.943 11.07 30.188 1 97.69 453 LEU B N 1
ATOM 8130 C CA . LEU B 1 453 ? -4.062 12.32 29.438 1 97.69 453 LEU B CA 1
ATOM 8131 C C . LEU B 1 453 ? -2.943 12.445 28.406 1 97.69 453 LEU B C 1
ATOM 8133 O O . LEU B 1 453 ? -2.977 13.336 27.562 1 97.69 453 LEU B O 1
ATOM 8137 N N . GLY B 1 454 ? -1.931 11.586 28.406 1 97.81 454 GLY B N 1
ATOM 8138 C CA . GLY B 1 454 ? -0.838 11.617 27.453 1 97.81 454 GLY B CA 1
ATOM 8139 C C . GLY B 1 454 ? 0.516 11.844 28.094 1 97.81 454 GLY B C 1
ATOM 8140 O O . GLY B 1 454 ? 0.771 11.359 29.203 1 97.81 454 GLY B O 1
ATOM 8141 N N . GLN B 1 455 ? 1.42 12.492 27.453 1 97 455 GLN B N 1
ATOM 8142 C CA . GLN B 1 455 ? 2.783 12.719 27.922 1 97 455 GLN B CA 1
ATOM 8143 C C . GLN B 1 455 ? 2.791 13.508 29.234 1 97 455 GLN B C 1
ATOM 8145 O O . GLN B 1 455 ? 3.592 13.234 30.125 1 97 455 GLN B O 1
ATOM 8150 N N . LYS B 1 456 ? 1.895 14.477 29.359 1 94.62 456 LYS B N 1
ATOM 8151 C CA . LYS B 1 456 ? 1.868 15.352 30.531 1 94.62 456 LYS B CA 1
ATOM 8152 C C . LYS B 1 456 ? 1.586 14.562 31.797 1 94.62 456 LYS B C 1
ATOM 8154 O O . LYS B 1 456 ? 2.041 14.938 32.875 1 94.62 456 LYS B O 1
ATOM 8159 N N . SER B 1 457 ? 0.874 13.414 31.703 1 97.12 457 SER B N 1
ATOM 8160 C CA . SER B 1 457 ? 0.566 12.57 32.844 1 97.12 457 SER B CA 1
ATOM 8161 C C . SER B 1 457 ? 1.428 11.312 32.875 1 97.12 457 SER B C 1
ATOM 8163 O O . SER B 1 457 ? 1.343 10.508 33.781 1 97.12 457 SER B O 1
ATOM 8165 N N . GLY B 1 458 ? 2.172 11.18 31.812 1 97.75 458 GLY B N 1
ATOM 8166 C CA . GLY B 1 458 ? 3.049 10.023 31.719 1 97.75 458 GLY B CA 1
ATOM 8167 C C . GLY B 1 458 ? 2.365 8.805 31.125 1 97.75 458 GLY B C 1
ATOM 8168 O O . GLY B 1 458 ? 3.014 7.789 30.859 1 97.75 458 GLY B O 1
ATOM 8169 N N . LYS B 1 459 ? 1.08 8.906 31 1 98.12 459 LYS B N 1
ATOM 8170 C CA . LYS B 1 459 ? 0.3 7.805 30.453 1 98.12 459 LYS B CA 1
ATOM 8171 C C . LYS B 1 459 ? -0.837 8.32 29.562 1 98.12 459 LYS B C 1
ATOM 8173 O O . LYS B 1 459 ? -1.56 9.242 29.953 1 98.12 459 LYS B O 1
ATOM 8178 N N . GLY B 1 460 ? -0.984 7.871 28.406 1 98.38 460 GLY B N 1
ATOM 8179 C CA . GLY B 1 460 ? -2.084 8.078 27.484 1 98.38 460 GLY B CA 1
ATOM 8180 C C . GLY B 1 460 ? -2.449 6.828 26.703 1 98.38 460 GLY B C 1
ATOM 8181 O O . GLY B 1 460 ? -2.693 5.773 27.281 1 98.38 460 GLY B O 1
ATOM 8182 N N . TRP B 1 461 ? -2.379 6.879 25.422 1 98.75 461 TRP B N 1
ATOM 8183 C CA . TRP B 1 461 ? -2.492 5.676 24.594 1 98.75 461 TRP B CA 1
ATOM 8184 C C . TRP B 1 461 ? -1.27 4.781 24.766 1 98.75 461 TRP B C 1
ATOM 8186 O O . TRP B 1 461 ? -1.369 3.557 24.656 1 98.75 461 TRP B O 1
ATOM 8196 N N . TYR B 1 462 ? -0.213 5.453 25 1 98.69 462 TYR B N 1
ATOM 8197 C CA . TYR B 1 462 ? 1.063 4.797 25.266 1 98.69 462 TYR B CA 1
ATOM 8198 C C . TYR B 1 462 ? 1.505 5.027 26.719 1 98.69 462 TYR B C 1
ATOM 8200 O O . TYR B 1 462 ? 0.915 5.84 27.422 1 98.69 462 TYR B O 1
ATOM 8208 N N . ASN B 1 463 ? 2.461 4.207 27.141 1 98.5 463 ASN B N 1
ATOM 8209 C CA . ASN B 1 463 ? 3.16 4.43 28.406 1 98.5 463 ASN B CA 1
ATOM 8210 C C . ASN B 1 463 ? 4.469 5.188 28.203 1 98.5 463 ASN B C 1
ATOM 8212 O O . ASN B 1 463 ? 5.32 4.758 27.406 1 98.5 463 ASN B O 1
ATOM 8216 N N . TYR B 1 464 ? 4.57 6.301 28.953 1 98 464 TYR B N 1
ATOM 8217 C CA . TYR B 1 464 ? 5.746 7.145 28.781 1 98 464 TYR B CA 1
ATOM 8218 C C . TYR B 1 464 ? 6.656 7.066 30 1 98 464 TYR B C 1
ATOM 8220 O O . TYR B 1 464 ? 7.645 7.797 30.094 1 98 464 TYR B O 1
ATOM 8228 N N . GLY B 1 465 ? 6.355 6.254 30.922 1 96.56 465 GLY B N 1
ATOM 8229 C CA . GLY B 1 465 ? 7.172 6 32.094 1 96.56 465 GLY B CA 1
ATOM 8230 C C . GLY B 1 465 ? 6.922 6.984 33.219 1 96.56 465 GLY B C 1
ATOM 8231 O O . GLY B 1 465 ? 6.684 6.582 34.375 1 96.56 465 GLY B O 1
ATOM 8232 N N . LYS B 1 466 ? 6.969 8.359 32.906 1 96.12 466 LYS B N 1
ATOM 8233 C CA . LYS B 1 466 ? 6.754 9.438 33.875 1 96.12 466 LYS B CA 1
ATOM 8234 C C . LYS B 1 466 ? 6.129 10.656 33.219 1 96.12 466 LYS B C 1
ATOM 8236 O O . LYS B 1 466 ? 6.211 10.812 31.984 1 96.12 466 LYS B O 1
ATOM 8241 N N . PRO B 1 467 ? 5.465 11.492 34.094 1 95.88 467 PRO B N 1
ATOM 8242 C CA . PRO B 1 467 ? 4.965 12.742 33.5 1 95.88 467 PRO B CA 1
ATOM 8243 C C . PRO B 1 467 ? 6.047 13.516 32.75 1 95.88 467 PRO B C 1
ATOM 8245 O O . PRO B 1 467 ? 7.152 13.695 33.281 1 95.88 467 PRO B O 1
ATOM 8248 N N . GLY B 1 468 ? 5.797 13.859 31.625 1 94.25 468 GLY B N 1
ATOM 8249 C CA . GLY B 1 468 ? 6.766 14.57 30.812 1 94.25 468 GLY B CA 1
ATOM 8250 C C . GLY B 1 468 ? 7.617 13.641 29.953 1 94.25 468 GLY B C 1
ATOM 8251 O O . GLY B 1 468 ? 8.43 14.109 29.156 1 94.25 468 GLY B O 1
ATOM 8252 N N . GLY B 1 469 ? 7.406 12.359 30.141 1 94.94 469 GLY B N 1
ATOM 8253 C CA . GLY B 1 469 ? 8.133 11.406 29.328 1 94.94 469 GLY B CA 1
ATOM 8254 C C . GLY B 1 469 ? 7.859 11.555 27.844 1 94.94 469 GLY B C 1
ATOM 8255 O O . GLY B 1 469 ? 6.777 12 27.453 1 94.94 469 GLY B O 1
ATOM 8256 N N . ARG B 1 470 ? 8.867 11.117 27 1 94.56 470 ARG B N 1
ATOM 8257 C CA . ARG B 1 470 ? 8.734 11.398 25.578 1 94.56 470 ARG B CA 1
ATOM 8258 C C . ARG B 1 470 ? 8.797 10.109 24.75 1 94.56 470 ARG B C 1
ATOM 8260 O O . ARG B 1 470 ? 8.469 10.117 23.562 1 94.56 470 ARG B O 1
ATOM 8267 N N . VAL B 1 471 ? 9.156 8.977 25.312 1 95.62 471 VAL B N 1
ATOM 8268 C CA . VAL B 1 471 ? 9.344 7.734 24.578 1 95.62 471 VAL B CA 1
ATOM 8269 C C . VAL B 1 471 ? 8.117 6.84 24.75 1 95.62 471 VAL B C 1
ATOM 8271 O O . VAL B 1 471 ? 7.863 6.328 25.844 1 95.62 471 VAL B O 1
ATOM 8274 N N . PRO B 1 472 ? 7.375 6.613 23.703 1 97.62 472 PRO B N 1
ATOM 8275 C CA . PRO B 1 472 ? 6.145 5.832 23.812 1 97.62 472 PRO B CA 1
ATOM 8276 C C . PRO B 1 472 ? 6.402 4.328 23.875 1 97.62 472 PRO B C 1
ATOM 8278 O O . PRO B 1 472 ? 7.191 3.801 23.078 1 97.62 472 PRO B O 1
ATOM 8281 N N . GLN B 1 473 ? 5.84 3.639 24.75 1 97.81 473 GLN B N 1
ATOM 8282 C CA . GLN B 1 473 ? 5.836 2.184 24.844 1 97.81 473 GLN B CA 1
ATOM 8283 C C . GLN B 1 473 ? 4.41 1.636 24.828 1 97.81 473 GLN B C 1
ATOM 8285 O O . GLN B 1 473 ? 3.523 2.18 25.484 1 97.81 473 GLN B O 1
ATOM 8290 N N . PRO B 1 474 ? 4.207 0.574 24 1 97.25 474 PRO B N 1
ATOM 8291 C CA . PRO B 1 474 ? 2.875 -0.034 24.062 1 97.25 474 PRO B CA 1
ATOM 8292 C C . PRO B 1 474 ? 2.459 -0.403 25.484 1 97.25 474 PRO B C 1
ATOM 8294 O O . PRO B 1 474 ? 3.285 -0.868 26.266 1 97.25 474 PRO B O 1
ATOM 8297 N N . ASP B 1 475 ? 1.215 -0.163 25.781 1 97.56 475 ASP B N 1
ATOM 8298 C CA . ASP B 1 475 ? 0.741 -0.36 27.141 1 97.56 475 ASP B CA 1
ATOM 8299 C C . ASP B 1 475 ? -0.3 -1.477 27.203 1 97.56 475 ASP B C 1
ATOM 8301 O O . ASP B 1 475 ? -1.401 -1.337 26.672 1 97.56 475 ASP B O 1
ATOM 8305 N N . PRO B 1 476 ? -0.088 -2.545 27.922 1 97.44 476 PRO B N 1
ATOM 8306 C CA . PRO B 1 476 ? -1.029 -3.662 28.031 1 97.44 476 PRO B CA 1
ATOM 8307 C C . PRO B 1 476 ? -2.367 -3.248 28.641 1 97.44 476 PRO B C 1
ATOM 8309 O O . PRO B 1 476 ? -3.404 -3.834 28.312 1 97.44 476 PRO B O 1
ATOM 8312 N N . GLU B 1 477 ? -2.342 -2.27 29.469 1 97.31 477 GLU B N 1
ATOM 8313 C CA . GLU B 1 477 ? -3.586 -1.801 30.078 1 97.31 477 GLU B CA 1
ATOM 8314 C C . GLU B 1 477 ? -4.504 -1.178 29.031 1 97.31 477 GLU B C 1
ATOM 8316 O O . GLU B 1 477 ? -5.723 -1.353 29.078 1 97.31 477 GLU B O 1
ATOM 8321 N N . VAL B 1 478 ? -3.943 -0.438 28.203 1 98.19 478 VAL B N 1
ATOM 8322 C CA . VAL B 1 478 ? -4.715 0.184 27.125 1 98.19 478 VAL B CA 1
ATOM 8323 C C . VAL B 1 478 ? -5.23 -0.89 26.172 1 98.19 478 VAL B C 1
ATOM 8325 O O . VAL B 1 478 ? -6.375 -0.823 25.719 1 98.19 478 VAL B O 1
ATOM 8328 N N . GLU B 1 479 ? -4.344 -1.841 25.891 1 98 479 GLU B N 1
ATOM 8329 C CA . GLU B 1 479 ? -4.766 -2.961 25.047 1 98 479 GLU B CA 1
ATOM 8330 C C . GLU B 1 479 ? -5.969 -3.678 25.641 1 98 479 GLU B C 1
ATOM 8332 O O . GLU B 1 479 ? -6.926 -4 24.938 1 98 479 GLU B O 1
ATOM 8337 N N . LYS B 1 480 ? -5.918 -3.934 26.906 1 97.88 480 LYS B N 1
ATOM 8338 C CA . LYS B 1 480 ? -7.027 -4.578 27.594 1 97.88 480 LYS B CA 1
ATOM 8339 C C . LYS B 1 480 ? -8.297 -3.732 27.516 1 97.88 480 LYS B C 1
ATOM 8341 O O . LYS B 1 480 ? -9.383 -4.254 27.266 1 97.88 480 LYS B O 1
ATOM 8346 N N . LEU B 1 481 ? -8.141 -2.434 27.75 1 97.44 481 LEU B N 1
ATOM 8347 C CA . LEU B 1 481 ? -9.266 -1.512 27.656 1 97.44 481 LEU B CA 1
ATOM 8348 C C . LEU B 1 481 ? -9.922 -1.581 26.281 1 97.44 481 LEU B C 1
ATOM 8350 O O . LEU B 1 481 ? -11.148 -1.629 26.172 1 97.44 481 LEU B O 1
ATOM 8354 N N . ILE B 1 482 ? -9.125 -1.607 25.25 1 98.12 482 ILE B N 1
ATOM 8355 C CA . ILE B 1 482 ? -9.609 -1.629 23.875 1 98.12 482 ILE B CA 1
ATOM 8356 C C . ILE B 1 482 ? -10.352 -2.938 23.609 1 98.12 482 ILE B C 1
ATOM 8358 O O . ILE B 1 482 ? -11.461 -2.934 23.062 1 98.12 482 ILE B O 1
ATOM 8362 N N . ILE B 1 483 ? -9.758 -4.062 24.016 1 97.56 483 ILE B N 1
ATOM 8363 C CA . ILE B 1 483 ? -10.328 -5.383 23.766 1 97.56 483 ILE B CA 1
ATOM 8364 C C . ILE B 1 483 ? -11.648 -5.52 24.516 1 97.56 483 ILE B C 1
ATOM 8366 O O . ILE B 1 483 ? -12.648 -5.973 23.953 1 97.56 483 ILE B O 1
ATOM 8370 N N . GLU B 1 484 ? -11.68 -5.074 25.734 1 96.31 484 GLU B N 1
ATOM 8371 C CA . GLU B 1 484 ? -12.898 -5.141 26.531 1 96.31 484 GLU B CA 1
ATOM 8372 C C . GLU B 1 484 ? -13.992 -4.254 25.953 1 96.31 484 GLU B C 1
ATOM 8374 O O . GLU B 1 484 ? -15.164 -4.648 25.906 1 96.31 484 GLU B O 1
ATOM 8379 N N . SER B 1 485 ? -13.609 -3.072 25.531 1 95.62 485 SER B N 1
ATOM 8380 C CA . SER B 1 485 ? -14.57 -2.158 24.938 1 95.62 485 SER B CA 1
ATOM 8381 C C . SER B 1 485 ? -15.133 -2.727 23.625 1 95.62 485 SER B C 1
ATOM 8383 O O . SER B 1 485 ? -16.328 -2.568 23.344 1 95.62 485 SER B O 1
ATOM 8385 N N . SER B 1 486 ? -14.289 -3.318 22.859 1 94.69 486 SER B N 1
ATOM 8386 C CA . SER B 1 486 ? -14.703 -3.961 21.609 1 94.69 486 SER B CA 1
ATOM 8387 C C . SER B 1 486 ? -15.695 -5.086 21.875 1 94.69 486 SER B C 1
ATOM 8389 O O . SER B 1 486 ? -16.703 -5.199 21.188 1 94.69 486 SER B O 1
ATOM 8391 N N . GLU B 1 487 ? -15.367 -5.875 22.797 1 93.81 487 GLU B N 1
ATOM 8392 C CA . GLU B 1 487 ? -16.219 -7.004 23.156 1 93.81 487 GLU B CA 1
ATOM 8393 C C . GLU B 1 487 ? -17.594 -6.523 23.641 1 93.81 487 GLU B C 1
ATOM 8395 O O . GLU B 1 487 ? -18.625 -7.066 23.25 1 93.81 487 GLU B O 1
ATOM 8400 N N . LYS B 1 488 ? -17.562 -5.582 24.484 1 93.06 488 LYS B N 1
ATOM 8401 C CA . LYS B 1 488 ? -18.812 -5.031 25.016 1 93.06 488 LYS B CA 1
ATOM 8402 C C . LYS B 1 488 ? -19.688 -4.453 23.906 1 93.06 488 LYS B C 1
ATOM 8404 O O . LYS B 1 488 ? -20.906 -4.504 23.984 1 93.06 488 LYS B O 1
ATOM 8409 N N . ALA B 1 489 ? -19.047 -3.914 22.938 1 92.5 489 ALA B N 1
ATOM 8410 C CA . ALA B 1 489 ? -19.766 -3.285 21.844 1 92.5 489 ALA B CA 1
ATOM 8411 C C . ALA B 1 489 ? -20.203 -4.32 20.812 1 92.5 489 ALA B C 1
ATOM 8413 O O . ALA B 1 489 ? -20.922 -4.004 19.859 1 92.5 489 ALA B O 1
ATOM 8414 N N . GLY B 1 490 ? -19.703 -5.543 20.922 1 87.88 490 GLY B N 1
ATOM 8415 C CA . GLY B 1 490 ? -20.141 -6.637 20.078 1 87.88 490 GLY B CA 1
ATOM 8416 C C . GLY B 1 490 ? -19.328 -6.785 18.812 1 87.88 490 GLY B C 1
ATOM 8417 O O . GLY B 1 490 ? -19.766 -7.426 17.844 1 87.88 490 GLY B O 1
ATOM 8418 N N . PHE B 1 491 ? -18.188 -6.199 18.766 1 88.81 491 PHE B N 1
ATOM 8419 C CA . PHE B 1 491 ? -17.328 -6.324 17.609 1 88.81 491 PHE B CA 1
ATOM 8420 C C . PHE B 1 491 ? -16.594 -7.66 17.609 1 88.81 491 PHE B C 1
ATOM 8422 O O . PHE B 1 491 ? -16.109 -8.102 18.656 1 88.81 491 PHE B O 1
ATOM 8429 N N . LYS B 1 492 ? -16.656 -8.289 16.516 1 86.31 492 LYS B N 1
ATOM 8430 C CA . LYS B 1 492 ? -15.711 -9.375 16.281 1 86.31 492 LYS B CA 1
ATOM 8431 C C . LYS B 1 492 ? -14.391 -8.844 15.719 1 86.31 492 LYS B C 1
ATOM 8433 O O . LYS B 1 492 ? -14.32 -8.461 14.555 1 86.31 492 LYS B O 1
ATOM 8438 N N . ARG B 1 493 ? -13.445 -8.906 16.516 1 91 493 ARG B N 1
ATOM 8439 C CA . ARG B 1 493 ? -12.156 -8.336 16.141 1 91 493 ARG B CA 1
ATOM 8440 C C . ARG B 1 493 ? -11.523 -9.125 14.992 1 91 493 ARG B C 1
ATOM 8442 O O . ARG B 1 493 ? -11.672 -10.344 14.922 1 91 493 ARG B O 1
ATOM 8449 N N . ARG B 1 494 ? -10.906 -8.406 14.094 1 89.31 494 ARG B N 1
ATOM 8450 C CA . ARG B 1 494 ? -10.273 -9 12.914 1 89.31 494 ARG B CA 1
ATOM 8451 C C . ARG B 1 494 ? -8.914 -8.359 12.648 1 89.31 494 ARG B C 1
ATOM 8453 O O . ARG B 1 494 ? -8.617 -7.281 13.164 1 89.31 494 ARG B O 1
ATOM 8460 N N . ARG B 1 495 ? -8.148 -9.039 11.859 1 88.12 495 ARG B N 1
ATOM 8461 C CA . ARG B 1 495 ? -6.898 -8.43 11.414 1 88.12 495 ARG B CA 1
ATOM 8462 C C . ARG B 1 495 ? -7.164 -7.312 10.414 1 88.12 495 ARG B C 1
ATOM 8464 O O . ARG B 1 495 ? -7.93 -7.488 9.469 1 88.12 495 ARG B O 1
ATOM 8471 N N . ILE B 1 496 ? -6.594 -6.23 10.625 1 94.44 496 ILE B N 1
ATOM 8472 C CA . ILE B 1 496 ? -6.715 -5.102 9.711 1 94.44 496 ILE B CA 1
ATOM 8473 C C . ILE B 1 496 ? -5.383 -4.867 9 1 94.44 496 ILE B C 1
ATOM 8475 O O . ILE B 1 496 ? -4.352 -4.66 9.648 1 94.44 496 ILE B O 1
ATOM 8479 N N . SER B 1 497 ? -5.344 -4.879 7.688 1 93.69 497 SER B N 1
ATOM 8480 C CA . SER B 1 497 ? -4.117 -4.734 6.91 1 93.69 497 SER B CA 1
ATOM 8481 C C . SER B 1 497 ? -3.602 -3.301 6.953 1 93.69 497 SER B C 1
ATOM 8483 O O . SER B 1 497 ? -4.379 -2.361 7.137 1 93.69 497 SER B O 1
ATOM 8485 N N . PRO B 1 498 ? -2.27 -3.09 6.754 1 96 498 PRO B N 1
ATOM 8486 C CA . PRO B 1 498 ? -1.721 -1.734 6.684 1 96 498 PRO B CA 1
ATOM 8487 C C . PRO B 1 498 ? -2.373 -0.888 5.594 1 96 498 PRO B C 1
ATOM 8489 O O . PRO B 1 498 ? -2.596 0.31 5.789 1 96 498 PRO B O 1
ATOM 8492 N N . GLN B 1 499 ? -2.721 -1.504 4.523 1 94.81 499 GLN B N 1
ATOM 8493 C CA . GLN B 1 499 ? -3.354 -0.775 3.432 1 94.81 499 GLN B CA 1
ATOM 8494 C C . GLN B 1 499 ? -4.719 -0.236 3.848 1 94.81 499 GLN B C 1
ATOM 8496 O O . GLN B 1 499 ? -5.082 0.891 3.502 1 94.81 499 GLN B O 1
ATOM 8501 N N . GLU B 1 500 ? -5.473 -1.051 4.539 1 96 500 GLU B N 1
ATOM 8502 C CA . GLU B 1 500 ? -6.781 -0.602 5.008 1 96 500 GLU B CA 1
ATOM 8503 C C . GLU B 1 500 ? -6.645 0.553 5.996 1 96 500 GLU B C 1
ATOM 8505 O O . GLU B 1 500 ? -7.426 1.506 5.957 1 96 500 GLU B O 1
ATOM 8510 N N . ILE B 1 501 ? -5.672 0.465 6.906 1 98.19 501 ILE B N 1
ATOM 8511 C CA . ILE B 1 501 ? -5.43 1.535 7.867 1 98.19 501 ILE B CA 1
ATOM 8512 C C . ILE B 1 501 ? -5.141 2.838 7.129 1 98.19 501 ILE B C 1
ATOM 8514 O O . ILE B 1 501 ? -5.719 3.881 7.441 1 98.19 501 ILE B O 1
ATOM 8518 N N . LEU B 1 502 ? -4.289 2.736 6.137 1 97.94 502 LEU B N 1
ATOM 8519 C CA . LEU B 1 502 ? -3.891 3.906 5.359 1 97.94 502 LEU B CA 1
ATOM 8520 C C . LEU B 1 502 ? -5.09 4.516 4.641 1 97.94 502 LEU B C 1
ATOM 8522 O O . LEU B 1 502 ? -5.297 5.73 4.688 1 97.94 502 LEU B O 1
ATOM 8526 N N . GLU B 1 503 ? -5.883 3.709 4.004 1 98 503 GLU B N 1
ATOM 8527 C CA . GLU B 1 503 ? -7.027 4.18 3.23 1 98 503 GLU B CA 1
ATOM 8528 C C . GLU B 1 503 ? -8.062 4.844 4.129 1 98 503 GLU B C 1
ATOM 8530 O O . GLU B 1 503 ? -8.562 5.926 3.816 1 98 503 GLU B O 1
ATOM 8535 N N . ARG B 1 504 ? -8.344 4.18 5.199 1 98.5 504 ARG B N 1
ATOM 8536 C CA . ARG B 1 504 ? -9.406 4.68 6.062 1 98.5 504 ARG B CA 1
ATOM 8537 C C . ARG B 1 504 ? -9.023 6.016 6.688 1 98.5 504 ARG B C 1
ATOM 8539 O O . ARG B 1 504 ? -9.836 6.941 6.742 1 98.5 504 ARG B O 1
ATOM 8546 N N . CYS B 1 505 ? -7.816 6.148 7.074 1 98.75 505 CYS B N 1
ATOM 8547 C CA . CYS B 1 505 ? -7.387 7.406 7.676 1 98.75 505 CYS B CA 1
ATOM 8548 C C . CYS B 1 505 ? -7.203 8.484 6.621 1 98.75 505 CYS B C 1
ATOM 8550 O O . CYS B 1 505 ? -7.801 9.562 6.715 1 98.75 505 CYS B O 1
ATOM 8552 N N . LEU B 1 506 ? -6.492 8.203 5.527 1 98.75 506 LEU B N 1
ATOM 8553 C CA . LEU B 1 506 ? -6.102 9.234 4.574 1 98.75 506 LEU B CA 1
ATOM 8554 C C . LEU B 1 506 ? -7.242 9.555 3.615 1 98.75 506 LEU B C 1
ATOM 8556 O O . LEU B 1 506 ? -7.457 10.719 3.264 1 98.75 506 LEU B O 1
ATOM 8560 N N . TYR B 1 507 ? -7.973 8.547 3.131 1 98.75 507 TYR B N 1
ATOM 8561 C CA . TYR B 1 507 ? -8.984 8.805 2.107 1 98.75 507 TYR B CA 1
ATOM 8562 C C . TYR B 1 507 ? -10.195 9.516 2.699 1 98.75 507 TYR B C 1
ATOM 8564 O O . TYR B 1 507 ? -10.844 10.312 2.021 1 98.75 507 TYR B O 1
ATOM 8572 N N . SER B 1 508 ? -10.523 9.203 3.98 1 98.69 508 SER B N 1
ATOM 8573 C CA . SER B 1 508 ? -11.586 9.953 4.641 1 98.69 508 SER B CA 1
ATOM 8574 C C . SER B 1 508 ? -11.227 11.43 4.777 1 98.69 508 SER B C 1
ATOM 8576 O O . SER B 1 508 ? -12.062 12.297 4.555 1 98.69 508 SER B O 1
ATOM 8578 N N . LEU B 1 509 ? -9.984 11.703 5.145 1 98.75 509 LEU B N 1
ATOM 8579 C CA . LEU B 1 509 ? -9.438 13.055 5.227 1 98.75 509 LEU B CA 1
ATOM 8580 C C . LEU B 1 509 ? -9.492 13.742 3.867 1 98.75 509 LEU B C 1
ATOM 8582 O O . LEU B 1 509 ? -9.93 14.891 3.762 1 98.75 509 LEU B O 1
ATOM 8586 N N . ILE B 1 510 ? -9.125 13.055 2.812 1 98.81 510 ILE B N 1
ATOM 8587 C CA . ILE B 1 510 ? -9.078 13.578 1.448 1 98.81 510 ILE B CA 1
ATOM 8588 C C . ILE B 1 510 ? -10.492 13.883 0.959 1 98.81 510 ILE B C 1
ATOM 8590 O O . ILE B 1 510 ? -10.727 14.914 0.329 1 98.81 510 ILE B O 1
ATOM 8594 N N . ASN B 1 511 ? -11.414 12.969 1.264 1 98.75 511 ASN B N 1
ATOM 8595 C CA . ASN B 1 511 ? -12.812 13.188 0.905 1 98.75 511 ASN B CA 1
ATOM 8596 C C . ASN B 1 511 ? -13.336 14.5 1.491 1 98.75 511 ASN B C 1
ATOM 8598 O O . ASN B 1 511 ? -14.031 15.25 0.81 1 98.75 511 ASN B O 1
ATOM 8602 N N . GLU B 1 512 ? -12.977 14.742 2.742 1 98.56 512 GLU B N 1
ATOM 8603 C CA . GLU B 1 512 ? -13.398 15.977 3.395 1 98.56 512 GLU B CA 1
ATOM 8604 C C . GLU B 1 512 ? -12.758 17.203 2.73 1 98.56 512 GLU B C 1
ATOM 8606 O O . GLU B 1 512 ? -13.375 18.266 2.648 1 98.56 512 GLU B O 1
ATOM 8611 N N . GLY B 1 513 ? -11.484 17.062 2.312 1 98.69 513 GLY B N 1
ATOM 8612 C CA . GLY B 1 513 ? -10.852 18.141 1.556 1 98.69 513 GLY B CA 1
ATOM 8613 C C . GLY B 1 513 ? -11.617 18.516 0.304 1 98.69 513 GLY B C 1
ATOM 8614 O O . GLY B 1 513 ? -11.828 19.703 0.029 1 98.69 513 GLY B O 1
ATOM 8615 N N . PHE B 1 514 ? -12.086 17.547 -0.422 1 98.62 514 PHE B N 1
ATOM 8616 C CA . PHE B 1 514 ? -12.859 17.797 -1.635 1 98.62 514 PHE B CA 1
ATOM 8617 C C . PHE B 1 514 ? -14.195 18.438 -1.3 1 98.62 514 PHE B C 1
ATOM 8619 O O . PHE B 1 514 ? -14.711 19.25 -2.064 1 98.62 514 PHE B O 1
ATOM 8626 N N . LYS B 1 515 ? -14.781 18.062 -0.157 1 98.56 515 LYS B N 1
ATOM 8627 C CA . LYS B 1 515 ? -16.031 18.688 0.264 1 98.56 515 LYS B CA 1
ATOM 8628 C C . LYS B 1 515 ? -15.828 20.172 0.546 1 98.56 515 LYS B C 1
ATOM 8630 O O . LYS B 1 515 ? -16.703 20.984 0.244 1 98.56 515 LYS B O 1
ATOM 8635 N N . THR B 1 516 ? -14.688 20.516 1.152 1 98.44 516 THR B N 1
ATOM 8636 C CA . THR B 1 516 ? -14.438 21.922 1.438 1 98.44 516 THR B CA 1
ATOM 8637 C C . THR B 1 516 ? -14.297 22.734 0.145 1 98.44 516 THR B C 1
ATOM 8639 O O . THR B 1 516 ? -14.695 23.891 0.085 1 98.44 516 THR B O 1
ATOM 8642 N N . LEU B 1 517 ? -13.719 22.141 -0.946 1 97.75 517 LEU B N 1
ATOM 8643 C CA . LEU B 1 517 ? -13.641 22.766 -2.256 1 97.75 517 LEU B CA 1
ATOM 8644 C C . LEU B 1 517 ? -15.031 22.938 -2.857 1 97.75 517 LEU B C 1
ATOM 8646 O O . LEU B 1 517 ? -15.375 24.016 -3.346 1 97.75 517 LEU B O 1
ATOM 8650 N N . GLU B 1 518 ? -15.773 21.906 -2.732 1 97 518 GLU B N 1
ATOM 8651 C CA . GLU B 1 518 ? -17.125 21.859 -3.27 1 97 518 GLU B CA 1
ATOM 8652 C C . GLU B 1 518 ? -18.016 22.922 -2.625 1 97 518 GLU B C 1
ATOM 8654 O O . GLU B 1 518 ? -18.844 23.547 -3.297 1 97 518 GLU B O 1
ATOM 8659 N N . GLU B 1 519 ? -17.766 23.156 -1.397 1 97.62 519 GLU B N 1
ATOM 8660 C CA . GLU B 1 519 ? -18.594 24.078 -0.613 1 97.62 519 GLU B CA 1
ATOM 8661 C C . GLU B 1 519 ? -18.031 25.484 -0.659 1 97.62 519 GLU B C 1
ATOM 8663 O O . GLU B 1 519 ? -18.531 26.391 0.014 1 97.62 519 GLU B O 1
ATOM 8668 N N . ASN B 1 520 ? -16.969 25.719 -1.323 1 97.06 520 ASN B N 1
ATOM 8669 C CA . ASN B 1 520 ? -16.328 27.016 -1.494 1 97.06 520 ASN B CA 1
ATOM 8670 C C . ASN B 1 520 ? -15.773 27.531 -0.177 1 97.06 520 ASN B C 1
ATOM 8672 O O . ASN B 1 520 ? -15.812 28.734 0.087 1 97.06 520 ASN B O 1
ATOM 8676 N N . ILE B 1 521 ? -15.414 26.609 0.637 1 98.31 521 ILE B N 1
ATOM 8677 C CA . ILE B 1 521 ? -14.688 26.969 1.85 1 98.31 521 ILE B CA 1
ATOM 8678 C C . ILE B 1 521 ? -13.211 27.172 1.527 1 98.31 521 ILE B C 1
ATOM 8680 O O . ILE B 1 521 ? -12.617 28.188 1.897 1 98.31 521 ILE B O 1
ATOM 8684 N N . ALA B 1 522 ? -12.625 26.203 0.898 1 97.88 522 ALA B N 1
ATOM 8685 C CA . ALA B 1 522 ? -11.305 26.359 0.305 1 97.88 522 ALA B CA 1
ATOM 8686 C C . ALA B 1 522 ? -11.406 26.812 -1.151 1 97.88 522 ALA B C 1
ATOM 8688 O O . ALA B 1 522 ? -12.32 26.406 -1.868 1 97.88 522 ALA B O 1
ATOM 8689 N N . SER B 1 523 ? -10.43 27.594 -1.588 1 96.44 523 SER B N 1
ATOM 8690 C CA . SER B 1 523 ? -10.461 28.109 -2.951 1 96.44 523 SER B CA 1
ATOM 8691 C C . SER B 1 523 ? -9.75 27.172 -3.92 1 96.44 523 SER B C 1
ATOM 8693 O O . SER B 1 523 ? -10.188 27 -5.062 1 96.44 523 SER B O 1
ATOM 8695 N N . ARG B 1 524 ? -8.648 26.75 -3.576 1 96.12 524 ARG B N 1
ATOM 8696 C CA . ARG B 1 524 ? -7.832 25.922 -4.461 1 96.12 524 ARG B CA 1
ATOM 8697 C C . ARG B 1 524 ? -7.312 24.688 -3.736 1 96.12 524 ARG B C 1
ATOM 8699 O O . ARG B 1 524 ? -7.172 24.688 -2.512 1 96.12 524 ARG B O 1
ATOM 8706 N N . GLN B 1 525 ? -6.992 23.562 -4.461 1 97.12 525 GLN B N 1
ATOM 8707 C CA . GLN B 1 525 ? -6.383 22.375 -3.898 1 97.12 525 GLN B CA 1
ATOM 8708 C C . GLN B 1 525 ? -5.035 22.688 -3.258 1 97.12 525 GLN B C 1
ATOM 8710 O O . GLN B 1 525 ? -4.672 22.094 -2.24 1 97.12 525 GLN B O 1
ATOM 8715 N N . GLU B 1 526 ? -4.305 23.625 -3.844 1 97.06 526 GLU B N 1
ATOM 8716 C CA . GLU B 1 526 ? -3.004 24.016 -3.318 1 97.06 526 GLU B CA 1
ATOM 8717 C C . GLU B 1 526 ? -3.129 24.609 -1.917 1 97.06 526 GLU B C 1
ATOM 8719 O O . GLU B 1 526 ? -2.258 24.406 -1.07 1 97.06 526 GLU B O 1
ATOM 8724 N N . ASP B 1 527 ? -4.172 25.328 -1.631 1 97.81 527 ASP B N 1
ATOM 8725 C CA . ASP B 1 527 ? -4.402 25.891 -0.306 1 97.81 527 ASP B CA 1
ATOM 8726 C C . ASP B 1 527 ? -4.551 24.797 0.744 1 97.81 527 ASP B C 1
ATOM 8728 O O . ASP B 1 527 ? -3.984 24.891 1.836 1 97.81 527 ASP B O 1
ATOM 8732 N N . ILE B 1 528 ? -5.305 23.781 0.375 1 98.62 528 ILE B N 1
ATOM 8733 C CA . ILE B 1 528 ? -5.527 22.656 1.275 1 98.62 528 ILE B CA 1
ATOM 8734 C C . ILE B 1 528 ? -4.207 21.938 1.549 1 98.62 528 ILE B C 1
ATOM 8736 O O . ILE B 1 528 ? -3.896 21.609 2.695 1 98.62 528 ILE B O 1
ATOM 8740 N N . ASP B 1 529 ? -3.471 21.719 0.486 1 98.62 529 ASP B N 1
ATOM 8741 C CA . ASP B 1 529 ? -2.189 21.031 0.626 1 98.62 529 ASP B CA 1
ATOM 8742 C C . ASP B 1 529 ? -1.241 21.812 1.526 1 98.62 529 ASP B C 1
ATOM 8744 O O . ASP B 1 529 ? -0.551 21.234 2.367 1 98.62 529 ASP B O 1
ATOM 8748 N N . MET B 1 530 ? -1.211 23.109 1.42 1 98.06 530 MET B N 1
ATOM 8749 C CA . MET B 1 530 ? -0.339 23.938 2.248 1 98.06 530 MET B CA 1
ATOM 8750 C C . MET B 1 530 ? -0.773 23.891 3.709 1 98.06 530 MET B C 1
ATOM 8752 O O . MET B 1 530 ? 0.066 23.906 4.609 1 98.06 530 MET B O 1
ATOM 8756 N N . ILE B 1 531 ? -2.033 23.844 3.926 1 98.5 531 ILE B N 1
ATOM 8757 C CA . ILE B 1 531 ? -2.555 23.734 5.285 1 98.5 531 ILE B CA 1
ATOM 8758 C C . ILE B 1 531 ? -2.01 22.469 5.949 1 98.5 531 ILE B C 1
ATOM 8760 O O . ILE B 1 531 ? -1.519 22.516 7.082 1 98.5 531 ILE B O 1
ATOM 8764 N N . TRP B 1 532 ? -1.994 21.453 5.262 1 98.5 532 TRP B N 1
ATOM 8765 C CA . TRP B 1 532 ? -1.625 20.172 5.879 1 98.5 532 TRP B CA 1
ATOM 8766 C C . TRP B 1 532 ? -0.11 20 5.895 1 98.5 532 TRP B C 1
ATOM 8768 O O . TRP B 1 532 ? 0.435 19.344 6.789 1 98.5 532 TRP B O 1
ATOM 8778 N N . LEU B 1 533 ? 0.596 20.594 4.926 1 97.62 533 LEU B N 1
ATOM 8779 C CA . LEU B 1 533 ? 2.055 20.547 4.938 1 97.62 533 LEU B CA 1
ATOM 8780 C C . LEU B 1 533 ? 2.617 21.328 6.121 1 97.62 533 LEU B C 1
ATOM 8782 O O . LEU B 1 533 ? 3.529 20.844 6.805 1 97.62 533 LEU B O 1
ATOM 8786 N N . TYR B 1 534 ? 1.993 22.406 6.414 1 97.31 534 TYR B N 1
ATOM 8787 C CA . TYR B 1 534 ? 2.627 23.312 7.371 1 97.31 534 TYR B CA 1
ATOM 8788 C C . TYR B 1 534 ? 1.89 23.297 8.703 1 97.31 534 TYR B C 1
ATOM 8790 O O . TYR B 1 534 ? 2.418 23.75 9.719 1 97.31 534 TYR B O 1
ATOM 8798 N N . GLY B 1 535 ? 0.721 22.766 8.695 1 97.12 535 GLY B N 1
ATOM 8799 C CA . GLY B 1 535 ? -0.055 22.75 9.922 1 97.12 535 GLY B CA 1
ATOM 8800 C C . GLY B 1 535 ? -0.111 21.391 10.57 1 97.12 535 GLY B C 1
ATOM 8801 O O . GLY B 1 535 ? -0.198 21.281 11.797 1 97.12 535 GLY B O 1
ATOM 8802 N N . TYR B 1 536 ? -0.063 20.375 9.766 1 97.06 536 TYR B N 1
ATOM 8803 C CA . TYR B 1 536 ? -0.318 19.047 10.312 1 97.06 536 TYR B CA 1
ATOM 8804 C C . TYR B 1 536 ? 0.816 18.094 9.969 1 97.06 536 TYR B C 1
ATOM 8806 O O . TYR B 1 536 ? 0.761 16.906 10.305 1 97.06 536 TYR B O 1
ATOM 8814 N N . GLY B 1 537 ? 1.809 18.562 9.297 1 95.38 537 GLY B N 1
ATOM 8815 C CA . GLY B 1 537 ? 3.018 17.781 9.07 1 95.38 537 GLY B CA 1
ATOM 8816 C C . GLY B 1 537 ? 2.844 16.703 8.023 1 95.38 537 GLY B C 1
ATOM 8817 O O . GLY B 1 537 ? 3.451 15.633 8.125 1 95.38 537 GLY B O 1
ATOM 8818 N N . TRP B 1 538 ? 1.913 16.891 7.07 1 97.38 538 TRP B N 1
ATOM 8819 C CA . TRP B 1 538 ? 1.841 15.953 5.961 1 97.38 538 TRP B CA 1
ATOM 8820 C C . TRP B 1 538 ? 3.213 15.75 5.324 1 97.38 538 TRP B C 1
ATOM 8822 O O . TRP B 1 538 ? 3.973 16.703 5.164 1 97.38 538 TRP B O 1
ATOM 8832 N N . PRO B 1 539 ? 3.576 14.5 4.996 1 95.81 539 PRO B N 1
ATOM 8833 C CA . PRO B 1 539 ? 4.895 14.273 4.395 1 95.81 539 PRO B CA 1
ATOM 8834 C C . PRO B 1 539 ? 5.094 15.047 3.098 1 95.81 539 PRO B C 1
ATOM 8836 O O . PRO B 1 539 ? 4.418 14.773 2.102 1 95.81 539 PRO B O 1
ATOM 8839 N N . ARG B 1 540 ? 6.039 15.859 3.096 1 93.75 540 ARG B N 1
ATOM 8840 C CA . ARG B 1 540 ? 6.262 16.781 1.986 1 93.75 540 ARG B CA 1
ATOM 8841 C C . ARG B 1 540 ? 6.586 16.031 0.702 1 93.75 540 ARG B C 1
ATOM 8843 O O . ARG B 1 540 ? 6.223 16.469 -0.391 1 93.75 540 ARG B O 1
ATOM 8850 N N . HIS B 1 541 ? 7.25 14.875 0.822 1 93 541 HIS B N 1
ATOM 8851 C CA . HIS B 1 541 ? 7.676 14.117 -0.349 1 93 541 HIS B CA 1
ATOM 8852 C C . HIS B 1 541 ? 6.484 13.469 -1.044 1 93 541 HIS B C 1
ATOM 8854 O O . HIS B 1 541 ? 6.637 12.852 -2.104 1 93 541 HIS B O 1
ATOM 8860 N N . THR B 1 542 ? 5.27 13.672 -0.491 1 96.12 542 THR B N 1
ATOM 8861 C CA . THR B 1 542 ? 4.062 13.203 -1.165 1 96.12 542 THR B CA 1
ATOM 8862 C C . THR B 1 542 ? 3.189 14.375 -1.593 1 96.12 542 THR B C 1
ATOM 8864 O O . THR B 1 542 ? 2.061 14.18 -2.047 1 96.12 542 THR B O 1
ATOM 8867 N N . GLY B 1 543 ? 3.584 15.68 -1.315 1 95.62 543 GLY B N 1
ATOM 8868 C CA . GLY B 1 543 ? 3.031 16.891 -1.902 1 95.62 543 GLY B CA 1
ATOM 8869 C C . GLY B 1 543 ? 1.896 17.484 -1.089 1 95.62 543 GLY B C 1
ATOM 8870 O O . GLY B 1 543 ? 1.627 18.688 -1.172 1 95.62 543 GLY B O 1
ATOM 8871 N N . GLY B 1 544 ? 1.125 16.812 -0.416 1 98.12 544 GLY B N 1
ATOM 8872 C CA . GLY B 1 544 ? -0.103 17.141 0.288 1 98.12 544 GLY B CA 1
ATOM 8873 C C . GLY B 1 544 ? -1.239 16.188 -0.009 1 98.12 544 GLY B C 1
ATOM 8874 O O . GLY B 1 544 ? -1.144 15.359 -0.924 1 98.12 544 GLY B O 1
ATOM 8875 N N . PRO B 1 545 ? -2.275 16.281 0.754 1 98.75 545 PRO B N 1
ATOM 8876 C CA . PRO B 1 545 ? -3.338 15.289 0.595 1 98.75 545 PRO B CA 1
ATOM 8877 C C . PRO B 1 545 ? -3.992 15.344 -0.784 1 98.75 545 PRO B C 1
ATOM 8879 O O . PRO B 1 545 ? -4.289 14.297 -1.368 1 98.75 545 PRO B O 1
ATOM 8882 N N . MET B 1 546 ? -4.227 16.547 -1.313 1 98.56 546 MET B N 1
ATOM 8883 C CA . MET B 1 546 ? -4.895 16.656 -2.607 1 98.56 546 MET B CA 1
ATOM 8884 C C . MET B 1 546 ? -3.979 16.188 -3.732 1 98.56 546 MET B C 1
ATOM 8886 O O . MET B 1 546 ? -4.41 15.453 -4.625 1 98.56 546 MET B O 1
ATOM 8890 N N . TYR B 1 547 ? -2.734 16.594 -3.678 1 98.12 547 TYR B N 1
ATOM 8891 C CA . TYR B 1 547 ? -1.745 16.156 -4.66 1 98.12 547 TYR B CA 1
ATOM 8892 C C . TYR B 1 547 ? -1.538 14.648 -4.602 1 98.12 547 TYR B C 1
ATOM 8894 O O . TYR B 1 547 ? -1.47 13.984 -5.637 1 98.12 547 TYR B O 1
ATOM 8902 N N . TYR B 1 548 ? -1.377 14.117 -3.404 1 98 548 TYR B N 1
ATOM 8903 C CA . TYR B 1 548 ? -1.215 12.68 -3.195 1 98 548 TYR B CA 1
ATOM 8904 C C . TYR B 1 548 ? -2.348 11.898 -3.854 1 98 548 TYR B C 1
ATOM 8906 O O . TYR B 1 548 ? -2.105 10.922 -4.562 1 98 548 TYR B O 1
ATOM 8914 N N . ALA B 1 549 ? -3.582 12.359 -3.629 1 98 549 ALA B N 1
ATOM 8915 C CA . ALA B 1 549 ? -4.762 11.688 -4.176 1 98 549 ALA B CA 1
ATOM 8916 C C . ALA B 1 549 ? -4.715 11.648 -5.699 1 98 549 ALA B C 1
ATOM 8918 O O . ALA B 1 549 ? -4.973 10.609 -6.309 1 98 549 ALA B O 1
ATOM 8919 N N . LYS B 1 550 ? -4.344 12.719 -6.25 1 95.69 550 LYS B N 1
ATOM 8920 C CA . LYS B 1 550 ? -4.406 12.867 -7.699 1 95.69 550 LYS B CA 1
ATOM 8921 C C . LYS B 1 550 ? -3.221 12.18 -8.375 1 95.69 550 LYS B C 1
ATOM 8923 O O . LYS B 1 550 ? -3.381 11.539 -9.414 1 95.69 550 LYS B O 1
ATOM 8928 N N . ASN B 1 551 ? -2.014 12.258 -7.73 1 93.5 551 ASN B N 1
ATOM 8929 C CA . ASN B 1 551 ? -0.809 11.93 -8.484 1 93.5 551 ASN B CA 1
ATOM 8930 C C . ASN B 1 551 ? -0.173 10.633 -7.996 1 93.5 551 ASN B C 1
ATOM 8932 O O . ASN B 1 551 ? 0.606 10.008 -8.719 1 93.5 551 ASN B O 1
ATOM 8936 N N . PHE B 1 552 ? -0.366 10.227 -6.805 1 94.06 552 PHE B N 1
ATOM 8937 C CA . PHE B 1 552 ? 0.227 8.992 -6.285 1 94.06 552 PHE B CA 1
ATOM 8938 C C . PHE B 1 552 ? -0.772 7.848 -6.34 1 94.06 552 PHE B C 1
ATOM 8940 O O . PHE B 1 552 ? -0.399 6.703 -6.617 1 94.06 552 PHE B O 1
ATOM 8947 N N . VAL B 1 553 ? -2.062 8.141 -6.082 1 94.69 553 VAL B N 1
ATOM 8948 C CA . VAL B 1 553 ? -3.061 7.074 -5.988 1 94.69 553 VAL B CA 1
ATOM 8949 C C . VAL B 1 553 ? -3.93 7.07 -7.246 1 94.69 553 VAL B C 1
ATOM 8951 O O . VAL B 1 553 ? -4.117 6.027 -7.875 1 94.69 553 VAL B O 1
ATOM 8954 N N . GLY B 1 554 ? -4.383 8.227 -7.715 1 93.38 554 GLY B N 1
ATOM 8955 C CA . GLY B 1 554 ? -5.395 8.391 -8.75 1 93.38 554 GLY B CA 1
ATOM 8956 C C . GLY B 1 554 ? -6.785 8.625 -8.188 1 93.38 554 GLY B C 1
ATOM 8957 O O . GLY B 1 554 ? -7.23 7.91 -7.289 1 93.38 554 GLY B O 1
ATOM 8958 N N . LEU B 1 555 ? -7.484 9.617 -8.68 1 95 555 LEU B N 1
ATOM 8959 C CA . LEU B 1 555 ? -8.773 10.031 -8.148 1 95 555 LEU B CA 1
ATOM 8960 C C . LEU B 1 555 ? -9.828 8.953 -8.383 1 95 555 LEU B C 1
ATOM 8962 O O . LEU B 1 555 ? -10.766 8.812 -7.594 1 95 555 LEU B O 1
ATOM 8966 N N . ASP B 1 556 ? -9.711 8.172 -9.422 1 91.44 556 ASP B N 1
ATOM 8967 C CA . ASP B 1 556 ? -10.633 7.07 -9.68 1 91.44 556 ASP B CA 1
ATOM 8968 C C . ASP B 1 556 ? -10.547 6.012 -8.586 1 91.44 556 ASP B C 1
ATOM 8970 O O . ASP B 1 556 ? -11.57 5.512 -8.117 1 91.44 556 ASP B O 1
ATOM 8974 N N . LYS B 1 557 ? -9.352 5.727 -8.219 1 93 557 LYS B N 1
ATOM 8975 C CA . LYS B 1 557 ? -9.141 4.746 -7.156 1 93 557 LYS B CA 1
ATOM 8976 C C . LYS B 1 557 ? -9.625 5.277 -5.812 1 93 557 LYS B C 1
ATOM 8978 O O . LYS B 1 557 ? -10.188 4.527 -5.008 1 93 557 LYS B O 1
ATOM 8983 N N . ILE B 1 558 ? -9.344 6.559 -5.551 1 96.38 558 ILE B N 1
ATOM 8984 C CA . ILE B 1 558 ? -9.828 7.172 -4.324 1 96.38 558 ILE B CA 1
ATOM 8985 C C . ILE B 1 558 ? -11.352 7.062 -4.254 1 96.38 558 ILE B C 1
ATOM 8987 O O . ILE B 1 558 ? -11.898 6.648 -3.232 1 96.38 558 ILE B O 1
ATOM 8991 N N . TYR B 1 559 ? -11.977 7.43 -5.324 1 94.81 559 TYR B N 1
ATOM 8992 C CA . TYR B 1 559 ? -13.438 7.387 -5.383 1 94.81 559 TYR B CA 1
ATOM 8993 C C . TYR B 1 559 ? -13.945 5.965 -5.191 1 94.81 559 TYR B C 1
ATOM 8995 O O . TYR B 1 559 ? -14.891 5.738 -4.426 1 94.81 559 TYR B O 1
ATOM 9003 N N . GLU B 1 560 ? -13.328 5.016 -5.848 1 92.5 560 GLU B N 1
ATOM 9004 C CA . GLU B 1 560 ? -13.688 3.605 -5.73 1 92.5 560 GLU B CA 1
ATOM 9005 C C . GLU B 1 560 ? -13.656 3.146 -4.273 1 92.5 560 GLU B C 1
ATOM 9007 O O . GLU B 1 560 ? -14.586 2.486 -3.805 1 92.5 560 GLU B O 1
ATOM 9012 N N . ARG B 1 561 ? -12.625 3.451 -3.588 1 95.38 561 ARG B N 1
ATOM 9013 C CA . ARG B 1 561 ? -12.445 2.98 -2.219 1 95.38 561 ARG B CA 1
ATOM 9014 C C . ARG B 1 561 ? -13.383 3.707 -1.261 1 95.38 561 ARG B C 1
ATOM 9016 O O . ARG B 1 561 ? -13.852 3.125 -0.281 1 95.38 561 ARG B O 1
ATOM 9023 N N . ILE B 1 562 ? -13.648 4.98 -1.54 1 96.62 562 ILE B N 1
ATOM 9024 C CA . ILE B 1 562 ? -14.617 5.719 -0.735 1 96.62 562 ILE B CA 1
ATOM 9025 C C . ILE B 1 562 ? -15.992 5.062 -0.851 1 96.62 562 ILE B C 1
ATOM 9027 O O . ILE B 1 562 ? -16.672 4.867 0.153 1 96.62 562 ILE B O 1
ATOM 9031 N N . LEU B 1 563 ? -16.375 4.637 -2.064 1 92.25 563 LEU B N 1
ATOM 9032 C CA . LEU B 1 563 ? -17.641 3.926 -2.258 1 92.25 563 LEU B CA 1
ATOM 9033 C C . LEU B 1 563 ? -17.656 2.615 -1.48 1 92.25 563 LEU B C 1
ATOM 9035 O O . LEU B 1 563 ? -18.672 2.248 -0.888 1 92.25 563 LEU B O 1
ATOM 9039 N N . TYR B 1 564 ? -16.578 1.944 -1.5 1 92.81 564 TYR B N 1
ATOM 9040 C CA . TYR B 1 564 ? -16.438 0.681 -0.785 1 92.81 564 TYR B CA 1
ATOM 9041 C C . TYR B 1 564 ? -16.656 0.873 0.711 1 92.81 564 TYR B C 1
ATOM 9043 O O . TYR B 1 564 ? -17.453 0.161 1.323 1 92.81 564 TYR B O 1
ATOM 9051 N N . TYR B 1 565 ? -16.031 1.872 1.321 1 95.56 565 TYR B N 1
ATOM 9052 C CA . TYR B 1 565 ? -16.141 2.098 2.758 1 95.56 565 TYR B CA 1
ATOM 9053 C C . TYR B 1 565 ? -17.516 2.66 3.109 1 95.56 565 TYR B C 1
ATOM 9055 O O . TYR B 1 565 ? -18.047 2.379 4.184 1 95.56 565 TYR B O 1
ATOM 9063 N N . GLN B 1 566 ? -18.047 3.471 2.197 1 93.38 566 GLN B N 1
ATOM 9064 C CA . GLN B 1 566 ? -19.406 3.943 2.412 1 93.38 566 GLN B CA 1
ATOM 9065 C C . GLN B 1 566 ? -20.391 2.777 2.486 1 93.38 566 GLN B C 1
ATOM 9067 O O . GLN B 1 566 ? -21.25 2.738 3.365 1 93.38 566 GLN B O 1
ATOM 9072 N N . ALA B 1 567 ? -20.203 1.862 1.57 1 88.88 567 ALA B N 1
ATOM 9073 C CA . ALA B 1 567 ? -21.094 0.708 1.508 1 88.88 567 ALA B CA 1
ATOM 9074 C C . ALA B 1 567 ? -20.969 -0.144 2.768 1 88.88 567 ALA B C 1
ATOM 9076 O O . ALA B 1 567 ? -21.969 -0.691 3.25 1 88.88 567 ALA B O 1
ATOM 9077 N N . LEU B 1 568 ? -19.797 -0.261 3.303 1 89.19 568 LEU B N 1
ATOM 9078 C CA . LEU B 1 568 ? -19.562 -1.079 4.484 1 89.19 568 LEU B CA 1
ATOM 9079 C C . LEU B 1 568 ? -20.016 -0.357 5.75 1 89.19 568 LEU B C 1
ATOM 9081 O O . LEU B 1 568 ? -20.281 -0.994 6.77 1 89.19 568 LEU B O 1
ATOM 9085 N N . ASN B 1 569 ? -20.016 0.985 5.629 1 89.69 569 ASN B N 1
ATOM 9086 C CA . ASN B 1 569 ? -20.328 1.796 6.801 1 89.69 569 ASN B CA 1
ATOM 9087 C C . ASN B 1 569 ? -21.406 2.83 6.5 1 89.69 569 ASN B C 1
ATOM 9089 O O . ASN B 1 569 ? -21.156 4.035 6.559 1 89.69 569 ASN B O 1
ATOM 9093 N N . PRO B 1 570 ? -22.594 2.402 6.352 1 83.31 570 PRO B N 1
ATOM 9094 C CA . PRO B 1 570 ? -23.656 3.326 5.941 1 83.31 570 PRO B CA 1
ATOM 9095 C C . PRO B 1 570 ? -23.984 4.367 7.012 1 83.31 570 PRO B C 1
ATOM 9097 O O . PRO B 1 570 ? -24.531 5.43 6.699 1 83.31 570 PRO B O 1
ATOM 9100 N N . ASP B 1 571 ? -23.547 4.074 8.219 1 86.38 571 ASP B N 1
ATOM 9101 C CA . ASP B 1 571 ? -23.875 4.98 9.312 1 86.38 571 ASP B CA 1
ATOM 9102 C C . ASP B 1 571 ? -22.766 6 9.531 1 86.38 571 ASP B C 1
ATOM 9104 O O . ASP B 1 571 ? -22.844 6.84 10.43 1 86.38 571 ASP B O 1
ATOM 9108 N N . VAL B 1 572 ? -21.766 5.945 8.758 1 93.81 572 VAL B N 1
ATOM 9109 C CA . VAL B 1 572 ? -20.656 6.871 8.891 1 93.81 572 VAL B CA 1
ATOM 9110 C C . VAL B 1 572 ? -20.719 7.926 7.789 1 93.81 572 VAL B C 1
ATOM 9112 O O . VAL B 1 572 ? -20.312 7.672 6.656 1 93.81 572 VAL B O 1
ATOM 9115 N N . LYS B 1 573 ? -21.031 9.062 8.133 1 92.38 573 LYS B N 1
ATOM 9116 C CA . LYS B 1 573 ? -21.438 10.109 7.199 1 92.38 573 LYS B CA 1
ATOM 9117 C C . LYS B 1 573 ? -20.25 10.617 6.387 1 92.38 573 LYS B C 1
ATOM 9119 O O . LYS B 1 573 ? -20.406 11.023 5.238 1 92.38 573 LYS B O 1
ATOM 9124 N N . HIS B 1 574 ? -19.062 10.586 7 1 95.94 574 HIS B N 1
ATOM 9125 C CA . HIS B 1 574 ? -17.938 11.203 6.301 1 95.94 574 HIS B CA 1
ATOM 9126 C C . HIS B 1 574 ? -17.516 10.375 5.094 1 95.94 574 HIS B C 1
ATOM 9128 O O . HIS B 1 574 ? -16.719 10.836 4.266 1 95.94 574 HIS B O 1
ATOM 9134 N N . TRP B 1 575 ? -18.047 9.195 4.848 1 96.38 575 TRP B N 1
ATOM 9135 C CA . TRP B 1 575 ? -17.719 8.367 3.689 1 96.38 575 TRP B CA 1
ATOM 9136 C C . TRP B 1 575 ? -18.594 8.734 2.496 1 96.38 575 TRP B C 1
ATOM 9138 O O . TRP B 1 575 ? -18.359 8.258 1.382 1 96.38 575 TRP B O 1
ATOM 9148 N N . GLU B 1 576 ? -19.672 9.508 2.77 1 95.31 576 GLU B N 1
ATOM 9149 C CA . GLU B 1 576 ? -20.391 10.031 1.612 1 95.31 576 GLU B CA 1
ATOM 9150 C C . GLU B 1 576 ? -19.453 10.789 0.675 1 95.31 576 GLU B C 1
ATOM 9152 O O . GLU B 1 576 ? -18.797 11.742 1.088 1 95.31 576 GLU B O 1
ATOM 9157 N N . PRO B 1 577 ? -19.391 10.383 -0.564 1 95.5 577 PRO B N 1
ATOM 9158 C CA . PRO B 1 577 ? -18.406 10.992 -1.456 1 95.5 577 PRO B CA 1
ATOM 9159 C C . PRO B 1 577 ? -18.734 12.438 -1.812 1 95.5 577 PRO B C 1
ATOM 9161 O O . PRO B 1 577 ? -19.906 12.773 -1.995 1 95.5 577 PRO B O 1
ATOM 9164 N N . SER B 1 578 ? -17.703 13.266 -1.859 1 97.19 578 SER B N 1
ATOM 9165 C CA . SER B 1 578 ? -17.844 14.578 -2.469 1 97.19 578 SER B CA 1
ATOM 9166 C C . SER B 1 578 ? -18.297 14.469 -3.924 1 97.19 578 SER B C 1
ATOM 9168 O O . SER B 1 578 ? -17.781 13.633 -4.672 1 97.19 578 SER B O 1
ATOM 9170 N N . ASN B 1 579 ? -19.219 15.328 -4.32 1 94.56 579 ASN B N 1
ATOM 9171 C CA . ASN B 1 579 ? -19.641 15.352 -5.715 1 94.56 579 ASN B CA 1
ATOM 9172 C C . ASN B 1 579 ? -18.5 15.742 -6.645 1 94.56 579 ASN B C 1
ATOM 9174 O O . ASN B 1 579 ? -18.406 15.242 -7.77 1 94.56 579 ASN B O 1
ATOM 9178 N N . LEU B 1 580 ? -17.734 16.609 -6.176 1 95.88 580 LEU B N 1
ATOM 9179 C CA . LEU B 1 580 ? -16.578 17.047 -6.957 1 95.88 580 LEU B CA 1
ATOM 9180 C C . LEU B 1 580 ? -15.617 15.875 -7.188 1 95.88 580 LEU B C 1
ATOM 9182 O O . LEU B 1 580 ? -15.141 15.68 -8.305 1 95.88 580 LEU B O 1
ATOM 9186 N N . LEU B 1 581 ? -15.328 15.102 -6.148 1 95.19 581 LEU B N 1
ATOM 9187 C CA . LEU B 1 581 ? -14.461 13.938 -6.266 1 95.19 581 LEU B CA 1
ATOM 9188 C C . LEU B 1 581 ? -15.07 12.891 -7.195 1 95.19 581 LEU B C 1
ATOM 9190 O O . LEU B 1 581 ? -14.367 12.289 -8.008 1 95.19 581 LEU B O 1
ATOM 9194 N N . ALA B 1 582 ? -16.344 12.656 -7.031 1 92.81 582 ALA B N 1
ATOM 9195 C CA . ALA B 1 582 ? -17.047 11.703 -7.883 1 92.81 582 ALA B CA 1
ATOM 9196 C C . ALA B 1 582 ? -16.922 12.078 -9.352 1 92.81 582 ALA B C 1
ATOM 9198 O O . ALA B 1 582 ? -16.609 11.227 -10.195 1 92.81 582 ALA B O 1
ATOM 9199 N N . SER B 1 583 ? -17.125 13.336 -9.656 1 92.06 583 SER B N 1
ATOM 9200 C CA . SER B 1 583 ? -17.047 13.82 -11.031 1 92.06 583 SER B CA 1
ATOM 9201 C C . SER B 1 583 ? -15.633 13.688 -11.586 1 92.06 583 SER B C 1
ATOM 9203 O O . SER B 1 583 ? -15.445 13.234 -12.719 1 92.06 583 SER B O 1
ATOM 9205 N N . GLU B 1 584 ? -14.672 14.008 -10.773 1 89.81 584 GLU B N 1
ATOM 9206 C CA . GLU B 1 584 ? -13.281 13.945 -11.211 1 89.81 584 GLU B CA 1
ATOM 9207 C C . GLU B 1 584 ? -12.797 12.5 -11.312 1 89.81 584 GLU B C 1
ATOM 9209 O O . GLU B 1 584 ? -12.023 12.164 -12.211 1 89.81 584 GLU B O 1
ATOM 9214 N N . GLY B 1 585 ? -13.203 11.711 -10.414 1 87.12 585 GLY B N 1
ATOM 9215 C CA . GLY B 1 585 ? -12.828 10.305 -10.438 1 87.12 585 GLY B CA 1
ATOM 9216 C C . GLY B 1 585 ? -13.391 9.562 -11.633 1 87.12 585 GLY B C 1
ATOM 9217 O O . GLY B 1 585 ? -12.719 8.703 -12.203 1 87.12 585 GLY B O 1
ATOM 9218 N N . LEU B 1 586 ? -14.586 9.852 -12.023 1 81.5 586 LEU B N 1
ATOM 9219 C CA . LEU B 1 586 ? -15.258 9.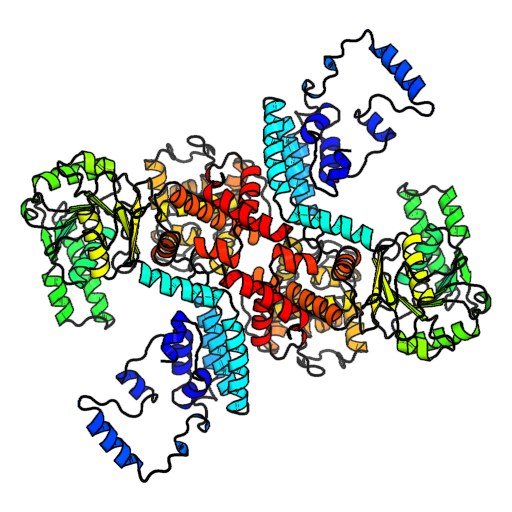203 -13.141 1 81.5 586 LEU B CA 1
ATOM 9220 C C . LEU B 1 586 ? -14.641 9.641 -14.469 1 81.5 586 LEU B C 1
ATOM 9222 O O . LEU B 1 586 ? -14.586 8.852 -15.414 1 81.5 586 LEU B O 1
ATOM 9226 N N . LYS B 1 587 ? -14.258 10.82 -14.539 1 73.94 587 LYS B N 1
ATOM 9227 C CA . LYS B 1 587 ? -13.578 11.297 -15.742 1 73.94 587 LYS B CA 1
ATOM 9228 C C . LYS B 1 587 ? -12.266 10.555 -15.969 1 73.94 587 LYS B C 1
ATOM 9230 O O . LYS B 1 587 ? -11.93 10.219 -17.094 1 73.94 587 LYS B O 1
ATOM 9235 N N . GLY B 1 588 ? -11.672 10.273 -14.93 1 62.34 588 GLY B N 1
ATOM 9236 C CA . GLY B 1 588 ? -10.414 9.547 -15.008 1 62.34 588 GLY B CA 1
ATOM 9237 C C . GLY B 1 588 ? -10.578 8.125 -15.5 1 62.34 588 GLY B C 1
ATOM 9238 O O . GLY B 1 588 ? -9.719 7.598 -16.219 1 62.34 588 GLY B O 1
ATOM 9239 N N . ARG B 1 589 ? -11.617 7.496 -15.258 1 61 589 ARG B N 1
ATOM 9240 C CA . ARG B 1 589 ? -11.875 6.109 -15.625 1 61 589 ARG B CA 1
ATOM 9241 C C . ARG B 1 589 ? -12.281 5.996 -17.094 1 61 589 ARG B C 1
ATOM 9243 O O . ARG B 1 589 ? -11.875 5.059 -17.781 1 61 589 ARG B O 1
ATOM 9250 N N . MET B 1 590 ? -13.109 6.848 -17.5 1 49.59 590 MET B N 1
ATOM 9251 C CA . MET B 1 590 ? -13.539 6.82 -18.891 1 49.59 590 MET B CA 1
ATOM 9252 C C . MET B 1 590 ? -12.352 6.988 -19.828 1 49.59 590 MET B C 1
ATOM 9254 O O . MET B 1 590 ? -12.328 6.402 -20.922 1 49.59 590 MET B O 1
ATOM 9258 N N . ASN B 1 591 ? -11.43 7.605 -19.391 1 40.44 591 ASN B N 1
ATOM 9259 C CA . ASN B 1 591 ? -10.25 7.77 -20.234 1 40.44 591 ASN B CA 1
ATOM 9260 C C . ASN B 1 591 ? -9.414 6.492 -20.281 1 40.44 591 ASN B C 1
ATOM 9262 O O . ASN B 1 591 ? -8.789 6.188 -21.297 1 40.44 591 ASN B O 1
ATOM 9266 N N . ILE B 1 592 ? -9.445 5.633 -19.312 1 41.66 592 ILE B N 1
ATOM 9267 C CA . ILE B 1 592 ? -8.68 4.387 -19.281 1 41.66 592 ILE B CA 1
ATOM 9268 C C . ILE B 1 592 ? -9.43 3.312 -20.078 1 41.66 592 ILE B C 1
ATOM 9270 O O . ILE B 1 592 ? -8.812 2.51 -20.781 1 41.66 592 ILE B O 1
ATOM 9274 N N . SER B 1 593 ? -10.781 3.176 -20.031 1 36.25 593 SER B N 1
ATOM 9275 C CA . SER B 1 593 ? -11.547 2.217 -20.812 1 36.25 593 SER B CA 1
ATOM 9276 C C . SER B 1 593 ? -11.422 2.504 -22.312 1 36.25 593 SER B C 1
ATOM 9278 O O . SER B 1 593 ? -11.719 1.641 -23.141 1 36.25 593 SER B O 1
ATOM 9280 N N . ARG B 1 594 ? -11.164 3.736 -22.609 1 37.19 594 ARG B N 1
ATOM 9281 C CA . ARG B 1 594 ? -11.008 3.98 -24.047 1 37.19 594 ARG B CA 1
ATOM 9282 C C . ARG B 1 594 ? -9.633 3.514 -24.531 1 37.19 594 ARG B C 1
ATOM 9284 O O . ARG B 1 594 ? -9.367 3.518 -25.734 1 37.19 594 ARG B O 1
ATOM 9291 N N . LEU B 1 595 ? -8.719 3.27 -23.625 1 29 595 LEU B N 1
ATOM 9292 C CA . LEU B 1 595 ? -7.43 2.838 -24.156 1 29 595 LEU B CA 1
ATOM 9293 C C . LEU B 1 595 ? -7.348 1.316 -24.219 1 29 595 LEU B C 1
ATOM 9295 O O . LEU B 1 595 ? -7.754 0.631 -23.281 1 29 595 LEU B O 1
#

InterPro domains:
  IPR006108 3-hydroxyacyl-CoA dehydrogenase, C-terminal [PF00725] (364-464)
  IPR006176 3-hydroxyacyl-CoA dehydrogenase, NAD binding [PF02737] (183-360)
  IPR008927 6-phosphogluconate dehydrogenase-like, C-terminal domain superfamily [SSF48179] (362-513)
  IPR008927 6-phosphogluconate dehydrogenase-like, C-terminal domain superfamily [SSF48179] (496-581)
  IPR029045 ClpP/crotonase-like domain superfamily [SSF52096] (11-164)
  IPR036291 NAD(P)-binding domain superfamily [SSF51735] (179-362)

Nearest PDB structures (foldseek):
  7o4r-assembly1_B  TM=8.497E-01  e=7.454E-34  Mycobacterium tuberculosis H37Rv
  8oqs-assembly1_B  TM=8.548E-01  e=1.021E-32  Mycobacterium tuberculosis H37Rv
  7o4u-assembly2_B  TM=8.798E-01  e=3.265E-32  Mycobacterium tuberculosis H37Rv
  7o1k-assembly1_A  TM=8.447E-01  e=1.071E-32  Mycobacterium tuberculosis H37Rv
  8oqv-assembly1_B  TM=8.585E-01  e=4.367E-32  Mycobacterium tuberculosis H37Rv

Solvent-accessible surface area (backbone atoms only — not comparable to full-atom values): 60811 Å² total; per-residue (Å²): 118,42,50,59,34,17,64,48,54,39,33,59,42,87,60,39,43,55,40,38,26,35,46,22,52,44,66,58,36,50,50,38,55,51,60,18,58,82,70,52,69,68,56,28,39,74,46,43,72,39,93,75,83,82,88,75,67,61,63,66,50,48,51,52,50,49,61,71,46,65,84,48,79,62,66,84,64,38,57,78,74,44,62,57,42,57,68,87,52,38,67,62,50,50,51,51,50,50,54,49,41,66,69,66,42,33,72,46,59,36,42,56,48,36,52,50,25,36,48,30,41,65,70,37,93,41,64,66,54,15,49,52,52,34,49,45,38,48,50,21,47,67,56,27,71,38,37,56,17,26,44,48,43,54,54,46,61,69,45,39,77,69,42,47,44,60,92,53,83,48,31,57,86,83,38,61,52,64,87,76,69,32,34,32,32,37,27,47,48,74,56,20,30,19,47,50,47,32,35,21,74,54,71,33,34,33,38,39,36,28,95,45,70,66,59,38,53,51,24,53,50,51,37,49,46,59,52,47,51,35,36,74,71,66,80,37,54,69,68,56,46,52,56,27,54,68,31,56,41,78,42,73,56,66,74,75,41,35,78,34,34,34,36,40,38,34,59,75,99,40,69,70,61,49,36,54,50,42,38,51,46,54,69,40,30,41,88,82,29,32,47,28,32,40,57,76,34,68,64,49,53,65,46,21,68,58,35,94,51,36,37,35,26,38,32,46,23,60,39,83,53,32,65,71,41,36,29,28,48,28,27,41,33,93,53,34,31,62,39,48,54,35,25,54,50,50,46,25,52,61,55,66,31,53,44,40,71,31,30,68,47,74,20,45,62,67,53,42,23,44,46,44,24,53,51,38,55,49,49,39,36,40,42,44,43,49,67,68,60,56,20,48,50,41,24,60,70,21,27,91,59,17,70,53,58,47,36,16,69,77,27,36,50,59,57,46,51,51,37,36,74,73,59,71,46,86,55,88,86,58,75,68,42,64,48,96,85,27,70,43,75,48,63,68,52,55,39,37,76,70,62,24,29,3,24,75,59,9,26,34,70,35,34,23,88,38,60,65,29,84,59,77,32,90,34,70,67,49,53,50,51,42,53,52,52,16,51,76,73,65,45,76,63,42,90,72,55,65,66,55,54,49,44,46,25,50,48,32,20,41,37,42,49,39,37,34,46,69,67,48,29,34,54,48,64,61,54,56,14,50,43,34,42,47,62,67,46,41,37,52,48,46,30,16,62,56,50,27,39,55,73,73,69,27,42,38,54,53,43,26,51,37,40,42,51,22,51,76,32,78,60,42,69,71,34,61,74,24,68,58,45,50,55,53,10,50,57,53,44,57,59,52,74,73,98,119,40,51,60,34,17,62,47,54,39,34,61,43,87,59,40,42,55,41,40,26,35,47,23,52,43,66,57,36,50,50,38,55,51,60,17,59,82,72,53,69,69,56,29,39,74,47,43,73,38,92,73,83,83,89,77,66,62,64,64,50,47,51,52,50,49,59,70,45,64,86,48,81,63,66,87,64,39,56,78,74,43,62,58,41,57,69,88,51,38,67,60,50,49,51,51,48,50,54,49,42,67,69,66,41,33,71,46,58,35,43,56,48,36,50,51,26,35,47,30,41,66,68,37,91,42,64,66,55,16,48,52,52,34,49,44,38,46,50,20,46,67,58,27,70,38,34,56,17,26,44,47,41,55,53,46,60,70,46,40,78,68,41,46,45,59,93,53,85,49,31,57,86,81,37,60,51,64,87,76,69,32,35,32,32,37,27,48,49,75,56,20,29,18,48,51,46,33,36,21,74,52,71,34,34,34,39,37,35,29,95,43,69,68,58,37,51,51,24,54,52,51,38,49,48,58,52,48,50,35,35,75,72,68,79,38,52,70,67,57,45,50,54,27,53,68,30,56,42,78,42,74,57,67,74,75,40,34,77,33,34,34,36,40,38,34,62,78,99,40,70,70,60,49,35,54,49,40,38,50,46,56,70,41,30,40,90,83,29,32,48,29,31,39,55,75,34,66,63,49,52,65,45,22,67,58,37,96,51,36,37,34,26,35,30,46,24,61,40,85,55,32,64,72,39,35,28,28,47,29,27,40,32,93,53,34,32,60,39,49,54,35,24,54,50,49,46,25,51,62,54,67,31,52,44,42,70,31,30,68,45,72,21,45,61,65,53,41,23,45,47,44,24,54,51,39,55,49,50,39,36,42,42,43,43,49,68,69,60,56,20,48,48,42,23,60,69,19,27,90,59,17,72,51,58,46,38,16,68,76,27,36,50,59,58,47,49,51,39,36,73,74,60,72,47,87,56,89,85,58,75,68,43,64,49,96,85,27,72,43,75,48,64,68,50,56,39,36,76,70,63,25,28,3,24,77,59,9,27,32,70,34,35,23,90,38,60,64,28,84,60,76,34,90,32,71,67,50,51,49,52,42,53,52,52,16,50,75,71,65,44,75,63,41,92,71,54,63,66,56,53,50,45,46,24,51,50,32,20,40,38,42,50,39,38,33,45,69,68,49,28,34,54,48,64,62,53,56,15,50,42,34,41,46,62,67,45,40,37,53,48,47,30,17,60,54,51,27,40,55,74,74,68,27,41,38,54,52,41,25,51,36,38,42,51,22,51,76,32,75,60,42,69,69,34,59,73,24,68,57,43,49,56,54,10,51,55,53,46,59,57,53,75,72,99

pLDDT: mean 90.99, std 10.95, range [29.0, 98.88]